Protein AF-A0A6A4T0W4-F1 (afdb_monomer_lite)

InterPro domains:
  IPR000873 AMP-dependent synthetase/ligase domain [PF00501] (16-342)
  IPR002654 Glycosyl transferase, family 25 [PF01755] (983-1166)
  IPR002654 Glycosyl transferase, family 25 [cd06532] (984-1167)
  IPR020845 AMP-binding, conserved site [PS00455] (181-192)
  IPR029044 Nucleotide-diphospho-sugar transferases [G3DSA:3.90.550.10] (742-860)
  IPR042099 ANL, N-terminal domain [G3DSA:3.40.50.12780] (5-441)
  IPR045851 AMP-binding enzyme domain superfamily [G3DSA:3.30.300.30] (444-542)

Sequence (1265 aa):
MYRNLRNRSTIPTLFAQIVTRHPDKPALIYEATGEAWSFRVLQEQCHAVAHWVLAQGWAEGDVVALYMESRPLVVALWLGLAMVGVEAALINHNLRQHSLLHCVSVSGARAMVFGTELTEAVSEVSSSLQPNMALFSSGEQQEEVKPRSLHVHNLDALLASSPKHSTNYTMRKEFNDRLFYIYTSGTTGMPKAAVVVHSRYFRIAAFGFYSFGLRHDDIIYNCLPLYHSAGTIMCVGQCLLFGLTVVIRRKFSASHFWDDCVKHNCTVIQYIGEICRYLLAQPVRPSEANHRVRVAVGNGLRPSVWEEFVQRFRILRVGEFYGATECNCSLINIDGKVGACGFNSRILPDFYPIRLVRVQENGKLLRDSQGLCIPCLPGEPGMLVGSINHTDPLRRFDGYADQDSTNQKLAYNVFGMGDSAYVSGDVLVMDEYGYMYFRDRSGDTFRWRGENVSTTEVEGVLSGLLGHSDVAVYGVSVPGVEGKAGMAAIAHAGGPFDLAAFLIAVQEALPSYARPVFLRLMPSVDTTGTFKIQKMRLKREGYKPQDMSETIYFLNSRAGCYEPVTDELYDAIMEGEAHPHESKRFKCLPCLPRANYVTAYDNSPSNLNKHVERGQTNEGGGGQRSEKMTSCTLREMEKTNEDLKRRTWERRGGGNGFRKLKREKEWLIHAVMFWRMVSRYPCFPVDSARLTAVLCRLKDKVVKVYNKDLSCFDAMAKSGKALYIHPDTIFYPSLRFRPDLSCLQVGKVRCLRREREGKKKKKMDRAFEDEAGPKHWNNPRYEHVMKLRQAALDTAREIWADYFLVADCDNLLTNQDVLWKLMTENNTIVAPMLESRAAYSNFWCGMTSQGYYKRTPAYMPIRKQERRGCFAVPMVHSTYLVDLRKEASRRLAFYPPHPEYSWALDDVIVFAYSARMADVQMYVCNKETYGYLPVPMRSHASLQDEVESFLHTQLEVMVKNPPLEHSSFLSLPPKQPNKMGFDEVFMINLVRRADRRERMLRTLYEQELSCKVVAAVDGKALNKSDVESMGIKMLPGYKDPYHGRPLTKGELGCFLSHYNIWKEIADRGLQTSLVIEDDLRFEVFFKHRLQTLLQEVTTHKLDWDLIYIGRKRMQVDHPEKSVPNIHNLVEADYSYWTLGYLLSLQGAQKLLRADPLRKMLPVDEFLPVMYDKHPVSEYMDHFERRDLRAFSAEPLLVYPTHYTGDQGYISDTETSVVWDNEKVKTDWDRAKSRKTQEQEELSFEAQNSDVLQSELENWSARDEL

Secondary structure (DSSP, 8-state):
-HHHHHTT--HHHHHHHHHHH-TTSEEEEETTT--EEEHHHHHHHHHHHHHHHHHTT--TT-EEEEE--S-HHHHHHHHHHHHTTPEEEE--TT--HHHHHHHHHHHT-SEEEEEGGGHHHHHHHGGGS-TT-EEEEESPPPTT---TT--EEEHHHHHHHS--SPP-------TTSEEEEEEEE-TTSSEEEEEEEHHHHHHHHHHHHHHHT--TT-EEEE-S-TTSHIIIIIIHHHHHHH--EEEE-SS--TTTHHHHHHHTT--EEEEEHHHHHHHHTSPP-THHHH----EEEEE---HHHHHHHHHHTT-SEEEEEE--TT-S--EEE-S--TT--EE--SSSTTTS-EEEE-B-TTSPBPB-TTSPBPBPPTT-EEEEEEE--TT-TTT----BSSHHHHHTTEEESSSSTT-EEEEEEEEEEE-TTSEEEEEEETTT-EEETTEEE-HHHHHHHHHHHTTT--EEEEEE--TT-SB-EEEEEEE--SS---HHHHHHHHHHHS-TTTS-SEEEEES---B-TT--B-HHHHHHHTTS---TT-EEEEEETTTTEEEE--HHHHHHHHHTSS-S-------------------------------------------------------SSSSTTTHHHHHHHSSS--THHHHHHHHHHHHHHHHHHHHHHHHH---S---HHHHHHHHHHHHHHHHTTS-S--SSSSSSSS----EE--TT----TTS------SS--SS-EE-------S-------SS-TT-SSTT---HHHHHHHHHHHHHHHHHHHHTT-SEEEEE-TT-B---TTHHHHHHHTT-SEEEEPPB-STT--SEES-B-TTS-B---TTHHHHHTTSS-SEEEESEE-SEEEEETTSGGGGG--SSSPPTT--S---HHHHHHHHHHHTT--EEEE-SS---B-PPPPPTT--HHHHHHHHHHHHHHHHHHS---PPPTT--PPPP--B-TT-SEEEEEE-TT-HHHHHHHHHHHHHTTB--EEEE---TTT--HHHHHHTT--BPTT---TTT-PPPBHHHHHHHHHHHHHHHHHHHHT-SEEEEE-SSEEEPTTHHHHHHHHHHHHHHTT---SEEEEEEEE---SSPPPBPTT-TTEEE--SEEEEEEEEEEHHHHHHHHHT-GGGSB--HHHHHHHHTT--S-HHHHHT-S-----EEEESS-SEEESS-TT-TT---TTTTSEETTEEEEE----TTT-HHHHHHHHHTTS---TTS---TTTTTTSS---

Organism: Scophthalmus maximus (NCBI:txid52904)

Radius of gyration: 39.36 Å; chains: 1; bounding box: 96×115×110 Å

Structure (mmCIF, N/CA/C/O backbone):
data_AF-A0A6A4T0W4-F1
#
_entry.id   AF-A0A6A4T0W4-F1
#
loop_
_atom_site.group_PDB
_atom_site.id
_atom_site.type_symbol
_atom_site.label_atom_id
_atom_site.label_alt_id
_atom_site.label_comp_id
_atom_site.label_asym_id
_atom_site.label_entity_id
_atom_site.label_seq_id
_atom_site.pdbx_PDB_ins_code
_atom_site.Cartn_x
_atom_site.Cartn_y
_atom_site.Cartn_z
_atom_site.occupancy
_atom_site.B_iso_or_equiv
_atom_site.auth_seq_id
_atom_site.auth_comp_id
_atom_site.auth_asym_id
_atom_site.auth_atom_id
_atom_site.pdbx_PDB_model_num
ATOM 1 N N . MET A 1 1 ? 18.846 -2.968 -16.079 1.00 76.56 1 MET A N 1
ATOM 2 C CA . MET A 1 1 ? 19.004 -1.975 -17.167 1.00 76.56 1 MET A CA 1
ATOM 3 C C . MET A 1 1 ? 20.397 -2.014 -17.799 1.00 76.56 1 MET A C 1
ATOM 5 O O . MET A 1 1 ? 20.482 -2.469 -18.927 1.00 76.56 1 MET A O 1
ATOM 9 N N . TYR A 1 2 ? 21.486 -1.657 -17.097 1.00 77.06 2 TYR A N 1
ATOM 10 C CA . TYR A 1 2 ? 22.852 -1.685 -17.668 1.00 77.06 2 TYR A CA 1
ATOM 11 C C . TYR A 1 2 ? 23.283 -3.043 -18.240 1.00 77.06 2 TYR A C 1
ATOM 13 O O . TYR A 1 2 ? 23.907 -3.089 -19.294 1.00 77.06 2 TYR A O 1
ATOM 21 N N . ARG A 1 3 ? 22.897 -4.157 -17.599 1.00 82.81 3 ARG A N 1
ATOM 22 C CA . ARG A 1 3 ? 23.110 -5.508 -18.147 1.00 82.81 3 ARG A CA 1
ATOM 23 C C . ARG A 1 3 ? 22.488 -5.674 -19.539 1.00 82.81 3 ARG A C 1
ATOM 25 O O . ARG A 1 3 ? 23.150 -6.175 -20.435 1.00 82.81 3 ARG A O 1
ATOM 32 N N . ASN A 1 4 ? 21.246 -5.230 -19.717 1.00 86.69 4 ASN A N 1
ATOM 33 C CA . ASN A 1 4 ? 20.523 -5.342 -20.989 1.00 86.69 4 ASN A CA 1
ATOM 34 C C . ASN A 1 4 ? 21.092 -4.385 -22.038 1.00 86.69 4 ASN A C 1
ATOM 36 O O . ASN A 1 4 ? 21.165 -4.748 -23.202 1.00 86.69 4 ASN A O 1
ATOM 40 N N . LEU A 1 5 ? 21.565 -3.208 -21.611 1.00 84.38 5 LEU A N 1
ATOM 41 C CA . LEU A 1 5 ? 22.286 -2.279 -22.477 1.00 84.38 5 LEU A CA 1
ATOM 42 C C . LEU A 1 5 ? 23.582 -2.911 -23.007 1.00 84.38 5 LEU A C 1
ATOM 44 O O . LEU A 1 5 ? 23.813 -2.921 -24.208 1.00 84.38 5 LEU A O 1
ATOM 48 N N . ARG A 1 6 ? 24.393 -3.511 -22.123 1.00 84.94 6 ARG A N 1
ATOM 49 C CA . ARG A 1 6 ? 25.636 -4.203 -22.500 1.00 84.94 6 ARG A CA 1
ATOM 50 C C . ARG A 1 6 ? 25.378 -5.411 -23.401 1.00 84.94 6 ARG A C 1
ATOM 52 O O . ARG A 1 6 ? 26.134 -5.644 -24.335 1.00 84.94 6 ARG A O 1
ATOM 59 N N . ASN A 1 7 ? 24.318 -6.162 -23.116 1.00 86.19 7 ASN A N 1
ATOM 60 C CA . ASN A 1 7 ? 23.935 -7.349 -23.876 1.00 86.19 7 ASN A CA 1
ATOM 61 C C . ASN A 1 7 ? 23.109 -7.024 -25.129 1.00 86.19 7 ASN A C 1
ATOM 63 O O . ASN A 1 7 ? 22.651 -7.958 -25.782 1.00 86.19 7 ASN A O 1
ATOM 67 N N . ARG A 1 8 ? 22.868 -5.736 -25.424 1.00 88.62 8 ARG A N 1
ATOM 68 C CA . ARG A 1 8 ? 22.046 -5.267 -26.553 1.00 88.62 8 ARG A CA 1
ATOM 69 C C . ARG A 1 8 ? 20.677 -5.959 -26.622 1.00 88.62 8 ARG A C 1
ATOM 71 O O . ARG A 1 8 ? 20.147 -6.219 -27.692 1.00 88.62 8 ARG A O 1
ATOM 78 N N . SER A 1 9 ? 20.111 -6.297 -25.463 1.00 90.50 9 SER A N 1
ATOM 79 C CA . SER A 1 9 ? 18.881 -7.086 -25.387 1.00 90.50 9 SER A CA 1
ATOM 80 C C . SER A 1 9 ? 17.685 -6.255 -25.840 1.00 90.50 9 SER A C 1
ATOM 82 O O . SER A 1 9 ? 17.510 -5.132 -25.380 1.00 90.50 9 SER A O 1
ATOM 84 N N . THR A 1 10 ? 16.825 -6.820 -26.678 1.00 94.81 10 THR A N 1
ATOM 85 C CA . THR A 1 10 ? 15.553 -6.214 -27.098 1.00 94.81 10 THR A CA 1
ATOM 86 C C . THR A 1 10 ? 14.381 -6.858 -26.358 1.00 94.81 10 THR A C 1
ATOM 88 O O . THR A 1 10 ? 14.511 -7.939 -25.778 1.00 94.81 10 THR A O 1
ATOM 91 N N . ILE A 1 11 ? 13.210 -6.217 -26.368 1.00 96.94 11 ILE A N 1
ATOM 92 C CA . ILE A 1 11 ? 12.010 -6.780 -25.721 1.00 96.94 11 ILE A CA 1
ATOM 93 C C . ILE A 1 11 ? 11.660 -8.182 -26.263 1.00 96.94 11 ILE A C 1
ATOM 95 O O . ILE A 1 11 ? 11.469 -9.067 -25.429 1.00 96.94 11 ILE A O 1
ATOM 99 N N . PRO A 1 12 ? 11.681 -8.452 -27.587 1.00 96.12 12 PRO A N 1
ATOM 100 C CA . PRO A 1 12 ? 11.497 -9.811 -28.102 1.00 96.12 12 PRO A CA 1
ATOM 101 C C . PRO A 1 12 ? 12.490 -10.837 -27.538 1.00 96.12 12 PRO A C 1
ATOM 103 O O . PRO A 1 12 ? 12.088 -11.935 -27.161 1.00 96.12 12 PRO A O 1
ATOM 106 N N . THR A 1 13 ? 13.776 -10.480 -27.408 1.00 94.25 13 THR A N 1
ATOM 107 C CA . THR A 1 13 ? 14.785 -11.404 -26.848 1.00 94.25 13 THR A CA 1
ATOM 108 C C . THR A 1 13 ? 14.552 -11.704 -25.368 1.00 94.25 13 THR A C 1
ATOM 110 O O . THR A 1 13 ? 14.757 -12.833 -24.929 1.00 94.25 13 THR A O 1
ATOM 113 N N . LEU A 1 14 ? 14.103 -10.714 -24.591 1.00 96.12 14 LEU A N 1
ATOM 114 C CA . LEU A 1 14 ? 13.767 -10.900 -23.178 1.00 96.12 14 LEU A CA 1
ATOM 115 C C . LEU A 1 14 ? 12.495 -11.738 -23.021 1.00 96.12 14 LEU A C 1
ATOM 117 O O . LEU A 1 14 ? 12.463 -12.633 -22.181 1.00 96.12 14 LEU A O 1
ATOM 121 N N . PHE A 1 15 ? 11.489 -11.505 -23.867 1.00 98.06 15 PHE A N 1
ATOM 122 C CA . PHE A 1 15 ? 10.281 -12.323 -23.911 1.00 98.06 15 PHE A CA 1
ATOM 123 C C . PHE A 1 15 ? 10.605 -13.786 -24.224 1.00 98.06 15 PHE A C 1
ATOM 125 O O . PHE A 1 15 ? 10.186 -14.664 -23.477 1.00 98.06 15 PHE A O 1
ATOM 132 N N . ALA A 1 16 ? 11.429 -14.060 -25.241 1.00 95.94 16 ALA A N 1
ATOM 133 C CA . ALA A 1 16 ? 11.836 -15.424 -25.581 1.00 95.94 16 ALA A CA 1
ATOM 134 C C . ALA A 1 16 ? 12.468 -16.169 -24.387 1.00 95.94 16 ALA A C 1
ATOM 136 O O . ALA A 1 16 ? 12.178 -17.343 -24.172 1.00 95.94 16 ALA A O 1
ATOM 137 N N . GLN A 1 17 ? 13.258 -15.481 -23.549 1.00 95.62 17 GLN A N 1
ATOM 138 C CA . GLN A 1 17 ? 13.818 -16.069 -22.321 1.00 95.62 17 GLN A CA 1
ATOM 139 C C . GLN A 1 17 ? 12.742 -16.449 -21.295 1.00 95.62 17 GLN A C 1
ATOM 141 O O . GLN A 1 17 ? 12.908 -17.436 -20.576 1.00 95.62 17 GLN A O 1
ATOM 146 N N . ILE A 1 18 ? 11.659 -15.673 -21.199 1.00 97.44 18 ILE A N 1
ATOM 147 C CA . ILE A 1 18 ? 10.514 -15.989 -20.339 1.00 97.44 18 ILE A CA 1
ATOM 148 C C . ILE A 1 18 ? 9.741 -17.184 -20.897 1.00 97.44 18 ILE A C 1
ATOM 150 O O . ILE A 1 18 ? 9.408 -18.083 -20.125 1.00 97.44 18 ILE A O 1
ATOM 154 N N . VAL A 1 19 ? 9.536 -17.255 -22.217 1.00 97.88 19 VAL A N 1
ATOM 155 C CA . VAL A 1 19 ? 8.867 -18.402 -22.851 1.00 97.88 19 VAL A CA 1
ATOM 156 C C . VAL A 1 19 ? 9.622 -19.700 -22.580 1.00 97.88 19 VAL A C 1
ATOM 158 O O . VAL A 1 19 ? 9.002 -20.681 -22.186 1.00 97.88 19 VAL A O 1
ATOM 161 N N . THR A 1 20 ? 10.958 -19.706 -22.678 1.00 96.12 20 THR A N 1
ATOM 162 C CA . THR A 1 20 ? 11.766 -20.894 -22.344 1.00 96.12 20 THR A CA 1
ATOM 163 C C . THR A 1 20 ? 11.565 -21.360 -20.897 1.00 96.12 20 THR A C 1
ATOM 165 O O . THR A 1 20 ? 11.639 -22.554 -20.622 1.00 96.12 20 THR A O 1
ATOM 168 N N . ARG A 1 21 ? 11.320 -20.440 -19.954 1.00 94.94 21 ARG A N 1
ATOM 169 C CA . ARG A 1 21 ? 11.128 -20.776 -18.531 1.00 94.94 21 ARG A CA 1
ATOM 170 C C . ARG A 1 21 ? 9.707 -21.228 -18.206 1.00 94.94 21 ARG A C 1
ATOM 172 O O . ARG A 1 21 ? 9.531 -22.041 -17.303 1.00 94.94 21 ARG A O 1
ATOM 179 N N . HIS A 1 22 ? 8.708 -20.681 -18.896 1.00 94.00 22 HIS A N 1
ATOM 180 C CA . HIS A 1 22 ? 7.293 -20.865 -18.566 1.00 94.00 22 HIS A CA 1
ATOM 181 C C . HIS A 1 22 ? 6.418 -21.129 -19.805 1.00 94.00 22 HIS A C 1
ATOM 183 O O . HIS A 1 22 ? 5.405 -20.451 -19.969 1.00 94.00 22 HIS A O 1
ATOM 189 N N . PRO A 1 23 ? 6.752 -22.101 -20.674 1.00 97.19 23 PRO A N 1
ATOM 190 C CA . PRO A 1 23 ? 6.118 -22.231 -21.989 1.00 97.19 23 PRO A CA 1
ATOM 191 C C . PRO A 1 23 ? 4.608 -22.493 -21.908 1.00 97.19 23 PRO A C 1
ATOM 193 O O . PRO A 1 23 ? 3.844 -21.954 -22.707 1.00 97.19 23 PRO A O 1
ATOM 196 N N . ASP A 1 24 ? 4.178 -23.281 -20.922 1.00 97.81 24 ASP A N 1
ATOM 197 C CA . ASP A 1 24 ? 2.790 -23.746 -20.791 1.00 97.81 24 ASP A CA 1
ATOM 198 C C . ASP A 1 24 ? 1.951 -22.892 -19.839 1.00 97.81 24 ASP A C 1
ATOM 200 O O . ASP A 1 24 ? 0.745 -23.093 -19.706 1.00 97.81 24 ASP A O 1
ATOM 204 N N . LYS A 1 25 ? 2.568 -21.904 -19.184 1.00 97.75 25 LYS A N 1
ATOM 205 C CA . LYS A 1 25 ? 1.841 -20.986 -18.312 1.00 97.75 25 LYS A CA 1
ATOM 206 C C . LYS A 1 25 ? 0.948 -20.066 -19.162 1.00 97.75 25 LYS A C 1
ATOM 208 O O . LYS A 1 25 ? 1.423 -19.567 -20.186 1.00 97.75 25 LYS A O 1
ATOM 213 N N . PRO A 1 26 ? -0.305 -19.790 -18.751 1.00 98.31 26 PRO A N 1
ATOM 214 C CA . PRO A 1 26 ? -1.124 -18.756 -19.376 1.00 98.31 26 PRO A CA 1
ATOM 215 C C . PRO A 1 26 ? -0.402 -17.403 -19.370 1.00 98.31 26 PRO A C 1
ATOM 217 O O . PRO A 1 26 ? 0.037 -16.940 -18.321 1.00 98.31 26 PRO A O 1
ATOM 220 N N . ALA A 1 27 ? -0.279 -16.779 -20.537 1.00 98.50 27 ALA A N 1
ATOM 221 C CA . ALA A 1 27 ? 0.294 -15.449 -20.704 1.00 98.50 27 ALA A CA 1
ATOM 222 C C . ALA A 1 27 ? -0.823 -14.405 -20.804 1.00 98.50 27 ALA A C 1
ATOM 224 O O . ALA A 1 27 ? -0.901 -13.496 -19.978 1.00 98.50 27 ALA A O 1
ATOM 225 N N . LEU A 1 28 ? -1.716 -14.568 -21.785 1.00 98.62 28 LEU A N 1
ATOM 226 C CA . LEU A 1 28 ? -2.818 -13.647 -22.062 1.00 98.62 28 LEU A CA 1
ATOM 227 C C . LEU A 1 28 ? -4.147 -14.397 -22.040 1.00 98.62 28 LEU A C 1
ATOM 229 O O . LEU A 1 28 ? -4.279 -15.433 -22.683 1.00 98.62 28 LEU A O 1
ATOM 233 N N . ILE A 1 29 ? -5.135 -13.854 -21.338 1.00 98.56 29 ILE A N 1
ATOM 234 C CA . ILE A 1 29 ? -6.509 -14.362 -21.331 1.00 98.56 29 ILE A CA 1
ATOM 235 C C . ILE A 1 29 ? -7.403 -13.286 -21.934 1.00 98.56 29 ILE A C 1
ATOM 237 O O . ILE A 1 29 ? -7.370 -12.144 -21.476 1.00 98.56 29 ILE A O 1
ATOM 241 N N . TYR A 1 30 ? -8.193 -13.623 -22.951 1.00 97.44 30 TYR A N 1
ATOM 242 C CA . TYR A 1 30 ? -9.175 -12.705 -23.514 1.00 97.44 30 TYR A CA 1
ATOM 243 C C . TYR A 1 30 ? -10.504 -12.852 -22.787 1.00 97.44 30 TYR A C 1
ATOM 245 O O . TYR A 1 30 ? -11.147 -13.894 -22.864 1.00 97.44 30 TYR A O 1
ATOM 253 N N . GLU A 1 31 ? -10.931 -11.808 -22.082 1.00 95.62 31 GLU A N 1
ATOM 254 C CA . GLU A 1 31 ? -12.154 -11.870 -21.273 1.00 95.62 31 GLU A CA 1
ATOM 255 C C . GLU A 1 31 ? -13.402 -12.179 -22.120 1.00 95.62 31 GLU A C 1
ATOM 257 O O . GLU A 1 31 ? -14.219 -13.003 -21.708 1.00 95.62 31 GLU A O 1
ATOM 262 N N . ALA A 1 32 ? -13.500 -11.604 -23.326 1.00 90.81 32 ALA A N 1
ATOM 263 C CA . ALA A 1 32 ? -14.694 -11.700 -24.168 1.00 90.81 32 ALA A CA 1
ATOM 264 C C . ALA A 1 32 ? -14.996 -13.128 -24.660 1.00 90.81 32 ALA A C 1
ATOM 266 O O . ALA A 1 32 ? -16.161 -13.485 -24.813 1.00 90.81 32 ALA A O 1
ATOM 267 N N . THR A 1 33 ? -13.968 -13.946 -24.906 1.00 92.56 33 THR A N 1
ATOM 268 C CA . THR A 1 33 ? -14.123 -15.335 -25.386 1.00 92.56 33 THR A CA 1
ATOM 269 C C . THR A 1 33 ? -13.745 -16.375 -24.331 1.00 92.56 33 THR A C 1
ATOM 271 O O . THR A 1 33 ? -14.082 -17.547 -24.471 1.00 92.56 33 THR A O 1
ATOM 274 N N . GLY A 1 34 ? -13.031 -15.973 -23.275 1.00 90.88 34 GLY A N 1
ATOM 275 C CA . GLY A 1 34 ? -12.395 -16.879 -22.317 1.00 90.88 34 GLY A CA 1
ATOM 276 C C . GLY A 1 34 ? -11.137 -17.572 -22.852 1.00 90.88 34 GLY A C 1
ATOM 277 O O . GLY A 1 34 ? -10.536 -18.366 -22.130 1.00 90.88 34 GLY A O 1
ATOM 278 N N . GLU A 1 35 ? -10.724 -17.281 -24.088 1.00 95.19 35 GLU A N 1
ATOM 279 C CA . GLU A 1 35 ? -9.545 -17.879 -24.711 1.00 95.19 35 GLU A CA 1
ATOM 280 C C . GLU A 1 35 ? -8.272 -17.519 -23.934 1.00 95.19 35 GLU A C 1
ATOM 282 O O . GLU A 1 35 ? -8.038 -16.357 -23.596 1.00 95.19 35 GLU A O 1
ATOM 287 N N . ALA A 1 36 ? -7.429 -18.519 -23.669 1.00 97.44 36 ALA A N 1
ATOM 288 C CA . ALA A 1 36 ? -6.172 -18.353 -22.951 1.00 97.44 36 ALA A CA 1
ATOM 289 C C . ALA A 1 36 ? -4.990 -18.771 -23.832 1.00 97.44 36 ALA A C 1
ATOM 291 O O . ALA A 1 36 ? -4.847 -19.937 -24.196 1.00 97.44 36 ALA A O 1
ATOM 292 N N . TRP A 1 37 ? -4.110 -17.823 -24.141 1.00 98.38 37 TRP A N 1
ATOM 293 C CA . TRP A 1 37 ? -2.847 -18.084 -24.823 1.00 98.38 37 TRP A CA 1
ATOM 294 C C . TRP A 1 37 ? -1.752 -18.311 -23.793 1.00 98.38 37 TRP A C 1
ATOM 296 O O . TRP A 1 37 ? -1.493 -17.447 -22.952 1.00 98.38 37 TRP A O 1
ATOM 306 N N . SER A 1 38 ? -1.080 -19.459 -23.867 1.00 98.69 38 SER A N 1
ATOM 307 C CA . SER A 1 38 ? 0.156 -19.684 -23.116 1.00 98.69 38 SER A CA 1
ATOM 308 C C . SER A 1 38 ? 1.308 -18.846 -23.677 1.00 98.69 38 SER A C 1
ATOM 310 O O . SER A 1 38 ? 1.219 -18.303 -24.782 1.00 98.69 38 SER A O 1
ATOM 312 N N . PHE A 1 39 ? 2.419 -18.755 -22.943 1.00 98.62 39 PHE A N 1
ATOM 313 C CA . PHE A 1 39 ? 3.638 -18.102 -23.440 1.00 98.62 39 PHE A CA 1
ATOM 314 C C . PHE A 1 39 ? 4.115 -18.691 -24.775 1.00 98.62 39 PHE A C 1
ATOM 316 O O . PHE A 1 39 ? 4.525 -17.940 -25.660 1.00 98.62 39 PHE A O 1
ATOM 323 N N . ARG A 1 40 ? 4.010 -20.017 -24.942 1.00 98.44 40 ARG A N 1
ATOM 324 C CA . ARG A 1 40 ? 4.321 -20.717 -26.194 1.00 98.44 40 ARG A CA 1
ATOM 325 C C . ARG A 1 40 ? 3.405 -20.275 -27.335 1.00 98.44 40 ARG A C 1
ATOM 327 O O . ARG A 1 40 ? 3.902 -19.865 -28.378 1.00 98.44 40 ARG A O 1
ATOM 334 N N . VAL A 1 41 ? 2.088 -20.294 -27.116 1.00 98.38 41 VAL A N 1
ATOM 335 C CA . VAL A 1 41 ? 1.106 -19.889 -28.136 1.00 98.38 41 VAL A CA 1
ATOM 336 C C . VAL A 1 41 ? 1.309 -18.428 -28.531 1.00 98.38 41 VAL A C 1
ATOM 338 O O . VAL A 1 41 ? 1.345 -18.115 -29.716 1.00 98.38 41 VAL A O 1
ATOM 341 N N . LEU A 1 42 ? 1.519 -17.529 -27.565 1.00 98.56 42 LEU A N 1
ATOM 342 C CA . LEU A 1 42 ? 1.809 -16.127 -27.861 1.00 98.56 42 LEU A CA 1
ATOM 343 C C . LEU A 1 42 ? 3.074 -15.982 -28.723 1.00 98.56 42 LEU A C 1
ATOM 345 O O . LEU A 1 42 ? 3.072 -15.209 -29.677 1.00 98.56 42 LEU A O 1
ATOM 349 N N . GLN A 1 43 ? 4.137 -16.737 -28.433 1.00 98.31 43 GLN A N 1
ATOM 350 C CA . GLN A 1 43 ? 5.358 -16.709 -29.240 1.00 98.31 43 GLN A CA 1
ATOM 351 C C . GLN A 1 43 ? 5.136 -17.218 -30.669 1.00 98.31 43 GLN A C 1
ATOM 353 O O . GLN A 1 43 ? 5.633 -16.604 -31.611 1.00 98.31 43 GLN A O 1
ATOM 358 N N . GLU A 1 44 ? 4.368 -18.291 -30.843 1.00 98.31 44 GLU A N 1
ATOM 359 C CA . GLU A 1 44 ? 3.995 -18.816 -32.161 1.00 98.31 44 GLU A CA 1
ATOM 360 C C . GLU A 1 44 ? 3.220 -17.786 -32.995 1.00 98.31 44 GLU A C 1
ATOM 362 O O . GLU A 1 44 ? 3.497 -17.625 -34.184 1.00 98.31 44 GLU A O 1
ATOM 367 N N . GLN A 1 45 ? 2.301 -17.040 -32.372 1.00 98.38 45 GLN A N 1
ATOM 368 C CA . GLN A 1 45 ? 1.575 -15.952 -33.038 1.00 98.38 45 GLN A CA 1
ATOM 369 C C . GLN A 1 45 ? 2.510 -14.794 -33.415 1.00 98.38 45 GLN A C 1
ATOM 371 O O . GLN A 1 45 ? 2.436 -14.278 -34.528 1.00 98.38 45 GLN A O 1
ATOM 376 N N . CYS A 1 46 ? 3.449 -14.418 -32.538 1.00 98.31 46 CYS A N 1
ATOM 377 C CA . CYS A 1 46 ? 4.472 -13.419 -32.864 1.00 98.31 46 CYS A CA 1
ATOM 378 C C . CYS A 1 46 ? 5.358 -13.859 -34.042 1.00 98.31 46 CYS A C 1
ATOM 380 O O . CYS A 1 46 ? 5.691 -13.039 -34.896 1.00 98.31 46 CYS A O 1
ATOM 382 N N . HIS A 1 47 ? 5.724 -15.143 -34.117 1.00 98.19 47 HIS A N 1
ATOM 383 C CA . HIS A 1 47 ? 6.474 -15.684 -35.250 1.00 98.19 47 HIS A CA 1
ATOM 384 C C . HIS A 1 47 ? 5.663 -15.632 -36.550 1.00 98.19 47 HIS A C 1
ATOM 386 O O . HIS A 1 47 ? 6.199 -15.205 -37.570 1.00 98.19 47 HIS A O 1
ATOM 392 N N . ALA A 1 48 ? 4.375 -15.989 -36.516 1.00 98.44 48 ALA A N 1
ATOM 393 C CA . ALA A 1 48 ? 3.494 -15.891 -37.682 1.00 98.44 48 ALA A CA 1
ATOM 394 C C . ALA A 1 48 ? 3.402 -14.451 -38.217 1.00 98.44 48 ALA A C 1
ATOM 396 O O . ALA A 1 48 ? 3.475 -14.232 -39.429 1.00 98.44 48 ALA A O 1
ATOM 397 N N . VAL A 1 49 ? 3.327 -13.465 -37.315 1.00 98.25 49 VAL A N 1
ATOM 398 C CA . VAL A 1 49 ? 3.400 -12.039 -37.666 1.00 98.25 49 VAL A CA 1
ATOM 399 C C . VAL A 1 49 ? 4.757 -11.697 -38.285 1.00 98.25 49 VAL A C 1
ATOM 401 O O . VAL A 1 49 ? 4.794 -11.061 -39.333 1.00 98.25 49 VAL A O 1
ATOM 404 N N . ALA A 1 50 ? 5.869 -12.136 -37.692 1.00 97.12 50 ALA A N 1
ATOM 405 C CA . ALA A 1 50 ? 7.207 -11.869 -38.220 1.00 97.12 50 ALA A CA 1
ATOM 406 C C . ALA A 1 50 ? 7.402 -12.430 -39.644 1.00 97.12 50 ALA A C 1
ATOM 408 O O . ALA A 1 50 ? 7.940 -11.738 -40.507 1.00 97.12 50 ALA A O 1
ATOM 409 N N . HIS A 1 51 ? 6.924 -13.649 -39.919 1.00 97.44 51 HIS A N 1
ATOM 410 C CA . HIS A 1 51 ? 6.951 -14.233 -41.267 1.00 97.44 51 HIS A CA 1
ATOM 411 C C . HIS A 1 51 ? 6.074 -13.460 -42.252 1.00 97.44 51 HIS A C 1
ATOM 413 O O . HIS A 1 51 ? 6.515 -13.184 -43.367 1.00 97.44 51 HIS A O 1
ATOM 419 N N . TRP A 1 52 ? 4.864 -13.067 -41.841 1.00 96.38 52 TRP A N 1
ATOM 420 C CA . TRP A 1 52 ? 3.975 -12.252 -42.672 1.00 96.38 52 TRP A CA 1
ATOM 421 C C . TRP A 1 52 ? 4.639 -10.931 -43.077 1.00 96.38 52 TRP A C 1
ATOM 423 O O . TRP A 1 52 ? 4.656 -10.592 -44.258 1.00 96.38 52 TRP A O 1
ATOM 433 N N . VAL A 1 53 ? 5.248 -10.229 -42.123 1.00 95.25 53 VAL A N 1
ATOM 434 C CA . VAL A 1 53 ? 5.953 -8.958 -42.351 1.00 95.25 53 VAL A CA 1
ATOM 435 C C . VAL A 1 53 ? 7.105 -9.114 -43.340 1.00 95.25 53 VAL A C 1
ATOM 437 O O . VAL A 1 53 ? 7.227 -8.319 -44.271 1.00 95.25 53 VAL A O 1
ATOM 440 N N . LEU A 1 54 ? 7.928 -10.153 -43.173 1.00 94.62 54 LEU A N 1
ATOM 441 C CA . LEU A 1 54 ? 9.035 -10.433 -44.091 1.00 94.62 54 LEU A CA 1
ATOM 442 C C . LEU A 1 54 ? 8.530 -10.751 -45.503 1.00 94.62 54 LEU A C 1
ATOM 444 O O . LEU A 1 54 ? 9.135 -10.309 -46.477 1.00 94.62 54 LEU A O 1
ATOM 448 N N . ALA A 1 55 ? 7.399 -11.454 -45.627 1.00 94.31 55 ALA A N 1
ATOM 449 C CA . ALA A 1 55 ? 6.770 -11.734 -46.917 1.00 94.31 55 ALA A CA 1
ATOM 450 C C . ALA A 1 55 ? 6.221 -10.471 -47.607 1.00 94.31 55 ALA A C 1
ATOM 452 O O . ALA A 1 55 ? 6.159 -10.434 -48.833 1.00 94.31 55 ALA A O 1
ATOM 453 N N . GLN A 1 56 ? 5.869 -9.423 -46.850 1.00 93.31 56 GLN A N 1
ATOM 454 C CA . GLN A 1 56 ? 5.520 -8.109 -47.414 1.00 93.31 56 GLN A CA 1
ATOM 455 C C . GLN A 1 56 ? 6.747 -7.307 -47.887 1.00 93.31 56 GLN A C 1
ATOM 457 O O . GLN A 1 56 ? 6.591 -6.261 -48.515 1.00 93.31 56 GLN A O 1
ATOM 462 N N . GLY A 1 57 ? 7.967 -7.765 -47.584 1.00 92.12 57 GLY A N 1
ATOM 463 C CA . GLY A 1 57 ? 9.205 -7.061 -47.920 1.00 92.12 57 GLY A CA 1
ATOM 464 C C . GLY A 1 57 ? 9.482 -5.833 -47.048 1.00 92.12 57 GLY A C 1
ATOM 465 O O . GLY A 1 57 ? 10.274 -4.977 -47.443 1.00 92.12 57 GLY A O 1
ATOM 466 N N . TRP A 1 58 ? 8.834 -5.721 -45.885 1.00 92.81 58 TRP A N 1
ATOM 467 C CA . TRP A 1 58 ? 9.102 -4.639 -44.936 1.00 92.81 58 TRP A CA 1
ATOM 468 C C . TRP A 1 58 ? 10.373 -4.915 -44.134 1.00 92.81 58 TRP A C 1
ATOM 470 O O . TRP A 1 58 ? 10.684 -6.058 -43.792 1.00 92.81 58 TRP A O 1
ATOM 480 N N . ALA A 1 59 ? 11.106 -3.849 -43.836 1.00 84.81 59 ALA A N 1
ATOM 481 C CA . ALA A 1 59 ? 12.413 -3.887 -43.202 1.00 84.81 59 ALA A CA 1
ATOM 482 C C . ALA A 1 59 ? 12.474 -2.976 -41.967 1.00 84.81 59 ALA A C 1
ATOM 484 O O . ALA A 1 59 ? 11.548 -2.238 -41.635 1.00 84.81 59 ALA A O 1
ATOM 485 N N . GLU A 1 60 ? 13.602 -3.024 -41.264 1.00 90.38 60 GLU A N 1
ATOM 486 C CA . GLU A 1 60 ? 13.841 -2.192 -40.085 1.00 90.38 60 GLU A CA 1
ATOM 487 C C . GLU A 1 60 ? 13.614 -0.703 -40.349 1.00 90.38 60 GLU A C 1
ATOM 489 O O . GLU A 1 60 ? 14.209 -0.121 -41.254 1.00 90.38 60 GLU A O 1
ATOM 494 N N . GLY A 1 61 ? 12.800 -0.083 -39.495 1.00 84.50 61 GLY A N 1
ATOM 495 C CA . GLY A 1 61 ? 12.432 1.329 -39.610 1.00 84.50 61 GLY A CA 1
ATOM 496 C C . GLY A 1 61 ? 11.137 1.578 -40.382 1.00 84.50 61 GLY A C 1
ATOM 497 O O . GLY A 1 61 ? 10.588 2.669 -40.251 1.00 84.50 61 GLY A O 1
ATOM 498 N N . ASP A 1 62 ? 10.603 0.584 -41.105 1.00 94.56 62 ASP A N 1
ATOM 499 C CA . ASP A 1 62 ? 9.224 0.652 -41.592 1.00 94.56 62 ASP A CA 1
ATOM 500 C C . ASP A 1 62 ? 8.246 0.685 -40.408 1.00 94.56 62 ASP A C 1
ATOM 502 O O . ASP A 1 62 ? 8.508 0.123 -39.337 1.00 94.56 62 ASP A O 1
ATOM 506 N N . VAL A 1 63 ? 7.106 1.350 -40.611 1.00 96.75 63 VAL A N 1
ATOM 507 C CA . VAL A 1 63 ? 6.086 1.556 -39.580 1.00 96.75 63 VAL A CA 1
ATOM 508 C C . VAL A 1 63 ? 4.748 0.976 -40.031 1.00 96.75 63 VAL A C 1
ATOM 510 O O . VAL A 1 63 ? 4.288 1.239 -41.146 1.00 96.75 63 VAL A O 1
ATOM 513 N N . VAL A 1 64 ? 4.098 0.223 -39.143 1.00 97.94 64 VAL A N 1
ATOM 514 C CA . VAL A 1 64 ? 2.748 -0.322 -39.340 1.00 97.94 64 VAL A CA 1
ATOM 515 C C . VAL A 1 64 ? 1.801 0.274 -38.302 1.00 97.94 64 VAL A C 1
ATOM 517 O O . VAL A 1 64 ? 2.009 0.144 -37.094 1.00 97.94 64 VAL A O 1
ATOM 520 N N . ALA A 1 65 ? 0.741 0.929 -38.768 1.00 97.88 65 ALA A N 1
ATOM 521 C CA . ALA A 1 65 ? -0.315 1.461 -37.919 1.00 97.88 65 ALA A CA 1
ATOM 522 C C . ALA A 1 65 ? -1.215 0.329 -37.408 1.00 97.88 65 ALA A C 1
ATOM 524 O O . ALA A 1 65 ? -1.772 -0.427 -38.200 1.00 97.88 65 ALA A O 1
ATOM 525 N N . LEU A 1 66 ? -1.377 0.230 -36.089 1.00 98.25 66 LEU A N 1
ATOM 526 C CA . LEU A 1 66 ? -2.306 -0.693 -35.440 1.00 98.25 66 LEU A CA 1
ATOM 527 C C . LEU A 1 66 ? -3.513 0.101 -34.933 1.00 98.25 66 LEU A C 1
ATOM 529 O O . LEU A 1 66 ? -3.385 0.909 -34.010 1.00 98.25 66 LEU A O 1
ATOM 533 N N . TYR A 1 67 ? -4.674 -0.127 -35.541 1.00 96.25 67 TYR A N 1
ATOM 534 C CA . TYR A 1 67 ? -5.924 0.581 -35.267 1.00 96.25 67 TYR A CA 1
ATOM 535 C C . TYR A 1 67 ? -7.034 -0.435 -34.979 1.00 96.25 67 TYR A C 1
ATOM 537 O O . TYR A 1 67 ? -7.766 -0.847 -35.867 1.00 96.25 67 TYR A O 1
ATOM 545 N N . MET A 1 68 ? -7.114 -0.917 -33.739 1.00 94.44 68 MET A N 1
ATOM 546 C CA . MET A 1 68 ? -8.083 -1.943 -33.329 1.00 94.44 68 MET A CA 1
ATOM 547 C C . MET A 1 68 ? -8.399 -1.876 -31.834 1.00 94.44 68 MET A C 1
ATOM 549 O O . MET A 1 68 ? -7.661 -1.276 -31.041 1.00 94.44 68 MET A O 1
ATOM 553 N N . GLU A 1 69 ? -9.511 -2.490 -31.435 1.00 92.06 69 GLU A N 1
ATOM 554 C CA . GLU A 1 69 ? -9.864 -2.650 -30.024 1.00 92.06 69 GLU A CA 1
ATOM 555 C C . GLU A 1 69 ? -8.965 -3.671 -29.302 1.00 92.06 69 GLU A C 1
ATOM 557 O O . GLU A 1 69 ? -8.367 -4.560 -29.916 1.00 92.06 69 GLU A O 1
ATOM 562 N N . SER A 1 70 ? -8.862 -3.546 -27.973 1.00 93.75 70 SER A N 1
ATOM 563 C CA . SER A 1 70 ? -7.982 -4.377 -27.141 1.00 93.75 70 SER A CA 1
ATOM 564 C C . SER A 1 70 ? -8.329 -5.868 -27.240 1.00 93.75 70 SER A C 1
ATOM 566 O O . SER A 1 70 ? -9.428 -6.290 -26.875 1.00 93.75 70 SER A O 1
ATOM 568 N N . ARG A 1 71 ? -7.360 -6.672 -27.686 1.00 95.69 71 ARG A N 1
ATOM 569 C CA . ARG A 1 71 ? -7.417 -8.142 -27.770 1.00 95.69 71 ARG A CA 1
ATOM 570 C C . ARG A 1 71 ? -5.991 -8.726 -27.776 1.00 95.69 71 ARG A C 1
ATOM 572 O O . ARG A 1 71 ? -5.064 -7.980 -28.104 1.00 95.69 71 ARG A O 1
ATOM 579 N N . PRO A 1 72 ? -5.778 -10.023 -27.468 1.00 97.56 72 PRO A N 1
ATOM 580 C CA . PRO A 1 72 ? -4.439 -10.630 -27.453 1.00 97.56 72 PRO A CA 1
ATOM 581 C C . PRO A 1 72 ? -3.644 -10.440 -28.750 1.00 97.56 72 PRO A C 1
ATOM 583 O O . PRO A 1 72 ? -2.441 -10.188 -28.696 1.00 97.56 72 PRO A O 1
ATOM 586 N N . LEU A 1 73 ? -4.321 -10.465 -29.905 1.00 97.25 73 LEU A N 1
ATOM 587 C CA . LEU A 1 73 ? -3.688 -10.268 -31.210 1.00 97.25 73 LEU A CA 1
ATOM 588 C C . LEU A 1 73 ? -2.924 -8.938 -31.316 1.00 97.25 73 LEU A C 1
ATOM 590 O O . LEU A 1 73 ? -1.862 -8.916 -31.925 1.00 97.25 73 LEU A O 1
ATOM 594 N N . VAL A 1 74 ? -3.378 -7.854 -30.670 1.00 97.75 74 VAL A N 1
ATOM 595 C CA . VAL A 1 74 ? -2.641 -6.571 -30.647 1.00 97.75 74 VAL A CA 1
ATOM 596 C C . VAL A 1 74 ? -1.227 -6.771 -30.103 1.00 97.75 74 VAL A C 1
ATOM 598 O O . VAL A 1 74 ? -0.277 -6.201 -30.637 1.00 97.75 74 VAL A O 1
ATOM 601 N N . VAL A 1 75 ? -1.085 -7.595 -29.057 1.00 98.44 75 VAL A N 1
ATOM 602 C CA . VAL A 1 75 ? 0.206 -7.897 -28.430 1.00 98.44 75 VAL A CA 1
ATOM 603 C C . VAL A 1 75 ? 1.091 -8.704 -29.371 1.00 98.44 75 VAL A C 1
ATOM 605 O O . VAL A 1 75 ? 2.255 -8.353 -29.549 1.00 98.44 75 VAL A O 1
ATOM 608 N N . ALA A 1 76 ? 0.534 -9.738 -30.007 1.00 98.44 76 ALA A N 1
ATOM 609 C CA . ALA A 1 76 ? 1.263 -10.538 -30.987 1.00 98.44 76 ALA A CA 1
ATOM 610 C C . ALA A 1 76 ? 1.708 -9.708 -32.201 1.00 98.44 76 ALA A C 1
ATOM 612 O O . ALA A 1 76 ? 2.829 -9.879 -32.674 1.00 98.44 76 ALA A O 1
ATOM 613 N N . LEU A 1 77 ? 0.872 -8.769 -32.659 1.00 98.56 77 LEU A N 1
ATOM 614 C CA . LEU A 1 77 ? 1.186 -7.876 -33.770 1.00 98.56 77 LEU A CA 1
ATOM 615 C C . LEU A 1 77 ? 2.396 -7.004 -33.451 1.00 98.56 77 LEU A C 1
ATOM 617 O O . LEU A 1 77 ? 3.423 -7.143 -34.106 1.00 98.56 77 LEU A O 1
ATOM 621 N N . TRP A 1 78 ? 2.338 -6.140 -32.432 1.00 98.38 78 TRP A N 1
ATOM 622 C CA . TRP A 1 78 ? 3.467 -5.233 -32.186 1.00 98.38 78 TRP A CA 1
ATOM 623 C C . TRP A 1 78 ? 4.742 -5.984 -31.779 1.00 98.38 78 TRP A C 1
ATOM 625 O O . TRP A 1 78 ? 5.838 -5.562 -32.146 1.00 98.38 78 TRP A O 1
ATOM 635 N N . LEU A 1 79 ? 4.622 -7.100 -31.050 1.00 98.25 79 LEU A N 1
ATOM 636 C CA . LEU A 1 79 ? 5.781 -7.880 -30.620 1.00 98.25 79 LEU A CA 1
ATOM 637 C C . LEU A 1 79 ? 6.412 -8.654 -31.787 1.00 98.25 79 LEU A C 1
ATOM 639 O O . LEU A 1 79 ? 7.637 -8.715 -31.868 1.00 98.25 79 LEU A O 1
ATOM 643 N N . GLY A 1 80 ? 5.599 -9.187 -32.703 1.00 97.50 80 GLY A N 1
ATOM 644 C CA . GLY A 1 80 ? 6.047 -9.840 -33.934 1.00 97.50 80 GLY A CA 1
ATOM 645 C C . GLY A 1 80 ? 6.669 -8.866 -34.939 1.00 97.50 80 GLY A C 1
ATOM 646 O O . GLY A 1 80 ? 7.738 -9.155 -35.470 1.00 97.50 80 GLY A O 1
ATOM 647 N N . LEU A 1 81 ? 6.087 -7.671 -35.123 1.00 97.69 81 LEU A N 1
ATOM 648 C CA . LEU A 1 81 ? 6.718 -6.576 -35.882 1.00 97.69 81 LEU A CA 1
ATOM 649 C C . LEU A 1 81 ? 8.112 -6.263 -35.308 1.00 97.69 81 LEU A C 1
ATOM 651 O O . LEU A 1 81 ? 9.112 -6.213 -36.030 1.00 97.69 81 LEU A O 1
ATOM 655 N N . ALA A 1 82 ? 8.194 -6.150 -33.978 1.00 96.44 82 ALA A N 1
ATOM 656 C CA . ALA A 1 82 ? 9.438 -5.860 -33.283 1.00 96.44 82 ALA A CA 1
ATOM 657 C C . ALA A 1 82 ? 10.486 -6.978 -33.404 1.00 96.44 82 ALA A C 1
ATOM 659 O O . ALA A 1 82 ? 11.666 -6.667 -33.282 1.00 96.44 82 ALA A O 1
ATOM 660 N N . MET A 1 83 ? 10.115 -8.243 -33.659 1.00 95.00 83 MET A N 1
ATOM 661 C CA . MET A 1 83 ? 11.069 -9.349 -33.882 1.00 95.00 83 MET A CA 1
ATOM 662 C C . MET A 1 83 ? 11.907 -9.175 -35.154 1.00 95.00 83 MET A C 1
ATOM 664 O O . MET A 1 83 ? 13.016 -9.699 -35.224 1.00 95.00 83 MET A O 1
ATOM 668 N N . VAL A 1 84 ? 11.408 -8.409 -36.124 1.00 95.25 84 VAL A N 1
ATOM 669 C CA . VAL A 1 84 ? 12.107 -8.083 -37.380 1.00 95.25 84 VAL A CA 1
ATOM 670 C C . VAL A 1 84 ? 12.457 -6.591 -37.481 1.00 95.25 84 VAL A C 1
ATOM 672 O O . VAL A 1 84 ? 12.913 -6.112 -38.513 1.00 95.25 84 VAL A O 1
ATOM 675 N N . GLY A 1 85 ? 12.276 -5.854 -36.379 1.00 94.38 85 GLY A N 1
ATOM 676 C CA . GLY A 1 85 ? 12.633 -4.443 -36.223 1.00 94.38 85 GLY A CA 1
ATOM 677 C C . GLY A 1 85 ? 11.729 -3.438 -36.951 1.00 94.38 85 GLY A C 1
ATOM 678 O O . GLY A 1 85 ? 12.058 -2.244 -36.983 1.00 94.38 85 GLY A O 1
ATOM 679 N N . VAL A 1 86 ? 10.582 -3.894 -37.462 1.00 96.62 86 VAL A N 1
ATOM 680 C CA . VAL A 1 86 ? 9.469 -3.041 -37.906 1.00 96.62 86 VAL A CA 1
ATOM 681 C C . VAL A 1 86 ? 8.790 -2.432 -36.679 1.00 96.62 86 VAL A C 1
ATOM 683 O O . VAL A 1 86 ? 8.645 -3.075 -35.638 1.00 96.62 86 VAL A O 1
ATOM 686 N N . GLU A 1 87 ? 8.410 -1.163 -36.773 1.00 97.00 87 GLU A N 1
ATOM 687 C CA . GLU A 1 87 ? 7.843 -0.398 -35.664 1.00 97.00 87 GLU A CA 1
ATOM 688 C C . GLU A 1 87 ? 6.318 -0.375 -35.745 1.00 97.00 87 GLU A C 1
ATOM 690 O O . GLU A 1 87 ? 5.733 -0.223 -36.816 1.00 97.00 87 GLU A O 1
ATOM 695 N N . ALA A 1 88 ? 5.650 -0.476 -34.599 1.00 98.06 88 ALA A N 1
ATOM 696 C CA . ALA A 1 88 ? 4.208 -0.264 -34.537 1.00 98.06 88 ALA A CA 1
ATOM 697 C C . ALA A 1 88 ? 3.886 1.216 -34.277 1.00 98.06 88 ALA A C 1
ATOM 699 O O . ALA A 1 88 ? 4.570 1.880 -33.498 1.00 98.06 88 ALA A O 1
ATOM 700 N N . ALA A 1 89 ? 2.802 1.726 -34.853 1.00 97.81 89 ALA A N 1
ATOM 701 C CA . ALA A 1 89 ? 2.152 2.954 -34.405 1.00 97.81 89 ALA A CA 1
ATOM 702 C C . ALA A 1 89 ? 0.817 2.589 -33.749 1.00 97.81 89 ALA A C 1
ATOM 704 O O . ALA A 1 89 ? -0.103 2.131 -34.422 1.00 97.81 89 ALA A O 1
ATOM 705 N N . LEU A 1 90 ? 0.719 2.739 -32.426 1.00 96.81 90 LEU A N 1
ATOM 706 C CA . LEU A 1 90 ? -0.452 2.303 -31.663 1.00 96.81 90 LEU A CA 1
ATOM 707 C C . LEU A 1 90 ? -1.522 3.402 -31.650 1.00 96.81 90 LEU A C 1
ATOM 709 O O . LEU A 1 90 ? -1.443 4.339 -30.853 1.00 96.81 90 LEU A O 1
ATOM 713 N N . ILE A 1 91 ? -2.509 3.310 -32.542 1.00 91.25 91 ILE A N 1
ATOM 714 C CA . ILE A 1 91 ? -3.502 4.368 -32.762 1.00 91.25 91 ILE A CA 1
ATOM 715 C C . ILE A 1 91 ? -4.724 4.163 -31.859 1.00 91.25 91 ILE A C 1
ATOM 717 O O . ILE A 1 91 ? -5.240 3.058 -31.702 1.00 91.25 91 ILE A O 1
ATOM 721 N N . ASN A 1 92 ? -5.216 5.261 -31.282 1.00 85.00 92 ASN A N 1
ATOM 722 C CA . ASN A 1 92 ? -6.476 5.279 -30.545 1.00 85.00 92 ASN A CA 1
ATOM 723 C C . ASN A 1 92 ? -7.649 4.952 -31.481 1.00 85.00 92 ASN A C 1
ATOM 725 O O . ASN A 1 92 ? -7.976 5.757 -32.352 1.00 85.00 92 ASN A O 1
ATOM 729 N N . HIS A 1 93 ? -8.308 3.814 -31.250 1.00 82.94 93 HIS A N 1
ATOM 730 C CA . HIS A 1 93 ? -9.416 3.320 -32.075 1.00 82.94 93 HIS A CA 1
ATOM 731 C C . HIS A 1 93 ? -10.668 4.213 -32.093 1.00 82.94 93 HIS A C 1
ATOM 733 O O . HIS A 1 93 ? -11.537 4.017 -32.930 1.00 82.94 93 HIS A O 1
ATOM 739 N N . ASN A 1 94 ? -10.769 5.212 -31.211 1.00 77.25 94 ASN A N 1
ATOM 740 C CA . ASN A 1 94 ? -11.889 6.162 -31.203 1.00 77.25 94 ASN A CA 1
ATOM 741 C C . ASN A 1 94 ? -11.691 7.343 -32.170 1.00 77.25 94 ASN A C 1
ATOM 743 O O . ASN A 1 94 ? -12.604 8.143 -32.358 1.00 77.25 94 ASN A O 1
ATOM 747 N N . LEU A 1 95 ? -10.495 7.513 -32.745 1.00 77.12 95 LEU A N 1
ATOM 748 C CA . LEU A 1 95 ? -10.224 8.614 -33.671 1.00 77.12 95 LEU A CA 1
ATOM 749 C C . LEU A 1 95 ? -10.920 8.378 -35.010 1.00 77.12 95 LEU A C 1
ATOM 751 O O . LEU A 1 95 ? -10.896 7.265 -35.522 1.00 77.12 95 LEU A O 1
ATOM 755 N N . ARG A 1 96 ? -11.477 9.438 -35.596 1.00 77.44 96 ARG A N 1
ATOM 756 C CA . ARG A 1 96 ? -12.141 9.425 -36.908 1.00 77.44 96 ARG A CA 1
ATOM 757 C C . ARG A 1 96 ? -11.546 10.500 -37.818 1.00 77.44 96 ARG A C 1
ATOM 759 O O . ARG A 1 96 ? -10.839 11.398 -37.343 1.00 77.44 96 ARG A O 1
ATOM 766 N N . GLN A 1 97 ? -11.839 10.408 -39.114 1.00 80.44 97 GLN A N 1
ATOM 767 C CA . GLN A 1 97 ? -11.583 11.457 -40.108 1.00 80.44 97 GLN A CA 1
ATOM 768 C C . GLN A 1 97 ? -10.168 12.081 -40.024 1.00 80.44 97 GLN A C 1
ATOM 770 O O . GLN A 1 97 ? -9.154 11.379 -40.016 1.00 80.44 97 GLN A O 1
ATOM 775 N N . HIS A 1 98 ? -10.080 13.415 -39.951 1.00 76.69 98 HIS A N 1
ATOM 776 C CA . HIS A 1 98 ? -8.825 14.163 -39.986 1.00 76.69 98 HIS A CA 1
ATOM 777 C C . HIS A 1 98 ? -7.857 13.788 -38.851 1.00 76.69 98 HIS A C 1
ATOM 779 O O . HIS A 1 98 ? -6.650 13.702 -39.075 1.00 76.69 98 HIS A O 1
ATOM 785 N N . SER A 1 99 ? -8.356 13.508 -37.643 1.00 73.69 99 SER A N 1
ATOM 786 C CA . SER A 1 99 ? -7.505 13.109 -36.515 1.00 73.69 99 SER A CA 1
ATOM 787 C C . SER A 1 99 ? -6.885 11.724 -36.711 1.00 73.69 99 SER A C 1
ATOM 789 O O . SER A 1 99 ? -5.732 11.515 -36.323 1.00 73.69 99 SER A O 1
ATOM 791 N N . LEU A 1 100 ? -7.612 10.795 -37.343 1.00 82.94 100 LEU A N 1
ATOM 792 C CA . LEU A 1 100 ? -7.088 9.483 -37.728 1.00 82.94 100 LEU A CA 1
ATOM 793 C C . LEU A 1 100 ? -6.017 9.621 -38.822 1.00 82.94 100 LEU A C 1
ATOM 795 O O . LEU A 1 100 ? -4.903 9.124 -38.649 1.00 82.94 100 LEU A O 1
ATOM 799 N N . LEU A 1 101 ? -6.316 10.367 -39.893 1.00 85.94 101 LEU A N 1
ATOM 800 C CA . LEU A 1 101 ? -5.369 10.659 -40.981 1.00 85.94 101 LEU A CA 1
ATOM 801 C C . LEU A 1 101 ? -4.068 11.279 -40.474 1.00 85.94 101 LEU A C 1
ATOM 803 O O . LEU A 1 101 ? -2.978 10.875 -40.883 1.00 85.94 101 LEU A O 1
ATOM 807 N N . HIS A 1 102 ? -4.180 12.242 -39.559 1.00 85.69 102 HIS A N 1
ATOM 808 C CA . HIS A 1 102 ? -3.032 12.886 -38.939 1.00 85.69 102 HIS A CA 1
ATOM 809 C C . HIS A 1 102 ? -2.145 11.878 -38.205 1.00 85.69 102 HIS A C 1
ATOM 811 O O . HIS A 1 102 ? -0.936 11.864 -38.424 1.00 85.69 102 HIS A O 1
ATOM 817 N N . CYS A 1 103 ? -2.727 11.003 -37.377 1.00 86.44 103 CYS A N 1
ATOM 818 C CA . CYS A 1 103 ? -1.949 10.022 -36.621 1.00 86.44 103 CYS A CA 1
ATOM 819 C C . CYS A 1 103 ? -1.167 9.092 -37.552 1.00 86.44 103 CYS A C 1
ATOM 821 O O . CYS A 1 103 ? 0.040 8.920 -37.373 1.00 86.44 103 CYS A O 1
ATOM 823 N N . VAL A 1 104 ? -1.836 8.553 -38.573 1.00 91.31 104 VAL A N 1
ATOM 824 C CA . VAL A 1 104 ? -1.217 7.682 -39.583 1.00 91.31 104 VAL A CA 1
ATOM 825 C C . VAL A 1 104 ? -0.052 8.397 -40.268 1.00 91.31 104 VAL A C 1
ATOM 827 O O . VAL A 1 104 ? 1.067 7.879 -40.289 1.00 91.31 104 VAL A O 1
ATOM 830 N N . SER A 1 105 ? -0.292 9.623 -40.736 1.00 90.06 105 SER A N 1
ATOM 831 C CA . SER A 1 105 ? 0.688 10.424 -41.474 1.00 90.06 105 SER A CA 1
ATOM 832 C C . SER A 1 105 ? 1.917 10.781 -40.636 1.00 90.06 105 SER A C 1
ATOM 834 O O . SER A 1 105 ? 3.038 10.620 -41.106 1.00 90.06 105 SER A O 1
ATOM 836 N N . VAL A 1 106 ? 1.731 11.208 -39.380 1.00 89.50 106 VAL A N 1
ATOM 837 C CA . VAL A 1 106 ? 2.830 11.616 -38.480 1.00 89.50 106 VAL A CA 1
ATOM 838 C C . VAL A 1 106 ? 3.801 10.472 -38.193 1.00 89.50 106 VAL A C 1
ATOM 840 O O . VAL A 1 106 ? 4.995 10.704 -38.029 1.00 89.50 106 VAL A O 1
ATOM 843 N N . SER A 1 107 ? 3.308 9.234 -38.131 1.00 89.75 107 SER A N 1
ATOM 844 C CA . SER A 1 107 ? 4.170 8.065 -37.923 1.00 89.75 107 SER A CA 1
ATOM 845 C C . SER A 1 107 ? 4.907 7.593 -39.177 1.00 89.75 107 SER A C 1
ATOM 847 O O . SER A 1 107 ? 5.807 6.769 -39.059 1.00 89.75 107 SER A O 1
ATOM 849 N N . GLY A 1 108 ? 4.528 8.078 -40.365 1.00 90.38 108 GLY A N 1
ATOM 850 C CA . GLY A 1 108 ? 5.055 7.575 -41.635 1.00 90.38 108 GLY A CA 1
ATOM 851 C C . GLY A 1 108 ? 4.654 6.125 -41.932 1.00 90.38 108 GLY A C 1
ATOM 852 O O . GLY A 1 108 ? 5.408 5.405 -42.584 1.00 90.38 108 GLY A O 1
ATOM 853 N N . ALA A 1 109 ? 3.501 5.673 -41.425 1.00 94.25 109 ALA A N 1
ATOM 854 C CA . ALA A 1 109 ? 3.064 4.288 -41.572 1.00 94.25 109 ALA A CA 1
ATOM 855 C C . ALA A 1 109 ? 2.856 3.897 -43.044 1.00 94.25 109 ALA A C 1
ATOM 857 O O . ALA A 1 109 ? 2.128 4.565 -43.775 1.00 94.25 109 ALA A O 1
ATOM 858 N N . ARG A 1 110 ? 3.457 2.772 -43.453 1.00 92.50 110 ARG A N 1
ATOM 859 C CA . ARG A 1 110 ? 3.343 2.208 -44.814 1.00 92.50 110 ARG A CA 1
ATOM 860 C C . ARG A 1 110 ? 2.193 1.213 -44.946 1.00 92.50 110 ARG A C 1
ATOM 862 O O . ARG A 1 110 ? 1.753 0.917 -46.053 1.00 92.50 110 ARG A O 1
ATOM 869 N N . ALA A 1 111 ? 1.702 0.704 -43.823 1.00 95.19 111 ALA A N 1
ATOM 870 C CA . ALA A 1 111 ? 0.558 -0.189 -43.771 1.00 95.19 111 ALA A CA 1
ATOM 871 C C . ALA A 1 111 ? -0.301 0.083 -42.537 1.00 95.19 111 ALA A C 1
ATOM 873 O O . ALA A 1 111 ? 0.184 0.620 -41.537 1.00 95.19 111 ALA A O 1
ATOM 874 N N . MET A 1 112 ? -1.573 -0.304 -42.607 1.00 96.56 112 MET A N 1
ATOM 875 C CA . MET A 1 112 ? -2.506 -0.271 -41.486 1.00 96.56 112 MET A CA 1
ATOM 876 C C . MET A 1 112 ? -3.128 -1.646 -41.289 1.00 96.56 112 MET A C 1
ATOM 878 O O . MET A 1 112 ? -3.710 -2.215 -42.211 1.00 96.56 112 MET A O 1
ATOM 882 N N . VAL A 1 113 ? -3.047 -2.134 -40.057 1.00 97.69 113 VAL A N 1
ATOM 883 C CA . VAL A 1 113 ? -3.845 -3.249 -39.561 1.00 97.69 113 VAL A CA 1
ATOM 884 C C . VAL A 1 113 ? -4.989 -2.675 -38.743 1.00 97.69 113 VAL A C 1
ATOM 886 O O . VAL A 1 113 ? -4.746 -1.969 -37.758 1.00 97.69 113 VAL A O 1
ATOM 889 N N . PHE A 1 114 ? -6.224 -2.994 -39.123 1.00 96.25 114 PHE A N 1
ATOM 890 C CA . PHE A 1 114 ? -7.408 -2.568 -38.393 1.00 96.25 114 PHE A CA 1
ATOM 891 C C . PHE A 1 114 ? -8.366 -3.710 -38.060 1.00 96.25 114 PHE A C 1
ATOM 893 O O . PHE A 1 114 ? -8.385 -4.753 -38.710 1.00 96.25 114 PHE A O 1
ATOM 900 N N . GLY A 1 115 ? -9.134 -3.534 -36.988 1.00 94.25 115 GLY A N 1
ATOM 901 C CA . GLY A 1 115 ? -10.189 -4.474 -36.617 1.00 94.25 115 GLY A CA 1
ATOM 902 C C . GLY A 1 115 ? -11.416 -4.280 -37.506 1.00 94.25 115 GLY A C 1
ATOM 903 O O . GLY A 1 115 ? -11.728 -3.140 -37.853 1.00 94.25 115 GLY A O 1
ATOM 904 N N . THR A 1 116 ? -12.127 -5.350 -37.876 1.00 91.75 116 THR A N 1
ATOM 905 C CA . THR A 1 116 ? -13.340 -5.235 -38.711 1.00 91.75 116 THR A CA 1
ATOM 906 C C . THR A 1 116 ? -14.393 -4.310 -38.096 1.00 91.75 116 THR A C 1
ATOM 908 O O . THR A 1 116 ? -15.123 -3.647 -38.835 1.00 91.75 116 THR A O 1
ATOM 911 N N . GLU A 1 117 ? -14.392 -4.150 -36.768 1.00 88.56 117 GLU A N 1
ATOM 912 C CA . GLU A 1 117 ? -15.235 -3.202 -36.038 1.00 88.56 117 GLU A CA 1
ATOM 913 C C . GLU A 1 117 ? -14.968 -1.716 -36.359 1.00 88.56 117 GLU A C 1
ATOM 915 O O . GLU A 1 117 ? -15.756 -0.860 -35.969 1.00 88.56 117 GLU A O 1
ATOM 920 N N . LEU A 1 118 ? -13.886 -1.394 -37.078 1.00 89.44 118 LEU A N 1
ATOM 921 C CA . LEU A 1 118 ? -13.491 -0.025 -37.438 1.00 89.44 118 LEU A CA 1
ATOM 922 C C . LEU A 1 118 ? -13.503 0.234 -38.954 1.00 89.44 118 LEU A C 1
ATOM 924 O O . LEU A 1 118 ? -12.986 1.252 -39.415 1.00 89.44 118 LEU A O 1
ATOM 928 N N . THR A 1 119 ? -14.102 -0.663 -39.740 1.00 88.94 119 THR A N 1
ATOM 929 C CA . THR A 1 119 ? -14.144 -0.567 -41.213 1.00 88.94 119 THR A CA 1
ATOM 930 C C . THR A 1 119 ? -14.751 0.750 -41.704 1.00 88.94 119 THR A C 1
ATOM 932 O O . THR A 1 119 ? -14.251 1.346 -42.659 1.00 88.94 119 THR A O 1
ATOM 935 N N . GLU A 1 120 ? -15.795 1.241 -41.037 1.00 84.50 120 GLU A N 1
ATOM 936 C CA . GLU A 1 120 ? -16.434 2.520 -41.365 1.00 84.50 120 GLU A CA 1
ATOM 937 C C . GLU A 1 120 ? -15.462 3.699 -41.186 1.00 84.50 120 GLU A C 1
ATOM 939 O O . GLU A 1 120 ? -15.252 4.477 -42.114 1.00 84.50 120 GLU A O 1
ATOM 944 N N . ALA A 1 121 ? -14.782 3.770 -40.037 1.00 83.00 121 ALA A N 1
ATOM 945 C CA . ALA A 1 121 ? -13.796 4.808 -39.735 1.00 83.00 121 ALA A CA 1
ATOM 946 C C . ALA A 1 121 ? -12.640 4.843 -40.747 1.00 83.00 121 ALA A C 1
ATOM 948 O O . ALA A 1 121 ? -12.160 5.914 -41.114 1.00 83.00 121 ALA A O 1
ATOM 949 N N . VAL A 1 122 ? -12.193 3.671 -41.207 1.00 89.88 122 VAL A N 1
ATOM 950 C CA . VAL A 1 122 ? -11.153 3.556 -42.241 1.00 89.88 122 VAL A CA 1
ATOM 951 C C . VAL A 1 122 ? -11.692 3.971 -43.612 1.00 89.88 122 VAL A C 1
ATOM 953 O O . VAL A 1 122 ? -10.994 4.638 -44.377 1.00 89.88 122 VAL A O 1
ATOM 956 N N . SER A 1 123 ? -12.948 3.641 -43.914 1.00 86.44 123 SER A N 1
ATOM 957 C CA . SER A 1 123 ? -13.597 4.028 -45.170 1.00 86.44 123 SER A CA 1
ATOM 958 C C . SER A 1 123 ? -13.712 5.550 -45.303 1.00 86.44 123 SER A C 1
ATOM 960 O O . SER A 1 123 ? -13.414 6.075 -46.375 1.00 86.44 123 SER A O 1
ATOM 962 N N . GLU A 1 124 ? -14.024 6.266 -44.215 1.00 85.19 124 GLU A N 1
ATOM 963 C CA . GLU A 1 124 ? -14.090 7.741 -44.165 1.00 85.19 124 GLU A CA 1
ATOM 964 C C . GLU A 1 124 ? -12.787 8.436 -44.593 1.00 85.19 124 GLU A C 1
ATOM 966 O O . GLU A 1 124 ? -12.814 9.566 -45.078 1.00 85.19 124 GLU A O 1
ATOM 971 N N . VAL A 1 125 ? -11.639 7.788 -44.383 1.00 87.19 125 VAL A N 1
ATOM 972 C CA . VAL A 1 125 ? -10.313 8.380 -44.622 1.00 87.19 125 VAL A CA 1
ATOM 973 C C . VAL A 1 125 ? -9.595 7.799 -45.833 1.00 87.19 125 VAL A C 1
ATOM 975 O O . VAL A 1 125 ? -8.578 8.341 -46.261 1.00 87.19 125 VAL A O 1
ATOM 978 N N . SER A 1 126 ? -10.128 6.716 -46.395 1.00 84.94 126 SER A N 1
ATOM 979 C CA . SER A 1 126 ? -9.505 5.899 -47.436 1.00 84.94 126 SER A CA 1
ATOM 980 C C . SER A 1 126 ? -8.980 6.668 -48.644 1.00 84.94 126 SER A C 1
ATOM 982 O O . SER A 1 126 ? -7.848 6.443 -49.063 1.00 84.94 126 SER A O 1
ATOM 984 N N . SER A 1 127 ? -9.764 7.610 -49.170 1.00 84.06 127 SER A N 1
ATOM 985 C CA . SER A 1 127 ? -9.399 8.434 -50.329 1.00 84.06 127 SER A CA 1
ATOM 986 C C . SER A 1 127 ? -8.219 9.372 -50.071 1.00 84.06 127 SER A C 1
ATOM 988 O O . SER A 1 127 ? -7.619 9.877 -51.014 1.00 84.06 127 SER A O 1
ATOM 990 N N . SER A 1 128 ? -7.916 9.631 -48.799 1.00 87.38 128 SER A N 1
ATOM 991 C CA . SER A 1 128 ? -6.898 10.581 -48.344 1.00 87.38 128 SER A CA 1
ATOM 992 C C . SER A 1 128 ? -5.680 9.887 -47.724 1.00 87.38 128 SER A C 1
ATOM 994 O O . SER A 1 128 ? -4.763 10.566 -47.257 1.00 87.38 128 SER A O 1
ATOM 996 N N . LEU A 1 129 ? -5.662 8.549 -47.683 1.00 86.69 129 LEU A N 1
ATOM 997 C CA . LEU A 1 129 ? -4.490 7.771 -47.284 1.00 86.69 129 LEU A CA 1
ATOM 998 C C . LEU A 1 129 ? -3.413 7.819 -48.376 1.00 86.69 129 LEU A C 1
ATOM 1000 O O . LEU A 1 129 ? -3.673 8.157 -49.531 1.00 86.69 129 LEU A O 1
ATOM 1004 N N . GLN A 1 130 ? -2.176 7.480 -48.012 1.00 80.50 130 GLN A N 1
ATOM 1005 C CA . GLN A 1 130 ? -1.082 7.449 -48.982 1.00 80.50 130 GLN A CA 1
ATOM 1006 C C . GLN A 1 130 ? -1.377 6.417 -50.094 1.00 80.50 130 GLN A C 1
ATOM 1008 O O . GLN A 1 130 ? -1.789 5.304 -49.766 1.00 80.50 130 GLN A O 1
ATOM 1013 N N . PRO A 1 131 ? -1.112 6.722 -51.383 1.00 76.38 131 PRO A N 1
ATOM 1014 C CA . PRO A 1 131 ? -1.510 5.865 -52.509 1.00 76.38 131 PRO A CA 1
ATOM 1015 C C . PRO A 1 131 ? -1.005 4.413 -52.448 1.00 76.38 131 PRO A C 1
ATOM 1017 O O . PRO A 1 131 ? -1.645 3.518 -52.985 1.00 76.38 131 PRO A O 1
ATOM 1020 N N . ASN A 1 132 ? 0.131 4.176 -51.786 1.00 82.38 132 ASN A N 1
ATOM 1021 C CA . ASN A 1 132 ? 0.769 2.859 -51.670 1.00 82.38 132 ASN A CA 1
ATOM 1022 C C . ASN A 1 132 ? 0.583 2.223 -50.280 1.00 82.38 132 ASN A C 1
ATOM 1024 O O . ASN A 1 132 ? 1.339 1.324 -49.912 1.00 82.38 132 ASN A O 1
ATOM 1028 N N . MET A 1 133 ? -0.359 2.717 -49.472 1.00 89.31 133 MET A N 1
ATOM 1029 C CA . MET A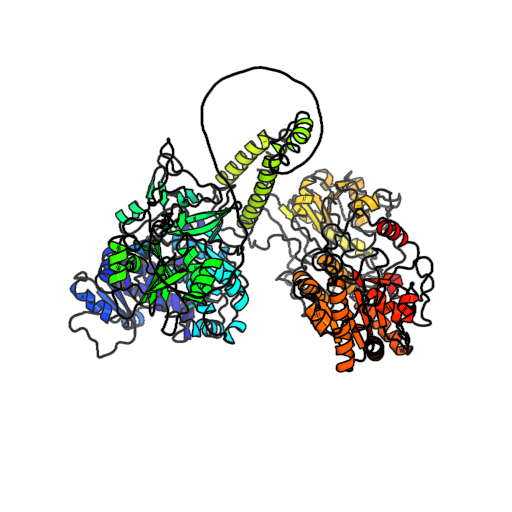 1 133 ? -0.588 2.194 -48.129 1.00 89.31 133 MET A CA 1
ATOM 1030 C C . MET A 1 133 ? -1.321 0.849 -48.183 1.00 89.31 133 MET A C 1
ATOM 1032 O O . MET A 1 133 ? -2.448 0.772 -48.665 1.00 89.31 133 MET A O 1
ATOM 1036 N N . ALA A 1 134 ? -0.706 -0.209 -47.652 1.00 92.31 134 ALA A N 1
ATOM 1037 C CA . ALA A 1 134 ? -1.331 -1.531 -47.602 1.00 92.31 134 ALA A CA 1
ATOM 1038 C C . ALA A 1 134 ? -2.320 -1.639 -46.428 1.00 92.31 134 ALA A C 1
ATOM 1040 O O . ALA A 1 134 ? -1.997 -1.265 -45.297 1.00 92.31 134 ALA A O 1
ATOM 1041 N N . LEU A 1 135 ? -3.519 -2.168 -46.683 1.00 94.00 135 LEU A N 1
ATOM 1042 C CA . LEU A 1 135 ? -4.596 -2.260 -45.694 1.00 94.00 135 LEU A CA 1
ATOM 1043 C C . LEU A 1 135 ? -4.931 -3.714 -45.365 1.00 94.00 135 LEU A C 1
ATOM 1045 O O . LEU A 1 135 ? -5.178 -4.528 -46.256 1.00 94.00 135 LEU A O 1
ATOM 1049 N N . PHE A 1 136 ? -4.984 -4.021 -44.070 1.00 95.25 136 PHE A N 1
ATOM 1050 C CA . PHE A 1 136 ? -5.252 -5.356 -43.546 1.00 95.25 136 PHE A CA 1
ATOM 1051 C C . PHE A 1 136 ? -6.349 -5.302 -42.482 1.00 95.25 136 PHE A C 1
ATOM 1053 O O . PHE A 1 136 ? -6.267 -4.495 -41.557 1.00 95.25 136 PHE A O 1
ATOM 1060 N N . SER A 1 137 ? -7.344 -6.182 -42.580 1.00 94.50 137 SER A N 1
ATOM 1061 C CA . SER A 1 137 ? -8.434 -6.297 -41.601 1.00 94.50 137 SER A CA 1
ATOM 1062 C C . SER A 1 137 ? -8.350 -7.600 -40.801 1.00 94.50 137 SER A C 1
ATOM 1064 O O . SER A 1 137 ? -8.054 -8.642 -41.388 1.00 94.50 137 SER A O 1
ATOM 1066 N N . SER A 1 138 ? -8.674 -7.564 -39.505 1.00 93.62 138 SER A N 1
ATOM 1067 C CA . SER A 1 138 ? -8.782 -8.742 -38.621 1.00 93.62 138 SER A CA 1
ATOM 1068 C C . SER A 1 138 ? -10.112 -8.761 -37.855 1.00 93.62 138 SER A C 1
ATOM 1070 O O . SER A 1 138 ? -10.544 -7.733 -37.324 1.00 93.62 138 SER A O 1
ATOM 1072 N N . GLY A 1 139 ? -10.750 -9.928 -37.770 1.00 87.75 139 GLY A N 1
ATOM 1073 C CA . GLY A 1 139 ? -12.084 -10.146 -37.210 1.00 87.75 139 GLY A CA 1
ATOM 1074 C C . GLY A 1 139 ? -13.066 -10.734 -38.227 1.00 87.75 139 GLY A C 1
ATOM 1075 O O . GLY A 1 139 ? -12.781 -10.822 -39.422 1.00 87.75 139 GLY A O 1
ATOM 1076 N N . GLU A 1 140 ? -14.251 -11.123 -37.752 1.00 76.44 140 GLU A N 1
ATOM 1077 C CA . GLU A 1 140 ? -15.321 -11.633 -38.615 1.00 76.44 140 GLU A CA 1
ATOM 1078 C C . GLU A 1 140 ? -15.744 -10.552 -39.626 1.00 76.44 140 GLU A C 1
ATOM 1080 O O . GLU A 1 140 ? -16.032 -9.409 -39.254 1.00 76.44 140 GLU A O 1
ATOM 1085 N N . GLN A 1 141 ? -15.730 -10.899 -40.918 1.00 61.66 141 GLN A N 1
ATOM 1086 C CA . GLN A 1 141 ? -16.190 -10.024 -41.996 1.00 61.66 141 GLN A CA 1
ATOM 1087 C C . GLN A 1 141 ? -17.717 -10.099 -42.088 1.00 61.66 141 GLN A C 1
ATOM 1089 O O . GLN A 1 141 ? -18.267 -11.166 -42.342 1.00 61.66 141 GLN A O 1
ATOM 1094 N N . GLN A 1 142 ? -18.404 -8.967 -41.930 1.00 55.03 142 GLN A N 1
ATOM 1095 C CA . GLN A 1 142 ? -19.815 -8.865 -42.308 1.00 55.03 142 GLN A CA 1
ATOM 1096 C C . GLN A 1 142 ? -19.914 -8.749 -43.835 1.00 55.03 142 GLN A C 1
ATOM 1098 O O . GLN A 1 142 ? -19.313 -7.855 -44.431 1.00 55.03 142 GLN A O 1
ATOM 1103 N N . GLU A 1 143 ? -20.661 -9.652 -44.478 1.00 50.06 143 GLU A N 1
ATOM 1104 C CA . GLU A 1 143 ? -20.775 -9.728 -45.945 1.00 50.06 143 GLU A CA 1
ATOM 1105 C C . GLU A 1 143 ? -21.380 -8.463 -46.595 1.00 50.06 143 GLU A C 1
ATOM 1107 O O . GLU A 1 143 ? -21.134 -8.209 -47.776 1.00 50.06 143 GLU A O 1
ATOM 1112 N N . GLU A 1 144 ? -22.114 -7.637 -45.837 1.00 47.41 144 GLU A N 1
ATOM 1113 C CA . GLU A 1 144 ? -22.867 -6.478 -46.349 1.00 47.41 144 GLU A CA 1
ATOM 1114 C C . GLU A 1 144 ? -22.048 -5.185 -46.519 1.00 47.41 144 GLU A C 1
ATOM 1116 O O . GLU A 1 144 ? -22.468 -4.290 -47.253 1.00 47.41 144 GLU A O 1
ATOM 1121 N N . VAL A 1 145 ? -20.853 -5.077 -45.927 1.00 49.69 145 VAL A N 1
ATOM 1122 C CA . VAL A 1 145 ? -20.024 -3.858 -45.995 1.00 49.69 145 VAL A CA 1
ATOM 1123 C C . VAL A 1 145 ? -18.710 -4.165 -46.706 1.00 49.69 145 VAL A C 1
ATOM 1125 O O . VAL A 1 145 ? -17.641 -4.198 -46.105 1.00 49.69 145 VAL A O 1
ATOM 1128 N N . LYS A 1 146 ? -18.769 -4.403 -48.020 1.00 50.38 146 LYS A N 1
ATOM 1129 C CA . LYS A 1 146 ? -17.590 -4.266 -48.890 1.00 50.38 146 LYS A CA 1
ATOM 1130 C C . LYS A 1 146 ? -17.549 -2.822 -49.390 1.00 50.38 146 LYS A C 1
ATOM 1132 O O . LYS A 1 146 ? -18.343 -2.490 -50.275 1.00 50.38 146 LYS A O 1
ATOM 1137 N N . PRO A 1 147 ? -16.644 -1.955 -48.899 1.00 52.12 147 PRO A N 1
ATOM 1138 C CA . PRO A 1 147 ? -16.382 -0.696 -49.575 1.00 52.12 147 PRO A CA 1
ATOM 1139 C C . PRO A 1 147 ? -15.881 -1.053 -50.978 1.00 52.12 147 PRO A C 1
ATOM 1141 O O . PRO A 1 147 ? -14.799 -1.617 -51.131 1.00 52.12 147 PRO A O 1
ATOM 1144 N N . ARG A 1 148 ? -16.688 -0.792 -52.011 1.00 52.19 148 ARG A N 1
ATOM 1145 C CA . ARG A 1 148 ? -16.446 -1.219 -53.406 1.00 52.19 148 ARG A CA 1
ATOM 1146 C C . ARG A 1 148 ? -15.170 -0.625 -54.046 1.00 52.19 148 ARG A C 1
ATOM 1148 O O . ARG A 1 148 ? -14.937 -0.845 -55.228 1.00 52.19 148 ARG A O 1
ATOM 1155 N N . SER A 1 149 ? -14.350 0.102 -53.289 1.00 56.25 149 SER A N 1
ATOM 1156 C CA . SER A 1 149 ? -13.183 0.866 -53.745 1.00 56.25 149 SER A CA 1
ATOM 1157 C C . SER A 1 149 ? -11.875 0.591 -52.983 1.00 56.25 149 SER A C 1
ATOM 1159 O O . SER A 1 149 ? -10.850 1.156 -53.353 1.00 56.25 149 SER A O 1
ATOM 1161 N N . LEU A 1 150 ? -11.863 -0.255 -51.943 1.00 64.38 150 LEU A N 1
ATOM 1162 C CA . LEU A 1 150 ? -10.687 -0.468 -51.084 1.00 64.38 150 LEU A CA 1
ATOM 1163 C C . LEU A 1 150 ? -10.114 -1.887 -51.222 1.00 64.38 150 LEU A C 1
ATOM 1165 O O . LEU A 1 150 ? -10.776 -2.871 -50.893 1.00 64.38 150 LEU A O 1
ATOM 1169 N N . HIS A 1 151 ? -8.854 -1.999 -51.651 1.00 78.50 151 HIS A N 1
ATOM 1170 C CA . HIS A 1 151 ? -8.104 -3.259 -51.624 1.00 78.50 151 HIS A CA 1
ATOM 1171 C C . HIS A 1 151 ? -7.643 -3.572 -50.189 1.00 78.50 151 HIS A C 1
ATOM 1173 O O . HIS A 1 151 ? -6.573 -3.143 -49.765 1.00 78.50 151 HIS A O 1
ATOM 1179 N N . VAL A 1 152 ? -8.474 -4.298 -49.432 1.00 86.69 152 VAL A N 1
ATOM 1180 C CA . VAL A 1 152 ? -8.181 -4.739 -48.055 1.00 86.69 152 VAL A CA 1
ATOM 1181 C C . VAL A 1 152 ? -7.905 -6.241 -48.027 1.00 86.69 152 VAL A C 1
ATOM 1183 O O . VAL A 1 152 ? -8.701 -7.035 -48.527 1.00 86.69 152 VAL A O 1
ATOM 1186 N N . HIS A 1 153 ? -6.796 -6.642 -47.407 1.00 90.88 153 HIS A N 1
ATOM 1187 C CA . HIS A 1 153 ? -6.419 -8.044 -47.236 1.00 90.88 153 HIS A CA 1
ATOM 1188 C C . HIS A 1 153 ? -6.917 -8.606 -45.894 1.00 90.88 153 HIS A C 1
ATOM 1190 O O . HIS A 1 153 ? -6.869 -7.931 -44.866 1.00 90.88 153 HIS A O 1
ATOM 1196 N N . ASN A 1 154 ? -7.358 -9.867 -45.879 1.00 92.25 154 ASN A N 1
ATOM 1197 C CA . ASN A 1 154 ? -7.739 -10.562 -44.646 1.00 92.25 154 ASN A CA 1
ATOM 1198 C C . ASN A 1 154 ? -6.478 -11.011 -43.887 1.00 92.25 154 ASN A C 1
ATOM 1200 O O . ASN A 1 154 ? -5.769 -11.913 -44.335 1.00 92.25 154 ASN A O 1
ATOM 1204 N N . LEU A 1 155 ? -6.201 -10.380 -42.745 1.00 95.75 155 LEU A N 1
ATOM 1205 C CA . LEU A 1 155 ? -5.014 -10.668 -41.946 1.00 95.75 155 LEU A CA 1
ATOM 1206 C C . LEU A 1 155 ? -5.084 -12.034 -41.261 1.00 95.75 155 LEU A C 1
ATOM 1208 O O . LEU A 1 155 ? -4.069 -12.719 -41.193 1.00 95.75 155 LEU A O 1
ATOM 1212 N N . ASP A 1 156 ? -6.255 -12.443 -40.776 1.00 94.81 156 AS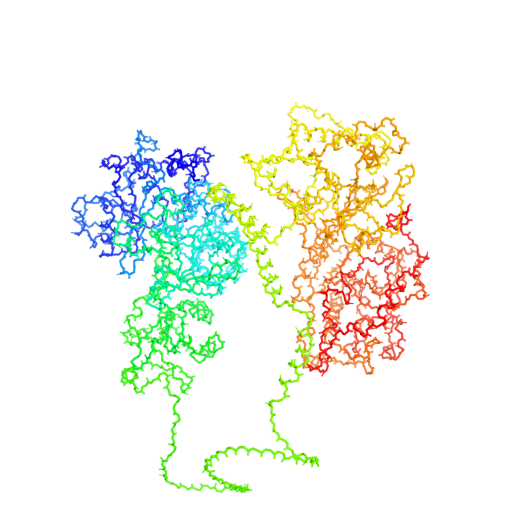P A N 1
ATOM 1213 C CA . ASP A 1 156 ? -6.404 -13.690 -40.020 1.00 94.81 156 ASP A CA 1
ATOM 1214 C C . ASP A 1 156 ? -6.081 -14.904 -40.902 1.00 94.81 156 ASP A C 1
ATOM 1216 O O . ASP A 1 156 ? -5.366 -15.812 -40.477 1.00 94.81 156 ASP A O 1
ATOM 1220 N N . ALA A 1 157 ? -6.517 -14.877 -42.167 1.00 93.44 157 ALA A N 1
ATOM 1221 C CA . ALA A 1 157 ? -6.171 -15.895 -43.158 1.00 93.44 157 ALA A CA 1
ATOM 1222 C C . ALA A 1 157 ? -4.659 -15.931 -43.449 1.00 93.44 157 ALA A C 1
ATOM 1224 O O . ALA A 1 157 ? -4.064 -17.009 -43.512 1.00 93.44 157 ALA A O 1
ATOM 1225 N N . LEU A 1 158 ? -4.025 -14.759 -43.578 1.00 95.25 158 LEU A N 1
ATOM 1226 C CA . LEU A 1 158 ? -2.580 -14.659 -43.794 1.00 95.25 158 LEU A CA 1
ATOM 1227 C C . LEU A 1 158 ? -1.807 -15.235 -42.601 1.00 95.25 158 LEU A C 1
ATOM 1229 O O . LEU A 1 158 ? -0.968 -16.111 -42.794 1.00 95.25 158 LEU A O 1
ATOM 1233 N N . LEU A 1 159 ? -2.135 -14.821 -41.373 1.00 96.44 159 LEU A N 1
ATOM 1234 C CA . LEU A 1 159 ? -1.474 -15.301 -40.157 1.00 96.44 159 LEU A CA 1
ATOM 1235 C C . LEU A 1 159 ? -1.703 -16.798 -39.911 1.00 96.44 159 LEU A C 1
ATOM 1237 O O . LEU A 1 159 ? -0.782 -17.479 -39.465 1.00 96.44 159 LEU A O 1
ATOM 1241 N N . ALA A 1 160 ? -2.885 -17.330 -40.235 1.00 94.62 160 ALA A N 1
ATOM 1242 C CA . ALA A 1 160 ? -3.166 -18.762 -40.133 1.00 94.62 160 ALA A CA 1
ATOM 1243 C C . ALA A 1 160 ? -2.300 -19.603 -41.088 1.00 94.62 160 ALA A C 1
ATOM 1245 O O . ALA A 1 160 ? -1.915 -20.719 -40.739 1.00 94.62 160 ALA A O 1
ATOM 1246 N N . SER A 1 161 ? -1.978 -19.061 -42.268 1.00 94.19 161 SER A N 1
ATOM 1247 C CA . SER A 1 161 ? -1.105 -19.703 -43.261 1.00 94.19 161 SER A CA 1
ATOM 1248 C C . SER A 1 161 ? 0.396 -19.475 -43.026 1.00 94.19 161 SER A C 1
ATOM 1250 O O . SER A 1 161 ? 1.224 -20.173 -43.613 1.00 94.19 161 SER A O 1
ATOM 1252 N N . SER A 1 162 ? 0.761 -18.522 -42.163 1.00 96.25 162 SER A N 1
ATOM 1253 C CA . SER A 1 162 ? 2.155 -18.197 -41.859 1.00 96.25 162 SER A CA 1
ATOM 1254 C C . SER A 1 162 ? 2.824 -19.258 -40.971 1.00 96.25 162 SER A C 1
ATOM 1256 O O . SER A 1 162 ? 2.198 -19.803 -40.056 1.00 96.25 162 SER A O 1
ATOM 1258 N N . PRO A 1 163 ? 4.131 -19.523 -41.156 1.00 97.19 163 PRO A N 1
ATOM 1259 C CA . PRO A 1 163 ? 4.875 -20.400 -40.258 1.00 97.19 163 PRO A CA 1
ATOM 1260 C C . PRO A 1 163 ? 4.919 -19.875 -38.811 1.00 97.19 163 PRO A C 1
ATOM 1262 O O . PRO A 1 163 ? 5.025 -18.677 -38.572 1.00 97.19 163 PRO A O 1
ATOM 1265 N N . LYS A 1 164 ? 4.900 -20.789 -37.831 1.00 96.31 164 LYS A N 1
ATOM 1266 C CA . LYS A 1 164 ? 4.865 -20.472 -36.383 1.00 96.31 164 LYS A CA 1
ATOM 1267 C C . LYS A 1 164 ? 6.203 -20.651 -35.646 1.00 96.31 164 LYS A C 1
ATOM 1269 O O . LYS A 1 164 ? 6.286 -20.498 -34.428 1.00 96.31 164 LYS A O 1
ATOM 1274 N N . HIS A 1 165 ? 7.266 -20.990 -36.370 1.00 94.38 165 HIS A N 1
ATOM 1275 C CA . HIS A 1 165 ? 8.618 -21.146 -35.826 1.00 94.38 165 HIS A CA 1
ATOM 1276 C C . HIS A 1 165 ? 9.447 -19.867 -36.015 1.00 94.38 165 HIS A C 1
ATOM 1278 O O . HIS A 1 165 ? 9.114 -19.030 -36.852 1.00 94.38 165 HIS A O 1
ATOM 1284 N N . SER A 1 166 ? 10.537 -19.731 -35.252 1.00 91.56 166 SER A N 1
ATOM 1285 C CA . SER A 1 166 ? 11.432 -18.564 -35.324 1.00 91.56 166 SER A CA 1
ATOM 1286 C C . SER A 1 166 ? 11.912 -18.305 -36.752 1.00 91.56 166 SER A C 1
ATOM 1288 O O . SER A 1 166 ? 12.248 -19.239 -37.476 1.00 91.56 166 SER A O 1
ATOM 1290 N N . THR A 1 167 ? 11.992 -17.036 -37.147 1.00 88.38 167 THR A N 1
ATOM 1291 C CA . THR A 1 167 ? 12.608 -16.642 -38.419 1.00 88.38 167 THR A CA 1
ATOM 1292 C C . THR A 1 167 ? 14.138 -16.740 -38.312 1.00 88.38 167 THR A C 1
ATOM 1294 O O . THR A 1 167 ? 14.698 -16.647 -37.218 1.00 88.38 167 THR A O 1
ATOM 1297 N N . ASN A 1 168 ? 14.828 -16.883 -39.448 1.00 83.94 168 ASN A N 1
ATOM 1298 C CA . ASN A 1 168 ? 16.295 -16.761 -39.532 1.00 83.94 168 ASN A CA 1
ATOM 1299 C C . ASN A 1 168 ? 16.752 -15.295 -39.699 1.00 83.94 168 ASN A C 1
ATOM 1301 O O . ASN A 1 168 ? 17.874 -15.027 -40.130 1.00 83.94 168 ASN A O 1
ATOM 1305 N N . TYR A 1 169 ? 15.877 -14.330 -39.403 1.00 85.75 169 TYR A N 1
ATOM 1306 C CA . TYR A 1 169 ? 16.165 -12.912 -39.569 1.00 85.75 169 TYR A CA 1
ATOM 1307 C C . TYR A 1 169 ? 17.038 -12.398 -38.420 1.00 85.75 169 TYR A C 1
ATOM 1309 O O . TYR A 1 169 ? 16.730 -12.608 -37.248 1.00 85.75 169 TYR A O 1
ATOM 1317 N N . THR A 1 170 ? 18.121 -11.693 -38.750 1.00 83.44 170 THR A N 1
ATOM 1318 C CA . THR A 1 170 ? 19.001 -11.076 -37.749 1.00 83.44 170 THR A CA 1
ATOM 1319 C C . THR A 1 170 ? 18.684 -9.592 -37.631 1.00 83.44 170 THR A C 1
ATOM 1321 O O . THR A 1 170 ? 19.013 -8.808 -38.518 1.00 83.44 170 THR A O 1
ATOM 1324 N N . MET A 1 171 ? 18.062 -9.213 -36.518 1.00 85.31 171 MET A N 1
ATOM 1325 C CA . MET A 1 171 ? 17.752 -7.821 -36.198 1.00 85.31 171 MET A CA 1
ATOM 1326 C C . MET A 1 171 ? 19.021 -7.036 -35.825 1.00 85.31 171 MET A C 1
ATOM 1328 O O . MET A 1 171 ? 19.847 -7.522 -35.051 1.00 85.31 171 MET A O 1
ATOM 1332 N N . ARG A 1 172 ? 19.154 -5.804 -36.329 1.00 88.50 172 ARG A N 1
ATOM 1333 C CA . ARG A 1 172 ? 20.237 -4.857 -36.009 1.00 88.50 172 ARG A CA 1
ATOM 1334 C C . ARG A 1 172 ? 19.903 -3.907 -34.859 1.00 88.50 172 ARG A C 1
ATOM 1336 O O . ARG A 1 172 ? 20.824 -3.347 -34.273 1.00 88.50 172 ARG A O 1
ATOM 1343 N N . LYS A 1 173 ? 18.618 -3.711 -34.544 1.00 91.00 173 LYS A N 1
ATOM 1344 C CA . LYS A 1 173 ? 18.176 -2.848 -33.436 1.00 91.00 173 LYS A CA 1
ATOM 1345 C C . LYS A 1 173 ? 18.653 -3.360 -32.072 1.00 91.00 173 LYS A C 1
ATOM 1347 O O . LYS A 1 173 ? 18.652 -4.557 -31.794 1.00 91.00 173 LYS A O 1
ATOM 1352 N N . GLU A 1 174 ? 18.990 -2.424 -31.195 1.00 92.00 174 GLU A N 1
ATOM 1353 C CA . GLU A 1 174 ? 19.496 -2.637 -29.844 1.00 92.00 174 GLU A CA 1
ATOM 1354 C C . GLU A 1 174 ? 18.562 -2.045 -28.768 1.00 92.00 174 GLU A C 1
ATOM 1356 O O . GLU A 1 174 ? 17.481 -1.513 -29.023 1.00 92.00 174 GLU A O 1
ATOM 1361 N N . PHE A 1 175 ? 18.987 -2.107 -27.503 1.00 91.56 175 PHE A N 1
ATOM 1362 C CA . PHE A 1 175 ? 18.161 -1.750 -26.346 1.00 91.56 175 PHE A CA 1
ATOM 1363 C C . PHE A 1 175 ? 17.706 -0.278 -26.301 1.00 91.56 175 PHE A C 1
ATOM 1365 O O . PHE A 1 175 ? 16.731 0.039 -25.627 1.00 91.56 175 PHE A O 1
ATOM 1372 N N . ASN A 1 176 ? 18.394 0.635 -26.984 1.00 91.31 176 ASN A N 1
ATOM 1373 C CA . ASN A 1 176 ? 18.041 2.058 -27.015 1.00 91.31 176 ASN A CA 1
ATOM 1374 C C . ASN A 1 176 ? 17.345 2.490 -28.311 1.00 91.31 176 ASN A C 1
ATOM 1376 O O . ASN A 1 176 ? 17.045 3.681 -28.450 1.00 91.31 176 ASN A O 1
ATOM 1380 N N . ASP A 1 177 ? 17.071 1.547 -29.210 1.00 93.31 177 ASP A N 1
ATOM 1381 C CA . ASP A 1 177 ? 16.352 1.813 -30.446 1.00 93.31 177 ASP A CA 1
ATOM 1382 C C . ASP A 1 177 ? 14.840 1.798 -30.234 1.00 93.31 177 ASP A C 1
ATOM 1384 O O . ASP A 1 177 ? 14.302 1.252 -29.258 1.00 93.31 177 ASP A O 1
ATOM 1388 N N . ARG A 1 178 ? 14.153 2.463 -31.161 1.00 94.75 178 ARG A N 1
ATOM 1389 C CA . ARG A 1 178 ? 12.704 2.633 -31.168 1.00 94.75 178 ARG A CA 1
ATOM 1390 C C . ARG A 1 178 ? 12.004 1.292 -31.375 1.00 94.75 178 ARG A C 1
ATOM 1392 O O . ARG A 1 178 ? 12.282 0.560 -32.326 1.00 94.75 178 ARG A O 1
ATOM 1399 N N . LEU A 1 179 ? 11.080 1.018 -30.460 1.00 95.94 179 LEU A N 1
ATOM 1400 C CA . LEU A 1 179 ? 10.223 -0.157 -30.444 1.00 95.94 179 LEU A CA 1
ATOM 1401 C C . LEU A 1 179 ? 8.887 0.152 -31.140 1.00 95.94 179 LEU A C 1
ATOM 1403 O O . LEU A 1 179 ? 8.496 -0.563 -32.056 1.00 95.94 179 LEU A O 1
ATOM 1407 N N . PHE A 1 180 ? 8.196 1.215 -30.716 1.00 97.19 180 PHE A N 1
ATOM 1408 C CA . PHE A 1 180 ? 6.926 1.659 -31.305 1.00 97.19 180 PHE A CA 1
ATOM 1409 C C . PHE A 1 180 ? 6.602 3.119 -30.940 1.00 97.19 180 PHE A C 1
ATOM 1411 O O . PHE A 1 180 ? 7.279 3.733 -30.108 1.00 97.19 180 PHE A O 1
ATOM 1418 N N . TYR A 1 181 ? 5.522 3.652 -31.516 1.00 97.25 181 TYR A N 1
ATOM 1419 C CA . TYR A 1 181 ? 4.918 4.935 -31.153 1.00 97.25 181 TYR A CA 1
ATOM 1420 C C . TYR A 1 181 ? 3.646 4.753 -30.325 1.00 97.25 181 TYR A C 1
ATOM 1422 O O . TYR A 1 181 ? 2.808 3.903 -30.628 1.00 97.25 181 TYR A O 1
ATOM 1430 N N . ILE A 1 182 ? 3.473 5.615 -29.323 1.00 94.25 182 ILE A N 1
ATOM 1431 C CA . ILE A 1 182 ? 2.209 5.806 -28.598 1.00 94.25 182 ILE A CA 1
ATOM 1432 C C . ILE A 1 182 ? 1.807 7.271 -28.726 1.00 94.25 182 ILE A C 1
ATOM 1434 O O . ILE A 1 182 ? 2.625 8.160 -28.499 1.00 94.25 182 ILE A O 1
ATOM 1438 N N . TYR A 1 183 ? 0.541 7.537 -29.038 1.00 86.06 183 TYR A N 1
ATOM 1439 C CA . TYR A 1 183 ? 0.058 8.906 -29.211 1.00 86.06 183 TYR A CA 1
ATOM 1440 C C . TYR A 1 183 ? -0.376 9.526 -27.881 1.00 86.06 183 TYR A C 1
ATOM 1442 O O . TYR A 1 183 ? -1.053 8.892 -27.066 1.00 86.06 183 TYR A O 1
ATOM 1450 N N . THR A 1 184 ? -0.005 10.787 -27.666 1.00 76.81 184 THR A N 1
ATOM 1451 C CA . THR A 1 184 ? -0.424 11.590 -26.511 1.00 76.81 184 THR A CA 1
ATOM 1452 C C . THR A 1 184 ? -1.298 12.760 -26.954 1.00 76.81 184 THR A C 1
ATOM 1454 O O . THR A 1 184 ? -1.191 13.248 -28.077 1.00 76.81 184 THR A O 1
ATOM 1457 N N . SER A 1 185 ? -2.207 13.207 -26.085 1.00 66.19 185 SER A N 1
ATOM 1458 C CA . SER A 1 185 ? -3.057 14.376 -26.342 1.00 66.19 185 SER A CA 1
ATOM 1459 C C . SER A 1 185 ? -2.192 15.641 -26.420 1.00 66.19 185 SER A C 1
ATOM 1461 O O . SER A 1 185 ? -1.601 16.030 -25.410 1.00 66.19 185 SER A O 1
ATOM 1463 N N . GLY A 1 186 ? -2.091 16.268 -27.595 1.00 51.06 186 GLY A N 1
ATOM 1464 C CA . GLY A 1 186 ? -1.319 17.496 -27.788 1.00 51.06 186 GLY A CA 1
ATOM 1465 C C . GLY A 1 186 ? -2.030 18.740 -27.246 1.00 51.06 186 GLY A C 1
ATOM 1466 O O . GLY A 1 186 ? -3.254 18.829 -27.251 1.00 51.06 186 GLY A O 1
ATOM 1467 N N . THR A 1 187 ? -1.253 19.737 -26.817 1.00 46.50 187 THR A N 1
ATOM 1468 C CA . THR A 1 187 ? -1.745 21.062 -26.384 1.00 46.50 187 THR A CA 1
ATOM 1469 C C . THR A 1 187 ? -2.419 21.854 -27.509 1.00 46.50 187 THR A C 1
ATOM 1471 O O . THR A 1 187 ? -3.227 22.734 -27.242 1.00 46.50 187 THR A O 1
ATOM 1474 N N . THR A 1 188 ? -2.110 21.519 -28.764 1.00 51.75 188 THR A N 1
ATOM 1475 C CA . THR A 1 188 ? -2.690 22.090 -29.990 1.00 51.75 188 THR A CA 1
ATOM 1476 C C . THR A 1 188 ? -4.007 21.424 -30.407 1.00 51.75 188 THR A C 1
ATOM 1478 O O . THR A 1 188 ? -4.584 21.806 -31.418 1.00 51.75 188 THR A O 1
ATOM 1481 N N . GLY A 1 189 ? -4.479 20.417 -29.660 1.00 55.19 189 GLY A N 1
ATOM 1482 C CA . GLY A 1 189 ? -5.694 19.647 -29.952 1.00 55.19 189 GLY A CA 1
ATOM 1483 C C . GLY A 1 189 ? -5.465 18.367 -30.766 1.00 55.19 189 GLY A C 1
ATOM 1484 O O . GLY A 1 189 ? -6.265 17.443 -30.662 1.00 55.19 189 GLY A O 1
ATOM 1485 N N . MET A 1 190 ? -4.355 18.255 -31.507 1.00 67.69 190 MET A N 1
ATOM 1486 C CA . MET A 1 190 ? -4.038 17.064 -32.315 1.00 67.69 190 MET A CA 1
ATOM 1487 C C . MET A 1 190 ? -3.110 16.077 -31.573 1.00 67.69 190 MET A C 1
ATOM 1489 O O . MET A 1 190 ? -2.239 16.520 -30.814 1.00 67.69 190 MET A O 1
ATOM 1493 N N . PRO A 1 191 ? -3.264 14.745 -31.748 1.00 76.69 191 PRO A N 1
ATOM 1494 C CA . PRO A 1 191 ? -2.412 13.758 -31.080 1.00 76.69 191 PRO A CA 1
ATOM 1495 C C . PRO A 1 191 ? -0.955 13.768 -31.566 1.00 76.69 191 PRO A C 1
ATOM 1497 O O . PRO A 1 191 ? -0.694 13.803 -32.762 1.00 76.69 191 PRO A O 1
ATOM 1500 N N . LYS A 1 192 ? 0.003 13.654 -30.641 1.00 84.12 192 LYS A N 1
ATOM 1501 C CA . LYS A 1 192 ? 1.450 13.651 -30.925 1.00 84.12 192 LYS A CA 1
ATOM 1502 C C . LYS A 1 192 ? 2.031 12.247 -30.763 1.00 84.12 192 LYS A C 1
ATOM 1504 O O . LYS A 1 192 ? 1.799 11.614 -29.736 1.00 84.12 192 LYS A O 1
ATOM 1509 N N . ALA A 1 193 ? 2.809 11.762 -31.731 1.00 90.31 193 ALA A N 1
ATOM 1510 C CA . ALA A 1 193 ? 3.419 10.429 -31.677 1.00 90.31 193 ALA A CA 1
ATOM 1511 C C . ALA A 1 193 ? 4.671 10.419 -30.779 1.00 90.31 193 ALA A C 1
ATOM 1513 O O . ALA A 1 193 ? 5.747 10.833 -31.206 1.00 90.31 193 ALA A O 1
ATOM 1514 N N . ALA A 1 194 ? 4.547 9.958 -29.532 1.00 92.44 194 ALA A N 1
ATOM 1515 C CA . ALA A 1 194 ? 5.675 9.816 -28.614 1.00 92.44 194 ALA A CA 1
ATOM 1516 C C . ALA A 1 194 ? 6.503 8.573 -28.958 1.00 92.44 194 ALA A C 1
ATOM 1518 O O . ALA A 1 194 ? 5.961 7.478 -29.137 1.00 92.44 194 ALA A O 1
ATOM 1519 N N . VAL A 1 195 ? 7.825 8.738 -29.013 1.00 94.94 195 VAL A N 1
ATOM 1520 C CA . VAL A 1 195 ? 8.761 7.646 -29.299 1.00 94.94 195 VAL A CA 1
ATOM 1521 C C . VAL A 1 195 ? 8.924 6.770 -28.058 1.00 94.94 195 VAL A C 1
ATOM 1523 O O . VAL A 1 195 ? 9.258 7.270 -26.984 1.00 94.94 195 VAL A O 1
ATOM 1526 N N . VAL A 1 196 ? 8.732 5.453 -28.182 1.00 95.75 196 VAL A N 1
ATOM 1527 C CA . VAL A 1 196 ? 9.026 4.484 -27.115 1.00 95.75 196 VAL A CA 1
ATOM 1528 C C . VAL A 1 196 ? 10.143 3.553 -27.568 1.00 95.75 196 VAL A C 1
ATOM 1530 O O . VAL A 1 196 ? 10.012 2.825 -28.548 1.00 95.75 196 VAL A O 1
ATOM 1533 N N . VAL A 1 197 ? 11.252 3.563 -26.829 1.00 95.00 197 VAL A N 1
ATOM 1534 C CA . VAL A 1 197 ? 12.415 2.690 -27.057 1.00 95.00 197 VAL A CA 1
ATOM 1535 C C . VAL A 1 197 ? 12.379 1.456 -26.150 1.00 95.00 197 VAL A C 1
ATOM 1537 O O . VAL A 1 197 ? 11.720 1.472 -25.103 1.00 95.00 197 VAL A O 1
ATOM 1540 N N . HIS A 1 198 ? 13.102 0.387 -26.506 1.00 94.88 198 HIS A N 1
ATOM 1541 C CA . HIS A 1 198 ? 13.112 -0.860 -25.720 1.00 94.88 198 HIS A CA 1
ATOM 1542 C C . HIS A 1 198 ? 13.516 -0.634 -24.250 1.00 94.88 198 HIS A C 1
ATOM 1544 O O . HIS A 1 198 ? 12.911 -1.205 -23.338 1.00 94.88 198 HIS A O 1
ATOM 1550 N N . SER A 1 199 ? 14.495 0.236 -23.996 1.00 92.75 199 SER A N 1
ATOM 1551 C CA . SER A 1 199 ? 14.967 0.553 -22.648 1.00 92.75 199 SER A CA 1
ATOM 1552 C C . SER A 1 199 ? 13.919 1.275 -21.807 1.00 92.75 199 SER A C 1
ATOM 1554 O O . SER A 1 199 ? 13.803 0.984 -20.614 1.00 92.75 199 SER A O 1
ATOM 1556 N N . ARG A 1 200 ? 13.090 2.136 -22.415 1.00 92.19 200 ARG A N 1
ATOM 1557 C CA . ARG A 1 200 ? 11.950 2.784 -21.750 1.00 92.19 200 ARG A CA 1
ATOM 1558 C C . ARG A 1 200 ? 10.859 1.772 -21.418 1.00 92.19 200 ARG A C 1
ATOM 1560 O O . ARG A 1 200 ? 10.384 1.779 -20.284 1.00 92.19 200 ARG A O 1
ATOM 1567 N N . TYR A 1 201 ? 10.510 0.891 -22.359 1.00 95.00 201 TYR A N 1
ATOM 1568 C CA . TYR A 1 201 ? 9.544 -0.186 -22.120 1.00 95.00 201 TYR A CA 1
ATOM 1569 C C . TYR A 1 201 ? 9.981 -1.052 -20.932 1.00 95.00 201 TYR A C 1
ATOM 1571 O O . TYR A 1 201 ? 9.236 -1.217 -19.967 1.00 95.00 201 TYR A O 1
ATOM 1579 N N . PHE A 1 202 ? 11.234 -1.521 -20.954 1.00 94.69 202 PHE A N 1
ATOM 1580 C CA . PHE A 1 202 ? 11.808 -2.301 -19.860 1.00 94.69 202 PHE A CA 1
ATOM 1581 C C . PHE A 1 202 ? 11.804 -1.525 -18.541 1.00 94.69 202 PHE A C 1
ATOM 1583 O O . PHE A 1 202 ? 11.443 -2.086 -17.513 1.00 94.69 202 PHE A O 1
ATOM 1590 N N . ARG A 1 203 ? 12.200 -0.244 -18.551 1.00 89.88 203 ARG A N 1
ATOM 1591 C CA . ARG A 1 203 ? 12.249 0.595 -17.344 1.00 89.88 203 ARG A CA 1
ATOM 1592 C C . ARG A 1 203 ? 10.877 0.705 -16.690 1.00 89.88 203 ARG A C 1
ATOM 1594 O O . ARG A 1 203 ? 10.791 0.489 -15.492 1.00 89.88 203 ARG A O 1
ATOM 1601 N N . ILE A 1 204 ? 9.839 1.036 -17.457 1.00 90.88 204 ILE A N 1
ATOM 1602 C CA . ILE A 1 204 ? 8.474 1.226 -16.942 1.00 90.88 204 ILE A CA 1
ATOM 1603 C C . ILE A 1 204 ? 7.908 -0.100 -16.411 1.00 90.88 204 ILE A C 1
ATOM 1605 O O . ILE A 1 204 ? 7.367 -0.141 -15.309 1.00 90.88 204 ILE A O 1
ATOM 1609 N N . ALA A 1 205 ? 8.093 -1.202 -17.140 1.00 93.75 205 ALA A N 1
ATOM 1610 C CA . ALA A 1 205 ? 7.628 -2.512 -16.695 1.00 93.75 205 ALA A CA 1
ATOM 1611 C C . ALA A 1 205 ? 8.374 -2.997 -15.438 1.00 93.75 205 ALA A C 1
ATOM 1613 O O . ALA A 1 205 ? 7.741 -3.374 -14.454 1.00 93.75 205 ALA A O 1
ATOM 1614 N N . ALA A 1 206 ? 9.712 -2.927 -15.429 1.00 90.94 206 ALA A N 1
ATOM 1615 C CA . ALA A 1 206 ? 10.526 -3.280 -14.264 1.00 90.94 206 ALA A CA 1
ATOM 1616 C C . ALA A 1 206 ? 10.187 -2.408 -13.057 1.00 90.94 206 ALA A C 1
ATOM 1618 O O . ALA A 1 206 ? 10.111 -2.901 -11.935 1.00 90.94 206 ALA A O 1
ATOM 1619 N N . PHE A 1 207 ? 9.943 -1.122 -13.297 1.00 85.69 207 PHE A N 1
ATOM 1620 C CA . PHE A 1 207 ? 9.471 -0.206 -12.280 1.00 85.69 207 PHE A CA 1
ATOM 1621 C C . PHE A 1 207 ? 8.172 -0.717 -11.629 1.00 85.69 207 PHE A C 1
ATOM 1623 O O . PHE A 1 207 ? 8.142 -0.883 -10.413 1.00 85.69 207 PHE A O 1
ATOM 1630 N N . GLY A 1 208 ? 7.156 -1.084 -12.418 1.00 87.56 208 GLY A N 1
ATOM 1631 C CA . GLY A 1 208 ? 5.919 -1.670 -11.891 1.00 87.56 208 GLY A CA 1
ATOM 1632 C C . GLY A 1 208 ? 6.139 -2.950 -11.071 1.00 87.56 208 GLY A C 1
ATOM 1633 O O . GLY A 1 208 ? 5.636 -3.048 -9.950 1.00 87.56 208 GLY A O 1
ATOM 1634 N N . PHE A 1 209 ? 6.932 -3.897 -11.589 1.00 92.19 209 PHE A N 1
ATOM 1635 C CA . PHE A 1 209 ? 7.185 -5.181 -10.923 1.00 92.19 209 PHE A CA 1
ATOM 1636 C C . PHE A 1 209 ? 7.841 -5.001 -9.554 1.00 92.19 209 PHE A C 1
ATOM 1638 O O . PHE A 1 209 ? 7.321 -5.446 -8.527 1.00 92.19 209 PHE A O 1
ATOM 1645 N N . TYR A 1 210 ? 8.988 -4.318 -9.546 1.00 87.94 210 TYR A N 1
ATOM 1646 C CA . TYR A 1 210 ? 9.806 -4.211 -8.351 1.00 87.94 210 TYR A CA 1
ATOM 1647 C C . TYR A 1 210 ? 9.206 -3.234 -7.345 1.00 87.94 210 TYR A C 1
ATOM 1649 O O . TYR A 1 210 ? 9.275 -3.513 -6.160 1.00 87.94 210 TYR A O 1
ATOM 1657 N N . SER A 1 211 ? 8.585 -2.125 -7.756 1.00 84.12 211 SER A N 1
ATOM 1658 C CA . SER A 1 211 ? 8.145 -1.095 -6.802 1.00 84.12 211 SER A CA 1
ATOM 1659 C C . SER A 1 211 ? 6.847 -1.421 -6.063 1.00 84.12 211 SER A C 1
ATOM 1661 O O . SER A 1 211 ? 6.696 -1.008 -4.912 1.00 84.12 211 SER A O 1
ATOM 1663 N N . PHE A 1 212 ? 5.925 -2.176 -6.668 1.00 86.94 212 PHE A N 1
ATOM 1664 C CA . PHE A 1 212 ? 4.605 -2.436 -6.074 1.00 86.94 212 PHE A CA 1
ATOM 1665 C C . PHE A 1 212 ? 4.486 -3.803 -5.386 1.00 86.94 212 PHE A C 1
ATOM 1667 O O . PHE A 1 212 ? 3.467 -4.115 -4.763 1.00 86.94 212 PHE A O 1
ATOM 1674 N N . GLY A 1 213 ? 5.559 -4.600 -5.398 1.00 86.44 213 GLY A N 1
ATOM 1675 C CA . GLY A 1 213 ? 5.576 -5.942 -4.816 1.00 86.44 213 GLY A CA 1
ATOM 1676 C C . GLY A 1 213 ? 4.675 -6.905 -5.583 1.00 86.44 213 GLY A C 1
ATOM 1677 O O . GLY A 1 213 ? 3.901 -7.653 -4.970 1.00 86.44 213 GLY A O 1
ATOM 1678 N N . LEU A 1 214 ? 4.742 -6.838 -6.915 1.00 92.50 214 LEU A N 1
ATOM 1679 C CA . LEU A 1 214 ? 4.158 -7.844 -7.793 1.00 92.50 214 LEU A CA 1
ATOM 1680 C C . LEU A 1 214 ? 4.945 -9.154 -7.658 1.00 92.50 214 LEU A C 1
ATOM 1682 O O . LEU A 1 214 ? 6.121 -9.167 -7.291 1.00 92.50 214 LEU A O 1
ATOM 1686 N N . ARG A 1 215 ? 4.270 -10.266 -7.909 1.00 94.00 215 ARG A N 1
ATOM 1687 C CA . ARG A 1 215 ? 4.795 -11.622 -7.799 1.00 94.00 215 ARG A CA 1
ATOM 1688 C C . ARG A 1 215 ? 4.602 -12.335 -9.126 1.00 94.00 215 ARG A C 1
ATOM 1690 O O . ARG A 1 215 ? 3.740 -11.979 -9.922 1.00 94.00 215 ARG A O 1
ATOM 1697 N N . HIS A 1 216 ? 5.415 -13.354 -9.367 1.00 92.81 216 HIS A N 1
ATOM 1698 C CA . HIS A 1 216 ? 5.374 -14.093 -10.627 1.00 92.81 216 HIS A CA 1
ATOM 1699 C C . HIS A 1 216 ? 4.050 -14.851 -10.808 1.00 92.81 216 HIS A C 1
ATOM 1701 O O . HIS A 1 216 ? 3.652 -15.100 -11.937 1.00 92.81 216 HIS A O 1
ATOM 1707 N N . ASP A 1 217 ? 3.363 -15.222 -9.728 1.00 95.06 217 ASP A N 1
ATOM 1708 C CA . ASP A 1 217 ? 2.070 -15.916 -9.718 1.00 95.06 217 ASP A CA 1
ATOM 1709 C C . ASP A 1 217 ? 0.854 -14.977 -9.781 1.00 95.06 217 ASP A C 1
ATOM 1711 O O . ASP A 1 217 ? -0.276 -15.458 -9.815 1.00 95.06 217 ASP A O 1
ATOM 1715 N N . ASP A 1 218 ? 1.059 -13.657 -9.837 1.00 97.69 218 ASP A N 1
ATOM 1716 C CA . ASP A 1 218 ? -0.054 -12.722 -9.965 1.00 97.69 218 ASP A CA 1
ATOM 1717 C C . ASP A 1 218 ? -0.744 -12.798 -11.334 1.00 97.69 218 ASP A C 1
ATOM 1719 O O . ASP A 1 218 ? -0.119 -13.015 -12.380 1.00 97.69 218 ASP A O 1
ATOM 1723 N N . ILE A 1 219 ? -2.047 -12.513 -11.303 1.00 98.56 219 ILE A N 1
ATOM 1724 C CA . ILE A 1 219 ? -2.908 -12.359 -12.473 1.00 98.56 219 ILE A CA 1
ATOM 1725 C C . ILE A 1 219 ? -3.393 -10.909 -12.506 1.00 98.56 219 ILE A C 1
ATOM 1727 O O . ILE A 1 219 ? -4.115 -10.466 -11.606 1.00 98.56 219 ILE A O 1
ATOM 1731 N N . ILE A 1 220 ? -2.978 -10.166 -13.535 1.00 98.56 220 ILE A N 1
ATOM 1732 C CA . ILE A 1 220 ? -3.321 -8.753 -13.716 1.00 98.56 220 ILE A CA 1
ATOM 1733 C C . ILE A 1 220 ? -4.589 -8.633 -14.555 1.00 98.56 220 ILE A C 1
ATOM 1735 O O . ILE A 1 220 ? -4.623 -9.075 -15.703 1.00 98.56 220 ILE A O 1
ATOM 1739 N N . TYR A 1 221 ? -5.598 -7.954 -14.023 1.00 98.44 221 TYR A N 1
ATOM 1740 C CA . TYR A 1 221 ? -6.760 -7.521 -14.783 1.00 98.44 221 TYR A CA 1
ATOM 1741 C C . TYR A 1 221 ? -6.477 -6.188 -15.482 1.00 98.44 221 TYR A C 1
ATOM 1743 O O . TYR A 1 221 ? -6.284 -5.155 -14.830 1.00 98.44 221 TYR A O 1
ATOM 1751 N N . ASN A 1 222 ? -6.441 -6.213 -16.814 1.00 97.12 222 ASN A N 1
ATOM 1752 C CA . ASN A 1 222 ? -6.210 -5.047 -17.653 1.00 97.12 222 ASN A CA 1
ATOM 1753 C C . ASN A 1 222 ? -7.472 -4.689 -18.448 1.00 97.12 222 ASN A C 1
ATOM 1755 O O . ASN A 1 222 ? -7.779 -5.297 -19.475 1.00 97.12 222 ASN A O 1
ATOM 1759 N N . CYS A 1 223 ? -8.162 -3.651 -17.986 1.00 91.69 223 CYS A N 1
ATOM 1760 C CA . CYS A 1 223 ? -9.297 -3.037 -18.675 1.00 91.69 223 CYS A CA 1
ATOM 1761 C C . CYS A 1 223 ? -8.930 -1.732 -19.403 1.00 91.69 223 CYS A C 1
ATOM 1763 O O . CYS A 1 223 ? -9.817 -1.045 -19.913 1.00 91.69 223 CYS A O 1
ATOM 1765 N N . LEU A 1 224 ? -7.640 -1.376 -19.448 1.00 89.56 224 LEU A N 1
ATOM 1766 C CA . LEU A 1 224 ? -7.163 -0.167 -20.111 1.00 89.56 224 LEU A CA 1
ATOM 1767 C C . LEU A 1 224 ? -6.783 -0.441 -21.574 1.00 89.56 224 LEU A C 1
ATOM 1769 O O . LEU A 1 224 ? -6.315 -1.536 -21.904 1.00 89.56 224 LEU A O 1
ATOM 1773 N N . PRO A 1 225 ? -6.922 0.553 -22.472 1.00 88.62 225 PRO A N 1
ATOM 1774 C CA . PRO A 1 225 ? -6.633 0.348 -23.884 1.00 88.62 225 PRO A CA 1
ATOM 1775 C C . PRO A 1 225 ? -5.172 -0.025 -24.160 1.00 88.62 225 PRO A C 1
ATOM 1777 O O . PRO A 1 225 ? -4.244 0.608 -23.648 1.00 88.62 225 PRO A O 1
ATOM 1780 N N . LEU A 1 226 ? -4.959 -1.004 -25.044 1.00 94.69 226 LEU A N 1
ATOM 1781 C CA . LEU A 1 226 ? -3.617 -1.448 -25.443 1.00 94.69 226 LEU A CA 1
ATOM 1782 C C . LEU A 1 226 ? -2.885 -0.449 -26.354 1.00 94.69 226 LEU A C 1
ATOM 1784 O O . LEU A 1 226 ? -1.676 -0.552 -26.536 1.00 94.69 226 LEU A O 1
ATOM 1788 N N . TYR A 1 227 ? -3.554 0.573 -26.883 1.00 90.81 227 TYR A N 1
ATOM 1789 C CA . TYR A 1 227 ? -2.847 1.661 -27.566 1.00 90.81 227 TYR A CA 1
ATOM 1790 C C . TYR A 1 227 ? -2.208 2.673 -26.591 1.00 90.81 227 TYR A C 1
ATOM 1792 O O . TYR A 1 227 ? -1.479 3.570 -27.011 1.00 90.81 227 TYR A O 1
ATOM 1800 N N . HIS A 1 228 ? -2.445 2.528 -25.279 1.00 89.31 228 HIS A N 1
ATOM 1801 C CA . HIS A 1 228 ? -1.859 3.360 -24.229 1.00 89.31 228 HIS A CA 1
ATOM 1802 C C . HIS A 1 228 ? -0.784 2.628 -23.415 1.00 89.31 228 HIS A C 1
ATOM 1804 O O . HIS A 1 228 ? -0.799 1.409 -23.243 1.00 89.31 228 HIS A O 1
ATOM 1810 N N . SER A 1 229 ? 0.136 3.406 -22.837 1.00 91.00 229 SER A N 1
ATOM 1811 C CA . SER A 1 229 ? 1.264 2.900 -22.045 1.00 91.00 229 SER A CA 1
ATOM 1812 C C . SER A 1 229 ? 0.830 2.167 -20.771 1.00 91.00 229 SER A C 1
ATOM 1814 O O . SER A 1 229 ? 1.488 1.209 -20.372 1.00 91.00 229 SER A O 1
ATOM 1816 N N . ALA A 1 230 ? -0.297 2.552 -20.168 1.00 88.50 230 ALA A N 1
ATOM 1817 C CA . ALA A 1 230 ? -0.846 1.861 -19.004 1.00 88.50 230 ALA A CA 1
ATOM 1818 C C . ALA A 1 230 ? -1.260 0.410 -19.337 1.00 88.50 230 ALA A C 1
ATOM 1820 O O . ALA A 1 230 ? -0.835 -0.518 -18.657 1.00 88.50 230 ALA A O 1
ATOM 1821 N N . GLY A 1 231 ? -1.989 0.182 -20.434 1.00 91.81 231 GLY A N 1
ATOM 1822 C CA . GLY A 1 231 ? -2.349 -1.177 -20.852 1.00 91.81 231 GLY A CA 1
ATOM 1823 C C . GLY A 1 231 ? -1.148 -1.969 -21.386 1.00 91.81 231 GLY A C 1
ATOM 1824 O O . GLY A 1 231 ? -0.873 -3.085 -20.945 1.00 91.81 231 GLY A O 1
ATOM 1825 N N . THR A 1 232 ? -0.386 -1.387 -22.315 1.00 95.88 232 THR A N 1
ATOM 1826 C CA . THR A 1 232 ? 0.655 -2.129 -23.055 1.00 95.88 232 THR A CA 1
ATOM 1827 C C . THR A 1 232 ? 1.995 -2.246 -22.339 1.00 95.88 232 THR A C 1
ATOM 1829 O O . THR A 1 232 ? 2.724 -3.214 -22.557 1.00 95.88 232 THR A O 1
ATOM 1832 N N . ILE A 1 233 ? 2.351 -1.295 -21.476 1.00 95.75 233 ILE A N 1
ATOM 1833 C CA . ILE A 1 233 ? 3.640 -1.320 -20.774 1.00 95.75 233 ILE A CA 1
ATOM 1834 C C . ILE A 1 233 ? 3.445 -1.695 -19.305 1.00 95.75 233 ILE A C 1
ATOM 1836 O O . ILE A 1 233 ? 4.099 -2.624 -18.838 1.00 95.75 233 ILE A O 1
ATOM 1840 N N . MET A 1 234 ? 2.530 -1.035 -18.582 1.00 92.44 234 MET A N 1
ATOM 1841 C CA . MET A 1 234 ? 2.333 -1.323 -17.152 1.00 92.44 234 MET A CA 1
ATOM 1842 C C . MET A 1 234 ? 1.683 -2.683 -16.890 1.00 92.44 234 MET A C 1
ATOM 1844 O O . MET A 1 234 ? 2.069 -3.307 -15.906 1.00 92.44 234 MET A O 1
ATOM 1848 N N . CYS A 1 235 ? 0.788 -3.177 -17.758 1.00 95.75 235 CYS A N 1
ATOM 1849 C CA . CYS A 1 235 ? 0.222 -4.530 -17.634 1.00 95.75 235 CYS A CA 1
ATOM 1850 C C . CYS A 1 235 ? 0.962 -5.556 -18.492 1.00 95.75 235 CYS A C 1
ATOM 1852 O O . CYS A 1 235 ? 1.616 -6.451 -17.959 1.00 95.75 235 CYS A O 1
ATOM 1854 N N . VAL A 1 236 ? 0.891 -5.431 -19.824 1.00 98.19 236 VAL A N 1
ATOM 1855 C CA . VAL A 1 236 ? 1.469 -6.438 -20.737 1.00 98.19 236 VAL A CA 1
ATOM 1856 C C . VAL A 1 236 ? 2.986 -6.562 -20.549 1.00 98.19 236 VAL A C 1
ATOM 1858 O O . VAL A 1 236 ? 3.521 -7.664 -20.634 1.00 98.19 236 VAL A O 1
ATOM 1861 N N . GLY A 1 237 ? 3.683 -5.488 -20.164 1.00 97.94 237 GLY A N 1
ATOM 1862 C CA . GLY A 1 237 ? 5.109 -5.560 -19.839 1.00 97.94 237 GLY A CA 1
ATOM 1863 C C . GLY A 1 237 ? 5.437 -6.485 -18.664 1.00 97.94 237 GLY A C 1
ATOM 1864 O O . GLY A 1 237 ? 6.497 -7.110 -18.676 1.00 97.94 237 GLY A O 1
ATOM 1865 N N . GLN A 1 238 ? 4.527 -6.648 -17.695 1.00 98.00 238 GLN A N 1
ATOM 1866 C CA . GLN A 1 238 ? 4.708 -7.599 -16.588 1.00 98.00 238 GLN A CA 1
ATOM 1867 C C . GLN A 1 238 ? 4.644 -9.043 -17.077 1.00 98.00 238 GLN A C 1
ATOM 1869 O O . GLN A 1 238 ? 5.428 -9.888 -16.644 1.00 98.00 238 GLN A O 1
ATOM 1874 N N . CYS A 1 239 ? 3.747 -9.313 -18.025 1.00 98.31 239 CYS A N 1
ATOM 1875 C CA . CYS A 1 239 ? 3.658 -10.605 -18.687 1.00 98.31 239 CYS A CA 1
ATOM 1876 C C . CYS A 1 239 ? 4.947 -10.911 -19.453 1.00 98.31 239 CYS A C 1
ATOM 1878 O O . CYS A 1 239 ? 5.619 -11.903 -19.172 1.00 98.31 239 CYS A O 1
ATOM 1880 N N . LEU A 1 240 ? 5.349 -10.015 -20.358 1.00 98.38 240 LEU A N 1
ATOM 1881 C CA . LEU A 1 240 ? 6.447 -10.286 -21.286 1.00 98.38 240 LEU A CA 1
ATOM 1882 C C . LEU A 1 240 ? 7.825 -10.358 -20.614 1.00 98.38 240 LEU A C 1
ATOM 1884 O O . LEU A 1 240 ? 8.689 -11.085 -21.097 1.00 98.38 240 LEU A O 1
ATOM 1888 N N . LEU A 1 241 ? 8.055 -9.601 -19.536 1.00 97.88 241 LEU A N 1
ATOM 1889 C CA . LEU A 1 241 ? 9.381 -9.479 -18.915 1.00 97.88 241 LEU A CA 1
ATOM 1890 C C . LEU A 1 241 ? 9.531 -10.234 -17.594 1.00 97.88 241 LEU A C 1
ATOM 1892 O O . LEU A 1 241 ? 10.658 -10.553 -17.214 1.00 97.88 241 LEU A O 1
ATOM 1896 N N . PHE A 1 242 ? 8.424 -10.512 -16.903 1.00 97.06 242 PHE A N 1
ATOM 1897 C CA . PHE A 1 242 ? 8.427 -11.139 -15.577 1.00 97.06 242 PHE A CA 1
ATOM 1898 C C . PHE A 1 242 ? 7.513 -12.366 -15.490 1.00 97.06 242 PHE A C 1
ATOM 1900 O O . PHE A 1 242 ? 7.431 -12.996 -14.440 1.00 97.06 242 PHE A O 1
ATOM 1907 N N . GLY A 1 243 ? 6.861 -12.759 -16.586 1.00 97.31 243 GLY A N 1
ATOM 1908 C CA . GLY A 1 243 ? 6.126 -14.017 -16.665 1.00 97.31 243 GLY A CA 1
ATOM 1909 C C . GLY A 1 243 ? 4.761 -14.013 -15.976 1.00 97.31 243 GLY A C 1
ATOM 1910 O O . GLY A 1 243 ? 4.265 -15.094 -15.668 1.00 97.31 243 GLY A O 1
ATOM 1911 N N . LEU A 1 244 ? 4.161 -12.851 -15.697 1.00 98.06 244 LEU A N 1
ATOM 1912 C CA . LEU A 1 244 ? 2.812 -12.759 -15.115 1.00 98.06 244 LEU A CA 1
ATOM 1913 C C . LEU A 1 244 ? 1.726 -13.111 -16.140 1.00 98.06 244 LEU A C 1
ATOM 1915 O O . LEU A 1 244 ? 1.938 -13.008 -17.348 1.00 98.06 244 LEU A O 1
ATOM 1919 N N . THR A 1 245 ? 0.543 -13.467 -15.648 1.00 98.69 245 THR A N 1
ATOM 1920 C CA . THR A 1 245 ? -0.646 -13.645 -16.490 1.00 98.69 245 THR A CA 1
ATOM 1921 C C . THR A 1 245 ? -1.411 -12.324 -16.582 1.00 98.69 245 THR A C 1
ATOM 1923 O O . THR A 1 245 ? -1.577 -11.638 -15.573 1.00 98.69 245 THR A O 1
ATOM 1926 N N . VAL A 1 246 ? -1.909 -11.962 -17.766 1.00 98.75 246 VAL A N 1
ATOM 1927 C CA . VAL A 1 246 ? -2.734 -10.759 -17.970 1.00 98.75 246 VAL A CA 1
ATOM 1928 C C . VAL A 1 246 ? -4.081 -11.137 -18.574 1.00 98.75 246 VAL A C 1
ATOM 1930 O O . VAL A 1 246 ? -4.150 -11.737 -19.643 1.00 98.75 246 VAL A O 1
ATOM 1933 N N . VAL A 1 247 ? -5.159 -10.730 -17.912 1.00 98.69 247 VAL A N 1
ATOM 1934 C CA . VAL A 1 247 ? -6.521 -10.776 -18.449 1.00 98.69 247 VAL A CA 1
ATOM 1935 C C . VAL A 1 247 ? -6.767 -9.472 -19.200 1.00 98.69 247 VAL A C 1
ATOM 1937 O O . VAL A 1 247 ? -6.746 -8.397 -18.604 1.00 98.69 247 VAL A O 1
ATOM 1940 N N . ILE A 1 248 ? -6.966 -9.556 -20.513 1.00 98.25 248 ILE A N 1
ATOM 1941 C CA . ILE A 1 248 ? -7.265 -8.417 -21.381 1.00 98.25 248 ILE A CA 1
ATOM 1942 C C . ILE A 1 248 ? -8.777 -8.326 -21.535 1.00 98.25 248 ILE A C 1
ATOM 1944 O O . ILE A 1 248 ? -9.402 -9.205 -22.135 1.00 98.25 248 ILE A O 1
ATOM 1948 N N . ARG A 1 249 ? -9.352 -7.227 -21.047 1.00 94.50 249 ARG A N 1
ATOM 1949 C CA . ARG A 1 249 ? -10.747 -6.880 -21.301 1.00 94.50 249 ARG A CA 1
ATOM 1950 C C . ARG A 1 249 ? -10.854 -5.929 -22.491 1.00 94.50 249 ARG A C 1
ATOM 1952 O O . ARG A 1 249 ? -10.118 -4.948 -22.583 1.00 94.50 249 ARG A O 1
ATOM 1959 N N . ARG A 1 250 ? -11.793 -6.220 -23.398 1.00 89.12 250 ARG A N 1
ATOM 1960 C CA . ARG A 1 250 ? -12.002 -5.468 -24.649 1.00 89.12 250 ARG A CA 1
ATOM 1961 C C . ARG A 1 250 ? -12.344 -3.996 -24.392 1.00 89.12 250 ARG A C 1
ATOM 1963 O O . ARG A 1 250 ? -11.737 -3.112 -24.992 1.00 89.12 250 ARG A O 1
ATOM 1970 N N . LYS A 1 251 ? -13.299 -3.749 -23.489 1.00 83.50 251 LYS A N 1
ATOM 1971 C CA . LYS A 1 251 ? -13.747 -2.421 -23.037 1.00 83.50 251 LYS A CA 1
ATOM 1972 C C . LYS A 1 251 ? -14.043 -2.450 -21.543 1.00 83.50 251 LYS A C 1
ATOM 1974 O O . LYS A 1 251 ? -14.610 -3.423 -21.049 1.00 83.50 251 LYS A O 1
ATOM 1979 N N . PHE A 1 252 ? -13.692 -1.385 -20.829 1.00 85.81 252 PHE A N 1
ATOM 1980 C CA . PHE A 1 252 ? -14.030 -1.242 -19.414 1.00 85.81 252 PHE A CA 1
ATOM 1981 C C . PHE A 1 252 ? -15.546 -1.366 -19.184 1.00 85.81 252 PHE A C 1
ATOM 1983 O O . PHE A 1 252 ? -16.346 -0.855 -19.964 1.00 85.81 252 PHE A O 1
ATOM 1990 N N . SER A 1 253 ? -15.924 -2.054 -18.109 1.00 87.75 253 SER A N 1
ATOM 1991 C CA . SER A 1 253 ? -17.300 -2.137 -17.627 1.00 87.75 253 SER A CA 1
ATOM 1992 C C . SER A 1 253 ? -17.284 -2.047 -16.111 1.00 87.75 253 SER A C 1
ATOM 1994 O O . SER A 1 253 ? -16.726 -2.926 -15.458 1.00 87.75 253 SER A O 1
ATOM 1996 N N . ALA A 1 254 ? -17.888 -0.997 -15.553 1.00 83.62 254 ALA A N 1
ATOM 1997 C CA . ALA A 1 254 ? -17.947 -0.814 -14.106 1.00 83.62 254 ALA A CA 1
ATOM 1998 C C . ALA A 1 254 ? -18.779 -1.917 -13.429 1.00 83.62 254 ALA A C 1
ATOM 2000 O O . ALA A 1 254 ? -18.391 -2.425 -12.382 1.00 83.62 254 ALA A O 1
ATOM 2001 N N . SER A 1 255 ? -19.881 -2.338 -14.058 1.00 87.25 255 SER A N 1
ATOM 2002 C CA . SER A 1 255 ? -20.807 -3.325 -13.496 1.00 87.25 255 SER A CA 1
ATOM 2003 C C . SER A 1 255 ? -20.243 -4.749 -13.470 1.00 87.25 255 SER A C 1
ATOM 2005 O O . SER A 1 255 ? -20.540 -5.491 -12.540 1.00 87.25 255 SER A O 1
ATOM 2007 N N . HIS A 1 256 ? -19.420 -5.131 -14.452 1.00 92.75 256 HIS A N 1
ATOM 2008 C CA . HIS A 1 256 ? -18.832 -6.477 -14.548 1.00 92.75 256 HIS A CA 1
ATOM 2009 C C . HIS A 1 256 ? -17.399 -6.573 -14.004 1.00 92.75 256 HIS A C 1
ATOM 2011 O O . HIS A 1 256 ? -16.841 -7.665 -13.946 1.00 92.75 256 HIS A O 1
ATOM 2017 N N . PHE A 1 257 ? -16.800 -5.459 -13.572 1.00 95.62 257 PHE A N 1
ATOM 2018 C CA . PHE A 1 257 ? -15.389 -5.390 -13.180 1.00 95.62 257 PHE A CA 1
ATOM 2019 C C . PHE A 1 257 ? -14.995 -6.448 -12.139 1.00 95.62 257 PHE A C 1
ATOM 2021 O O . PHE A 1 257 ? -14.028 -7.192 -12.317 1.00 95.62 257 PHE A O 1
ATOM 2028 N N . TRP A 1 258 ? -15.753 -6.524 -11.042 1.00 96.69 258 TRP A N 1
ATOM 2029 C CA . TRP A 1 258 ? -15.473 -7.467 -9.961 1.00 96.69 258 TRP A CA 1
ATOM 2030 C C . TRP A 1 258 ? -15.867 -8.895 -10.324 1.00 96.69 258 TRP A C 1
ATOM 2032 O O . TRP A 1 258 ? -15.156 -9.821 -9.940 1.00 96.69 258 TRP A O 1
ATOM 2042 N N . ASP A 1 259 ? -16.922 -9.082 -11.119 1.00 95.75 259 ASP A N 1
ATOM 2043 C CA . ASP A 1 259 ? -17.332 -10.401 -11.610 1.00 95.75 259 ASP A CA 1
ATOM 2044 C C . ASP A 1 259 ? -16.223 -11.033 -12.463 1.00 95.75 259 ASP A C 1
ATOM 2046 O O . ASP A 1 259 ? -15.876 -12.200 -12.268 1.00 95.75 259 ASP A O 1
ATOM 2050 N N . ASP A 1 260 ? -15.583 -10.247 -13.331 1.00 95.94 260 ASP A N 1
ATOM 2051 C CA . ASP A 1 260 ? -14.426 -10.702 -14.103 1.00 95.94 260 ASP A CA 1
ATOM 2052 C C . ASP A 1 260 ? -13.234 -11.037 -13.207 1.00 95.94 260 ASP A C 1
ATOM 2054 O O . ASP A 1 260 ? -12.553 -12.044 -13.419 1.00 95.94 260 ASP A O 1
ATOM 2058 N N . CYS A 1 261 ? -12.967 -10.193 -12.202 1.00 97.69 261 CYS A N 1
ATOM 2059 C CA . CYS A 1 261 ? -11.874 -10.416 -11.261 1.00 97.69 261 CYS A CA 1
ATOM 2060 C C . CYS A 1 261 ? -12.056 -11.731 -10.495 1.00 97.69 261 CYS A C 1
ATOM 2062 O O . CYS A 1 261 ? -11.075 -12.444 -10.278 1.00 97.69 261 CYS A O 1
ATOM 2064 N N . VAL A 1 262 ? -13.293 -12.076 -10.122 1.00 97.44 262 VAL A N 1
ATOM 2065 C CA . VAL A 1 262 ? -13.617 -13.380 -9.531 1.00 97.44 262 VAL A CA 1
ATOM 2066 C C . VAL A 1 262 ? -13.442 -14.496 -10.563 1.00 97.44 262 VAL A C 1
ATOM 2068 O O . VAL A 1 262 ? -12.700 -15.443 -10.306 1.00 97.44 262 VAL A O 1
ATOM 2071 N N . LYS A 1 263 ? -14.060 -14.373 -11.745 1.00 96.56 263 LYS A N 1
ATOM 2072 C CA . LYS A 1 263 ? -14.037 -15.392 -12.812 1.00 96.56 263 LYS A CA 1
ATOM 2073 C C . LYS A 1 263 ? -12.617 -15.802 -13.205 1.00 96.56 263 LYS A C 1
ATOM 2075 O O . LYS A 1 263 ? -12.351 -16.983 -13.415 1.00 96.56 263 LYS A O 1
ATOM 2080 N N . HIS A 1 264 ? -11.706 -14.836 -13.289 1.00 96.31 264 HIS A N 1
ATOM 2081 C CA . HIS A 1 264 ? -10.330 -15.057 -13.729 1.00 96.31 264 HIS A CA 1
ATOM 2082 C C . HIS A 1 264 ? -9.303 -15.097 -12.584 1.00 96.31 264 HIS A C 1
ATOM 2084 O O . HIS A 1 264 ? -8.104 -15.156 -12.852 1.00 96.31 264 HIS A O 1
ATOM 2090 N N . ASN A 1 265 ? -9.748 -15.109 -11.320 1.00 96.50 265 ASN A N 1
ATOM 2091 C CA . ASN A 1 265 ? -8.888 -15.125 -10.128 1.00 96.50 265 ASN A CA 1
ATOM 2092 C C . ASN A 1 265 ? -7.835 -14.001 -10.105 1.00 96.50 265 ASN A C 1
ATOM 2094 O O . ASN A 1 265 ? -6.689 -14.211 -9.705 1.00 96.50 265 ASN A O 1
ATOM 2098 N N . CYS A 1 266 ? -8.216 -12.801 -10.536 1.00 98.31 266 CYS A N 1
ATOM 2099 C CA . CYS A 1 266 ? -7.311 -11.661 -10.606 1.00 98.31 266 CYS A CA 1
ATOM 2100 C C . CYS A 1 266 ? -6.802 -11.276 -9.208 1.00 98.31 266 CYS A C 1
ATOM 2102 O O . CYS A 1 266 ? -7.577 -11.148 -8.256 1.00 98.31 266 CYS A O 1
ATOM 2104 N N . THR A 1 267 ? -5.491 -11.057 -9.093 1.00 98.31 267 THR A N 1
ATOM 2105 C CA . THR A 1 267 ? -4.820 -10.639 -7.848 1.00 98.31 267 THR A CA 1
ATOM 2106 C C . THR A 1 267 ? -4.328 -9.197 -7.912 1.00 98.31 267 THR A C 1
ATOM 2108 O O . THR A 1 267 ? -4.065 -8.579 -6.876 1.00 98.31 267 THR A O 1
ATOM 2111 N N . VAL A 1 268 ? -4.227 -8.637 -9.116 1.00 98.31 268 VAL A N 1
ATOM 2112 C CA . VAL A 1 268 ? -3.785 -7.267 -9.359 1.00 98.31 268 VAL A CA 1
ATOM 2113 C C . VAL A 1 268 ? -4.756 -6.607 -10.324 1.00 98.31 268 VAL A C 1
ATOM 2115 O O . VAL A 1 268 ? -5.121 -7.198 -11.337 1.00 98.31 268 VAL A O 1
ATOM 2118 N N . ILE A 1 269 ? -5.148 -5.371 -10.040 1.00 97.50 269 ILE A N 1
ATOM 2119 C CA . ILE A 1 269 ? -5.907 -4.545 -10.983 1.00 97.50 269 ILE A CA 1
ATOM 2120 C C . ILE A 1 269 ? -5.043 -3.381 -11.442 1.00 97.50 269 ILE A C 1
ATOM 2122 O O . ILE A 1 269 ? -4.328 -2.771 -10.643 1.00 97.50 269 ILE A O 1
ATOM 2126 N N . GLN A 1 270 ? -5.128 -3.064 -12.729 1.00 93.69 270 GLN A N 1
ATOM 2127 C CA . GLN A 1 270 ? -4.636 -1.797 -13.241 1.00 93.69 270 GLN A CA 1
ATOM 2128 C C . GLN A 1 270 ? -5.780 -0.785 -13.248 1.00 93.69 270 GLN A C 1
ATOM 2130 O O . GLN A 1 270 ? -6.821 -1.038 -13.853 1.00 93.69 270 GLN A O 1
ATOM 2135 N N . TYR A 1 271 ? -5.573 0.369 -12.620 1.00 90.62 271 TYR A N 1
ATOM 2136 C CA . TYR A 1 271 ? -6.556 1.446 -12.597 1.00 90.62 271 TYR A CA 1
ATOM 2137 C C . TYR A 1 271 ? -6.013 2.740 -13.204 1.00 90.62 271 TYR A C 1
ATOM 2139 O O . TYR A 1 271 ? -4.808 2.943 -13.377 1.00 90.62 271 TYR A O 1
ATOM 2147 N N . ILE A 1 272 ? -6.960 3.624 -13.490 1.00 83.06 272 ILE A N 1
ATOM 2148 C CA . ILE A 1 272 ? -6.790 5.076 -13.513 1.00 83.06 272 ILE A CA 1
ATOM 2149 C C . ILE A 1 272 ? -7.800 5.656 -12.516 1.00 83.06 272 ILE A C 1
ATOM 2151 O O . ILE A 1 272 ? -8.831 5.025 -12.287 1.00 83.06 272 ILE A O 1
ATOM 2155 N N . GLY A 1 273 ? -7.516 6.797 -11.886 1.00 77.75 273 GLY A N 1
ATOM 2156 C CA . GLY A 1 273 ? -8.304 7.279 -10.738 1.00 77.75 273 GLY A CA 1
ATOM 2157 C C . GLY A 1 273 ? -9.824 7.319 -10.945 1.00 77.75 273 GLY A C 1
ATOM 2158 O O . GLY A 1 273 ? -10.574 6.960 -10.042 1.00 77.75 273 GLY A O 1
ATOM 2159 N N . GLU A 1 274 ? -10.279 7.669 -12.150 1.00 75.44 274 GLU A N 1
ATOM 2160 C CA . GLU A 1 274 ? -11.709 7.702 -12.495 1.00 75.44 274 GLU A CA 1
ATOM 2161 C C . GLU A 1 274 ? -12.364 6.315 -12.501 1.00 75.44 274 GLU A C 1
ATOM 2163 O O . GLU A 1 274 ? -13.519 6.192 -12.113 1.00 75.44 274 GLU A O 1
ATOM 2168 N N . ILE A 1 275 ? -11.629 5.246 -12.835 1.00 82.50 275 ILE A N 1
ATOM 2169 C CA . ILE A 1 275 ? -12.150 3.877 -12.701 1.00 82.50 275 ILE A CA 1
ATOM 2170 C C . ILE A 1 275 ? -12.484 3.587 -11.239 1.00 82.50 275 ILE A C 1
ATOM 2172 O O . ILE A 1 275 ? -13.557 3.063 -10.961 1.00 82.50 275 ILE A O 1
ATOM 2176 N N . CYS A 1 276 ? -11.616 3.966 -10.298 1.00 87.06 276 CYS A N 1
ATOM 2177 C CA . CYS A 1 276 ? -11.883 3.761 -8.874 1.00 87.06 276 CYS A CA 1
ATOM 2178 C C . CYS A 1 276 ? -13.159 4.490 -8.429 1.00 87.06 276 CYS A C 1
ATOM 2180 O O . CYS A 1 276 ? -13.952 3.917 -7.685 1.00 87.06 276 CYS A O 1
ATOM 2182 N N . ARG A 1 277 ? -13.397 5.705 -8.942 1.00 80.44 277 ARG A N 1
ATOM 2183 C CA . ARG A 1 277 ? -14.642 6.445 -8.701 1.00 80.44 277 ARG A CA 1
ATOM 2184 C C . ARG A 1 277 ? -15.854 5.742 -9.318 1.00 80.44 277 ARG A C 1
ATOM 2186 O O . ARG A 1 277 ? -16.846 5.550 -8.625 1.00 80.44 277 ARG A O 1
ATOM 2193 N N . TYR A 1 278 ? -15.776 5.301 -10.575 1.00 78.88 278 TYR A N 1
ATOM 2194 C CA . TYR A 1 278 ? -16.870 4.563 -11.217 1.00 78.88 278 TYR A CA 1
ATOM 2195 C C . TYR A 1 278 ? -17.228 3.277 -10.473 1.00 78.88 278 TYR A C 1
ATOM 2197 O O . TYR A 1 278 ? -18.405 2.934 -10.395 1.00 78.88 278 TYR A O 1
ATOM 2205 N N . LEU A 1 279 ? -16.233 2.583 -9.913 1.00 89.50 279 LEU A N 1
ATOM 2206 C CA . LEU A 1 279 ? -16.448 1.394 -9.091 1.00 89.50 279 LEU A CA 1
ATOM 2207 C C . LEU A 1 279 ? -17.141 1.738 -7.768 1.00 89.50 279 LEU A C 1
ATOM 2209 O O . LEU A 1 279 ? -18.069 1.031 -7.386 1.00 89.50 279 LEU A O 1
ATOM 2213 N N . LEU A 1 280 ? -16.755 2.831 -7.098 1.00 85.12 280 LEU A N 1
ATOM 2214 C CA . LEU A 1 280 ? -17.462 3.317 -5.905 1.00 85.12 280 LEU A CA 1
ATOM 2215 C C . LEU A 1 280 ? -18.908 3.738 -6.211 1.00 85.12 280 LEU A C 1
ATOM 2217 O O . LEU A 1 280 ? -19.798 3.500 -5.401 1.00 85.12 280 LEU A O 1
ATOM 2221 N N . ALA A 1 281 ? -19.167 4.300 -7.391 1.00 79.38 281 ALA A N 1
ATOM 2222 C CA . ALA A 1 281 ? -20.514 4.681 -7.810 1.00 79.38 281 ALA A CA 1
ATOM 2223 C C . ALA A 1 281 ? -21.417 3.479 -8.164 1.00 79.38 281 ALA A C 1
ATOM 2225 O O . ALA A 1 281 ? -22.628 3.646 -8.305 1.00 79.38 281 ALA A O 1
ATOM 2226 N N . GLN A 1 282 ? -20.871 2.264 -8.325 1.00 84.75 282 GLN A N 1
ATOM 2227 C CA . GLN A 1 282 ? -21.700 1.080 -8.564 1.00 84.75 282 GLN A CA 1
ATOM 2228 C C . GLN A 1 282 ? -22.473 0.669 -7.300 1.00 84.75 282 GLN A C 1
ATOM 2230 O O . GLN A 1 282 ? -21.939 0.778 -6.191 1.00 84.75 282 GLN A O 1
ATOM 2235 N N . PRO A 1 283 ? -23.690 0.108 -7.441 1.00 86.38 283 PRO A N 1
ATOM 2236 C CA . PRO A 1 283 ? -24.367 -0.578 -6.344 1.00 86.38 283 PRO A CA 1
ATOM 2237 C C . PRO A 1 283 ? -23.501 -1.706 -5.779 1.00 86.38 283 PRO A C 1
ATOM 2239 O O . PRO A 1 283 ? -22.815 -2.385 -6.541 1.00 86.38 283 PRO A O 1
ATOM 2242 N N . VAL A 1 284 ? -23.571 -1.930 -4.464 1.00 91.31 284 VAL A N 1
ATOM 2243 C CA . VAL A 1 284 ? -22.804 -2.988 -3.788 1.00 91.31 284 VAL A CA 1
ATOM 2244 C C . VAL A 1 284 ? -23.182 -4.364 -4.339 1.00 91.31 284 VAL A C 1
ATOM 2246 O O . VAL A 1 284 ? -24.361 -4.724 -4.371 1.00 91.31 284 VAL A O 1
ATOM 2249 N N . ARG A 1 285 ? -22.181 -5.153 -4.745 1.00 86.50 285 ARG A N 1
ATOM 2250 C CA . ARG A 1 285 ? -22.355 -6.524 -5.259 1.00 86.50 285 ARG A CA 1
ATOM 2251 C C . ARG A 1 285 ? -21.592 -7.571 -4.440 1.00 86.50 285 ARG A C 1
ATOM 2253 O O . ARG A 1 285 ? -20.508 -7.280 -3.941 1.00 86.50 285 ARG A O 1
ATOM 2260 N N . PRO A 1 286 ? -22.069 -8.831 -4.373 1.00 88.12 286 PRO A N 1
ATOM 2261 C CA . PRO A 1 286 ? -21.352 -9.910 -3.684 1.00 88.12 286 PRO A CA 1
ATOM 2262 C C . PRO A 1 286 ? -19.932 -10.172 -4.213 1.00 88.12 286 PRO A C 1
ATOM 2264 O O . PRO A 1 286 ? -19.058 -10.592 -3.455 1.00 88.12 286 PRO A O 1
ATOM 2267 N N . SER A 1 287 ? -19.672 -9.919 -5.502 1.00 90.50 287 SER A N 1
ATOM 2268 C CA . SER A 1 287 ? -18.346 -10.092 -6.113 1.00 90.50 287 SER A CA 1
ATOM 2269 C C . SER A 1 287 ? -17.279 -9.160 -5.530 1.00 90.50 287 SER A C 1
ATOM 2271 O O . SER A 1 287 ? -16.104 -9.530 -5.520 1.00 90.50 287 SER A O 1
ATOM 2273 N N . GLU A 1 288 ? -17.677 -8.026 -4.942 1.00 91.19 288 GLU A N 1
ATOM 2274 C CA . GLU A 1 288 ? -16.788 -7.100 -4.225 1.00 91.19 288 GLU A CA 1
ATOM 2275 C C . GLU A 1 288 ? -16.145 -7.746 -2.987 1.00 91.19 288 GLU A C 1
ATOM 2277 O O . GLU A 1 288 ? -15.046 -7.372 -2.600 1.00 91.19 288 GLU A O 1
ATOM 2282 N N . ALA A 1 289 ? -16.792 -8.740 -2.366 1.00 86.00 289 ALA A N 1
ATOM 2283 C CA . ALA A 1 289 ? -16.248 -9.431 -1.193 1.00 86.00 289 ALA A CA 1
ATOM 2284 C C . ALA A 1 289 ? -15.462 -10.709 -1.541 1.00 86.00 289 ALA A C 1
ATOM 2286 O O . ALA A 1 289 ? -14.694 -11.193 -0.709 1.00 86.00 289 ALA A O 1
ATOM 2287 N N . ASN A 1 290 ? -15.657 -11.257 -2.747 1.00 91.81 290 ASN A N 1
ATOM 2288 C CA . ASN A 1 290 ? -15.154 -12.576 -3.154 1.00 91.81 290 ASN A CA 1
ATOM 2289 C C . ASN A 1 290 ? -13.906 -12.522 -4.052 1.00 91.81 290 ASN A C 1
ATOM 2291 O O . ASN A 1 290 ? -13.310 -13.562 -4.345 1.00 91.81 290 ASN A O 1
ATOM 2295 N N . HIS A 1 291 ? -13.507 -11.339 -4.521 1.00 95.56 291 HIS A N 1
ATOM 2296 C CA . HIS A 1 291 ? -12.312 -11.192 -5.349 1.00 95.56 291 HIS A CA 1
ATOM 2297 C C . HIS A 1 291 ? -11.018 -11.474 -4.568 1.00 95.56 291 HIS A C 1
ATOM 2299 O O . HIS A 1 291 ? -10.950 -11.344 -3.348 1.00 95.56 291 HIS A O 1
ATOM 2305 N N . ARG A 1 292 ? -9.931 -11.776 -5.290 1.00 96.06 292 ARG A N 1
ATOM 2306 C CA . ARG A 1 292 ? -8.594 -12.028 -4.709 1.00 96.06 292 ARG A CA 1
ATOM 2307 C C . ARG A 1 292 ? -7.608 -10.875 -4.897 1.00 96.06 292 ARG A C 1
ATOM 2309 O O . ARG A 1 292 ? -6.413 -11.028 -4.637 1.00 96.06 292 ARG A O 1
ATOM 2316 N N . VAL A 1 293 ? -8.095 -9.726 -5.365 1.00 97.75 293 VAL A N 1
ATOM 2317 C CA . VAL A 1 293 ? -7.265 -8.552 -5.636 1.00 97.75 293 VAL A CA 1
ATOM 2318 C C . VAL A 1 293 ? -6.587 -8.072 -4.354 1.00 97.75 293 VAL A C 1
ATOM 2320 O O . VAL A 1 293 ? -7.240 -7.723 -3.377 1.00 97.75 293 VAL A O 1
ATOM 2323 N N . ARG A 1 294 ? -5.253 -8.045 -4.382 1.00 95.19 294 ARG A N 1
ATOM 2324 C CA . ARG A 1 294 ? -4.381 -7.609 -3.282 1.00 95.19 294 ARG A CA 1
ATOM 2325 C C . ARG A 1 294 ? -3.645 -6.306 -3.583 1.00 95.19 294 ARG A C 1
ATOM 2327 O O . ARG A 1 294 ? -3.231 -5.619 -2.652 1.00 95.19 294 ARG A O 1
ATOM 2334 N N . VAL A 1 295 ? -3.434 -5.985 -4.861 1.00 95.62 295 VAL A N 1
ATOM 2335 C CA . VAL A 1 295 ? -2.738 -4.764 -5.289 1.00 95.62 295 VAL A CA 1
ATOM 2336 C C . VAL A 1 295 ? -3.558 -4.050 -6.353 1.00 95.62 295 VAL A C 1
ATOM 2338 O O . VAL A 1 295 ? -3.918 -4.643 -7.367 1.00 95.62 295 VAL A O 1
ATOM 2341 N N . ALA A 1 296 ? -3.798 -2.760 -6.147 1.00 95.50 296 ALA A N 1
ATOM 2342 C CA . ALA A 1 296 ? -4.265 -1.857 -7.187 1.00 95.50 296 ALA A CA 1
ATOM 2343 C C . ALA A 1 296 ? -3.078 -1.008 -7.651 1.00 95.50 296 ALA A C 1
ATOM 2345 O O . ALA A 1 296 ? -2.474 -0.313 -6.837 1.00 95.50 296 ALA A O 1
ATOM 2346 N N . VAL A 1 297 ? -2.713 -1.080 -8.931 1.00 93.12 297 VAL A N 1
ATOM 2347 C CA . VAL A 1 297 ? -1.619 -0.284 -9.513 1.00 93.12 297 VAL A CA 1
ATOM 2348 C C . VAL A 1 297 ? -2.198 0.707 -10.506 1.00 93.12 297 VAL A C 1
ATOM 2350 O O . VAL A 1 297 ? -2.976 0.326 -11.376 1.00 93.12 297 VAL A O 1
ATOM 2353 N N . GLY A 1 298 ? -1.824 1.976 -10.413 1.00 89.25 298 GLY A N 1
ATOM 2354 C CA . GLY A 1 298 ? -2.426 2.989 -11.265 1.00 89.25 298 GLY A CA 1
ATOM 2355 C C . GLY A 1 298 ? -1.920 4.392 -11.026 1.00 89.25 298 GLY A C 1
ATOM 2356 O O . GLY A 1 298 ? -0.892 4.616 -10.387 1.00 89.25 298 GLY A O 1
ATOM 2357 N N . ASN A 1 299 ? -2.639 5.334 -11.618 1.00 87.44 299 ASN A N 1
ATOM 2358 C CA . ASN A 1 299 ? -2.325 6.746 -11.539 1.00 87.44 299 ASN A CA 1
ATOM 2359 C C . ASN A 1 299 ? -3.589 7.612 -11.483 1.00 87.44 299 ASN A C 1
ATOM 2361 O O . ASN A 1 299 ? -4.630 7.285 -12.061 1.00 87.44 299 ASN A O 1
ATOM 2365 N N . GLY A 1 300 ? -3.467 8.762 -10.832 1.00 82.88 300 GLY A N 1
ATOM 2366 C CA . GLY A 1 300 ? -4.514 9.760 -10.669 1.00 82.88 300 GLY A CA 1
ATOM 2367 C C . GLY A 1 300 ? -5.526 9.450 -9.567 1.00 82.88 300 GLY A C 1
ATOM 2368 O O . GLY A 1 300 ? -6.631 9.983 -9.643 1.00 82.88 300 GLY A O 1
ATOM 2369 N N . LEU A 1 301 ? -5.214 8.603 -8.576 1.00 84.62 301 LEU A N 1
ATOM 2370 C CA . LEU A 1 301 ? -6.162 8.325 -7.491 1.00 84.62 301 LEU A CA 1
ATOM 2371 C C . LEU A 1 301 ? -6.316 9.544 -6.572 1.00 84.62 301 LEU A C 1
ATOM 2373 O O . LEU A 1 301 ? -5.383 9.949 -5.874 1.00 84.62 301 LEU A O 1
ATOM 2377 N N . ARG A 1 302 ? -7.510 10.144 -6.575 1.00 79.00 302 ARG A N 1
ATOM 2378 C CA . ARG A 1 302 ? -7.806 11.345 -5.784 1.00 79.00 302 ARG A CA 1
ATOM 2379 C C . ARG A 1 302 ? -7.892 11.001 -4.289 1.00 79.00 302 ARG A C 1
ATOM 2381 O O . ARG A 1 302 ? -8.461 9.960 -3.961 1.00 79.00 302 ARG A O 1
ATOM 2388 N N . PRO A 1 303 ? -7.425 11.878 -3.375 1.00 79.19 303 PRO A N 1
ATOM 2389 C CA . PRO A 1 303 ? -7.526 11.648 -1.931 1.00 79.19 303 PRO A CA 1
ATOM 2390 C C . PRO A 1 303 ? -8.953 11.338 -1.458 1.00 79.19 303 PRO A C 1
ATOM 2392 O O . PRO A 1 303 ? -9.133 10.438 -0.648 1.00 79.19 303 PRO A O 1
ATOM 2395 N N . SER A 1 304 ? -9.957 12.027 -2.016 1.00 74.75 304 SER A N 1
ATOM 2396 C CA . SER A 1 304 ? -11.376 11.844 -1.676 1.00 74.75 304 SER A CA 1
ATOM 2397 C C . SER A 1 304 ? -11.948 10.479 -2.069 1.00 74.75 304 SER A C 1
ATOM 2399 O O . SER A 1 304 ? -12.940 10.055 -1.497 1.00 74.75 304 SER A O 1
ATOM 2401 N N . VAL A 1 305 ? -11.329 9.792 -3.033 1.00 79.31 305 VAL A N 1
ATOM 2402 C CA . VAL A 1 305 ? -11.741 8.462 -3.519 1.00 79.31 305 VAL A CA 1
ATOM 2403 C C . VAL A 1 305 ? -10.900 7.362 -2.869 1.00 79.31 305 VAL A C 1
ATOM 2405 O O . VAL A 1 305 ? -11.362 6.239 -2.693 1.00 79.31 305 VAL A O 1
ATOM 2408 N N . TRP A 1 306 ? -9.647 7.667 -2.524 1.00 89.50 306 TRP A N 1
ATOM 2409 C CA . TRP A 1 306 ? -8.636 6.679 -2.156 1.00 89.50 306 TRP A CA 1
ATOM 2410 C C . TRP A 1 306 ? -9.040 5.822 -0.957 1.00 89.50 306 TRP A C 1
ATOM 2412 O O . TRP A 1 306 ? -8.997 4.594 -1.038 1.00 89.50 306 TRP A O 1
ATOM 2422 N N . GLU A 1 307 ? -9.383 6.451 0.166 1.00 89.62 307 GLU A N 1
ATOM 2423 C CA . GLU A 1 307 ? -9.648 5.729 1.414 1.00 89.62 307 GLU A CA 1
ATOM 2424 C C . GLU A 1 307 ? -10.923 4.892 1.311 1.00 89.62 307 GLU A C 1
ATOM 2426 O O . GLU A 1 307 ? -10.904 3.715 1.671 1.00 89.62 307 GLU A O 1
ATOM 2431 N N . GLU A 1 308 ? -11.986 5.452 0.729 1.00 88.31 308 GLU A N 1
ATOM 2432 C CA . GLU A 1 308 ? -13.246 4.744 0.488 1.00 88.31 308 GLU A CA 1
ATOM 2433 C C . GLU A 1 308 ? -13.037 3.536 -0.441 1.00 88.31 308 GLU A C 1
ATOM 2435 O O . GLU A 1 308 ? -13.499 2.435 -0.146 1.00 88.31 308 GLU A O 1
ATOM 2440 N N . PHE A 1 309 ? -12.260 3.703 -1.519 1.00 91.69 309 PHE A N 1
ATOM 2441 C CA . PHE A 1 309 ? -11.905 2.623 -2.442 1.00 91.69 309 PHE A CA 1
ATOM 2442 C C . PHE A 1 309 ? -11.156 1.482 -1.741 1.00 91.69 309 PHE A C 1
ATOM 2444 O O . PHE A 1 309 ? -11.499 0.309 -1.906 1.00 91.69 309 PHE A O 1
ATOM 2451 N N . VAL A 1 310 ? -10.146 1.816 -0.931 1.00 93.75 310 VAL A N 1
ATOM 2452 C CA . VAL A 1 310 ? -9.361 0.829 -0.176 1.00 93.75 310 VAL A CA 1
ATOM 2453 C C . VAL A 1 310 ? -10.230 0.088 0.838 1.00 93.75 310 VAL A C 1
ATOM 2455 O O . VAL A 1 310 ? -10.122 -1.134 0.946 1.00 93.75 310 VAL A O 1
ATOM 2458 N N . GLN A 1 311 ? -11.093 0.805 1.557 1.00 92.25 311 GLN A N 1
ATOM 2459 C CA . GLN A 1 311 ? -11.960 0.229 2.582 1.00 92.25 311 GLN A CA 1
ATOM 2460 C C . GLN A 1 311 ? -13.046 -0.667 1.977 1.00 92.25 311 GLN A C 1
ATOM 2462 O O . GLN A 1 311 ? -13.179 -1.818 2.397 1.00 92.25 311 GLN A O 1
ATOM 2467 N N . ARG A 1 312 ? -13.786 -0.182 0.969 1.00 93.19 312 ARG A N 1
ATOM 2468 C CA . ARG A 1 312 ? -14.900 -0.920 0.355 1.00 93.19 312 ARG A CA 1
ATOM 2469 C C . ARG A 1 312 ? -14.435 -2.211 -0.312 1.00 93.19 312 ARG A C 1
ATOM 2471 O O . ARG A 1 312 ? -15.014 -3.264 -0.065 1.00 93.19 312 ARG A O 1
ATOM 2478 N N . PHE A 1 313 ? -13.367 -2.137 -1.105 1.00 94.69 313 PHE A N 1
ATOM 2479 C CA . PHE A 1 313 ? -12.866 -3.273 -1.887 1.00 94.69 313 PHE A CA 1
ATOM 2480 C C . PHE A 1 313 ? -11.692 -4.005 -1.217 1.00 94.69 313 PHE A C 1
ATOM 2482 O O . PHE A 1 313 ? -11.037 -4.835 -1.838 1.00 94.69 313 PHE A O 1
ATOM 2489 N N . ARG A 1 314 ? -11.385 -3.703 0.054 1.00 92.69 314 ARG A N 1
ATOM 2490 C CA . ARG A 1 314 ? -10.370 -4.403 0.872 1.00 92.69 314 ARG A CA 1
ATOM 2491 C C . ARG A 1 314 ? -8.999 -4.528 0.188 1.00 92.69 314 ARG A C 1
ATOM 2493 O O . ARG A 1 314 ? -8.331 -5.562 0.263 1.00 92.69 314 ARG A O 1
ATOM 2500 N N . ILE A 1 315 ? -8.563 -3.462 -0.480 1.00 93.31 315 ILE A N 1
ATOM 2501 C CA . ILE A 1 315 ? -7.305 -3.450 -1.233 1.00 93.31 315 ILE A CA 1
ATOM 2502 C C . ILE A 1 315 ? -6.122 -3.270 -0.280 1.00 93.31 315 ILE A C 1
ATOM 2504 O O . ILE A 1 315 ? -5.918 -2.201 0.284 1.00 93.31 315 ILE A O 1
ATOM 2508 N N . LEU A 1 316 ? -5.287 -4.303 -0.143 1.00 88.94 316 LEU A N 1
ATOM 2509 C CA . LEU A 1 316 ? -4.155 -4.296 0.797 1.00 88.94 316 LEU A CA 1
ATOM 2510 C C . LEU A 1 316 ? -3.054 -3.292 0.431 1.00 88.94 316 LEU A C 1
ATOM 2512 O O . LEU A 1 316 ? -2.310 -2.836 1.301 1.00 88.94 316 LEU A O 1
ATOM 2516 N N . ARG A 1 317 ? -2.884 -2.996 -0.861 1.00 90.88 317 ARG A N 1
ATOM 2517 C CA . ARG A 1 317 ? -1.842 -2.085 -1.338 1.00 90.88 317 ARG A CA 1
ATOM 2518 C C . ARG A 1 317 ? -2.282 -1.311 -2.569 1.00 90.88 317 ARG A C 1
ATOM 2520 O O . ARG A 1 317 ? -2.676 -1.903 -3.571 1.00 90.88 317 ARG A O 1
ATOM 2527 N N . VAL A 1 318 ? -2.091 0.002 -2.515 1.00 92.12 318 VAL A N 1
ATOM 2528 C CA . VAL A 1 318 ? -2.212 0.892 -3.669 1.00 92.12 318 VAL A CA 1
ATOM 2529 C C . VAL A 1 318 ? -0.813 1.303 -4.119 1.00 92.12 318 VAL A C 1
ATOM 2531 O O . VAL A 1 318 ? -0.041 1.859 -3.340 1.00 92.12 318 VAL A O 1
ATOM 2534 N N . GLY A 1 319 ? -0.479 0.973 -5.363 1.00 91.12 319 GLY A N 1
ATOM 2535 C CA . GLY A 1 319 ? 0.726 1.408 -6.052 1.00 91.12 319 GLY A CA 1
ATOM 2536 C C . GLY A 1 319 ? 0.406 2.572 -6.977 1.00 91.12 319 GLY A C 1
ATOM 2537 O O . GLY A 1 319 ? 0.013 2.355 -8.122 1.00 91.12 319 GLY A O 1
ATOM 2538 N N . GLU A 1 320 ? 0.577 3.792 -6.479 1.00 91.25 320 GLU A N 1
ATOM 2539 C CA . GLU A 1 320 ? 0.315 5.013 -7.241 1.00 91.25 320 GLU A CA 1
ATOM 2540 C C . GLU A 1 320 ? 1.616 5.502 -7.897 1.00 91.25 320 GLU A C 1
ATOM 2542 O O . GLU A 1 320 ? 2.683 5.537 -7.271 1.00 91.25 320 GLU A O 1
ATOM 2547 N N . PHE A 1 321 ? 1.542 5.874 -9.173 1.00 91.00 321 PHE A N 1
ATOM 2548 C CA . PHE A 1 321 ? 2.656 6.485 -9.892 1.00 91.00 321 PHE A CA 1
ATOM 2549 C C . PHE A 1 321 ? 2.232 7.723 -10.672 1.00 91.00 321 PHE A C 1
ATOM 2551 O O . PHE A 1 321 ? 1.090 7.878 -11.094 1.00 91.00 321 PHE A O 1
ATOM 2558 N N . TYR A 1 322 ? 3.212 8.571 -10.955 1.00 90.75 322 TYR A N 1
ATOM 2559 C CA . TYR A 1 322 ? 3.077 9.701 -11.857 1.00 90.75 322 TYR A CA 1
ATOM 2560 C C . TYR A 1 322 ? 4.067 9.572 -13.015 1.00 90.75 322 TYR A C 1
ATOM 2562 O O . TYR A 1 322 ? 5.240 9.240 -12.827 1.00 90.75 322 TYR A O 1
ATOM 2570 N N . GLY A 1 323 ? 3.604 9.882 -14.224 1.00 86.94 323 GLY A N 1
ATOM 2571 C CA . GLY A 1 323 ? 4.439 9.961 -15.415 1.00 86.94 323 GLY A CA 1
ATOM 2572 C C . GLY A 1 323 ? 3.624 10.204 -16.683 1.00 86.94 323 GLY A C 1
ATOM 2573 O O . GLY A 1 323 ? 2.404 10.043 -16.700 1.00 86.94 323 GLY A O 1
ATOM 2574 N N . ALA A 1 324 ? 4.326 10.556 -17.757 1.00 84.62 324 ALA A N 1
ATOM 2575 C CA . ALA A 1 324 ? 3.788 10.600 -19.113 1.00 84.62 324 ALA A CA 1
ATOM 2576 C C . ALA A 1 324 ? 4.617 9.694 -20.037 1.00 84.62 324 ALA A C 1
ATOM 2578 O O . ALA A 1 324 ? 5.751 9.335 -19.711 1.00 84.62 324 ALA A O 1
ATOM 2579 N N . THR A 1 325 ? 4.049 9.297 -21.174 1.00 81.25 325 THR A N 1
ATOM 2580 C CA . THR A 1 325 ? 4.631 8.305 -22.096 1.00 81.25 325 THR A CA 1
ATOM 2581 C C . THR A 1 325 ? 6.027 8.696 -22.598 1.00 81.25 325 THR A C 1
ATOM 2583 O O . THR A 1 325 ? 6.921 7.858 -22.698 1.00 81.25 325 THR A O 1
ATOM 2586 N N . GLU A 1 326 ? 6.211 9.976 -22.893 1.00 82.94 326 GLU A N 1
ATOM 2587 C CA . GLU A 1 326 ? 7.432 10.616 -23.378 1.00 82.94 326 GLU A CA 1
ATOM 2588 C C . GLU A 1 326 ? 8.413 10.981 -22.250 1.00 82.94 326 GLU A C 1
ATOM 2590 O O . GLU A 1 326 ? 9.574 11.294 -22.504 1.00 82.94 326 GLU A O 1
ATOM 2595 N N . CYS A 1 327 ? 7.948 10.967 -20.999 1.00 80.62 327 CYS A N 1
ATOM 2596 C CA . CYS A 1 327 ? 8.589 11.645 -19.881 1.00 80.62 327 CYS A CA 1
ATOM 2597 C C . CYS A 1 327 ? 9.816 10.893 -19.340 1.00 80.62 327 CYS A C 1
ATOM 2599 O O . CYS A 1 327 ? 9.774 9.685 -19.075 1.00 80.62 327 CYS A O 1
ATOM 2601 N N . ASN A 1 328 ? 10.900 11.625 -19.064 1.00 82.69 328 ASN A N 1
ATOM 2602 C CA . ASN A 1 328 ? 12.041 11.102 -18.300 1.00 82.69 328 ASN A CA 1
ATOM 2603 C C . ASN A 1 328 ? 11.832 11.205 -16.770 1.00 82.69 328 ASN A C 1
ATOM 2605 O O . ASN A 1 328 ? 12.542 10.541 -16.010 1.00 82.69 328 ASN A O 1
ATOM 2609 N N . CYS A 1 329 ? 10.820 11.959 -16.329 1.00 81.00 329 CYS A N 1
ATOM 2610 C CA . CYS A 1 329 ? 10.423 12.146 -14.934 1.00 81.00 329 CYS A CA 1
ATOM 2611 C C . CYS A 1 329 ? 9.282 11.196 -14.554 1.00 81.00 329 CYS A C 1
ATOM 2613 O O . CYS A 1 329 ? 8.170 11.319 -15.071 1.00 81.00 329 CYS A O 1
ATOM 2615 N N . SER A 1 330 ? 9.515 10.269 -13.630 1.00 86.44 330 SER A N 1
ATOM 2616 C CA . SER A 1 330 ? 8.446 9.419 -13.094 1.00 86.44 330 SER A CA 1
ATOM 2617 C C . SER A 1 330 ? 8.526 9.384 -11.578 1.00 86.44 330 SER A C 1
ATOM 2619 O O . SER A 1 330 ? 9.610 9.229 -11.031 1.00 86.44 330 SER A O 1
ATOM 2621 N N . LEU A 1 331 ? 7.399 9.552 -10.894 1.00 89.12 331 LEU A N 1
ATOM 2622 C CA . LEU A 1 331 ? 7.339 9.549 -9.433 1.00 89.12 331 LEU A CA 1
ATOM 2623 C C . LEU A 1 331 ? 6.517 8.363 -8.958 1.00 89.12 331 LEU A C 1
ATOM 2625 O O . LEU A 1 331 ? 5.697 7.819 -9.697 1.00 89.12 331 LEU A O 1
ATOM 2629 N N . ILE A 1 332 ? 6.811 7.932 -7.736 1.00 89.38 332 ILE A N 1
ATOM 2630 C CA . ILE A 1 332 ? 6.408 6.622 -7.241 1.00 89.38 332 ILE A CA 1
ATOM 2631 C C . ILE A 1 332 ? 5.960 6.772 -5.795 1.00 89.38 332 ILE A C 1
ATOM 2633 O O . ILE A 1 332 ? 6.686 7.352 -4.984 1.00 89.38 332 ILE A O 1
ATOM 2637 N N . ASN A 1 333 ? 4.768 6.288 -5.478 1.00 90.12 333 ASN A N 1
ATOM 2638 C CA . ASN A 1 333 ? 4.248 6.214 -4.122 1.00 90.12 333 ASN A CA 1
ATOM 2639 C C . ASN A 1 333 ? 4.138 4.734 -3.746 1.00 90.12 333 ASN A C 1
ATOM 2641 O O . ASN A 1 333 ? 3.209 4.031 -4.136 1.00 90.12 333 ASN A O 1
ATOM 2645 N N . ILE A 1 334 ? 5.162 4.246 -3.049 1.00 71.31 334 ILE A N 1
ATOM 2646 C CA . ILE A 1 334 ? 5.359 2.818 -2.755 1.00 71.31 334 ILE A CA 1
ATOM 2647 C C . ILE A 1 334 ? 4.923 2.424 -1.343 1.00 71.31 334 ILE A C 1
ATOM 2649 O O . ILE A 1 334 ? 4.853 1.238 -1.024 1.00 71.31 334 ILE A O 1
ATOM 2653 N N . ASP A 1 335 ? 4.675 3.403 -0.479 1.00 80.25 335 ASP A N 1
ATOM 2654 C CA . ASP A 1 335 ? 4.234 3.221 0.902 1.00 80.25 335 ASP A CA 1
ATOM 2655 C C . ASP A 1 335 ? 2.758 3.580 1.108 1.00 80.25 335 ASP A C 1
ATOM 2657 O O . ASP A 1 335 ? 2.263 3.468 2.226 1.00 80.25 335 ASP A O 1
ATOM 2661 N N . GLY A 1 336 ? 2.046 3.927 0.029 1.00 84.31 336 GLY A N 1
ATOM 2662 C CA . GLY A 1 336 ? 0.601 4.138 0.037 1.00 84.31 336 GLY A CA 1
ATOM 2663 C C . GLY A 1 336 ? 0.192 5.450 0.700 1.00 84.31 336 GLY A C 1
ATOM 2664 O O . GLY A 1 336 ? -0.893 5.533 1.271 1.00 84.31 336 GLY A O 1
ATOM 2665 N N . LYS A 1 337 ? 1.053 6.478 0.657 1.00 90.69 337 LYS A N 1
ATOM 2666 C CA . LYS A 1 337 ? 0.738 7.798 1.211 1.00 90.69 337 LYS A CA 1
ATOM 2667 C C . LYS A 1 337 ? -0.460 8.396 0.470 1.00 90.69 337 LYS A C 1
ATOM 2669 O O . LYS A 1 337 ? -0.319 8.826 -0.671 1.00 90.69 337 LYS A O 1
ATOM 2674 N N . VAL A 1 338 ? -1.620 8.433 1.118 1.00 89.25 338 VAL A N 1
ATOM 2675 C CA . VAL A 1 338 ? -2.872 8.913 0.515 1.00 89.25 338 VAL A CA 1
ATOM 2676 C C . VAL A 1 338 ? -2.676 10.279 -0.149 1.00 89.25 338 VAL A C 1
ATOM 2678 O O . VAL A 1 338 ? -2.130 11.209 0.449 1.00 89.25 338 VAL A O 1
ATOM 2681 N N . GLY A 1 339 ? -3.092 10.376 -1.413 1.00 84.12 339 GLY A N 1
ATOM 2682 C CA . GLY A 1 339 ? -3.041 11.600 -2.212 1.00 84.12 339 GLY A CA 1
ATOM 2683 C C . GLY A 1 339 ? -1.687 11.944 -2.834 1.00 84.12 339 GLY A C 1
ATOM 2684 O O . GLY A 1 339 ? -1.638 12.779 -3.739 1.00 84.12 339 GLY A O 1
ATOM 2685 N N . ALA A 1 340 ? -0.589 11.325 -2.395 1.00 91.62 340 ALA A N 1
ATOM 2686 C CA . ALA A 1 340 ? 0.712 11.537 -3.017 1.00 91.62 340 ALA A CA 1
ATOM 2687 C C . ALA A 1 340 ? 0.797 10.757 -4.337 1.00 91.62 340 ALA A C 1
ATOM 2689 O O . ALA A 1 340 ? 0.534 9.558 -4.385 1.00 91.62 340 ALA A O 1
ATOM 2690 N N . CYS A 1 341 ? 1.228 11.422 -5.406 1.00 89.81 341 CYS A N 1
ATOM 2691 C CA . CYS A 1 341 ? 1.476 10.785 -6.704 1.00 89.81 341 CYS A CA 1
ATOM 2692 C C . CYS A 1 341 ? 2.908 10.234 -6.823 1.00 89.81 341 CYS A C 1
ATOM 2694 O O . CYS A 1 341 ? 3.236 9.474 -7.733 1.00 89.81 341 CYS A O 1
ATOM 2696 N N . GLY A 1 342 ? 3.770 10.601 -5.872 1.00 91.25 342 GLY A N 1
ATOM 2697 C CA . GLY A 1 342 ? 5.032 9.928 -5.646 1.00 91.25 342 GLY A CA 1
ATOM 2698 C C . GLY A 1 342 ? 5.962 10.657 -4.695 1.00 91.25 342 GLY A C 1
ATOM 2699 O O . GLY A 1 342 ? 5.560 11.601 -4.024 1.00 91.25 342 GLY A O 1
ATOM 2700 N N . PHE A 1 343 ? 7.209 10.208 -4.628 1.00 89.94 343 PHE A N 1
ATOM 2701 C CA . PHE A 1 343 ? 8.211 10.710 -3.694 1.00 89.94 343 PHE A CA 1
ATOM 2702 C C . PHE A 1 343 ? 9.506 11.106 -4.412 1.00 89.94 343 PHE A C 1
ATOM 2704 O O . PHE A 1 343 ? 9.968 10.402 -5.312 1.00 89.94 343 PHE A O 1
ATOM 2711 N N . ASN A 1 344 ? 10.127 12.207 -3.979 1.00 87.94 344 ASN A N 1
ATOM 2712 C CA . ASN A 1 344 ? 11.503 12.544 -4.326 1.00 87.94 344 ASN A CA 1
ATOM 2713 C C . ASN A 1 344 ? 12.271 13.069 -3.107 1.00 87.94 344 ASN A C 1
ATOM 2715 O O . ASN A 1 344 ? 11.787 13.917 -2.359 1.00 87.94 344 ASN A O 1
ATOM 2719 N N . SER A 1 345 ? 13.508 12.606 -2.929 1.00 82.62 345 SER A N 1
ATOM 2720 C CA . SER A 1 345 ? 14.303 12.975 -1.758 1.00 82.62 345 SER A CA 1
ATOM 2721 C C . SER A 1 345 ? 14.722 14.442 -1.796 1.00 82.62 345 SER A C 1
ATOM 2723 O O . SER A 1 345 ? 15.374 14.894 -2.736 1.00 82.62 345 SER A O 1
ATOM 2725 N N . ARG A 1 346 ? 14.454 15.164 -0.705 1.00 82.12 346 ARG A N 1
ATOM 2726 C CA . ARG A 1 346 ? 14.975 16.524 -0.496 1.00 82.12 346 ARG A CA 1
ATOM 2727 C C . ARG A 1 346 ? 16.438 16.561 -0.041 1.00 82.12 346 ARG A C 1
ATOM 2729 O O . ARG A 1 346 ? 17.079 17.599 -0.167 1.00 82.12 346 ARG A O 1
ATOM 2736 N N . ILE A 1 347 ? 16.962 15.454 0.494 1.00 78.06 347 ILE A N 1
ATOM 2737 C CA . ILE A 1 347 ? 18.353 15.362 0.984 1.00 78.06 347 ILE A CA 1
ATOM 2738 C C . ILE A 1 347 ? 19.311 14.936 -0.122 1.00 78.06 347 ILE A C 1
ATOM 2740 O O . ILE A 1 347 ? 20.445 15.410 -0.178 1.00 78.06 347 ILE A O 1
ATOM 2744 N N . LEU A 1 348 ? 18.857 14.056 -1.013 1.00 76.31 348 LEU A N 1
ATOM 2745 C CA . LEU A 1 348 ? 19.641 13.575 -2.147 1.00 76.31 348 LEU A CA 1
ATOM 2746 C C . LEU A 1 348 ? 18.978 13.994 -3.453 1.00 76.31 348 LEU A C 1
ATOM 2748 O O . LEU A 1 348 ? 18.605 13.148 -4.267 1.00 76.31 348 LEU A O 1
ATOM 2752 N N . PRO A 1 349 ? 18.823 15.306 -3.668 1.00 70.69 349 PRO A N 1
ATOM 2753 C CA . PRO A 1 349 ? 18.012 15.789 -4.760 1.00 70.69 349 PRO A CA 1
ATOM 2754 C C . PRO A 1 349 ? 18.709 15.449 -6.104 1.00 70.69 349 PRO A C 1
ATOM 2756 O O . PRO A 1 349 ? 18.050 15.229 -7.116 1.00 70.69 349 PRO A O 1
ATOM 2759 N N . ASP A 1 350 ? 20.035 15.302 -6.153 1.00 72.44 350 ASP A N 1
ATOM 2760 C CA . ASP A 1 350 ? 20.772 14.961 -7.388 1.00 72.44 350 ASP A CA 1
ATOM 2761 C C . ASP A 1 350 ? 20.777 13.459 -7.729 1.00 72.44 350 ASP A C 1
ATOM 2763 O O . ASP A 1 350 ? 21.186 13.064 -8.827 1.00 72.44 350 ASP A O 1
ATOM 2767 N N . PHE A 1 351 ? 20.306 12.609 -6.807 1.00 71.75 351 PHE A N 1
ATOM 2768 C CA . PHE A 1 351 ? 20.181 11.167 -7.032 1.00 71.75 351 PHE A CA 1
ATOM 2769 C C . PHE A 1 351 ? 19.198 10.877 -8.168 1.00 71.75 351 PHE A C 1
ATOM 2771 O O . PHE A 1 351 ? 19.506 10.143 -9.111 1.00 71.75 351 PHE A O 1
ATOM 2778 N N . TYR A 1 352 ? 18.045 11.539 -8.104 1.00 77.31 352 TYR A N 1
ATOM 2779 C CA . TYR A 1 352 ? 17.035 11.532 -9.142 1.00 77.31 352 TYR A CA 1
ATOM 2780 C C . TYR A 1 352 ? 16.645 12.993 -9.429 1.00 77.31 352 TYR A C 1
ATOM 2782 O O . TYR A 1 352 ? 15.840 13.569 -8.692 1.00 77.31 352 TYR A O 1
ATOM 2790 N N . PRO A 1 353 ? 17.288 13.640 -10.428 1.00 76.69 353 PRO A N 1
ATOM 2791 C CA . PRO A 1 353 ? 17.298 15.095 -10.613 1.00 76.69 353 PRO A CA 1
ATOM 2792 C C . PRO A 1 353 ? 15.997 15.620 -11.244 1.00 76.69 353 PRO A C 1
ATOM 2794 O O . PRO A 1 353 ? 15.999 16.273 -12.287 1.00 76.69 353 PRO A O 1
ATOM 2797 N N . ILE A 1 354 ? 14.881 15.311 -10.591 1.00 87.44 354 ILE A N 1
ATOM 2798 C CA . ILE A 1 354 ? 13.571 15.913 -10.800 1.00 87.44 354 ILE A CA 1
ATOM 2799 C C . ILE A 1 354 ? 13.408 17.048 -9.787 1.00 87.44 354 ILE A C 1
ATOM 2801 O O . ILE A 1 354 ? 13.750 16.902 -8.607 1.00 87.44 354 ILE A O 1
ATOM 2805 N N . ARG A 1 355 ? 12.883 18.190 -10.220 1.00 88.81 355 ARG A N 1
ATOM 2806 C CA . ARG A 1 355 ? 12.637 19.355 -9.361 1.00 88.81 355 ARG A CA 1
ATOM 2807 C C . ARG A 1 355 ? 11.289 19.978 -9.664 1.00 88.81 355 ARG A C 1
ATOM 2809 O O . ARG A 1 355 ? 10.756 19.818 -10.756 1.00 88.81 355 ARG A O 1
ATOM 2816 N N . LEU A 1 356 ? 10.796 20.728 -8.685 1.00 93.56 356 LEU A N 1
ATOM 2817 C CA . LEU A 1 356 ? 9.747 21.713 -8.889 1.00 93.56 356 LEU A CA 1
ATOM 2818 C C . LEU A 1 356 ? 10.410 23.076 -9.071 1.00 93.56 356 LEU A C 1
ATOM 2820 O O . LEU A 1 356 ? 11.214 23.485 -8.229 1.00 93.56 356 LEU A O 1
ATOM 2824 N N . VAL A 1 357 ? 10.098 23.747 -10.175 1.00 94.00 357 VAL A N 1
ATOM 2825 C CA . VAL A 1 357 ? 10.540 25.120 -10.450 1.00 94.00 357 VAL A CA 1
ATOM 2826 C C . VAL A 1 357 ? 9.341 26.056 -10.467 1.00 94.00 357 VAL A C 1
ATOM 2828 O O . VAL A 1 357 ? 8.248 25.683 -10.901 1.00 94.00 357 VAL A O 1
ATOM 2831 N N . ARG A 1 358 ? 9.537 27.279 -9.978 1.00 92.44 358 ARG A N 1
ATOM 2832 C CA . ARG A 1 358 ? 8.477 28.280 -9.895 1.00 92.44 358 ARG A CA 1
ATOM 2833 C C . ARG A 1 358 ? 8.020 28.683 -11.293 1.00 92.44 358 ARG A C 1
ATOM 2835 O O . ARG A 1 358 ? 8.820 28.785 -12.225 1.00 92.44 358 ARG A O 1
ATOM 2842 N N . VAL A 1 359 ? 6.728 28.952 -11.420 1.00 88.00 359 VAL A N 1
ATOM 2843 C CA . VAL A 1 359 ? 6.095 29.362 -12.676 1.00 88.00 359 VAL A CA 1
ATOM 2844 C C . VAL A 1 359 ? 5.284 30.633 -12.505 1.00 88.00 359 VAL A C 1
ATOM 2846 O O . VAL A 1 359 ? 4.751 30.903 -11.433 1.00 88.00 359 VAL A O 1
ATOM 2849 N N . GLN A 1 360 ? 5.212 31.414 -13.579 1.00 78.00 360 GLN A N 1
ATOM 2850 C CA . GLN A 1 360 ? 4.257 32.504 -13.741 1.00 78.00 360 GLN A CA 1
ATOM 2851 C C . GLN A 1 360 ? 2.854 31.950 -14.024 1.00 78.00 360 GLN A C 1
ATOM 2853 O O . GLN A 1 360 ? 2.692 30.792 -14.411 1.00 78.00 360 GLN A O 1
ATOM 2858 N N . GLU A 1 361 ? 1.842 32.809 -13.921 1.00 65.75 361 GLU A N 1
ATOM 2859 C CA . GLU A 1 361 ? 0.436 32.465 -14.193 1.00 65.75 361 GLU A CA 1
ATOM 2860 C C . GLU A 1 361 ? 0.203 31.953 -15.623 1.00 65.75 361 GLU A C 1
ATOM 2862 O O . GLU A 1 361 ? -0.622 31.075 -15.851 1.00 65.75 361 GLU A O 1
ATOM 2867 N N . ASN A 1 362 ? 0.980 32.444 -16.592 1.00 66.12 362 ASN A N 1
ATOM 2868 C CA . ASN A 1 362 ? 0.937 31.996 -17.989 1.00 66.12 362 ASN A CA 1
ATOM 2869 C C . ASN A 1 362 ? 1.690 30.669 -18.242 1.00 66.12 362 ASN A C 1
ATOM 2871 O O . ASN A 1 362 ? 1.878 30.288 -19.397 1.00 66.12 362 ASN A O 1
ATOM 2875 N N . GLY A 1 363 ? 2.176 29.999 -17.191 1.00 69.69 363 GLY A N 1
ATOM 2876 C CA . GLY A 1 363 ? 2.919 28.740 -17.276 1.00 69.69 363 GLY A CA 1
ATOM 2877 C C . GLY A 1 363 ? 4.408 28.875 -17.608 1.00 69.69 363 GLY A C 1
ATOM 2878 O O . GLY A 1 363 ? 5.112 27.864 -17.650 1.00 69.69 363 GLY A O 1
ATOM 2879 N N . LYS A 1 364 ? 4.931 30.093 -17.818 1.00 83.75 364 LYS A N 1
ATOM 2880 C CA . LYS A 1 364 ? 6.365 30.306 -18.076 1.00 83.75 364 LYS A CA 1
ATOM 2881 C C . LYS A 1 364 ? 7.195 30.096 -16.812 1.00 83.75 364 LYS A C 1
ATOM 2883 O O . LYS A 1 364 ? 6.817 30.528 -15.725 1.00 83.75 364 LYS A O 1
ATOM 2888 N N . LEU A 1 365 ? 8.364 29.477 -16.971 1.00 90.56 365 LEU A N 1
ATOM 2889 C CA . LEU A 1 365 ? 9.307 29.241 -15.877 1.00 90.56 365 LEU A CA 1
ATOM 2890 C C . LEU A 1 365 ? 9.889 30.569 -15.368 1.00 90.56 365 LEU A C 1
ATOM 2892 O O . LEU A 1 365 ? 10.372 31.381 -16.161 1.00 90.56 365 LEU A O 1
ATOM 2896 N N . LEU A 1 366 ? 9.856 30.783 -14.051 1.00 91.81 366 LEU A N 1
ATOM 2897 C CA . LEU A 1 366 ? 10.468 31.948 -13.413 1.00 91.81 366 LEU A CA 1
ATOM 2898 C C . LEU A 1 366 ? 11.979 31.766 -13.310 1.00 91.81 366 LEU A C 1
ATOM 2900 O O . LEU A 1 366 ? 12.456 30.714 -12.879 1.00 91.81 366 LEU A O 1
ATOM 2904 N N . ARG A 1 367 ? 12.716 32.815 -13.681 1.00 93.44 367 ARG A N 1
ATOM 2905 C CA . ARG A 1 367 ? 14.178 32.824 -13.697 1.00 93.44 367 ARG A CA 1
ATOM 2906 C C . ARG A 1 367 ? 14.746 33.890 -12.768 1.00 93.44 367 ARG A C 1
ATOM 2908 O O . ARG A 1 367 ? 14.117 34.926 -12.569 1.00 93.44 367 ARG A O 1
ATOM 2915 N N . ASP A 1 368 ? 15.906 33.611 -12.189 1.00 92.75 368 ASP A N 1
ATOM 2916 C CA . ASP A 1 368 ? 16.655 34.557 -11.364 1.00 92.75 368 ASP A CA 1
ATOM 2917 C C . ASP A 1 368 ? 17.471 35.551 -12.214 1.00 92.75 368 ASP A C 1
ATOM 2919 O O . ASP A 1 368 ? 17.424 35.541 -13.446 1.00 92.75 368 ASP A O 1
ATOM 2923 N N . SER A 1 369 ? 18.233 36.429 -11.553 1.00 91.06 369 SER A N 1
ATOM 2924 C CA . SER A 1 369 ? 19.096 37.414 -12.218 1.00 91.06 369 SER A CA 1
ATOM 2925 C C . SER A 1 369 ? 20.244 36.794 -13.022 1.00 91.06 369 SER A C 1
ATOM 2927 O O . SER A 1 369 ? 20.831 37.480 -13.855 1.00 91.06 369 SER A O 1
ATOM 2929 N N . GLN A 1 370 ? 20.561 35.515 -12.802 1.00 89.12 370 GLN A N 1
ATOM 2930 C CA . GLN A 1 370 ? 21.526 34.756 -13.596 1.00 89.12 370 GLN A CA 1
ATOM 2931 C C . GLN A 1 370 ? 20.857 34.052 -14.782 1.00 89.12 370 GLN A C 1
ATOM 2933 O O . GLN A 1 370 ? 21.545 33.429 -15.579 1.00 89.12 370 GLN A O 1
ATOM 2938 N N . GLY A 1 371 ? 19.534 34.143 -14.934 1.00 89.88 371 GLY A N 1
ATOM 2939 C CA . GLY A 1 371 ? 18.789 33.481 -16.001 1.00 89.88 371 GLY A CA 1
ATOM 2940 C C . GLY A 1 371 ? 18.502 31.998 -15.743 1.00 89.88 371 GLY A C 1
ATOM 2941 O O . GLY A 1 371 ? 18.025 31.325 -16.660 1.00 89.88 371 GLY A O 1
ATOM 2942 N N . LEU A 1 372 ? 18.738 31.482 -14.531 1.00 93.38 372 LEU A N 1
ATOM 2943 C CA . LEU A 1 372 ? 18.442 30.095 -14.141 1.00 93.38 372 LEU A CA 1
ATOM 2944 C C . LEU A 1 372 ? 17.038 29.968 -13.547 1.00 93.38 372 LEU A C 1
ATOM 2946 O O . LEU A 1 372 ? 16.507 30.935 -13.011 1.00 93.38 372 LEU A O 1
ATOM 2950 N N . CYS A 1 373 ? 16.414 28.789 -13.636 1.00 94.06 373 CYS A N 1
ATOM 2951 C CA . CYS A 1 373 ? 15.064 28.592 -13.098 1.00 94.06 373 CYS A CA 1
ATOM 2952 C C . CYS A 1 373 ? 15.064 28.562 -11.562 1.00 94.06 373 CYS A C 1
ATOM 2954 O O . CYS A 1 373 ? 15.884 27.890 -10.939 1.00 94.06 373 CYS A O 1
ATOM 2956 N N . ILE A 1 374 ? 14.098 29.245 -10.944 1.00 93.44 374 ILE A N 1
ATOM 2957 C CA . ILE A 1 374 ? 14.009 29.349 -9.483 1.00 93.44 374 ILE A CA 1
ATOM 2958 C C . ILE A 1 374 ? 13.355 28.075 -8.914 1.00 93.44 374 ILE A C 1
ATOM 2960 O O . ILE A 1 374 ? 12.207 27.789 -9.263 1.00 93.44 374 ILE A O 1
ATOM 2964 N N . PRO A 1 375 ? 14.019 27.307 -8.029 1.00 91.69 375 PRO A N 1
ATOM 2965 C CA . PRO A 1 375 ? 13.426 26.122 -7.410 1.00 91.69 375 PRO A CA 1
ATOM 2966 C C . PRO A 1 375 ? 12.337 26.489 -6.388 1.00 91.69 375 PRO A C 1
ATOM 2968 O O . PRO A 1 375 ? 12.435 27.505 -5.701 1.00 91.69 375 PRO A O 1
ATOM 2971 N N . CYS A 1 376 ? 11.321 25.636 -6.253 1.00 92.50 376 CYS A N 1
ATOM 2972 C CA . CYS A 1 376 ? 10.272 25.788 -5.241 1.00 92.50 376 CYS A CA 1
ATOM 2973 C C . CYS A 1 376 ? 10.736 25.348 -3.845 1.00 92.50 376 CYS A C 1
ATOM 2975 O O . CYS A 1 376 ? 11.500 24.387 -3.693 1.00 92.50 376 CYS A O 1
ATOM 2977 N N . LEU A 1 377 ? 10.221 26.019 -2.815 1.00 90.19 377 LEU A N 1
ATOM 2978 C CA . LEU A 1 377 ? 10.278 25.550 -1.429 1.00 90.19 377 LEU A CA 1
ATOM 2979 C C . LEU A 1 377 ? 9.139 24.546 -1.145 1.00 90.19 377 LEU A C 1
ATOM 2981 O O . LEU A 1 377 ? 8.184 24.469 -1.918 1.00 90.19 377 LEU A O 1
ATOM 2985 N N . PRO A 1 378 ? 9.204 23.761 -0.052 1.00 90.00 378 PRO A N 1
ATOM 2986 C CA . PRO A 1 378 ? 8.092 22.900 0.348 1.00 90.00 378 PRO A CA 1
ATOM 2987 C C . PRO A 1 378 ? 6.789 23.674 0.509 1.00 90.00 378 PRO A C 1
ATOM 2989 O O . PRO A 1 378 ? 6.787 24.791 1.021 1.00 90.00 378 PRO A O 1
ATOM 2992 N N . GLY A 1 379 ? 5.691 23.060 0.084 1.00 86.62 379 GLY A N 1
ATOM 2993 C CA . GLY A 1 379 ? 4.367 23.674 0.063 1.00 86.62 379 GLY A CA 1
ATOM 2994 C C . GLY A 1 379 ? 4.130 24.606 -1.127 1.00 86.62 379 GLY A C 1
ATOM 2995 O O . GLY A 1 379 ? 2.974 24.876 -1.442 1.00 86.62 379 GLY A O 1
ATOM 2996 N N . GLU A 1 380 ? 5.174 25.055 -1.834 1.00 89.94 380 GLU A N 1
ATOM 2997 C CA . GLU A 1 380 ? 5.005 25.920 -3.001 1.00 89.94 380 GLU A CA 1
ATOM 2998 C C . GLU A 1 380 ? 4.621 25.104 -4.247 1.00 89.94 380 GLU A C 1
ATOM 3000 O O . GLU A 1 380 ? 5.272 24.096 -4.554 1.00 89.94 380 GLU A O 1
ATOM 3005 N N . PRO A 1 381 ? 3.598 25.538 -5.004 1.00 89.12 381 PRO A N 1
ATOM 3006 C CA . PRO A 1 381 ? 3.284 24.946 -6.294 1.00 89.12 381 PRO A CA 1
ATOM 3007 C C . PRO A 1 381 ? 4.382 25.269 -7.311 1.00 89.12 381 PRO A C 1
ATOM 3009 O O . PRO A 1 381 ? 4.876 26.395 -7.393 1.00 89.12 381 PRO A O 1
ATOM 3012 N N . GLY A 1 382 ? 4.766 24.275 -8.106 1.00 91.62 382 GLY A N 1
ATOM 3013 C CA . GLY A 1 382 ? 5.790 24.425 -9.131 1.00 91.62 382 GLY A CA 1
ATOM 3014 C C . GLY A 1 382 ? 5.640 23.437 -10.270 1.00 91.62 382 GLY A C 1
ATOM 3015 O O . GLY A 1 382 ? 5.050 22.370 -10.121 1.00 91.62 382 GLY A O 1
ATOM 3016 N N . MET A 1 383 ? 6.207 23.793 -11.416 1.00 92.81 383 MET A N 1
ATOM 3017 C CA . MET A 1 383 ? 6.273 22.926 -12.584 1.00 92.81 383 MET A CA 1
ATOM 3018 C C . MET A 1 383 ? 7.275 21.806 -12.347 1.00 92.81 383 MET A C 1
ATOM 3020 O O . MET A 1 383 ? 8.428 22.069 -11.990 1.00 92.81 383 MET A O 1
ATOM 3024 N N . LEU A 1 384 ? 6.862 20.566 -12.601 1.00 93.50 384 LEU A N 1
ATOM 3025 C CA . LEU A 1 384 ? 7.779 19.436 -12.557 1.00 93.50 384 LEU A CA 1
ATOM 3026 C C . LEU A 1 384 ? 8.692 19.444 -13.786 1.00 93.50 384 LEU A C 1
ATOM 3028 O O . LEU A 1 384 ? 8.223 19.400 -14.928 1.00 93.50 384 LEU A O 1
ATOM 3032 N N . VAL A 1 385 ? 9.997 19.461 -13.538 1.00 93.25 385 VAL A N 1
ATOM 3033 C CA . VAL A 1 385 ? 11.047 19.399 -14.558 1.00 93.25 385 VAL A CA 1
ATOM 3034 C C . VAL A 1 385 ? 12.050 18.300 -14.226 1.00 93.25 385 VAL A C 1
ATOM 3036 O O . VAL A 1 385 ? 12.306 18.025 -13.050 1.00 93.25 385 VAL A O 1
ATOM 3039 N N . GLY A 1 386 ? 12.663 17.696 -15.242 1.00 91.44 386 GLY A N 1
ATOM 3040 C CA . GLY A 1 386 ? 13.747 16.733 -15.029 1.00 91.44 386 GLY A CA 1
ATOM 3041 C C . GLY A 1 386 ? 14.884 16.882 -16.008 1.00 91.44 386 GLY A C 1
ATOM 3042 O O . GLY A 1 386 ? 14.688 17.006 -17.218 1.00 91.44 386 GLY A O 1
ATOM 3043 N N . SER A 1 387 ? 16.087 16.851 -15.447 1.00 90.88 387 SER A N 1
ATOM 3044 C CA . SER A 1 387 ? 17.331 17.018 -16.190 1.00 90.88 387 SER A CA 1
ATOM 3045 C C . SER A 1 387 ? 17.474 15.958 -17.281 1.00 90.88 387 SER A C 1
ATOM 3047 O O . SER A 1 387 ? 17.270 14.764 -17.036 1.00 90.88 387 SER A O 1
ATOM 3049 N N . ILE A 1 388 ? 17.839 16.403 -18.481 1.00 91.69 388 ILE A N 1
ATOM 3050 C CA . ILE A 1 388 ? 18.082 15.528 -19.623 1.00 91.69 388 ILE A CA 1
ATOM 3051 C C . ILE A 1 388 ? 19.560 15.155 -19.667 1.00 91.69 388 ILE A C 1
ATOM 3053 O O . ILE A 1 388 ? 20.446 16.004 -19.606 1.00 91.69 388 ILE A O 1
ATOM 3057 N N . ASN A 1 389 ? 19.827 13.858 -19.812 1.00 87.31 389 ASN A N 1
ATOM 3058 C CA . ASN A 1 389 ? 21.148 13.353 -20.164 1.00 87.31 389 ASN A CA 1
ATOM 3059 C C . ASN A 1 389 ? 21.010 12.336 -21.299 1.00 87.31 389 ASN A C 1
ATOM 3061 O O . ASN A 1 389 ? 20.450 11.259 -21.107 1.00 87.31 389 ASN A O 1
ATOM 3065 N N . HIS A 1 390 ? 21.552 12.669 -22.470 1.00 82.69 390 HIS A N 1
ATOM 3066 C CA . HIS A 1 390 ? 21.450 11.842 -23.674 1.00 82.69 390 HIS A CA 1
ATOM 3067 C C . HIS A 1 390 ? 22.205 10.507 -23.580 1.00 82.69 390 HIS A C 1
ATOM 3069 O O . HIS A 1 390 ? 21.872 9.568 -24.299 1.00 82.69 390 HIS A O 1
ATOM 3075 N N . THR A 1 391 ? 23.190 10.407 -22.683 1.00 79.56 391 THR A N 1
ATOM 3076 C CA . THR A 1 391 ? 24.013 9.199 -22.491 1.00 79.56 391 THR A CA 1
ATOM 3077 C C . THR A 1 391 ? 23.457 8.243 -21.437 1.00 79.56 391 THR A C 1
ATOM 3079 O O . THR A 1 391 ? 23.837 7.075 -21.417 1.00 79.56 391 THR A O 1
ATOM 3082 N N . ASP A 1 392 ? 22.551 8.712 -20.573 1.00 81.81 392 ASP A N 1
ATOM 3083 C CA . ASP A 1 392 ? 21.948 7.917 -19.502 1.00 81.81 392 ASP A CA 1
ATOM 3084 C C . ASP A 1 392 ? 20.523 7.494 -19.900 1.00 81.81 392 ASP A C 1
ATOM 3086 O O . ASP A 1 392 ? 19.618 8.335 -19.913 1.00 81.81 392 ASP A O 1
ATOM 3090 N N . PRO A 1 393 ? 20.271 6.198 -20.167 1.00 76.62 393 PRO A N 1
ATOM 3091 C CA . PRO A 1 393 ? 18.948 5.698 -20.539 1.00 76.62 393 PRO A CA 1
ATOM 3092 C C . PRO A 1 393 ? 17.824 6.012 -19.539 1.00 76.62 393 PRO A C 1
ATOM 3094 O O . PRO A 1 393 ? 16.653 5.973 -19.910 1.00 76.62 393 PRO A O 1
ATOM 3097 N N . LEU A 1 394 ? 18.132 6.309 -18.272 1.00 75.31 394 LEU A N 1
ATOM 3098 C CA . LEU A 1 394 ? 17.117 6.722 -17.298 1.00 75.31 394 LEU A CA 1
ATOM 3099 C C . LEU A 1 394 ? 16.687 8.179 -17.427 1.00 75.31 394 LEU A C 1
ATOM 3101 O O . LEU A 1 394 ? 15.582 8.517 -16.999 1.00 75.31 394 LEU A O 1
ATOM 3105 N N . ARG A 1 395 ? 17.590 9.031 -17.916 1.00 82.69 395 ARG A N 1
ATOM 3106 C CA . ARG A 1 395 ? 17.450 10.493 -17.944 1.00 82.69 395 ARG A CA 1
ATOM 3107 C C . ARG A 1 395 ? 17.289 11.025 -19.367 1.00 82.69 395 ARG A C 1
ATOM 3109 O O . ARG A 1 395 ? 16.993 12.207 -19.541 1.00 82.69 395 ARG A O 1
ATOM 3116 N N . ARG A 1 396 ? 17.456 10.170 -20.377 1.00 86.19 396 ARG A N 1
ATOM 3117 C CA . ARG A 1 396 ? 17.240 10.499 -21.783 1.00 86.19 396 ARG A CA 1
ATOM 3118 C C . ARG A 1 396 ? 15.773 10.841 -22.042 1.00 86.19 396 ARG A C 1
ATOM 3120 O O . ARG A 1 396 ? 14.860 10.153 -21.584 1.00 86.19 396 ARG A O 1
ATOM 3127 N N . PHE A 1 397 ? 15.569 11.899 -22.811 1.00 90.12 397 PHE A N 1
ATOM 3128 C CA . PHE A 1 397 ? 14.286 12.258 -23.395 1.00 90.12 397 PHE A CA 1
ATOM 3129 C C . PHE A 1 397 ? 14.346 11.926 -24.888 1.00 90.12 397 PHE A C 1
ATOM 3131 O O . PHE A 1 397 ? 15.223 12.429 -25.583 1.00 90.12 397 PHE A O 1
ATOM 3138 N N . ASP A 1 398 ? 13.466 11.032 -25.347 1.00 90.31 398 ASP A N 1
ATOM 3139 C CA . ASP A 1 398 ? 13.452 10.563 -26.747 1.00 90.31 398 ASP A CA 1
ATOM 3140 C C . ASP A 1 398 ? 12.575 11.430 -27.657 1.00 90.31 398 ASP A C 1
ATOM 3142 O O . ASP A 1 398 ? 12.637 11.293 -28.873 1.00 90.31 398 ASP A O 1
ATOM 3146 N N . GLY A 1 399 ? 11.758 12.310 -27.071 1.00 90.94 399 GLY A N 1
ATOM 3147 C CA . GLY A 1 399 ? 10.888 13.211 -27.814 1.00 90.94 399 GLY A CA 1
ATOM 3148 C C . GLY A 1 399 ? 9.713 12.529 -28.518 1.00 90.94 399 GLY A C 1
ATOM 3149 O O . GLY A 1 399 ? 9.251 11.439 -28.154 1.00 90.94 399 GLY A O 1
ATOM 3150 N N . TYR A 1 400 ? 9.211 13.237 -29.521 1.00 90.94 400 TYR A N 1
ATOM 3151 C CA . TYR A 1 400 ? 8.137 12.826 -30.415 1.00 90.94 400 TYR A CA 1
ATOM 3152 C C . TYR A 1 400 ? 8.687 12.628 -31.831 1.00 90.94 400 TYR A C 1
ATOM 3154 O O . TYR A 1 400 ? 9.786 13.080 -32.142 1.00 90.94 400 TYR A O 1
ATOM 3162 N N . ALA A 1 401 ? 7.908 11.981 -32.700 1.00 89.12 401 ALA A N 1
ATOM 3163 C CA . ALA A 1 401 ? 8.233 11.878 -34.125 1.00 89.12 401 ALA A CA 1
ATOM 3164 C C . ALA A 1 401 ? 8.390 13.264 -34.783 1.00 89.12 401 ALA A C 1
ATOM 3166 O O . ALA A 1 401 ? 9.226 13.445 -35.662 1.00 89.12 401 ALA A O 1
ATOM 3167 N N . ASP A 1 402 ? 7.605 14.237 -34.316 1.00 86.44 402 ASP A N 1
ATOM 3168 C CA . ASP A 1 402 ? 7.695 15.642 -34.700 1.00 86.44 402 ASP A CA 1
ATOM 3169 C C . ASP A 1 402 ? 8.700 16.406 -33.813 1.00 86.44 402 ASP A C 1
ATOM 3171 O O . ASP A 1 402 ? 8.605 16.415 -32.576 1.00 86.44 402 ASP A O 1
ATOM 3175 N N . GLN A 1 403 ? 9.661 17.077 -34.451 1.00 86.62 403 GLN A N 1
ATOM 3176 C CA . GLN A 1 403 ? 10.725 17.795 -33.752 1.00 86.62 403 GLN A CA 1
ATOM 3177 C C . GLN A 1 403 ? 10.210 19.070 -33.072 1.00 86.62 403 GLN A C 1
ATOM 3179 O O . GLN A 1 403 ? 10.670 19.396 -31.976 1.00 86.62 403 GLN A O 1
ATOM 3184 N N . ASP A 1 404 ? 9.216 19.754 -33.641 1.00 86.12 404 ASP A N 1
ATOM 3185 C CA . ASP A 1 404 ? 8.655 20.971 -33.043 1.00 86.12 404 ASP A CA 1
ATOM 3186 C C . ASP A 1 404 ? 7.941 20.659 -31.728 1.00 86.12 404 ASP A C 1
ATOM 3188 O O . ASP A 1 404 ? 8.145 21.324 -30.707 1.00 86.12 404 ASP A O 1
ATOM 3192 N N . SER A 1 405 ? 7.175 19.570 -31.706 1.00 84.88 405 SER A N 1
ATOM 3193 C CA . SER A 1 405 ? 6.573 19.030 -30.490 1.00 84.88 405 SER A CA 1
ATOM 3194 C C . SER A 1 405 ? 7.606 18.653 -29.430 1.00 84.88 405 SER A C 1
ATOM 3196 O O . SER A 1 405 ? 7.346 18.833 -28.239 1.00 84.88 405 SER A O 1
ATOM 3198 N N . THR A 1 406 ? 8.772 18.154 -29.846 1.00 88.94 406 THR A N 1
ATOM 3199 C CA . THR A 1 406 ? 9.891 17.848 -28.943 1.00 88.94 406 THR A CA 1
ATOM 3200 C C . THR A 1 406 ? 10.462 19.128 -28.345 1.00 88.94 406 THR A C 1
ATOM 3202 O O . THR A 1 406 ? 10.585 19.232 -27.125 1.00 88.94 406 THR A O 1
ATOM 3205 N N . ASN A 1 407 ? 10.724 20.133 -29.181 1.00 89.44 407 ASN A N 1
ATOM 3206 C CA . ASN A 1 407 ? 11.284 21.419 -28.768 1.00 89.44 407 ASN A CA 1
ATOM 3207 C C . ASN A 1 407 ? 10.368 22.159 -27.777 1.00 89.44 407 ASN A C 1
ATOM 3209 O O . ASN A 1 407 ? 10.857 22.755 -26.821 1.00 89.44 407 ASN A O 1
ATOM 3213 N N . GLN A 1 408 ? 9.042 22.049 -27.925 1.00 87.00 408 GLN A N 1
ATOM 3214 C CA . GLN A 1 408 ? 8.061 22.624 -26.989 1.00 87.00 408 GLN A CA 1
ATOM 3215 C C . GLN A 1 408 ? 8.157 22.071 -25.556 1.00 87.00 408 GLN A C 1
ATOM 3217 O O . GLN A 1 408 ? 7.657 22.699 -24.622 1.00 87.00 408 GLN A O 1
ATOM 3222 N N . LYS A 1 409 ? 8.759 20.892 -25.367 1.00 89.44 409 LYS A N 1
ATOM 3223 C CA . LYS A 1 409 ? 8.931 20.247 -24.055 1.00 89.44 409 LYS A CA 1
ATOM 3224 C C . LYS A 1 409 ? 10.313 20.471 -23.447 1.00 89.44 409 LYS A C 1
ATOM 3226 O O . LYS A 1 409 ? 10.569 19.973 -22.351 1.00 89.44 409 LYS A O 1
ATOM 3231 N N . LEU A 1 410 ? 11.191 21.205 -24.126 1.00 92.69 410 LEU A N 1
ATOM 3232 C CA . LEU A 1 410 ? 12.546 21.482 -23.668 1.00 92.69 410 LEU A CA 1
ATOM 3233 C C . LEU A 1 410 ? 12.638 22.872 -23.042 1.00 92.69 410 LEU A C 1
ATOM 3235 O O . LEU A 1 410 ? 12.176 23.866 -23.598 1.00 92.69 410 LEU A O 1
ATOM 3239 N N . ALA A 1 411 ? 13.297 22.944 -21.892 1.00 92.88 411 ALA A N 1
ATOM 3240 C CA .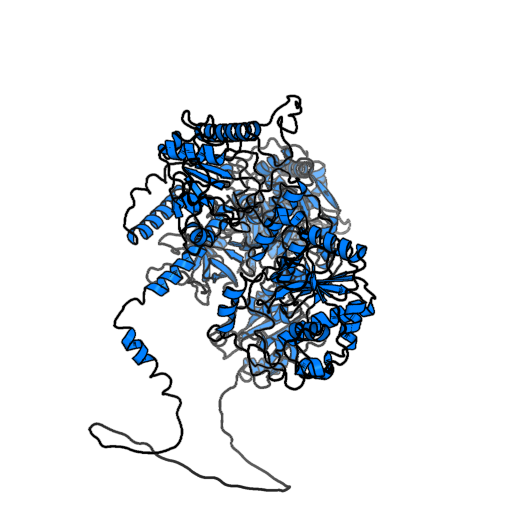 ALA A 1 411 ? 13.784 24.188 -21.322 1.00 92.88 411 ALA A CA 1
ATOM 3241 C C . ALA A 1 411 ? 15.304 24.124 -21.180 1.00 92.88 411 ALA A C 1
ATOM 3243 O O . ALA A 1 411 ? 15.852 23.087 -20.811 1.00 92.88 411 ALA A O 1
ATOM 3244 N N . TYR A 1 412 ? 15.967 25.248 -21.447 1.00 93.69 412 TYR A N 1
ATOM 3245 C CA . TYR A 1 412 ? 17.414 25.412 -21.303 1.00 93.69 412 TYR A CA 1
ATOM 3246 C C . TYR A 1 412 ? 17.750 26.267 -20.082 1.00 93.69 412 TYR A C 1
ATOM 3248 O O . TYR A 1 412 ? 16.913 27.065 -19.636 1.00 93.69 412 TYR A O 1
ATOM 3256 N N . ASN A 1 413 ? 18.976 26.141 -19.575 1.00 92.88 413 ASN A N 1
ATOM 3257 C CA . ASN A 1 413 ? 19.480 26.911 -18.434 1.00 92.88 413 ASN A CA 1
ATOM 3258 C C . ASN A 1 413 ? 18.557 26.768 -17.208 1.00 92.88 413 ASN A C 1
ATOM 3260 O O . ASN A 1 413 ? 18.058 27.755 -16.669 1.00 92.88 413 ASN A O 1
ATOM 3264 N N . VAL A 1 414 ? 18.205 25.539 -16.844 1.00 91.62 414 VAL A N 1
ATOM 3265 C CA . VAL A 1 414 ? 17.240 25.226 -15.785 1.00 91.62 414 VAL A CA 1
ATOM 3266 C C . VAL A 1 414 ? 17.943 25.102 -14.441 1.00 91.62 414 VAL A C 1
ATOM 3268 O O . VAL A 1 414 ? 17.605 25.850 -13.528 1.00 91.62 414 VAL A O 1
ATOM 3271 N N . PHE A 1 415 ? 18.926 24.207 -14.320 1.00 88.31 415 PHE A N 1
ATOM 3272 C CA . PHE A 1 415 ? 19.703 24.007 -13.090 1.00 88.31 415 PHE A CA 1
ATOM 3273 C C . PHE A 1 415 ? 21.105 24.616 -13.177 1.00 88.31 415 PHE A C 1
ATOM 3275 O O . PHE A 1 415 ? 21.698 24.942 -12.151 1.00 88.31 415 PHE A O 1
ATOM 3282 N N . GLY A 1 416 ? 21.632 24.780 -14.389 1.00 90.12 416 GLY A N 1
ATOM 3283 C CA . GLY A 1 416 ? 22.903 25.439 -14.662 1.00 90.12 416 GLY A CA 1
ATOM 3284 C C . GLY A 1 416 ? 22.995 25.902 -16.113 1.00 90.12 416 GLY A C 1
ATOM 3285 O O . GLY A 1 416 ? 22.236 25.459 -16.967 1.00 90.12 416 GLY A O 1
ATOM 3286 N N . MET A 1 417 ? 23.926 26.806 -16.409 1.00 90.94 417 MET A N 1
ATOM 3287 C CA . MET A 1 417 ? 24.094 27.305 -17.775 1.00 90.94 417 MET A CA 1
ATOM 3288 C C . MET A 1 417 ? 24.488 26.183 -18.742 1.00 90.94 417 MET A C 1
ATOM 3290 O O . MET A 1 417 ? 25.397 25.404 -18.460 1.00 90.94 417 MET A O 1
ATOM 3294 N N . GLY A 1 418 ? 23.811 26.126 -19.889 1.00 88.62 418 GLY A N 1
ATOM 3295 C CA . GLY A 1 418 ? 24.032 25.138 -20.945 1.00 88.62 418 GLY A CA 1
ATOM 3296 C C . GLY A 1 418 ? 23.350 23.786 -20.722 1.00 88.62 418 GLY A C 1
ATOM 3297 O O . GLY A 1 418 ? 23.474 22.909 -21.576 1.00 88.62 418 GLY A O 1
ATOM 3298 N N . ASP A 1 419 ? 22.630 23.590 -19.613 1.00 91.19 419 ASP A N 1
ATOM 3299 C CA . ASP A 1 419 ? 21.847 22.373 -19.408 1.00 91.19 419 ASP A CA 1
ATOM 3300 C C . ASP A 1 419 ? 20.498 22.411 -20.148 1.00 91.19 419 ASP A C 1
ATOM 3302 O O . ASP A 1 419 ? 20.053 23.443 -20.664 1.00 91.19 419 ASP A O 1
ATOM 3306 N N . SER A 1 420 ? 19.843 21.250 -20.205 1.00 93.00 420 SER A N 1
ATOM 3307 C CA . SER A 1 420 ? 18.463 21.134 -20.665 1.00 93.00 420 SER A CA 1
ATOM 3308 C C . SER A 1 420 ? 17.648 20.233 -19.742 1.00 93.00 420 SER A C 1
ATOM 3310 O O . SER A 1 420 ? 18.160 19.295 -19.116 1.00 93.00 420 SER A O 1
ATOM 3312 N N . ALA A 1 421 ? 16.357 20.527 -19.646 1.00 93.44 421 ALA A N 1
ATOM 3313 C CA . ALA A 1 421 ? 15.404 19.743 -18.884 1.00 93.44 421 ALA A CA 1
ATOM 3314 C C . ALA A 1 421 ? 14.104 19.556 -19.665 1.00 93.44 421 ALA A C 1
ATOM 3316 O O . ALA A 1 421 ? 13.673 20.428 -20.421 1.00 93.44 421 ALA A O 1
ATOM 3317 N N . TYR A 1 422 ? 13.469 18.413 -19.430 1.00 93.19 422 TYR A N 1
ATOM 3318 C CA . TYR A 1 422 ? 12.103 18.161 -19.857 1.00 93.19 422 TYR A CA 1
ATOM 3319 C C . TYR A 1 422 ? 11.140 18.940 -18.957 1.00 93.19 422 TYR A C 1
ATOM 3321 O O . TYR A 1 422 ? 11.282 18.914 -17.731 1.00 93.19 422 TYR A O 1
ATOM 3329 N N . VAL A 1 423 ? 10.147 19.591 -19.561 1.00 92.19 423 VAL A N 1
ATOM 3330 C CA . VAL A 1 423 ? 9.070 20.309 -18.875 1.00 92.19 423 VAL A CA 1
ATOM 3331 C C . VAL A 1 423 ? 7.784 19.496 -18.966 1.00 92.19 423 VAL A C 1
ATOM 3333 O O . VAL A 1 423 ? 7.234 19.304 -20.050 1.00 92.19 423 VAL A O 1
ATOM 3336 N N . SER A 1 424 ? 7.275 19.035 -17.822 1.00 89.31 424 SER A N 1
ATOM 3337 C CA . SER A 1 424 ? 6.064 18.199 -17.779 1.00 89.31 424 SER A CA 1
ATOM 3338 C C . SER A 1 424 ? 4.826 18.903 -18.335 1.00 89.31 424 SER A C 1
ATOM 3340 O O . SER A 1 424 ? 4.083 18.319 -19.127 1.00 89.31 424 SER A O 1
ATOM 3342 N N . GLY A 1 425 ? 4.648 20.178 -17.987 1.00 86.88 425 GLY A N 1
ATOM 3343 C CA . GLY A 1 425 ? 3.376 20.886 -18.126 1.00 86.88 425 GLY A CA 1
ATOM 3344 C C . GLY A 1 425 ? 2.454 20.707 -16.913 1.00 86.88 425 GLY A C 1
ATOM 3345 O O . GLY A 1 425 ? 1.354 21.250 -16.929 1.00 86.88 425 GLY A O 1
ATOM 3346 N N . ASP A 1 426 ? 2.894 19.994 -15.873 1.00 87.44 426 ASP A N 1
ATOM 3347 C CA . ASP A 1 426 ? 2.113 19.717 -14.670 1.00 87.44 426 ASP A CA 1
ATOM 3348 C C . ASP A 1 426 ? 2.664 20.484 -13.461 1.00 87.44 426 ASP A C 1
ATOM 3350 O O . ASP A 1 426 ? 3.872 20.505 -13.196 1.00 87.44 426 ASP A O 1
ATOM 3354 N N . VAL A 1 427 ? 1.748 21.098 -12.712 1.00 88.69 427 VAL A N 1
ATOM 3355 C CA . VAL A 1 427 ? 2.028 21.813 -11.470 1.00 88.69 427 VAL A CA 1
ATOM 3356 C C . VAL A 1 427 ? 1.794 20.870 -10.295 1.00 88.69 427 VAL A C 1
ATOM 3358 O O . VAL A 1 427 ? 0.699 20.342 -10.090 1.00 88.69 427 VAL A O 1
ATOM 3361 N N . LEU A 1 428 ? 2.848 20.649 -9.519 1.00 92.75 428 LEU A N 1
ATOM 3362 C CA . LEU A 1 428 ? 2.859 19.787 -8.345 1.00 92.75 428 LEU A CA 1
ATOM 3363 C C . LEU A 1 428 ? 3.259 20.603 -7.112 1.00 92.75 428 LEU A C 1
ATOM 3365 O O . LEU A 1 428 ? 3.868 21.667 -7.219 1.00 92.75 428 LEU A O 1
ATOM 3369 N N . VAL A 1 429 ? 2.939 20.083 -5.931 1.00 92.31 429 VAL A N 1
ATOM 3370 C CA . VAL A 1 429 ? 3.443 20.584 -4.645 1.00 92.31 429 VAL A CA 1
ATOM 3371 C C . VAL A 1 429 ? 4.235 19.473 -3.979 1.00 92.31 429 VAL A C 1
ATOM 3373 O O . VAL A 1 429 ? 3.779 18.334 -3.937 1.00 92.31 429 VAL A O 1
ATOM 3376 N N . MET A 1 430 ? 5.406 19.804 -3.444 1.00 93.75 430 MET A N 1
ATOM 3377 C CA . MET A 1 430 ? 6.194 18.894 -2.617 1.00 93.75 430 MET A CA 1
ATOM 3378 C C . MET A 1 430 ? 6.019 19.267 -1.148 1.00 93.75 430 MET A C 1
ATOM 3380 O O . MET A 1 430 ? 6.174 20.436 -0.800 1.00 93.75 430 MET A O 1
ATOM 3384 N N . ASP A 1 431 ? 5.717 18.300 -0.286 1.00 91.75 431 ASP A N 1
ATOM 3385 C CA . ASP A 1 431 ? 5.664 18.541 1.157 1.00 91.75 431 ASP A CA 1
ATOM 3386 C C . ASP A 1 431 ? 7.057 18.594 1.798 1.00 91.75 431 ASP A C 1
ATOM 3388 O O . ASP A 1 431 ? 8.099 18.444 1.149 1.00 91.75 431 ASP A O 1
ATOM 3392 N N . GLU A 1 432 ? 7.087 18.845 3.106 1.00 88.94 432 GLU A N 1
ATOM 3393 C CA . GLU A 1 432 ? 8.345 18.900 3.837 1.00 88.94 432 GLU A CA 1
ATOM 3394 C C . GLU A 1 432 ? 9.107 17.579 3.766 1.00 88.94 432 GLU A C 1
ATOM 3396 O O . GLU A 1 432 ? 10.325 17.652 3.747 1.00 88.94 432 GLU A O 1
ATOM 3401 N N . TYR A 1 433 ? 8.446 16.428 3.617 1.00 86.25 433 TYR A N 1
ATOM 3402 C CA . TYR A 1 433 ? 9.061 15.097 3.609 1.00 86.25 433 TYR A CA 1
ATOM 3403 C C . TYR A 1 433 ? 9.571 14.649 2.235 1.00 86.25 433 TYR A C 1
ATOM 3405 O O . TYR A 1 433 ? 10.415 13.756 2.154 1.00 86.25 433 TYR A O 1
ATOM 3413 N N . GLY A 1 434 ? 9.119 15.296 1.160 1.00 88.81 434 GLY A N 1
ATOM 3414 C CA . GLY A 1 434 ? 9.483 14.959 -0.215 1.00 88.81 434 GLY A CA 1
ATOM 3415 C C . GLY A 1 434 ? 8.401 14.194 -0.980 1.00 88.81 434 GLY A C 1
ATOM 3416 O O . GLY A 1 434 ? 8.647 13.801 -2.123 1.00 88.81 434 GLY A O 1
ATOM 3417 N N . TYR A 1 435 ? 7.205 14.002 -0.411 1.00 92.62 435 TYR A N 1
ATOM 3418 C CA . TYR A 1 435 ? 6.065 13.522 -1.193 1.00 92.62 435 TYR A CA 1
ATOM 3419 C C . TYR A 1 435 ? 5.573 14.635 -2.106 1.00 92.62 435 TYR A C 1
ATOM 3421 O O . TYR A 1 435 ? 5.494 15.801 -1.718 1.00 92.62 435 TYR A O 1
ATOM 3429 N N . MET A 1 436 ? 5.247 14.260 -3.332 1.00 92.75 436 MET A N 1
ATOM 3430 C CA . MET A 1 436 ? 4.718 15.141 -4.352 1.00 92.75 436 MET A CA 1
ATOM 3431 C C . MET A 1 436 ? 3.238 14.855 -4.582 1.00 92.75 436 MET A C 1
ATOM 3433 O O . MET A 1 436 ? 2.821 13.709 -4.762 1.00 92.75 436 MET A O 1
ATOM 3437 N N . TYR A 1 437 ? 2.460 15.925 -4.642 1.00 92.06 437 TYR A N 1
ATOM 3438 C CA . TYR A 1 437 ? 1.018 15.914 -4.827 1.00 92.06 437 TYR A CA 1
ATOM 3439 C C . TYR A 1 437 ? 0.707 16.657 -6.122 1.00 92.06 437 TYR A C 1
ATOM 3441 O O . TYR A 1 437 ? 1.146 17.795 -6.316 1.00 92.06 437 TYR A O 1
ATOM 3449 N N . PHE A 1 438 ? -0.030 16.002 -7.014 1.00 88.94 438 PHE A N 1
ATOM 3450 C CA . PHE A 1 438 ? -0.527 16.631 -8.231 1.00 88.94 438 PHE A CA 1
ATOM 3451 C C . PHE A 1 438 ? -1.530 17.728 -7.868 1.00 88.94 438 PHE A C 1
ATOM 3453 O O . PHE A 1 438 ? -2.411 17.503 -7.037 1.00 88.94 438 PHE A O 1
ATOM 3460 N N . ARG A 1 439 ? -1.381 18.920 -8.457 1.00 83.19 439 ARG A N 1
ATOM 3461 C CA . ARG A 1 439 ? -2.331 20.024 -8.267 1.00 83.19 439 ARG A CA 1
ATOM 3462 C C . ARG A 1 439 ? -3.158 20.252 -9.510 1.00 83.19 439 ARG A C 1
ATOM 3464 O O . ARG A 1 439 ? -4.368 20.073 -9.463 1.00 83.19 439 ARG A O 1
ATOM 3471 N N . ASP A 1 440 ? -2.511 20.640 -10.599 1.00 75.81 440 ASP A N 1
ATOM 3472 C CA . ASP A 1 440 ? -3.219 20.928 -11.837 1.00 75.81 440 ASP A CA 1
ATOM 3473 C C . ASP A 1 440 ? -2.276 20.852 -13.040 1.00 75.81 440 ASP A C 1
ATOM 3475 O O . ASP A 1 440 ? -1.049 20.817 -12.892 1.00 75.81 440 ASP A O 1
ATOM 3479 N N . ARG A 1 441 ? -2.841 20.873 -14.247 1.00 75.62 441 ARG A N 1
ATOM 3480 C CA . ARG A 1 441 ? -2.052 21.153 -15.447 1.00 75.62 441 ARG A CA 1
ATOM 3481 C C . ARG A 1 441 ? -1.845 22.650 -15.599 1.00 75.62 441 ARG A C 1
ATOM 3483 O O . ARG A 1 441 ? -2.713 23.466 -15.290 1.00 75.62 441 ARG A O 1
ATOM 3490 N N . SER A 1 442 ? -0.686 23.026 -16.119 1.00 67.94 442 SER A N 1
ATOM 3491 C CA . SER A 1 442 ? -0.415 24.413 -16.477 1.00 67.94 442 SER A CA 1
ATOM 3492 C C . SER A 1 442 ? -1.441 24.892 -17.511 1.00 67.94 442 SER A C 1
ATOM 3494 O O . SER A 1 442 ? -1.591 24.284 -18.570 1.00 67.94 442 SER A O 1
ATOM 3496 N N . GLY A 1 443 ? -2.173 25.959 -17.174 1.00 62.34 443 GLY A N 1
ATOM 3497 C CA . GLY A 1 443 ? -3.276 26.501 -17.978 1.00 62.34 443 GLY A CA 1
ATOM 3498 C C . GLY A 1 443 ? -4.677 25.986 -17.609 1.00 62.34 443 GLY A C 1
ATOM 3499 O O . GLY A 1 443 ? -5.665 26.498 -18.148 1.00 62.34 443 GLY A O 1
ATOM 3500 N N . ASP A 1 444 ? -4.791 25.019 -16.691 1.00 66.44 444 ASP A N 1
ATOM 3501 C CA . ASP A 1 444 ? -6.085 24.562 -16.174 1.00 66.44 444 ASP A CA 1
ATOM 3502 C C . ASP A 1 444 ? -6.558 25.333 -14.939 1.00 66.44 444 ASP A C 1
ATOM 3504 O O . ASP A 1 444 ? -7.761 25.568 -14.830 1.00 66.44 444 ASP A O 1
ATOM 3508 N N . THR A 1 445 ? -5.650 25.856 -14.110 1.00 67.50 445 THR A N 1
ATOM 3509 C CA . THR A 1 445 ? -6.000 26.780 -13.021 1.00 67.50 445 THR A CA 1
ATOM 3510 C C . THR A 1 445 ? -6.559 28.097 -13.550 1.00 67.50 445 THR A C 1
ATOM 3512 O O . THR A 1 445 ? -6.229 28.551 -14.650 1.00 67.50 445 THR A O 1
ATOM 3515 N N . PHE A 1 446 ? -7.359 28.769 -12.731 1.00 73.50 446 PHE A N 1
ATOM 3516 C CA . PHE A 1 446 ? -7.827 30.115 -13.030 1.00 73.50 446 PHE A CA 1
ATOM 3517 C C . PHE A 1 446 ? -7.731 31.017 -11.803 1.00 73.50 446 PHE A C 1
ATOM 3519 O O . PHE A 1 446 ? -7.722 30.536 -10.674 1.00 73.50 446 PHE A O 1
ATOM 3526 N N . ARG A 1 447 ? -7.628 32.329 -12.021 1.00 71.50 447 ARG A N 1
ATOM 3527 C CA . ARG A 1 447 ? -7.520 33.310 -10.940 1.00 71.50 447 ARG A CA 1
ATOM 3528 C C . ARG A 1 447 ? -8.849 34.020 -10.751 1.00 71.50 447 ARG A C 1
ATOM 3530 O O . ARG A 1 447 ? -9.367 34.579 -11.714 1.00 71.50 447 ARG A O 1
ATOM 3537 N N . TRP A 1 448 ? -9.371 34.034 -9.533 1.00 77.00 448 TRP A N 1
ATOM 3538 C CA . TRP A 1 448 ? -10.608 34.725 -9.186 1.00 77.00 448 TRP A CA 1
ATOM 3539 C C . TRP A 1 448 ? -10.385 35.590 -7.950 1.00 77.00 448 TRP A C 1
ATOM 3541 O O . TRP A 1 448 ? -9.966 35.096 -6.908 1.00 77.00 448 TRP A O 1
ATOM 3551 N N . ARG A 1 449 ? -10.641 36.901 -8.071 1.00 65.44 449 ARG A N 1
ATOM 3552 C CA . ARG A 1 449 ? -10.477 37.888 -6.981 1.00 65.44 449 ARG A CA 1
ATOM 3553 C C . ARG A 1 449 ? -9.074 37.915 -6.367 1.00 65.44 449 ARG A C 1
ATOM 3555 O O . ARG A 1 449 ? -8.915 38.042 -5.160 1.00 65.44 449 ARG A O 1
ATOM 3562 N N . GLY A 1 450 ? -8.052 37.780 -7.207 1.00 52.44 450 GLY A N 1
ATOM 3563 C CA . GLY A 1 450 ? -6.661 37.771 -6.759 1.00 52.44 450 GLY A CA 1
ATOM 3564 C C . GLY A 1 450 ? -6.162 36.414 -6.252 1.00 52.44 450 GLY A C 1
ATOM 3565 O O . GLY A 1 450 ? -4.945 36.253 -6.167 1.00 52.44 450 GLY A O 1
ATOM 3566 N N . GLU A 1 451 ? -7.046 35.433 -6.044 1.00 57.62 451 GLU A N 1
ATOM 3567 C CA . GLU A 1 451 ? -6.728 34.086 -5.556 1.00 57.62 451 GLU A CA 1
ATOM 3568 C C . GLU A 1 451 ? -6.644 33.069 -6.703 1.00 57.62 451 GLU A C 1
ATOM 3570 O O . GLU A 1 451 ? -7.420 33.126 -7.661 1.00 57.62 451 GLU A O 1
ATOM 3575 N N . ASN A 1 452 ? -5.706 32.123 -6.620 1.00 64.00 452 ASN A N 1
ATOM 3576 C CA . ASN A 1 452 ? -5.589 31.033 -7.592 1.00 64.00 452 ASN A CA 1
ATOM 3577 C C . ASN A 1 452 ? -6.508 29.872 -7.200 1.00 64.00 452 ASN A C 1
ATOM 3579 O O . ASN A 1 452 ? -6.418 29.351 -6.092 1.00 64.00 452 ASN A O 1
ATOM 3583 N N . VAL A 1 453 ? -7.346 29.431 -8.135 1.00 67.50 453 VAL A N 1
ATOM 3584 C CA . VAL A 1 453 ? -8.275 28.314 -7.959 1.00 67.50 453 VAL A CA 1
ATOM 3585 C C . VAL A 1 453 ? -7.774 27.104 -8.743 1.00 67.50 453 VAL A C 1
ATOM 3587 O O . VAL A 1 453 ? -7.579 27.163 -9.962 1.00 67.50 453 VAL A O 1
ATOM 3590 N N . SER A 1 454 ? -7.575 25.995 -8.028 1.00 74.50 454 SER A N 1
ATOM 3591 C CA . SER A 1 454 ? -7.291 24.681 -8.608 1.00 74.50 454 SER A CA 1
ATOM 3592 C C . SER A 1 454 ? -8.582 24.060 -9.126 1.00 74.50 454 SER A C 1
ATOM 3594 O O . SER A 1 454 ? -9.508 23.814 -8.352 1.00 74.50 454 SER A O 1
ATOM 3596 N N . THR A 1 455 ? -8.656 23.772 -10.427 1.00 81.88 455 THR A N 1
ATOM 3597 C CA . THR A 1 455 ? -9.872 23.164 -10.988 1.00 81.88 455 THR A CA 1
ATOM 3598 C C . THR A 1 455 ? -10.071 21.743 -10.480 1.00 81.88 455 THR A C 1
ATOM 3600 O O . THR A 1 455 ? -11.186 21.356 -10.149 1.00 81.88 455 THR A O 1
ATOM 3603 N N . THR A 1 456 ? -8.980 20.991 -10.339 1.00 73.31 456 THR A N 1
ATOM 3604 C CA . THR A 1 456 ? -9.000 19.591 -9.893 1.00 73.31 456 THR A CA 1
ATOM 3605 C C . THR A 1 456 ? -9.465 19.449 -8.438 1.00 73.31 456 THR A C 1
ATOM 3607 O O . THR A 1 456 ? -10.141 18.477 -8.094 1.00 73.31 456 THR A O 1
ATOM 3610 N N . GLU A 1 457 ? -9.113 20.410 -7.579 1.00 72.12 457 GLU A N 1
ATOM 3611 C CA . GLU A 1 457 ? -9.533 20.430 -6.172 1.00 72.12 457 GLU A CA 1
ATOM 3612 C C . GLU A 1 457 ? -11.037 20.662 -6.049 1.00 72.12 457 GLU A C 1
ATOM 3614 O O . GLU A 1 457 ? -11.733 19.872 -5.412 1.00 72.12 457 GLU A O 1
ATOM 3619 N N . VAL A 1 458 ? -11.541 21.693 -6.734 1.00 79.56 458 VAL A N 1
ATOM 3620 C CA . VAL A 1 458 ? -12.971 22.010 -6.755 1.00 79.56 458 VAL A CA 1
ATOM 3621 C C . VAL A 1 458 ? -13.760 20.838 -7.345 1.00 79.56 458 VAL A C 1
ATOM 3623 O O . VAL A 1 458 ? -14.736 20.413 -6.742 1.00 79.56 458 VAL A O 1
ATOM 3626 N N . GLU A 1 459 ? -13.307 20.230 -8.446 1.00 85.25 459 GLU A N 1
ATOM 3627 C CA . GLU A 1 459 ? -13.937 19.022 -9.008 1.00 85.25 459 GLU A CA 1
ATOM 3628 C C . GLU A 1 459 ? -14.046 17.882 -8.001 1.00 85.25 459 GLU A C 1
ATOM 3630 O O . GLU A 1 459 ? -15.096 17.258 -7.906 1.00 85.25 459 GLU A O 1
ATOM 3635 N N . GLY A 1 460 ? -12.970 17.597 -7.259 1.00 73.56 460 GLY A N 1
ATOM 3636 C CA . GLY A 1 460 ? -12.957 16.512 -6.280 1.00 73.56 460 GLY A CA 1
ATOM 3637 C C . GLY A 1 460 ? -13.970 16.727 -5.157 1.00 73.56 460 GLY A C 1
ATOM 3638 O O . GLY A 1 460 ? -14.653 15.781 -4.768 1.00 73.56 460 GLY A O 1
ATOM 3639 N N . VAL A 1 461 ? -14.096 17.969 -4.678 1.00 79.12 461 VAL A N 1
ATOM 3640 C CA . VAL A 1 461 ? -15.082 18.344 -3.655 1.00 79.12 461 VAL A CA 1
ATOM 3641 C C . VAL A 1 461 ? -16.502 18.244 -4.209 1.00 79.12 461 VAL A C 1
ATOM 3643 O O . VAL A 1 461 ? -17.334 17.558 -3.621 1.00 79.12 461 VAL A O 1
ATOM 3646 N N . LEU A 1 462 ? -16.776 18.865 -5.360 1.00 87.38 462 LEU A N 1
ATOM 3647 C CA . LEU A 1 462 ? -18.111 18.861 -5.966 1.00 87.38 462 LEU A CA 1
ATOM 3648 C C . LEU A 1 462 ? -18.568 17.450 -6.346 1.00 87.38 462 LEU A C 1
ATOM 3650 O O . LEU A 1 462 ? -19.708 17.086 -6.078 1.00 87.38 462 LEU A O 1
ATOM 3654 N N . SER A 1 463 ? -17.672 16.641 -6.916 1.00 83.12 463 SER A N 1
ATOM 3655 C CA . SER A 1 463 ? -17.930 15.232 -7.214 1.00 83.12 463 SER A CA 1
ATOM 3656 C C . SER A 1 463 ? -18.324 14.472 -5.947 1.00 83.12 463 SER A C 1
ATOM 3658 O O . SER A 1 463 ? -19.283 13.712 -5.989 1.00 83.12 463 SER A O 1
ATOM 3660 N N . GLY A 1 464 ? -17.625 14.674 -4.823 1.00 78.06 464 GLY A N 1
ATOM 3661 C CA . GLY A 1 464 ? -17.957 14.023 -3.551 1.00 78.06 464 GLY A CA 1
ATOM 3662 C C . GLY A 1 464 ? -19.321 14.446 -2.993 1.00 78.06 464 GLY A C 1
ATOM 3663 O O . GLY A 1 464 ? -20.102 13.593 -2.582 1.00 78.06 464 GLY A O 1
ATOM 3664 N N . LEU A 1 465 ? -19.644 15.745 -3.046 1.00 83.19 465 LEU A N 1
ATOM 3665 C CA . LEU A 1 465 ? -20.947 16.275 -2.613 1.00 83.19 465 LEU A CA 1
ATOM 3666 C C . LEU A 1 465 ? -22.120 15.741 -3.451 1.00 83.19 465 LEU A C 1
ATOM 3668 O O . LEU A 1 465 ? -23.237 15.635 -2.956 1.00 83.19 465 LEU A O 1
ATOM 3672 N N . LEU A 1 466 ? -21.862 15.395 -4.714 1.00 85.50 466 LEU A N 1
ATOM 3673 C CA . LEU A 1 466 ? -22.852 14.913 -5.678 1.00 85.50 466 LEU A CA 1
ATOM 3674 C C . LEU A 1 466 ? -22.826 13.387 -5.844 1.00 85.50 466 LEU A C 1
ATOM 3676 O O . LEU A 1 466 ? -23.107 12.882 -6.931 1.00 85.50 466 LEU A O 1
ATOM 3680 N N . GLY A 1 467 ? -22.441 12.644 -4.803 1.00 78.38 467 GLY A N 1
ATOM 3681 C CA . GLY A 1 467 ? -22.466 11.178 -4.826 1.00 78.38 467 GLY A CA 1
ATOM 3682 C C . GLY A 1 467 ? -21.563 10.572 -5.903 1.00 78.38 467 GLY A C 1
ATOM 3683 O O . GLY A 1 467 ? -21.942 9.608 -6.561 1.00 78.38 467 GLY A O 1
ATOM 3684 N N . HIS A 1 468 ? -20.380 11.158 -6.100 1.00 77.50 468 HIS A N 1
ATOM 3685 C CA . HIS A 1 468 ? -19.393 10.769 -7.107 1.00 77.50 468 HIS A CA 1
ATOM 3686 C C . HIS A 1 468 ? -19.840 10.986 -8.564 1.00 77.50 468 HIS A C 1
ATOM 3688 O O . HIS A 1 468 ? -19.442 10.215 -9.431 1.00 77.50 468 HIS A O 1
ATOM 3694 N N . SER A 1 469 ? -20.621 12.033 -8.855 1.00 82.31 469 SER A N 1
ATOM 3695 C CA . SER A 1 469 ? -21.013 12.420 -10.229 1.00 82.31 469 SER A CA 1
ATOM 3696 C C . SER A 1 469 ? -19.850 12.993 -11.062 1.00 82.31 469 SER A C 1
ATOM 3698 O O . SER A 1 469 ? -18.886 13.526 -10.512 1.00 82.31 469 SER A O 1
ATOM 3700 N N . ASP A 1 470 ? -19.933 12.919 -12.398 1.00 82.19 470 ASP A N 1
ATOM 3701 C CA . ASP A 1 470 ? -18.918 13.495 -13.297 1.00 82.19 470 ASP A CA 1
ATOM 3702 C C . ASP A 1 470 ? -18.994 15.032 -13.261 1.00 82.19 470 ASP A C 1
ATOM 3704 O O . ASP A 1 470 ? -20.009 15.622 -13.637 1.00 82.19 470 ASP A O 1
ATOM 3708 N N . VAL A 1 471 ? -17.913 15.689 -12.824 1.00 87.81 471 VAL A N 1
ATOM 3709 C CA . VAL A 1 471 ? -17.835 17.154 -12.710 1.00 87.81 471 VAL A CA 1
ATOM 3710 C C . VAL A 1 471 ? -16.584 17.693 -13.402 1.00 87.81 471 VAL A C 1
ATOM 3712 O O . VAL A 1 471 ? -15.476 17.216 -13.158 1.00 87.81 471 VAL A O 1
ATOM 3715 N N . ALA A 1 472 ? -16.757 18.727 -14.229 1.00 89.31 472 ALA A N 1
ATOM 3716 C CA . ALA A 1 472 ? -15.686 19.472 -14.885 1.00 89.31 472 ALA A CA 1
ATOM 3717 C C . ALA A 1 472 ? -15.678 20.931 -14.421 1.00 89.31 472 ALA A C 1
ATOM 3719 O O . ALA A 1 472 ? -16.625 21.667 -14.684 1.00 89.31 472 ALA A O 1
ATOM 3720 N N . VAL A 1 473 ? -14.594 21.388 -13.797 1.00 89.75 473 VAL A N 1
ATOM 3721 C CA . VAL A 1 473 ? -14.433 22.781 -13.362 1.00 89.75 473 VAL A CA 1
ATOM 3722 C C . VAL A 1 473 ? -13.450 23.497 -14.278 1.00 89.75 473 VAL A C 1
ATOM 3724 O O . VAL A 1 473 ? -12.385 22.976 -14.625 1.00 89.75 473 VAL A O 1
ATOM 3727 N N . TYR A 1 474 ? -13.807 24.714 -14.677 1.00 88.62 474 TYR A N 1
ATOM 3728 C CA . TYR A 1 474 ? -12.991 25.568 -15.529 1.00 88.62 474 TYR A CA 1
ATOM 3729 C C . TYR A 1 474 ? -13.293 27.051 -15.298 1.00 88.62 474 TYR A C 1
ATOM 3731 O O 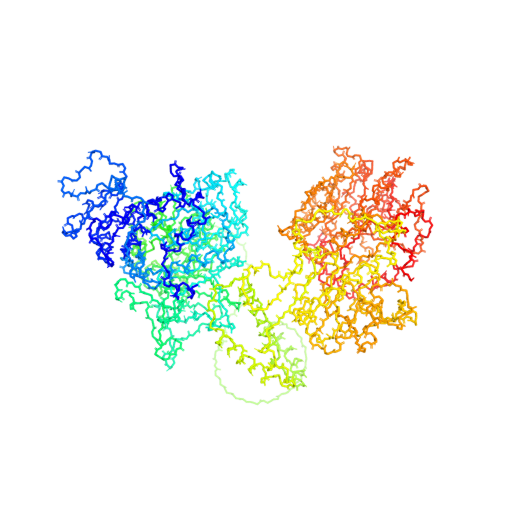. TYR A 1 474 ? -14.359 27.422 -14.820 1.00 88.62 474 TYR A O 1
ATOM 3739 N N . GLY A 1 475 ? -12.328 27.911 -15.631 1.00 86.44 475 GLY A N 1
ATOM 3740 C CA . GLY A 1 475 ? -12.498 29.360 -15.550 1.00 86.44 475 GLY A CA 1
ATOM 3741 C C . GLY A 1 475 ? -13.083 29.952 -16.833 1.00 86.44 475 GLY A C 1
ATOM 3742 O O . GLY A 1 475 ? -12.572 29.668 -17.920 1.00 86.44 475 GLY A O 1
ATOM 3743 N N . VAL A 1 476 ? -14.074 30.833 -16.697 1.00 88.81 476 VAL A N 1
ATOM 3744 C CA . VAL A 1 476 ? -14.721 31.588 -17.785 1.00 88.81 476 VAL A CA 1
ATOM 3745 C C . VAL A 1 476 ? -14.521 33.098 -17.617 1.00 88.81 476 VAL A C 1
ATOM 3747 O O . VAL A 1 476 ? -14.452 33.607 -16.500 1.00 88.81 476 VAL A O 1
ATOM 3750 N N . SER A 1 477 ? -14.381 33.827 -18.724 1.00 84.88 477 SER A N 1
ATOM 3751 C CA . SER A 1 477 ? -14.176 35.282 -18.702 1.00 84.88 477 SER A CA 1
ATOM 3752 C C . SER A 1 477 ? -15.506 36.025 -18.568 1.00 84.88 477 SER A C 1
ATOM 3754 O O . SER A 1 477 ? -16.432 35.769 -19.334 1.00 84.88 477 SER A O 1
ATOM 3756 N N . VAL A 1 478 ? -15.587 36.961 -17.621 1.00 83.44 478 VAL A N 1
ATOM 3757 C CA . VAL A 1 478 ? -16.759 37.826 -17.407 1.00 83.44 478 VAL A CA 1
ATOM 3758 C C . VAL A 1 478 ? -16.348 39.276 -17.679 1.00 83.44 478 VAL A C 1
ATOM 3760 O O . VAL A 1 478 ? -15.349 39.716 -17.099 1.00 83.44 478 VAL A O 1
ATOM 3763 N N . PRO A 1 479 ? -17.049 40.017 -18.559 1.00 78.75 479 PRO A N 1
ATOM 3764 C CA . PRO A 1 479 ? -16.738 41.417 -18.838 1.00 78.75 479 PRO A CA 1
ATOM 3765 C C . PRO A 1 479 ? -16.680 42.276 -17.568 1.00 78.75 479 PRO A C 1
ATOM 3767 O O . PRO A 1 479 ? -17.447 42.087 -16.626 1.00 78.75 479 PRO A O 1
ATOM 3770 N N . GLY A 1 480 ? -15.725 43.207 -17.516 1.00 68.31 480 GLY A N 1
ATOM 3771 C CA . GLY A 1 480 ? -15.556 44.123 -16.380 1.00 68.31 480 GLY A CA 1
ATOM 3772 C C . GLY A 1 480 ? -14.975 43.508 -15.098 1.00 68.31 480 GLY A C 1
ATOM 3773 O O . GLY A 1 480 ? -14.761 44.242 -14.134 1.00 68.31 480 GLY A O 1
ATOM 3774 N N . VAL A 1 481 ? -14.671 42.202 -15.066 1.00 74.25 481 VAL A N 1
ATOM 3775 C CA . VAL A 1 481 ? -14.086 41.523 -13.896 1.00 74.25 481 VAL A CA 1
ATOM 3776 C C . VAL A 1 481 ? -12.667 41.039 -14.192 1.00 74.25 481 VAL A C 1
ATOM 3778 O O . VAL A 1 481 ? -12.418 40.345 -15.175 1.00 74.25 481 VAL A O 1
ATOM 3781 N N . GLU A 1 482 ? -11.719 41.379 -13.316 1.00 66.31 482 GLU A N 1
ATOM 3782 C CA . GLU A 1 482 ? -10.335 40.912 -13.422 1.00 66.31 482 GLU A CA 1
ATOM 3783 C C . GLU A 1 482 ? -10.215 39.432 -13.008 1.00 66.31 482 GLU A C 1
ATOM 3785 O O . GLU A 1 482 ? -10.649 39.029 -11.923 1.00 66.31 482 GLU A O 1
ATOM 3790 N N . GLY A 1 483 ? -9.610 38.612 -13.874 1.00 75.00 483 GLY A N 1
ATOM 3791 C CA . GLY A 1 483 ? -9.487 37.163 -13.692 1.00 75.00 483 GLY A CA 1
ATOM 3792 C C . GLY A 1 483 ? -10.528 36.361 -14.484 1.00 75.00 483 GLY A C 1
ATOM 3793 O O . GLY A 1 483 ? -11.010 36.792 -15.529 1.00 75.00 483 GLY A O 1
ATOM 3794 N N . LYS A 1 484 ? -10.840 35.149 -14.021 1.00 83.06 484 LYS A N 1
ATOM 3795 C CA . LYS A 1 484 ? -11.855 34.257 -14.600 1.00 83.06 484 LYS A CA 1
ATOM 3796 C C . LYS A 1 484 ? -12.763 33.720 -13.497 1.00 83.06 484 LYS A C 1
ATOM 3798 O O . LYS A 1 484 ? -12.268 33.281 -12.463 1.00 83.06 484 LYS A O 1
ATOM 3803 N N . ALA A 1 485 ? -14.071 33.739 -13.724 1.00 87.50 485 ALA A N 1
ATOM 3804 C CA . ALA A 1 485 ? -15.060 33.181 -12.810 1.00 87.50 485 ALA A CA 1
ATOM 3805 C C . ALA A 1 485 ? -15.049 31.650 -12.880 1.00 87.50 485 ALA A C 1
ATOM 3807 O O . ALA A 1 485 ? -14.862 31.083 -13.957 1.00 87.50 485 ALA A O 1
ATOM 3808 N N . GLY A 1 486 ? -15.257 30.975 -11.750 1.00 89.31 486 GLY A N 1
ATOM 3809 C CA . GLY A 1 486 ? -15.362 29.517 -11.732 1.00 89.31 486 GLY A CA 1
ATOM 3810 C C . GLY A 1 486 ? -16.676 29.033 -12.339 1.00 89.31 486 GLY A C 1
ATOM 3811 O O . GLY A 1 486 ? -17.737 29.547 -11.994 1.00 89.31 486 GLY A O 1
ATOM 3812 N N . MET A 1 487 ? -16.607 28.026 -13.204 1.00 93.44 487 MET A N 1
ATOM 3813 C CA . MET A 1 487 ? -17.755 27.333 -13.783 1.00 93.44 487 MET A CA 1
ATOM 3814 C C . MET A 1 487 ? -17.616 25.826 -13.565 1.00 93.44 487 MET A C 1
ATOM 3816 O O . MET A 1 487 ? -16.522 25.289 -13.738 1.00 93.44 487 MET A O 1
ATOM 3820 N N . ALA A 1 488 ? -18.704 25.151 -13.188 1.00 94.25 488 ALA A N 1
ATOM 3821 C CA . ALA A 1 488 ? -18.757 23.697 -13.037 1.00 94.25 488 ALA A CA 1
ATOM 3822 C C . ALA A 1 488 ? -19.790 23.092 -13.997 1.00 94.25 488 ALA A C 1
ATOM 3824 O O . ALA A 1 488 ? -20.973 23.404 -13.898 1.00 94.25 488 ALA A O 1
ATOM 3825 N N . ALA A 1 489 ? -19.355 22.223 -14.909 1.00 92.44 489 ALA A N 1
ATOM 3826 C CA . ALA A 1 489 ? -20.245 21.368 -15.688 1.00 92.44 489 ALA A CA 1
ATOM 3827 C C . ALA A 1 489 ? -20.458 20.044 -14.944 1.00 92.44 489 ALA A C 1
ATOM 3829 O O . ALA A 1 489 ? -19.483 19.393 -14.572 1.00 92.44 489 ALA A O 1
ATOM 3830 N N . ILE A 1 490 ? -21.712 19.677 -14.700 1.00 92.25 490 ILE A N 1
ATOM 3831 C CA . ILE A 1 490 ? -22.118 18.550 -13.858 1.00 92.25 490 ILE A CA 1
ATOM 3832 C C . ILE A 1 490 ? -22.961 17.603 -14.711 1.00 92.25 490 ILE A C 1
ATOM 3834 O O . ILE A 1 490 ? -23.972 18.021 -15.283 1.00 92.25 490 ILE A O 1
ATOM 3838 N N . ALA A 1 491 ? -22.554 16.334 -14.780 1.00 88.25 491 ALA A N 1
ATOM 3839 C CA . ALA A 1 491 ? -23.372 15.287 -15.376 1.00 88.25 491 ALA A CA 1
ATOM 3840 C C . ALA A 1 491 ? -24.595 15.012 -14.492 1.00 88.25 491 ALA A C 1
ATOM 3842 O O . ALA A 1 491 ? -24.457 14.616 -13.336 1.00 88.25 491 ALA A O 1
ATOM 3843 N N . HIS A 1 492 ? -25.785 15.211 -15.048 1.00 85.38 492 HIS A N 1
ATOM 3844 C CA . HIS A 1 492 ? -27.068 15.040 -14.383 1.00 85.38 492 HIS A CA 1
ATOM 3845 C C . HIS A 1 492 ? -28.077 14.456 -15.377 1.00 85.38 492 HIS A C 1
ATOM 3847 O O . HIS A 1 492 ? -28.482 15.119 -16.329 1.00 85.38 492 HIS A O 1
ATOM 3853 N N . ALA A 1 493 ? -28.489 13.205 -15.163 1.00 67.62 493 ALA A N 1
ATOM 3854 C CA . ALA A 1 493 ? -29.288 12.422 -16.114 1.00 67.62 493 ALA A CA 1
ATOM 3855 C C . ALA A 1 493 ? -30.808 12.734 -16.100 1.00 67.62 493 ALA A C 1
ATOM 3857 O O . ALA A 1 493 ? -31.607 11.932 -16.583 1.00 67.62 493 ALA A O 1
ATOM 3858 N N . GLY A 1 494 ? -31.210 13.895 -15.569 1.00 62.28 494 GLY A N 1
ATOM 3859 C CA . GLY A 1 494 ? -32.607 14.330 -15.435 1.00 62.28 494 GLY A CA 1
ATOM 3860 C C . GLY A 1 494 ? -33.202 14.105 -14.034 1.00 62.28 494 GLY A C 1
ATOM 3861 O O . GLY A 1 494 ? -32.795 13.206 -13.304 1.00 62.28 494 GLY A O 1
ATOM 3862 N N . GLY A 1 495 ? -34.162 14.959 -13.648 1.00 69.81 495 GLY A N 1
ATOM 3863 C CA . GLY A 1 495 ? -34.763 15.032 -12.302 1.00 69.81 495 GLY A CA 1
ATOM 3864 C C . GLY A 1 495 ? -34.498 16.380 -11.604 1.00 69.81 495 GLY A C 1
ATOM 3865 O O . GLY A 1 495 ? -33.635 17.132 -12.062 1.00 69.81 495 GLY A O 1
ATOM 3866 N N . PRO A 1 496 ? -35.226 16.731 -10.524 1.00 74.94 496 PRO A N 1
ATOM 3867 C CA . PRO A 1 496 ? -35.012 17.991 -9.810 1.00 74.94 496 PRO A CA 1
ATOM 3868 C C . PRO A 1 496 ? -33.612 18.026 -9.176 1.00 74.94 496 PRO A C 1
ATOM 3870 O O . PRO A 1 496 ? -33.250 17.130 -8.417 1.00 74.94 496 PRO A O 1
ATOM 3873 N N . PHE A 1 497 ? -32.827 19.058 -9.489 1.00 85.88 497 PHE A N 1
ATOM 3874 C CA . PHE A 1 497 ? -31.536 19.327 -8.853 1.00 85.88 497 PHE A CA 1
ATOM 3875 C C . PHE A 1 497 ? -31.741 20.374 -7.752 1.00 85.88 497 PHE A C 1
ATOM 3877 O O . PHE A 1 497 ? -32.117 21.511 -8.042 1.00 85.88 497 PHE A O 1
ATOM 3884 N N . ASP A 1 498 ? -31.522 19.999 -6.490 1.00 89.56 498 ASP A N 1
ATOM 3885 C CA . ASP A 1 498 ? -31.691 20.915 -5.357 1.00 89.56 498 ASP A CA 1
ATOM 3886 C C . ASP A 1 498 ? -30.504 21.887 -5.261 1.00 89.56 498 ASP A C 1
ATOM 3888 O O . ASP A 1 498 ? -29.490 21.637 -4.604 1.00 89.56 498 ASP A O 1
ATOM 3892 N N . LEU A 1 499 ? -30.642 23.021 -5.948 1.00 91.44 499 LEU A N 1
ATOM 3893 C CA . LEU A 1 499 ? -29.646 24.091 -5.976 1.00 91.44 499 LEU A CA 1
ATOM 3894 C C . LEU A 1 499 ? -29.393 24.707 -4.594 1.00 91.44 499 LEU A C 1
ATOM 3896 O O . LEU A 1 499 ? -28.286 25.188 -4.348 1.00 91.44 499 LEU A O 1
ATOM 3900 N N . ALA A 1 500 ? -30.390 24.713 -3.702 1.00 88.12 500 ALA A N 1
ATOM 3901 C CA . ALA A 1 500 ? -30.266 25.309 -2.375 1.00 88.12 500 ALA A CA 1
ATOM 3902 C C . ALA A 1 500 ? -29.436 24.409 -1.454 1.00 88.12 500 ALA A C 1
ATOM 3904 O O . ALA A 1 500 ? -28.461 24.875 -0.859 1.00 88.12 500 ALA A O 1
ATOM 3905 N N . ALA A 1 501 ? -29.759 23.113 -1.404 1.00 88.94 501 ALA A N 1
ATOM 3906 C CA . ALA A 1 501 ? -28.969 22.132 -0.664 1.00 88.94 501 ALA A CA 1
ATOM 3907 C C . ALA A 1 501 ? -27.534 22.039 -1.207 1.00 88.94 501 ALA A C 1
ATOM 3909 O O . ALA A 1 501 ? -26.576 22.038 -0.431 1.00 88.94 501 ALA A O 1
ATOM 3910 N N . PHE A 1 502 ? -27.372 22.045 -2.537 1.00 91.38 502 PHE A N 1
ATOM 3911 C CA . PHE A 1 502 ? -26.053 22.048 -3.169 1.00 91.38 502 PHE A CA 1
ATOM 3912 C C . PHE A 1 502 ? -25.237 23.290 -2.792 1.00 91.38 502 PHE A C 1
ATOM 3914 O O . PHE A 1 502 ? -24.065 23.168 -2.433 1.00 91.38 502 PHE A O 1
ATOM 3921 N N . LEU A 1 503 ? -25.842 24.483 -2.815 1.00 90.12 503 LEU A N 1
ATOM 3922 C CA . LEU A 1 503 ? -25.155 25.712 -2.429 1.00 90.12 503 LEU A CA 1
ATOM 3923 C C . LEU A 1 503 ? -24.715 25.684 -0.959 1.00 90.12 503 LEU A C 1
ATOM 3925 O O . LEU A 1 503 ? -23.578 26.058 -0.688 1.00 90.12 503 LEU A O 1
ATOM 3929 N N . ILE A 1 504 ? -25.556 25.216 -0.030 1.00 88.00 504 ILE A N 1
ATOM 3930 C CA . ILE A 1 504 ? -25.188 25.073 1.392 1.00 88.00 504 ILE A CA 1
ATOM 3931 C C . ILE A 1 504 ? -23.967 24.156 1.534 1.00 88.00 504 ILE A C 1
ATOM 3933 O O . ILE A 1 504 ? -22.954 24.563 2.105 1.00 88.00 504 ILE A O 1
ATOM 3937 N N . ALA A 1 505 ? -24.012 22.970 0.924 1.00 86.19 505 ALA A N 1
ATOM 3938 C CA . ALA A 1 505 ? -22.914 22.009 0.979 1.00 86.19 505 ALA A CA 1
ATOM 3939 C C . ALA A 1 505 ? -21.608 22.570 0.377 1.00 86.19 505 ALA A C 1
ATOM 3941 O O . ALA A 1 505 ? -20.522 22.402 0.933 1.00 86.19 505 ALA A O 1
ATOM 3942 N N . VAL A 1 506 ? -21.700 23.308 -0.735 1.00 86.38 506 VAL A N 1
ATOM 3943 C CA . VAL A 1 506 ? -20.554 23.989 -1.359 1.00 86.38 506 VAL A CA 1
ATOM 3944 C C . VAL A 1 506 ? -20.010 25.116 -0.479 1.00 86.38 506 VAL A C 1
ATOM 3946 O O . VAL A 1 506 ? -18.799 25.338 -0.444 1.00 86.38 506 VAL A O 1
ATOM 3949 N N . GLN A 1 507 ? -20.868 25.846 0.236 1.00 84.94 507 GLN A N 1
ATOM 3950 C CA . GLN A 1 507 ? -20.438 26.922 1.128 1.00 84.94 507 GLN A CA 1
ATOM 3951 C C . GLN A 1 507 ? -19.682 26.405 2.355 1.00 84.94 507 GLN A C 1
ATOM 3953 O O . GLN A 1 507 ? -18.734 27.068 2.785 1.00 84.94 507 GLN A O 1
ATOM 3958 N N . GLU A 1 508 ? -20.071 25.241 2.872 1.00 81.00 508 GLU A N 1
ATOM 3959 C CA . GLU A 1 508 ? -19.378 24.545 3.959 1.00 81.00 508 GLU A CA 1
ATOM 3960 C C . GLU A 1 508 ? -18.040 23.951 3.500 1.00 81.00 508 GLU A C 1
ATOM 3962 O O . GLU A 1 508 ? -17.053 24.013 4.233 1.00 81.00 508 GLU A O 1
ATOM 3967 N N . ALA A 1 509 ? -17.987 23.417 2.275 1.00 71.06 509 ALA A N 1
ATOM 3968 C CA . ALA A 1 509 ? -16.827 22.685 1.772 1.00 71.06 509 ALA A CA 1
ATOM 3969 C C . ALA A 1 509 ? -15.773 23.550 1.051 1.00 71.06 509 ALA A C 1
ATOM 3971 O O . ALA A 1 509 ? -14.604 23.165 1.010 1.00 71.06 509 ALA A O 1
ATOM 3972 N N . LEU A 1 510 ? -16.150 24.697 0.462 1.00 77.75 510 LEU A N 1
ATOM 3973 C CA . LEU A 1 510 ? -15.254 25.536 -0.348 1.00 77.75 510 LEU A CA 1
ATOM 3974 C C . LEU A 1 510 ? -15.204 27.005 0.115 1.00 77.75 510 LEU A C 1
ATOM 3976 O O . LEU A 1 510 ? -16.240 27.615 0.423 1.00 77.75 510 LEU A O 1
ATOM 3980 N N . PRO A 1 511 ? -14.015 27.642 0.080 1.00 74.12 511 PRO A N 1
ATOM 3981 C CA . PRO A 1 511 ? -13.879 29.070 0.348 1.00 74.12 511 PRO A CA 1
ATOM 3982 C C . PRO A 1 511 ? -14.548 29.904 -0.751 1.00 74.12 511 PRO A C 1
ATOM 3984 O O . PRO A 1 511 ? -14.632 29.487 -1.904 1.00 74.12 511 PRO A O 1
ATOM 3987 N N . SER A 1 512 ? -14.993 31.119 -0.416 1.00 80.75 512 SER A N 1
ATOM 3988 C CA . SER A 1 512 ? -15.832 31.962 -1.288 1.00 80.75 512 SER A CA 1
ATOM 3989 C C . SER A 1 512 ? -15.261 32.243 -2.684 1.00 80.75 512 SER A C 1
ATOM 3991 O O . SER A 1 512 ? -16.035 32.431 -3.618 1.00 80.75 512 SER A O 1
ATOM 3993 N N . TYR A 1 513 ? -13.936 32.255 -2.845 1.00 74.31 513 TYR A N 1
ATOM 3994 C CA . TYR A 1 513 ? -13.270 32.471 -4.132 1.00 74.31 513 TYR A CA 1
ATOM 3995 C C . TYR A 1 513 ? -13.191 31.210 -5.016 1.00 74.31 513 TYR A C 1
ATOM 3997 O O . TYR A 1 513 ? -12.992 31.335 -6.219 1.00 74.31 513 TYR A O 1
ATOM 4005 N N . ALA A 1 514 ? -13.347 30.008 -4.452 1.00 80.25 514 ALA A N 1
ATOM 4006 C CA . ALA A 1 514 ? -13.279 28.736 -5.181 1.00 80.25 514 ALA A CA 1
ATOM 4007 C C . ALA A 1 514 ? -14.665 28.167 -5.537 1.00 80.25 514 ALA A C 1
ATOM 4009 O O . ALA A 1 514 ? -14.764 27.189 -6.279 1.00 80.25 514 ALA A O 1
ATOM 4010 N N . ARG A 1 515 ? -15.741 28.772 -5.016 1.00 90.94 515 ARG A N 1
ATOM 4011 C CA . ARG A 1 515 ? -17.126 28.374 -5.303 1.00 90.94 515 ARG A CA 1
ATOM 4012 C C . ARG A 1 515 ? -17.460 28.672 -6.772 1.00 90.94 515 ARG A C 1
ATOM 4014 O O . ARG A 1 515 ? -17.215 29.801 -7.210 1.00 90.94 515 ARG A O 1
ATOM 4021 N N . PRO A 1 516 ? -18.027 27.717 -7.533 1.00 92.69 516 PRO A N 1
ATOM 4022 C CA . PRO A 1 516 ? -18.456 27.980 -8.902 1.00 92.69 516 PRO A CA 1
ATOM 4023 C C . PRO A 1 516 ? -19.493 29.105 -8.945 1.00 92.69 516 PRO A C 1
ATOM 4025 O O . PRO A 1 516 ? -20.534 29.034 -8.295 1.00 92.69 516 PRO A O 1
ATOM 4028 N N . VAL A 1 517 ? -19.211 30.144 -9.723 1.00 92.50 517 VAL A N 1
ATOM 4029 C CA . VAL A 1 517 ? -20.151 31.235 -10.009 1.00 92.50 517 VAL A CA 1
ATOM 4030 C C . VAL A 1 517 ? -21.195 30.772 -11.020 1.00 92.50 517 VAL A C 1
ATOM 4032 O O . VAL A 1 517 ? -22.342 31.197 -10.943 1.00 92.50 517 VAL A O 1
ATOM 4035 N N . PHE A 1 518 ? -20.809 29.872 -11.925 1.00 93.94 518 PHE A N 1
ATOM 4036 C CA . PHE A 1 518 ? -21.699 29.275 -12.912 1.00 93.94 518 PHE A CA 1
ATOM 4037 C C . PHE A 1 518 ? -21.789 27.759 -12.736 1.00 93.94 518 PHE A C 1
ATOM 4039 O O . PHE A 1 518 ? -20.777 27.097 -12.490 1.00 93.94 518 PHE A O 1
ATOM 4046 N N . LEU A 1 519 ? -22.983 27.204 -12.921 1.00 94.31 519 LEU A N 1
ATOM 4047 C CA . LEU A 1 519 ? -23.212 25.763 -13.038 1.00 94.31 519 LEU A CA 1
ATOM 4048 C C . LEU A 1 519 ? -23.766 25.463 -14.426 1.00 94.31 519 LEU A C 1
ATOM 4050 O O . LEU A 1 519 ? -24.595 26.217 -14.915 1.00 94.31 519 LEU A O 1
ATOM 4054 N N . ARG A 1 520 ? -23.338 24.369 -15.050 1.00 92.56 520 ARG A N 1
ATOM 4055 C CA . ARG A 1 520 ? -23.927 23.828 -16.280 1.00 92.56 520 ARG A CA 1
ATOM 4056 C C . ARG A 1 520 ? -24.350 22.392 -16.012 1.00 92.56 520 ARG A C 1
ATOM 4058 O O . ARG A 1 520 ? -23.495 21.531 -15.834 1.00 92.56 520 ARG A O 1
ATOM 4065 N N . LEU A 1 521 ? -25.650 22.141 -15.964 1.00 91.25 521 LEU A N 1
ATOM 4066 C CA . LEU A 1 521 ? -26.197 20.793 -15.860 1.00 91.25 521 LEU A CA 1
ATOM 4067 C C . LEU A 1 521 ? -26.363 20.221 -17.267 1.00 91.25 521 LEU A C 1
ATOM 4069 O O . LEU A 1 521 ? -26.917 20.889 -18.140 1.00 91.25 521 LEU A O 1
ATOM 4073 N N . MET A 1 522 ? -25.861 19.008 -17.483 1.00 88.69 522 MET A N 1
ATOM 4074 C CA . MET A 1 522 ? -25.880 18.333 -18.784 1.00 88.69 522 MET A CA 1
ATOM 4075 C C . MET A 1 522 ? -26.011 16.815 -18.616 1.00 88.69 522 MET A C 1
ATOM 4077 O O . MET A 1 522 ? -25.579 16.300 -17.589 1.00 88.69 522 MET A O 1
ATOM 4081 N N . PRO A 1 523 ? -26.546 16.066 -19.597 1.00 82.56 523 PRO A N 1
ATOM 4082 C CA . PRO A 1 523 ? -26.760 14.621 -19.454 1.00 82.56 523 PRO A CA 1
ATOM 4083 C C . PRO A 1 523 ? -25.478 13.819 -19.183 1.00 82.56 523 PRO A C 1
ATOM 4085 O O . PRO A 1 523 ? -25.491 12.843 -18.435 1.00 82.56 523 PRO A O 1
ATOM 4088 N N . SER A 1 524 ? -24.361 14.232 -19.782 1.00 81.38 524 SER A N 1
ATOM 4089 C CA . SER A 1 524 ? -23.052 13.599 -19.621 1.00 81.38 524 SER A CA 1
ATOM 4090 C C . SER A 1 524 ? -21.932 14.591 -19.909 1.00 81.38 524 SER A C 1
ATOM 4092 O O . SER A 1 524 ? -22.095 15.477 -20.745 1.00 81.38 524 SER A O 1
ATOM 4094 N N . VAL A 1 525 ? -20.774 14.401 -19.278 1.00 80.69 525 VAL A N 1
ATOM 4095 C CA . VAL A 1 525 ? -19.559 15.174 -19.565 1.00 80.69 525 VAL A CA 1
ATOM 4096 C C . VAL A 1 525 ? -18.659 14.378 -20.518 1.00 80.69 525 VAL A C 1
ATOM 4098 O O . VAL A 1 525 ? -18.346 13.217 -20.257 1.00 80.69 525 VAL A O 1
ATOM 4101 N N . ASP A 1 526 ? -18.201 15.000 -21.608 1.00 70.00 526 ASP A N 1
ATOM 4102 C CA . ASP A 1 526 ? -17.339 14.348 -22.606 1.00 70.00 526 ASP A CA 1
ATOM 4103 C C . ASP A 1 526 ? -15.995 13.881 -22.003 1.00 70.00 526 ASP A C 1
ATOM 4105 O O . ASP A 1 526 ? -15.255 14.667 -21.394 1.00 70.00 526 ASP A O 1
ATOM 4109 N N . THR A 1 527 ? -15.619 12.614 -22.237 1.00 69.88 527 THR A N 1
ATOM 4110 C CA . THR A 1 527 ? -14.344 12.025 -21.777 1.00 69.88 527 THR A CA 1
ATOM 4111 C C . THR A 1 527 ? -13.479 11.466 -22.920 1.00 69.88 527 THR A C 1
ATOM 4113 O O . THR A 1 527 ? -13.910 11.344 -24.065 1.00 69.88 527 THR A O 1
ATOM 4116 N N . THR A 1 528 ? -12.195 11.195 -22.661 1.00 63.34 528 THR A N 1
ATOM 4117 C CA . THR A 1 528 ? -11.282 10.502 -23.593 1.00 63.34 528 THR A CA 1
ATOM 4118 C C . THR A 1 528 ? -11.361 8.976 -23.440 1.00 63.34 528 THR A C 1
ATOM 4120 O O . THR A 1 528 ? -11.936 8.471 -22.485 1.00 63.34 528 THR A O 1
ATOM 4123 N N . GLY A 1 529 ? -10.673 8.209 -24.300 1.00 46.22 529 GLY A N 1
ATOM 4124 C CA . GLY A 1 529 ? -10.553 6.742 -24.159 1.00 46.22 529 GLY A CA 1
ATOM 4125 C C . GLY A 1 529 ? -9.816 6.249 -22.895 1.00 46.22 529 GLY A C 1
ATOM 4126 O O . GLY A 1 529 ? -9.750 5.050 -22.650 1.00 46.22 529 GLY A O 1
ATOM 4127 N N . THR A 1 530 ? -9.267 7.156 -22.079 1.00 53.09 530 THR A N 1
ATOM 4128 C CA . THR A 1 530 ? -8.802 6.882 -20.704 1.00 53.09 530 THR A CA 1
ATOM 4129 C C . THR A 1 530 ? -9.648 7.642 -19.684 1.00 53.09 530 THR A C 1
ATOM 4131 O O . THR A 1 530 ? -9.105 8.141 -18.703 1.00 53.09 530 THR A O 1
ATOM 4134 N N . PHE A 1 531 ? -10.931 7.855 -19.964 1.00 63.28 531 PHE A N 1
ATOM 4135 C CA . PHE A 1 531 ? -11.907 8.480 -19.070 1.00 63.28 531 PHE A CA 1
ATOM 4136 C C . PHE A 1 531 ? -11.492 9.854 -18.503 1.00 63.28 531 PHE A C 1
ATOM 4138 O O . PHE A 1 531 ? -11.885 10.220 -17.403 1.00 63.28 531 PHE A O 1
ATOM 4145 N N . LYS A 1 532 ? -10.677 10.641 -19.229 1.00 65.19 532 LYS A N 1
ATOM 4146 C CA . LYS A 1 532 ? -10.320 12.015 -18.817 1.00 65.19 532 LYS A CA 1
ATOM 4147 C C . LYS A 1 532 ? -11.308 13.015 -19.404 1.00 65.19 532 LYS A C 1
ATOM 4149 O O . LYS A 1 532 ? -11.539 12.978 -20.605 1.00 65.19 532 LYS A O 1
ATOM 4154 N N . ILE A 1 533 ? -11.811 13.935 -18.592 1.00 71.12 533 ILE A N 1
ATOM 4155 C CA . ILE A 1 533 ? -12.754 14.987 -19.001 1.00 71.12 533 ILE A CA 1
ATOM 4156 C C . ILE A 1 533 ? -12.129 15.964 -20.018 1.00 71.12 533 ILE A C 1
ATOM 4158 O O . ILE A 1 533 ? -10.999 16.429 -19.837 1.00 71.12 533 ILE A O 1
ATOM 4162 N N . GLN A 1 534 ? -12.873 16.320 -21.071 1.00 68.62 534 GLN A N 1
ATOM 4163 C CA . GLN A 1 534 ? -12.426 17.220 -22.145 1.00 68.62 534 GLN A CA 1
ATOM 4164 C C . GLN A 1 534 ? -12.818 18.697 -21.905 1.00 68.62 534 GLN A C 1
ATOM 4166 O O . GLN A 1 534 ? -13.778 19.216 -22.467 1.00 68.62 534 GLN A O 1
ATOM 4171 N N . LYS A 1 535 ? -12.028 19.434 -21.109 1.00 75.44 535 LYS A N 1
ATOM 4172 C CA . LYS A 1 535 ? -12.361 20.816 -20.680 1.00 75.44 535 LYS A CA 1
ATOM 4173 C C . LYS A 1 535 ? -12.265 21.905 -21.760 1.00 75.44 535 LYS A C 1
ATOM 4175 O O . LYS A 1 535 ? -12.862 22.965 -21.607 1.00 75.44 535 LYS A O 1
ATOM 4180 N N . MET A 1 536 ? -11.488 21.702 -22.828 1.00 72.94 536 MET A N 1
ATOM 4181 C CA . MET A 1 536 ? -11.203 22.764 -23.814 1.00 72.94 536 MET A CA 1
ATOM 4182 C C . MET A 1 536 ? -12.443 23.216 -24.588 1.00 72.94 536 MET A C 1
ATOM 4184 O O . MET A 1 536 ? -12.608 24.409 -24.838 1.00 72.94 536 MET A O 1
ATOM 4188 N N . ARG A 1 537 ? -13.320 22.270 -24.933 1.00 78.44 537 ARG A N 1
ATOM 4189 C CA . ARG A 1 537 ? -14.612 22.554 -25.561 1.00 78.44 537 ARG A CA 1
ATOM 4190 C C . ARG A 1 537 ? -15.485 23.400 -24.628 1.00 78.44 537 ARG A C 1
ATOM 4192 O O . ARG A 1 537 ? -15.883 24.495 -25.010 1.00 78.44 537 ARG A O 1
ATOM 4199 N N . LEU A 1 538 ? -15.661 22.942 -23.388 1.00 83.44 538 LEU A N 1
ATOM 4200 C CA . LEU A 1 538 ? -16.460 23.616 -22.358 1.00 83.44 538 LEU A CA 1
ATOM 4201 C C . LEU A 1 538 ? -15.959 25.044 -22.069 1.00 83.44 538 LEU A C 1
ATOM 4203 O O . LEU A 1 538 ? -16.742 25.990 -22.020 1.00 83.44 538 LEU A O 1
ATOM 4207 N N . LYS A 1 539 ? -14.634 25.235 -21.983 1.00 82.25 539 LYS A N 1
ATOM 4208 C CA . LYS A 1 539 ? -14.001 26.561 -21.836 1.00 82.25 539 LYS A CA 1
ATOM 4209 C C . LYS A 1 539 ? -14.334 27.514 -22.989 1.00 82.25 539 LYS A C 1
ATOM 4211 O O . LYS A 1 539 ? -14.459 28.712 -22.752 1.00 82.25 539 LYS A O 1
ATOM 4216 N N . ARG A 1 540 ? -14.426 27.005 -24.223 1.00 80.25 540 ARG A N 1
ATOM 4217 C CA . ARG A 1 540 ? -14.737 27.801 -25.422 1.00 80.25 540 ARG A CA 1
ATOM 4218 C C . ARG A 1 540 ? -16.215 28.181 -25.486 1.00 80.25 540 ARG A C 1
ATOM 4220 O O . ARG A 1 540 ? -16.526 29.281 -25.921 1.00 80.25 540 ARG A O 1
ATOM 4227 N N . GLU A 1 541 ? -17.101 27.280 -25.077 1.00 83.00 541 GLU A N 1
ATOM 4228 C CA . GLU A 1 541 ? -18.550 27.516 -25.068 1.00 83.00 541 GLU A CA 1
ATOM 4229 C C . GLU A 1 541 ? -18.980 28.504 -23.970 1.00 83.00 541 GLU A C 1
ATOM 4231 O O . GLU A 1 541 ? -19.943 29.246 -24.152 1.00 83.00 541 GLU A O 1
ATOM 4236 N N . GLY A 1 542 ? -18.245 28.566 -22.853 1.00 85.44 542 GLY A N 1
ATOM 4237 C CA . GLY A 1 542 ? -18.481 29.546 -21.791 1.00 85.44 542 GLY A CA 1
ATOM 4238 C C . GLY A 1 542 ? -19.803 29.314 -21.052 1.00 85.44 542 GLY A C 1
ATOM 4239 O O . GLY A 1 542 ? -20.205 28.177 -20.836 1.00 85.44 542 GLY A O 1
ATOM 4240 N N . TYR A 1 543 ? -20.481 30.386 -20.643 1.00 87.19 543 TYR A N 1
ATOM 4241 C CA . TYR A 1 543 ? -21.757 30.342 -19.905 1.00 87.19 543 TYR A CA 1
ATOM 4242 C C . TYR A 1 543 ? -22.954 30.802 -20.749 1.00 87.19 543 TYR A C 1
ATOM 4244 O O . TYR A 1 543 ? -23.981 31.184 -20.197 1.00 87.19 543 TYR A O 1
ATOM 4252 N N . LYS A 1 544 ? -22.832 30.772 -22.084 1.00 80.62 544 LYS A N 1
ATOM 4253 C CA . LYS A 1 544 ? -23.962 31.034 -22.978 1.00 80.62 544 LYS A CA 1
ATOM 4254 C C . LYS A 1 544 ? -24.759 29.740 -23.196 1.00 80.62 544 LYS A C 1
ATOM 4256 O O . LYS A 1 544 ? -24.137 28.744 -23.579 1.00 80.62 544 LYS A O 1
ATOM 4261 N N . PRO A 1 545 ? -26.087 29.730 -23.001 1.00 68.62 545 PRO A N 1
ATOM 4262 C CA . PRO A 1 545 ? -26.921 28.599 -23.399 1.00 68.62 545 PRO A CA 1
ATOM 4263 C C . PRO A 1 545 ? -26.825 28.402 -24.922 1.00 68.62 545 PRO A C 1
ATOM 4265 O O . PRO A 1 545 ? -27.073 29.336 -25.682 1.00 68.62 545 PRO A O 1
ATOM 4268 N N . GLN A 1 546 ? -26.395 27.224 -25.385 1.00 67.94 546 GLN A N 1
ATOM 4269 C CA . GLN A 1 546 ? -26.305 26.899 -26.825 1.00 67.94 546 GLN A CA 1
ATOM 4270 C C . GLN A 1 546 ? -27.182 25.707 -27.227 1.00 67.94 546 GLN A C 1
ATOM 4272 O O . GLN A 1 546 ? -27.551 25.591 -28.393 1.00 67.94 546 GLN A O 1
ATOM 4277 N N . ASP A 1 547 ? -27.514 24.839 -26.273 1.00 66.75 547 ASP A N 1
ATOM 4278 C CA . ASP A 1 547 ? -28.268 23.604 -26.469 1.00 66.75 547 ASP A CA 1
ATOM 4279 C C . ASP A 1 547 ? -29.443 23.573 -25.480 1.00 66.75 547 ASP A C 1
ATOM 4281 O O . ASP A 1 547 ? -29.276 23.881 -24.301 1.00 66.75 547 ASP A O 1
ATOM 4285 N N . MET A 1 548 ? -30.631 23.192 -25.957 1.00 64.25 548 MET A N 1
ATOM 4286 C CA . MET A 1 548 ? -31.855 23.079 -25.151 1.00 64.25 548 MET A CA 1
ATOM 4287 C C . MET A 1 548 ? -31.798 21.932 -24.126 1.00 64.25 548 MET A C 1
ATOM 4289 O O . MET A 1 548 ? -32.639 21.870 -23.231 1.00 64.25 548 MET A O 1
ATOM 4293 N N . SER A 1 549 ? -30.845 21.005 -24.265 1.00 68.31 549 SER A N 1
ATOM 4294 C CA . SER A 1 549 ? -30.617 19.890 -23.337 1.00 68.31 549 SER A CA 1
ATOM 4295 C C . SER A 1 549 ? -29.706 20.241 -22.153 1.00 68.31 549 SER A C 1
ATOM 4297 O O . SER A 1 549 ? -29.541 19.428 -21.242 1.00 68.31 549 SER A O 1
ATOM 4299 N N . GLU A 1 550 ? -29.142 21.450 -22.139 1.00 81.81 550 GLU A N 1
ATOM 4300 C CA . GLU A 1 550 ? -28.278 21.948 -21.074 1.00 81.81 550 GLU A CA 1
ATOM 4301 C C . GLU A 1 550 ? -28.966 23.076 -20.302 1.00 81.81 550 GLU A C 1
ATOM 4303 O O . GLU A 1 550 ? -29.692 23.894 -20.863 1.00 81.81 550 GLU A O 1
ATOM 4308 N N . THR A 1 551 ? -28.726 23.160 -18.995 1.00 87.19 551 THR A N 1
ATOM 4309 C CA . THR A 1 551 ? -29.232 24.273 -18.176 1.00 87.19 551 THR A CA 1
ATOM 4310 C C . THR A 1 551 ? -28.084 24.943 -17.446 1.00 87.19 551 THR A C 1
ATOM 4312 O O . THR A 1 551 ? -27.320 24.282 -16.739 1.00 87.19 551 THR A O 1
ATOM 4315 N N . ILE A 1 552 ? -27.950 26.259 -17.617 1.00 91.38 552 ILE A N 1
ATOM 4316 C CA . ILE A 1 552 ? -26.891 27.052 -16.991 1.00 91.38 552 ILE A CA 1
ATOM 4317 C C . ILE A 1 552 ? -27.489 27.891 -15.863 1.00 91.38 552 ILE A C 1
ATOM 4319 O O . ILE A 1 552 ? -28.527 28.520 -16.044 1.00 91.38 552 ILE A O 1
ATOM 4323 N N . TYR A 1 553 ? -26.821 27.918 -14.713 1.00 92.50 553 TYR A N 1
ATOM 4324 C CA . TYR A 1 553 ? -27.190 28.732 -13.559 1.00 92.50 553 TYR A CA 1
ATOM 4325 C C . TYR A 1 553 ? -26.074 29.703 -13.188 1.00 92.50 553 TYR A C 1
ATOM 4327 O O . TYR A 1 553 ? -24.894 29.374 -13.308 1.00 92.50 553 TYR A O 1
ATOM 4335 N N . PHE A 1 554 ? -26.454 30.869 -12.679 1.00 92.31 554 PHE A N 1
ATOM 4336 C CA . PHE A 1 554 ? -25.586 31.920 -12.168 1.00 92.31 554 PHE A CA 1
ATOM 4337 C C . PHE A 1 554 ? -25.806 32.114 -10.663 1.00 92.31 554 PHE A C 1
ATOM 4339 O O . PHE A 1 554 ? -26.937 32.100 -10.183 1.00 92.31 554 PHE A O 1
ATOM 4346 N N . LEU A 1 555 ? -24.725 32.274 -9.897 1.00 89.88 555 LEU A N 1
ATOM 4347 C CA . LEU A 1 555 ? -24.789 32.517 -8.457 1.00 89.88 555 LEU A CA 1
ATOM 4348 C C . LEU A 1 555 ? -25.076 33.994 -8.162 1.00 89.88 555 LEU A C 1
ATOM 4350 O O . LEU A 1 555 ? -24.158 34.824 -8.112 1.00 89.88 555 LEU A O 1
ATOM 4354 N N . ASN A 1 556 ? -26.332 34.305 -7.851 1.00 84.94 556 ASN A N 1
ATOM 4355 C CA . ASN A 1 556 ? -26.725 35.621 -7.376 1.00 84.94 556 ASN A CA 1
ATOM 4356 C C . ASN A 1 556 ? -26.281 35.803 -5.919 1.00 84.94 556 ASN A C 1
ATOM 4358 O O . ASN A 1 556 ? -26.951 35.406 -4.964 1.00 84.94 556 ASN A O 1
ATOM 4362 N N . SER A 1 557 ? -25.119 36.428 -5.733 1.00 74.88 557 SER A N 1
ATOM 4363 C CA . SER A 1 557 ? -24.509 36.586 -4.406 1.00 74.88 557 SER A CA 1
ATOM 4364 C C . SER A 1 557 ? -25.312 37.482 -3.450 1.00 74.88 557 SER A C 1
ATOM 4366 O O . SER A 1 557 ? -25.080 37.411 -2.246 1.00 74.88 557 SER A O 1
ATOM 4368 N N . ARG A 1 558 ? -26.237 38.322 -3.948 1.00 72.19 558 ARG A N 1
ATOM 4369 C CA . ARG A 1 558 ? -27.114 39.143 -3.089 1.00 72.19 558 ARG A CA 1
ATOM 4370 C C . ARG A 1 558 ? -28.312 38.353 -2.583 1.00 72.19 558 ARG A C 1
ATOM 4372 O O . ARG A 1 558 ? -28.670 38.487 -1.419 1.00 72.19 558 ARG A O 1
ATOM 4379 N N . ALA A 1 559 ? -28.914 37.553 -3.459 1.00 75.94 559 ALA A N 1
ATOM 4380 C CA . ALA A 1 559 ? -30.043 36.697 -3.115 1.00 75.94 559 ALA A CA 1
ATOM 4381 C C . ALA A 1 559 ? -29.606 35.413 -2.388 1.00 75.94 559 ALA A C 1
ATOM 4383 O O . ALA A 1 559 ? -30.408 34.794 -1.696 1.00 75.94 559 ALA A O 1
ATOM 4384 N N . GLY A 1 560 ? -28.332 35.024 -2.516 1.00 80.69 560 GLY A N 1
ATOM 4385 C CA . GLY A 1 560 ? -27.795 33.815 -1.899 1.00 80.69 560 GLY A CA 1
ATOM 4386 C C . GLY A 1 560 ? -28.310 32.532 -2.552 1.00 80.69 560 GLY A C 1
ATOM 4387 O O . GLY A 1 560 ? -28.431 31.524 -1.864 1.00 80.69 560 GLY A O 1
ATOM 4388 N N . CYS A 1 561 ? -28.622 32.558 -3.851 1.00 89.19 561 CYS A N 1
ATOM 4389 C CA . CYS A 1 561 ? -29.154 31.417 -4.599 1.00 89.19 561 CYS A CA 1
ATOM 4390 C C . CYS A 1 561 ? -28.598 31.351 -6.033 1.00 89.19 561 CYS A C 1
ATOM 4392 O O . CYS A 1 561 ? -28.041 32.323 -6.548 1.00 89.19 561 CYS A O 1
ATOM 4394 N N . TYR A 1 562 ? -28.733 30.182 -6.665 1.00 92.19 562 TYR A N 1
ATOM 4395 C CA . TYR A 1 562 ? -28.477 30.001 -8.094 1.00 92.19 562 TYR A CA 1
ATOM 4396 C C . TYR A 1 562 ? -29.752 30.289 -8.896 1.00 92.19 562 TYR A C 1
ATOM 4398 O O . TYR A 1 562 ? -30.801 29.718 -8.599 1.00 92.19 562 TYR A O 1
ATOM 4406 N N . GLU A 1 563 ? -29.652 31.126 -9.926 1.00 91.00 563 GLU A N 1
ATOM 4407 C CA . GLU A 1 563 ? -30.749 31.474 -10.839 1.00 91.00 563 GLU A CA 1
ATOM 4408 C C . GLU A 1 563 ? -30.407 31.060 -12.281 1.00 91.00 563 GLU A C 1
ATOM 4410 O O . GLU A 1 563 ? -29.231 31.077 -12.651 1.00 91.00 563 GLU A O 1
ATOM 4415 N N . PRO A 1 564 ? -31.381 30.611 -13.092 1.00 89.88 564 PRO A N 1
ATOM 4416 C CA . PRO A 1 564 ? -31.116 30.181 -14.462 1.00 89.88 564 PRO A CA 1
ATOM 4417 C C . PRO A 1 564 ? -30.650 31.357 -15.330 1.00 89.88 564 PRO A C 1
ATOM 4419 O O . PRO A 1 564 ? -31.201 32.453 -15.256 1.00 89.88 564 PRO A O 1
ATOM 4422 N N . VAL A 1 565 ? -29.646 31.118 -16.173 1.00 88.38 565 VAL A N 1
ATOM 4423 C CA . VAL A 1 565 ? -29.153 32.102 -17.143 1.00 88.38 565 VAL A CA 1
ATOM 4424 C C . VAL A 1 565 ? -30.103 32.139 -18.336 1.00 88.38 565 VAL A C 1
ATOM 4426 O O . VAL A 1 565 ? -30.075 31.239 -19.174 1.00 88.38 565 VAL A O 1
ATOM 4429 N N . THR A 1 566 ? -30.950 33.170 -18.393 1.00 86.69 566 THR A N 1
ATOM 4430 C CA . THR A 1 566 ? -31.765 33.509 -19.573 1.00 86.69 566 THR A CA 1
ATOM 4431 C C . THR A 1 566 ? -30.974 34.390 -20.542 1.00 86.69 566 THR A C 1
ATOM 4433 O O . THR A 1 566 ? -29.903 34.885 -20.182 1.00 86.69 566 THR A O 1
ATOM 4436 N N . ASP A 1 567 ? -31.486 34.604 -21.757 1.00 82.69 567 ASP A N 1
ATOM 4437 C CA . ASP A 1 567 ? -30.858 35.521 -22.719 1.00 82.69 567 ASP A CA 1
ATOM 4438 C C . ASP A 1 567 ? -30.758 36.944 -22.141 1.00 82.69 567 ASP A C 1
ATOM 4440 O O . ASP A 1 567 ? -29.707 37.573 -22.234 1.00 82.69 567 ASP A O 1
ATOM 4444 N N . GLU A 1 568 ? -31.786 37.409 -21.419 1.00 82.75 568 GLU A N 1
ATOM 4445 C CA . GLU A 1 568 ? -31.777 38.725 -20.769 1.00 82.75 568 GLU A CA 1
ATOM 4446 C C . GLU A 1 568 ? -30.731 38.815 -19.649 1.00 82.75 568 GLU A C 1
ATOM 4448 O O . GLU A 1 568 ? -30.026 39.818 -19.536 1.00 82.75 568 GLU A O 1
ATOM 4453 N N . LEU A 1 569 ? -30.599 37.772 -18.815 1.00 84.06 569 LEU A N 1
ATOM 4454 C CA . LEU A 1 569 ? -29.579 37.750 -17.762 1.00 84.06 569 LEU A CA 1
ATOM 4455 C C . LEU A 1 569 ? -28.169 37.639 -18.358 1.00 84.06 569 LEU A C 1
ATOM 4457 O O . LEU A 1 569 ? -27.230 38.234 -17.830 1.00 84.06 569 LEU A O 1
ATOM 4461 N N . TYR A 1 570 ? -28.007 36.898 -19.455 1.00 85.75 570 TYR A N 1
ATOM 4462 C CA . TYR A 1 570 ? -26.745 36.815 -20.185 1.00 85.75 570 TYR A CA 1
ATOM 4463 C C . TYR A 1 570 ? -26.333 38.183 -20.738 1.00 85.75 570 TYR A C 1
ATOM 4465 O O . TYR A 1 570 ? -25.201 38.606 -20.497 1.00 85.75 570 TYR A O 1
ATOM 4473 N N . ASP A 1 571 ? -27.242 38.893 -21.408 1.00 84.25 571 ASP A N 1
ATOM 4474 C CA . ASP A 1 571 ? -26.983 40.232 -21.941 1.00 84.25 571 ASP A CA 1
ATOM 4475 C C . ASP A 1 571 ? -26.660 41.221 -20.807 1.00 84.25 571 ASP A C 1
ATOM 4477 O O . ASP A 1 571 ? -25.645 41.915 -20.873 1.00 84.25 571 ASP A O 1
ATOM 4481 N N . ALA A 1 572 ? -27.395 41.172 -19.689 1.00 82.12 572 ALA A N 1
ATOM 4482 C CA . ALA A 1 572 ? -27.099 41.975 -18.500 1.00 82.12 572 ALA A CA 1
ATOM 4483 C C . ALA A 1 572 ? -25.711 41.675 -17.892 1.00 82.12 572 ALA A C 1
ATOM 4485 O O . ALA A 1 572 ? -25.027 42.584 -17.413 1.00 82.12 572 ALA A O 1
ATOM 4486 N N . ILE A 1 573 ? -25.250 40.416 -17.906 1.00 83.06 573 ILE A N 1
ATOM 4487 C CA . ILE A 1 573 ? -23.884 40.048 -17.480 1.00 83.06 573 ILE A CA 1
ATOM 4488 C C . ILE A 1 573 ? -22.844 40.601 -18.467 1.00 83.06 573 ILE A C 1
ATOM 4490 O O . ILE A 1 573 ? -21.779 41.061 -18.045 1.00 83.06 573 ILE A O 1
ATOM 4494 N N . MET A 1 574 ? -23.136 40.565 -19.771 1.00 82.25 574 MET A N 1
ATOM 4495 C CA . MET A 1 574 ? -22.227 41.029 -20.824 1.00 82.25 574 MET A CA 1
ATOM 4496 C C . MET A 1 574 ? -22.081 42.556 -20.852 1.00 82.25 574 MET A C 1
ATOM 4498 O O . MET A 1 574 ? -20.978 43.053 -21.088 1.00 82.25 574 MET A O 1
ATOM 4502 N N . GLU A 1 575 ? -23.157 43.286 -20.562 1.00 81.19 575 GLU A N 1
ATOM 4503 C CA . GLU A 1 575 ? -23.189 44.752 -20.453 1.00 81.19 575 GLU A CA 1
ATOM 4504 C C . GLU A 1 575 ? -22.663 45.267 -19.099 1.00 81.19 575 GLU A C 1
ATOM 4506 O O . GLU A 1 575 ? -22.349 46.449 -18.955 1.00 81.19 575 GLU A O 1
ATOM 4511 N N . GLY A 1 576 ? -22.483 44.374 -18.118 1.00 69.00 576 GLY A N 1
ATOM 4512 C CA . GLY A 1 576 ? -21.988 44.704 -16.778 1.00 69.00 576 GLY A CA 1
ATOM 4513 C C . GLY A 1 576 ? -23.068 45.203 -15.811 1.00 69.00 576 GLY A C 1
ATOM 4514 O O . GLY A 1 576 ? -22.745 45.709 -14.740 1.00 69.00 576 GLY A O 1
ATOM 4515 N N . GLU A 1 577 ? -24.346 45.049 -16.150 1.00 67.56 577 GLU A N 1
ATOM 4516 C CA . GLU A 1 577 ? -25.476 45.395 -15.280 1.00 67.56 577 GLU A CA 1
ATOM 4517 C C . GLU A 1 577 ? -25.726 44.321 -14.205 1.00 67.56 577 GLU A C 1
ATOM 4519 O O . GLU A 1 577 ? -26.115 44.628 -13.075 1.00 67.56 577 GLU A O 1
ATOM 4524 N N . ALA A 1 578 ? -25.415 43.058 -14.517 1.00 63.56 578 ALA A N 1
ATOM 4525 C CA . ALA A 1 578 ? -25.459 41.931 -13.591 1.00 63.56 578 ALA A CA 1
ATOM 4526 C C . ALA A 1 578 ? -24.035 41.457 -13.250 1.00 63.56 578 ALA A C 1
ATOM 4528 O O . ALA A 1 578 ? -23.408 40.677 -13.967 1.00 63.56 578 ALA A O 1
ATOM 4529 N N . HIS A 1 579 ? -23.501 41.925 -12.119 1.00 64.19 579 HIS A N 1
ATOM 4530 C CA . HIS A 1 579 ? -22.187 41.503 -11.633 1.00 64.19 579 HIS A CA 1
ATOM 4531 C C . HIS A 1 579 ? -22.277 40.407 -10.558 1.00 64.19 579 HIS A C 1
ATOM 4533 O O . HIS A 1 579 ? -23.142 40.468 -9.681 1.00 64.19 579 HIS A O 1
ATOM 4539 N N . PRO A 1 580 ? -21.279 39.502 -10.479 1.00 60.28 580 PRO A N 1
ATOM 4540 C CA . PRO A 1 580 ? -21.093 38.586 -9.345 1.00 60.28 580 PRO A CA 1
ATOM 4541 C C . PRO A 1 580 ? -20.893 39.294 -7.987 1.00 60.28 580 PRO A C 1
ATOM 4543 O O . PRO A 1 580 ? -20.727 38.627 -6.964 1.00 60.28 580 PRO A O 1
ATOM 4546 N N . HIS A 1 581 ? -20.863 40.636 -7.968 1.00 54.19 581 HIS A N 1
ATOM 4547 C CA . HIS A 1 581 ? -20.747 41.481 -6.788 1.00 54.19 581 HIS A CA 1
ATOM 4548 C C . HIS A 1 581 ? -21.393 42.866 -6.944 1.00 54.19 581 HIS A C 1
ATOM 4550 O O . HIS A 1 581 ? -20.934 43.681 -7.738 1.00 54.19 581 HIS A O 1
ATOM 4556 N N . GLU A 1 582 ? -22.295 43.203 -6.019 1.00 38.19 582 GLU A N 1
ATOM 4557 C CA . GLU A 1 582 ? -22.275 44.517 -5.372 1.00 38.19 582 GLU A CA 1
ATOM 4558 C C . GLU A 1 582 ? -22.098 44.330 -3.866 1.00 38.19 582 GLU A C 1
ATOM 4560 O O . GLU A 1 582 ? -22.929 43.735 -3.183 1.00 38.19 582 GLU A O 1
ATOM 4565 N N . SER A 1 583 ? -21.035 44.923 -3.337 1.00 33.31 583 SER A N 1
ATOM 4566 C CA . SER A 1 583 ? -21.012 45.456 -1.979 1.00 33.31 583 SER A CA 1
ATOM 4567 C C . SER A 1 583 ? -20.437 46.870 -2.055 1.00 33.31 583 SER A C 1
ATOM 4569 O O . SER A 1 583 ? -19.294 47.121 -1.674 1.00 33.31 583 SER A O 1
ATOM 4571 N N . LYS A 1 584 ? -21.207 47.811 -2.611 1.00 29.27 584 LYS A N 1
ATOM 4572 C CA . LYS A 1 584 ? -20.938 49.246 -2.468 1.00 29.27 584 LYS A CA 1
ATOM 4573 C C . LYS A 1 584 ? -22.073 49.871 -1.663 1.00 29.27 584 LYS A C 1
ATOM 4575 O O . LYS A 1 584 ? -23.225 49.849 -2.072 1.00 29.27 584 LYS A O 1
ATOM 4580 N N . ARG A 1 585 ? -21.722 50.428 -0.500 1.00 36.00 585 ARG A N 1
ATOM 4581 C CA . ARG A 1 585 ? -22.562 51.346 0.284 1.00 36.00 585 ARG A CA 1
ATOM 4582 C C . ARG A 1 585 ? -23.123 52.436 -0.634 1.00 36.00 585 ARG A C 1
ATOM 4584 O O . ARG A 1 585 ? -22.319 53.202 -1.156 1.00 36.00 585 ARG A O 1
ATOM 4591 N N . PHE A 1 586 ? -24.445 52.591 -0.719 1.00 28.42 586 PHE A N 1
ATOM 4592 C CA . PHE A 1 586 ? -25.057 53.858 -1.130 1.00 28.42 586 PHE A CA 1
ATOM 4593 C C . PHE A 1 586 ? -26.303 54.220 -0.314 1.00 28.42 586 PHE A C 1
ATOM 4595 O O . PHE A 1 586 ? -26.978 53.375 0.264 1.00 28.42 586 PHE A O 1
ATOM 4602 N N . LYS A 1 587 ? -26.473 55.540 -0.203 1.00 26.36 587 LYS A N 1
ATOM 4603 C CA . LYS A 1 587 ? -27.349 56.320 0.677 1.00 26.36 587 LYS A CA 1
ATOM 4604 C C . LYS A 1 587 ? -28.821 56.262 0.249 1.00 26.36 587 LYS A C 1
ATOM 4606 O O . LYS A 1 587 ? -29.113 56.336 -0.937 1.00 26.36 587 LYS A O 1
ATOM 4611 N N . CYS A 1 588 ? -29.719 56.266 1.236 1.00 29.27 588 CYS A N 1
ATOM 4612 C CA . CYS A 1 588 ? -31.141 56.593 1.086 1.00 29.27 588 CYS A CA 1
ATOM 4613 C C . CYS A 1 588 ? -31.372 58.009 0.532 1.00 29.27 588 CYS A C 1
ATOM 4615 O O . CYS A 1 588 ? -30.578 58.896 0.846 1.00 29.27 588 CYS A O 1
ATOM 4617 N N . LEU A 1 589 ? -32.507 58.208 -0.163 1.00 25.50 589 LEU A N 1
ATOM 4618 C CA . LEU A 1 589 ? -33.440 59.369 -0.174 1.00 25.50 589 LEU A CA 1
ATOM 4619 C C . LEU A 1 589 ? -34.465 59.178 -1.343 1.00 25.50 589 LEU A C 1
ATOM 4621 O O . LEU A 1 589 ? -34.111 58.508 -2.307 1.00 25.50 589 LEU A O 1
ATOM 4625 N N . PRO A 1 590 ? -35.660 59.815 -1.374 1.00 38.75 590 PRO A N 1
ATOM 4626 C CA . PRO A 1 590 ? -36.720 59.803 -0.355 1.00 38.75 590 PRO A CA 1
ATOM 4627 C C . PRO A 1 590 ? -38.184 59.739 -0.906 1.00 38.75 590 PRO A C 1
ATOM 4629 O O . PRO A 1 590 ? -38.446 60.051 -2.061 1.00 38.75 590 PRO A O 1
ATOM 4632 N N . CYS A 1 591 ? -39.135 59.511 0.017 1.00 23.81 591 CYS A N 1
ATOM 4633 C CA . CYS A 1 591 ? -40.473 60.147 0.118 1.00 23.81 591 CYS A CA 1
ATOM 4634 C C . CYS A 1 591 ? -41.752 59.626 -0.612 1.00 23.81 591 CYS A C 1
ATOM 4636 O O . CYS A 1 591 ? -41.918 59.817 -1.810 1.00 23.81 591 CYS A O 1
ATOM 4638 N N . LEU A 1 592 ? -42.734 59.267 0.258 1.00 25.09 592 LEU A N 1
ATOM 4639 C CA . LEU A 1 592 ? -44.193 59.608 0.309 1.00 25.09 592 LEU A CA 1
ATOM 4640 C C . LEU A 1 592 ? -45.242 58.632 -0.305 1.00 25.09 592 LEU A C 1
ATOM 4642 O O . LEU A 1 592 ? -44.981 58.060 -1.353 1.00 25.09 592 LEU A O 1
ATOM 4646 N N . PRO A 1 593 ? -46.512 58.587 0.195 1.00 37.75 593 PRO A N 1
ATOM 4647 C CA . PRO A 1 593 ? -46.998 58.596 1.596 1.00 37.75 593 PRO A CA 1
ATOM 4648 C C . PRO A 1 593 ? -48.247 57.689 1.892 1.00 37.75 593 PRO A C 1
ATOM 4650 O O . PRO A 1 593 ? -48.892 57.186 0.983 1.00 37.75 593 PRO A O 1
ATOM 4653 N N . ARG A 1 594 ? -48.660 57.674 3.183 1.00 26.08 594 ARG A N 1
ATOM 4654 C CA . ARG A 1 594 ? -50.025 57.510 3.787 1.00 26.08 594 ARG A CA 1
ATOM 4655 C C . ARG A 1 594 ? -50.566 56.135 4.281 1.00 26.08 594 ARG A C 1
ATOM 4657 O O . ARG A 1 594 ? -50.987 55.302 3.496 1.00 26.08 594 ARG A O 1
ATOM 4664 N N . ALA A 1 595 ? -50.765 56.108 5.617 1.00 27.31 595 ALA A N 1
ATOM 4665 C CA . ALA A 1 595 ? -52.009 55.857 6.394 1.00 27.31 595 ALA A CA 1
ATOM 4666 C C . ALA A 1 595 ? -52.128 54.586 7.290 1.00 27.31 595 ALA A C 1
ATOM 4668 O O . ALA A 1 595 ? -52.308 53.490 6.785 1.00 27.31 595 ALA A O 1
ATOM 4669 N N . ASN A 1 596 ? -52.136 54.851 8.618 1.00 26.23 596 ASN A N 1
ATOM 4670 C CA . ASN A 1 596 ? -52.841 54.258 9.793 1.00 26.23 596 ASN A CA 1
ATOM 4671 C C . ASN A 1 596 ? -52.852 52.720 10.013 1.00 26.23 596 ASN A C 1
ATOM 4673 O O . ASN A 1 596 ? -53.177 51.973 9.106 1.00 26.23 596 ASN A O 1
ATOM 4677 N N . TYR A 1 597 ? -52.584 52.158 11.207 1.00 26.06 597 TYR A N 1
ATOM 4678 C CA . TYR A 1 597 ? -53.051 52.504 12.569 1.00 26.06 597 TYR A CA 1
ATOM 4679 C C . TYR A 1 597 ? -52.013 52.168 13.692 1.00 26.06 597 TYR A C 1
ATOM 4681 O O . TYR A 1 597 ? -51.423 51.096 13.670 1.00 26.06 597 TYR A O 1
ATOM 4689 N N . VAL A 1 598 ? -51.838 53.123 14.635 1.00 26.44 598 VAL A N 1
ATOM 4690 C CA . VAL A 1 598 ? -51.617 53.123 16.128 1.00 26.44 598 VAL A CA 1
ATOM 4691 C C . VAL A 1 598 ? -51.158 51.805 16.820 1.00 26.44 598 VAL A C 1
ATOM 4693 O O . VAL A 1 598 ? -51.704 50.762 16.499 1.00 26.44 598 VAL A O 1
ATOM 4696 N N . THR A 1 599 ? -50.210 51.697 17.778 1.00 25.56 599 THR A N 1
ATOM 4697 C CA . THR A 1 599 ? -49.877 52.397 19.066 1.00 25.56 599 THR A CA 1
ATOM 4698 C C . THR A 1 599 ? -48.432 52.029 19.510 1.00 25.56 599 THR A C 1
ATOM 4700 O O . THR A 1 599 ? -48.083 50.857 19.451 1.00 25.56 599 THR A O 1
ATOM 4703 N N . ALA A 1 600 ? -47.517 52.977 19.779 1.00 27.31 600 ALA A N 1
ATOM 4704 C CA . ALA A 1 600 ? -47.144 53.617 21.069 1.00 27.31 600 ALA A CA 1
ATOM 4705 C C . ALA A 1 600 ? -46.269 52.780 22.049 1.00 27.31 600 ALA A C 1
ATOM 4707 O O . ALA A 1 600 ? -46.780 51.873 22.693 1.00 27.31 600 ALA A O 1
ATOM 4708 N N . TYR A 1 601 ? -44.978 53.120 22.223 1.00 24.77 601 TYR A N 1
ATOM 4709 C CA . TYR A 1 601 ? -44.481 53.994 23.312 1.00 24.77 601 TYR A CA 1
ATOM 4710 C C . TYR A 1 601 ? -42.958 54.260 23.223 1.00 24.77 601 TYR A C 1
ATOM 4712 O O . TYR A 1 601 ? -42.165 53.386 22.884 1.00 24.77 601 TYR A O 1
ATOM 4720 N N . ASP A 1 602 ? -42.614 55.512 23.526 1.00 26.25 602 ASP A N 1
ATOM 4721 C CA . ASP A 1 602 ? -41.333 56.230 23.450 1.00 26.25 602 ASP A CA 1
ATOM 4722 C C . ASP A 1 602 ? -40.246 55.829 24.470 1.00 26.25 602 ASP A C 1
ATOM 4724 O O . ASP A 1 602 ? -40.559 55.443 25.595 1.00 26.25 602 ASP A O 1
ATOM 4728 N N . ASN A 1 603 ? -38.969 56.091 24.129 1.00 25.53 603 ASN A N 1
ATOM 4729 C CA . ASN A 1 603 ? -38.168 57.133 24.812 1.00 25.53 603 ASN A CA 1
ATOM 4730 C C . ASN A 1 603 ? -36.780 57.390 24.172 1.00 25.53 603 ASN A C 1
ATOM 4732 O O . ASN A 1 603 ? -35.837 56.631 24.361 1.00 25.53 603 ASN A O 1
ATOM 4736 N N . SER A 1 604 ? -36.731 58.471 23.381 1.00 26.44 604 SER A N 1
ATOM 4737 C CA . SER A 1 604 ? -35.857 59.672 23.430 1.00 26.44 604 SER A CA 1
ATOM 4738 C C . SER A 1 604 ? -34.325 59.635 23.736 1.00 26.44 604 SER A C 1
ATOM 4740 O O . SER A 1 604 ? -33.823 58.745 24.413 1.00 26.44 604 SER A O 1
ATOM 4742 N N . PRO A 1 605 ? -33.553 60.629 23.205 1.00 46.47 605 PRO A N 1
ATOM 4743 C CA . PRO A 1 605 ? -32.190 60.443 22.668 1.00 46.47 605 PRO A CA 1
ATOM 4744 C C . PRO A 1 605 ? -31.167 61.544 23.095 1.00 46.47 605 PRO A C 1
ATOM 4746 O O . PRO A 1 605 ? -31.380 62.234 24.089 1.00 46.47 605 PRO A O 1
ATOM 4749 N N . SER A 1 606 ? -30.136 61.778 22.249 1.00 26.48 606 SER A N 1
ATOM 4750 C CA . SER A 1 606 ? -29.308 63.009 22.055 1.00 26.48 606 SER A CA 1
ATOM 4751 C C . SER A 1 606 ? -27.865 62.973 22.621 1.00 26.48 606 SER A C 1
ATOM 4753 O O . SER A 1 606 ? -27.620 62.313 23.618 1.00 26.48 606 SER A O 1
ATOM 4755 N N . ASN A 1 607 ? -26.829 63.635 22.076 1.00 27.88 607 ASN A N 1
ATOM 4756 C CA . ASN A 1 607 ? -26.616 64.382 20.827 1.00 27.88 607 ASN A CA 1
ATOM 4757 C C . ASN A 1 607 ? -25.095 64.627 20.587 1.00 27.88 607 ASN A C 1
ATOM 4759 O O . ASN A 1 607 ? -24.331 64.807 21.525 1.00 27.88 607 ASN A O 1
ATOM 4763 N N . LEU A 1 608 ? -24.719 64.667 19.302 1.00 27.83 608 LEU A N 1
ATOM 4764 C CA . LEU A 1 608 ? -23.858 65.619 18.558 1.00 27.83 608 LEU A CA 1
ATOM 4765 C C . LEU A 1 608 ? -22.558 66.302 19.116 1.00 27.83 608 LEU A C 1
ATOM 4767 O O . LEU A 1 608 ? -22.621 67.241 19.895 1.00 27.83 608 LEU A O 1
ATOM 4771 N N . ASN A 1 609 ? -21.446 66.014 18.402 1.00 26.58 609 ASN A N 1
ATOM 4772 C CA . ASN A 1 609 ? -20.663 66.869 17.453 1.00 26.58 609 ASN A CA 1
ATOM 4773 C C . ASN A 1 609 ? -19.492 67.825 17.835 1.00 26.58 609 ASN A C 1
ATOM 4775 O O . ASN A 1 609 ? -19.607 68.659 18.723 1.00 26.58 609 ASN A O 1
ATOM 4779 N N . LYS A 1 610 ? -18.524 67.843 16.877 1.00 28.44 610 LYS A N 1
ATOM 4780 C CA . LYS A 1 610 ? -17.541 68.892 16.448 1.00 28.44 610 LYS A CA 1
ATOM 4781 C C . LYS A 1 610 ? -16.276 69.084 17.318 1.00 28.44 610 LYS A C 1
ATOM 4783 O O . LYS A 1 610 ? -16.3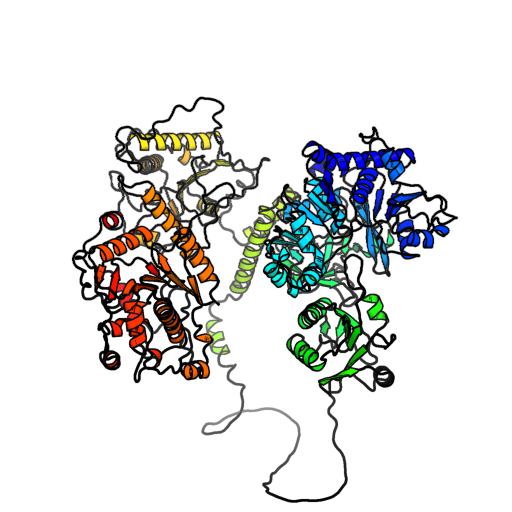48 68.896 18.515 1.00 28.44 610 LYS A O 1
ATOM 4788 N N . HIS A 1 611 ? -15.077 69.462 16.843 1.00 27.48 611 HIS A N 1
ATOM 4789 C CA . HIS A 1 611 ? -14.503 69.922 15.559 1.00 27.48 611 HIS A CA 1
ATOM 4790 C C . HIS A 1 611 ? -12.962 69.670 15.569 1.00 27.48 611 HIS A C 1
ATOM 4792 O O . HIS A 1 611 ? -12.403 69.248 16.575 1.00 27.48 611 HIS A O 1
ATOM 4798 N N . VAL A 1 612 ? -12.295 69.939 14.441 1.00 26.97 612 VAL A N 1
ATOM 4799 C CA . VAL A 1 612 ? -10.860 69.760 14.113 1.00 26.97 612 VAL A CA 1
ATOM 4800 C C . VAL A 1 612 ? -10.075 71.067 14.329 1.00 26.97 612 VAL A C 1
ATOM 4802 O O . VAL A 1 612 ? -10.624 72.093 13.950 1.00 26.97 612 VAL A O 1
ATOM 4805 N N . GLU A 1 613 ? -8.814 71.035 14.815 1.00 25.77 613 GLU A N 1
ATOM 4806 C CA . GLU A 1 613 ? -7.635 71.733 14.222 1.00 25.77 613 GLU A CA 1
ATOM 4807 C C . GLU A 1 613 ? -6.289 71.593 14.998 1.00 25.77 613 GLU A C 1
ATOM 4809 O O . GLU A 1 613 ? -6.234 71.665 16.218 1.00 25.77 613 GLU A O 1
ATOM 4814 N N . ARG A 1 614 ? -5.223 71.378 14.201 1.00 25.67 614 ARG A N 1
ATOM 4815 C CA . ARG A 1 614 ? -3.777 71.744 14.253 1.00 25.67 614 ARG A CA 1
ATOM 4816 C C . ARG A 1 614 ? -3.019 72.047 15.575 1.00 25.67 614 ARG A C 1
ATOM 4818 O O . ARG A 1 614 ? -3.303 73.024 16.244 1.00 25.67 614 ARG A O 1
ATOM 4825 N N . GLY A 1 615 ? -1.836 71.412 15.703 1.00 22.89 615 GLY A N 1
ATOM 4826 C CA . GLY A 1 615 ? -0.539 72.130 15.780 1.00 22.89 615 GLY A CA 1
ATOM 4827 C C . GLY A 1 615 ? 0.268 72.159 17.101 1.00 22.89 615 GLY A C 1
ATOM 4828 O O . GLY A 1 615 ? -0.110 72.847 18.030 1.00 22.89 615 GLY A O 1
ATOM 4829 N N . GLN A 1 616 ? 1.465 71.545 17.060 1.00 24.83 616 GLN A N 1
ATOM 4830 C CA . GLN A 1 616 ? 2.741 71.918 17.727 1.00 24.83 616 GLN A CA 1
ATOM 4831 C C . GLN A 1 616 ? 2.996 71.751 19.258 1.00 24.83 616 GLN A C 1
ATOM 4833 O O . GLN A 1 616 ? 2.417 72.412 20.103 1.00 24.83 616 GLN A O 1
ATOM 4838 N N . THR A 1 617 ? 4.017 70.913 19.524 1.00 25.20 617 THR A N 1
ATOM 4839 C CA . THR A 1 617 ? 5.197 71.041 20.428 1.00 25.20 617 THR A CA 1
ATOM 4840 C C . THR A 1 617 ? 5.094 71.284 21.948 1.00 25.20 617 THR A C 1
ATOM 4842 O O . THR A 1 617 ? 4.720 72.358 22.390 1.00 25.20 617 THR A O 1
ATOM 4845 N N . ASN A 1 618 ? 5.728 70.334 22.660 1.00 24.48 618 ASN A N 1
ATOM 4846 C CA . ASN A 1 618 ? 6.657 70.442 23.804 1.00 24.48 618 ASN A CA 1
ATOM 4847 C C . ASN A 1 618 ? 6.207 70.815 25.238 1.00 24.48 618 ASN A C 1
ATOM 4849 O O . ASN A 1 618 ? 5.424 71.719 25.470 1.00 24.48 618 ASN A O 1
ATOM 4853 N N . GLU A 1 619 ? 6.900 70.126 26.164 1.00 26.98 619 GLU A N 1
ATOM 4854 C CA . GLU A 1 619 ? 7.172 70.410 27.589 1.00 26.98 619 GLU A CA 1
ATOM 4855 C C . GLU A 1 619 ? 6.150 69.999 28.676 1.00 26.98 619 GLU A C 1
ATOM 4857 O O . GLU A 1 619 ? 5.126 70.624 28.898 1.00 26.98 619 GLU A O 1
ATOM 4862 N N . GLY A 1 620 ? 6.506 68.932 29.413 1.00 23.70 620 GLY A N 1
ATOM 4863 C CA . GLY A 1 620 ? 7.111 69.083 30.749 1.00 23.70 620 GLY A CA 1
ATOM 4864 C C . GLY A 1 620 ? 6.207 69.188 31.990 1.00 23.70 620 GLY A C 1
ATOM 4865 O O . GLY A 1 620 ? 5.794 70.280 32.340 1.00 23.70 620 GLY A O 1
ATOM 4866 N N . GLY A 1 621 ? 6.103 68.074 32.742 1.00 24.28 621 GLY A N 1
ATOM 4867 C CA . GLY A 1 621 ? 5.894 68.002 34.211 1.00 24.28 621 GLY A CA 1
ATOM 4868 C C . GLY A 1 621 ? 4.504 68.403 34.735 1.00 24.28 621 GLY A C 1
ATOM 4869 O O . GLY A 1 621 ? 3.922 69.374 34.298 1.00 24.28 621 GLY A O 1
ATOM 4870 N N . GLY A 1 622 ? 3.857 67.754 35.699 1.00 23.73 622 GLY A N 1
ATOM 4871 C CA . GLY A 1 622 ? 4.189 66.718 36.672 1.00 23.73 622 GLY A CA 1
ATOM 4872 C C . GLY A 1 622 ? 3.212 66.900 37.852 1.00 23.73 622 GLY A C 1
ATOM 4873 O O . GLY A 1 622 ? 2.913 68.037 38.198 1.00 23.73 622 GLY A O 1
ATOM 4874 N N . GLY A 1 623 ? 2.706 65.822 38.470 1.00 24.39 623 GLY A N 1
ATOM 4875 C CA . GLY A 1 623 ? 2.022 65.922 39.778 1.00 24.39 623 GLY A CA 1
ATOM 4876 C C . GLY A 1 623 ? 0.749 65.089 40.001 1.00 24.39 623 GLY A C 1
ATOM 4877 O O . GLY A 1 623 ? -0.348 65.553 39.744 1.00 24.39 623 GLY A O 1
ATOM 4878 N N . GLN A 1 624 ? 0.948 63.882 40.550 1.00 25.14 624 GLN A N 1
ATOM 4879 C CA . GLN A 1 624 ? 0.183 63.189 41.617 1.00 25.14 624 GLN A CA 1
ATOM 4880 C C . GLN A 1 624 ? -1.362 62.979 41.563 1.00 25.14 624 GLN A C 1
ATOM 4882 O O . GLN A 1 624 ? -2.135 63.890 41.805 1.00 25.14 624 GLN A O 1
ATOM 4887 N N . ARG A 1 625 ? -1.738 61.684 41.396 1.00 23.59 625 ARG A N 1
ATOM 4888 C CA . ARG A 1 625 ? -2.624 60.781 42.215 1.00 23.59 625 ARG A CA 1
ATOM 4889 C C . ARG A 1 625 ? -3.895 61.385 42.878 1.00 23.59 625 ARG A C 1
ATOM 4891 O O . ARG A 1 625 ? -3.769 62.354 43.599 1.00 23.59 625 ARG A O 1
ATOM 4898 N N . SER A 1 626 ? -5.112 60.808 42.843 1.00 21.91 626 SER A N 1
ATOM 4899 C CA . SER A 1 626 ? -5.569 59.403 42.713 1.00 21.91 626 SER A CA 1
ATOM 4900 C C . SER A 1 626 ? -7.120 59.261 42.632 1.00 21.91 626 SER A C 1
ATOM 4902 O O . SER A 1 626 ? -7.805 60.081 43.227 1.00 21.91 626 SER A O 1
ATOM 4904 N N . GLU A 1 627 ? -7.605 58.132 42.063 1.00 23.80 627 GLU A N 1
ATOM 4905 C CA . GLU A 1 627 ? -8.947 57.467 42.191 1.00 23.80 627 GLU A CA 1
ATOM 4906 C C . GLU A 1 627 ? -10.186 58.131 41.521 1.00 23.80 627 GLU A C 1
ATOM 4908 O O . GLU A 1 627 ? -10.356 59.331 41.636 1.00 23.80 627 GLU A O 1
ATOM 4913 N N . LYS A 1 628 ? -11.154 57.475 40.838 1.00 22.23 628 LYS A N 1
ATOM 4914 C CA . LYS A 1 628 ? -11.513 56.065 40.518 1.00 22.23 628 LYS A CA 1
ATOM 4915 C C . LYS A 1 628 ? -12.605 56.029 39.396 1.00 22.23 628 LYS A C 1
ATOM 4917 O O . LYS A 1 628 ? -13.483 56.877 39.413 1.00 22.23 628 LYS A O 1
ATOM 4922 N N . MET A 1 629 ? -12.582 54.979 38.543 1.00 21.73 629 MET A N 1
ATOM 4923 C CA . MET A 1 629 ? -13.651 54.372 37.678 1.00 21.73 629 MET A CA 1
ATOM 4924 C C . MET A 1 629 ? -14.322 55.226 36.560 1.00 21.73 629 MET A C 1
ATOM 4926 O O . MET A 1 629 ? -14.920 56.245 36.847 1.00 21.73 629 MET A O 1
ATOM 4930 N N . THR A 1 630 ? -14.377 54.868 35.258 1.00 22.48 630 THR A N 1
ATOM 4931 C CA . THR A 1 630 ? -14.846 53.606 34.621 1.00 22.48 630 THR A CA 1
ATOM 4932 C C . THR A 1 630 ? -14.461 53.487 33.111 1.00 22.48 630 THR A C 1
ATOM 4934 O O . THR A 1 630 ? -14.594 54.443 32.362 1.00 22.48 630 THR A O 1
ATOM 4937 N N . SER A 1 631 ? -14.128 52.257 32.673 1.00 23.28 631 SER A N 1
ATOM 4938 C CA . SER A 1 631 ? -14.255 51.607 31.332 1.00 23.28 631 SER A CA 1
ATOM 4939 C C . SER A 1 631 ? -13.453 52.026 30.064 1.00 23.28 631 SER A C 1
ATOM 4941 O O . SER A 1 631 ? -13.364 53.189 29.698 1.00 23.28 631 SER A O 1
ATOM 4943 N N . CYS A 1 632 ? -13.026 50.975 29.329 1.00 21.67 632 CYS A N 1
ATOM 4944 C CA . CYS A 1 632 ? -12.439 50.874 27.971 1.00 21.67 632 CYS A CA 1
ATOM 4945 C C . CYS A 1 632 ? -10.933 51.212 27.832 1.00 21.67 632 CYS A C 1
ATOM 4947 O O . CYS A 1 632 ? -10.526 52.361 27.878 1.00 21.67 632 CYS A O 1
ATOM 4949 N N . THR A 1 633 ? -10.018 50.262 27.600 1.00 24.95 633 THR A N 1
ATOM 4950 C CA . THR A 1 633 ? -9.839 49.579 26.305 1.00 24.95 633 THR A CA 1
ATOM 4951 C C . THR A 1 633 ? -8.817 48.430 26.404 1.00 24.95 633 THR A C 1
ATOM 4953 O O . THR A 1 633 ? -7.784 48.525 27.063 1.00 24.95 633 THR A O 1
ATOM 4956 N N . LEU A 1 634 ? -9.105 47.345 25.681 1.00 27.84 634 LEU A N 1
ATOM 4957 C CA . LEU A 1 634 ? -8.255 46.182 25.404 1.00 27.84 634 LEU A CA 1
ATOM 4958 C C . LEU A 1 634 ? -6.993 46.560 24.602 1.00 27.84 634 LEU A C 1
ATOM 4960 O O . LEU A 1 634 ? -6.942 46.343 23.393 1.00 27.84 634 LEU A O 1
ATOM 4964 N N . ARG A 1 635 ? -5.971 47.130 25.252 1.00 27.16 635 ARG A N 1
ATOM 4965 C CA . ARG A 1 635 ? -4.631 47.307 24.648 1.00 27.16 635 ARG A CA 1
ATOM 4966 C C . ARG A 1 635 ? -3.448 47.244 25.625 1.00 27.16 635 ARG A C 1
ATOM 4968 O O . ARG A 1 635 ? -2.349 47.658 25.273 1.00 27.16 635 ARG A O 1
ATOM 4975 N N . GLU A 1 636 ? -3.640 46.655 26.808 1.00 26.06 636 GLU A N 1
ATOM 4976 C CA . GLU A 1 636 ? -2.579 46.488 27.823 1.00 26.06 636 GLU A CA 1
ATOM 4977 C C . GLU A 1 636 ? -2.520 45.090 28.475 1.00 26.06 636 GLU A C 1
ATOM 4979 O O . GLU A 1 636 ? -2.030 44.937 29.587 1.00 26.06 636 GLU A O 1
ATOM 4984 N N . MET A 1 637 ? -2.930 44.031 27.766 1.00 27.66 637 MET A N 1
ATOM 4985 C CA . MET A 1 637 ? -2.581 42.645 28.147 1.00 27.66 637 MET A CA 1
ATOM 4986 C C . MET A 1 637 ? -1.492 42.007 27.268 1.00 27.66 637 MET A C 1
ATOM 4988 O O . MET A 1 637 ? -1.152 40.844 27.461 1.00 27.66 637 MET A O 1
ATOM 4992 N N . GLU A 1 638 ? -0.874 42.774 26.362 1.00 31.48 638 GLU A N 1
ATOM 4993 C CA . GLU A 1 638 ? 0.246 42.301 25.527 1.00 31.48 638 GLU A CA 1
ATOM 4994 C C . GLU A 1 638 ? 1.614 42.902 25.891 1.00 31.48 638 GLU A C 1
ATOM 4996 O O . GLU A 1 638 ? 2.631 42.412 25.410 1.00 31.48 638 GLU A O 1
ATOM 5001 N N . LYS A 1 639 ? 1.696 43.895 26.791 1.00 29.30 639 LYS A N 1
ATOM 5002 C CA . LYS A 1 639 ? 2.982 44.539 27.141 1.00 29.30 639 LYS A CA 1
ATOM 5003 C C . LYS A 1 639 ? 3.638 44.078 28.444 1.00 29.30 639 LYS A C 1
ATOM 5005 O O . LYS A 1 639 ? 4.833 44.290 28.617 1.00 29.30 639 LYS A O 1
ATOM 5010 N N . THR A 1 640 ? 2.943 43.349 29.314 1.00 30.59 640 THR A N 1
ATOM 5011 C CA . THR A 1 640 ? 3.522 42.825 30.572 1.00 30.59 640 THR A CA 1
ATOM 5012 C C . THR A 1 640 ? 4.109 41.416 30.454 1.00 30.59 640 THR A C 1
ATOM 5014 O O . THR A 1 640 ? 4.637 40.887 31.429 1.00 30.59 640 THR A O 1
ATOM 5017 N N . ASN A 1 641 ? 4.085 40.816 29.258 1.00 32.66 641 ASN A N 1
ATOM 5018 C CA . ASN A 1 641 ? 4.723 39.523 28.982 1.00 32.66 641 ASN A CA 1
ATOM 5019 C C . ASN A 1 641 ? 6.031 39.658 28.170 1.00 32.66 641 ASN A C 1
ATOM 5021 O O . ASN A 1 641 ? 6.757 38.677 28.016 1.00 32.66 641 ASN A O 1
ATOM 5025 N N . GLU A 1 642 ? 6.367 40.861 27.680 1.00 33.53 642 GLU A N 1
ATOM 5026 C CA . GLU A 1 642 ? 7.618 41.110 26.944 1.00 33.53 642 GLU A CA 1
ATOM 5027 C C . GLU A 1 642 ? 8.780 41.579 27.833 1.00 33.53 642 GLU A C 1
ATOM 5029 O O . GLU A 1 642 ? 9.912 41.169 27.583 1.00 33.53 642 GLU A O 1
ATOM 5034 N N . ASP A 1 643 ? 8.547 42.318 28.924 1.00 30.95 643 ASP A N 1
ATOM 5035 C CA . ASP A 1 643 ? 9.655 42.813 29.768 1.00 30.95 643 ASP A CA 1
ATOM 5036 C C . ASP A 1 643 ? 10.159 41.801 30.815 1.00 30.95 643 ASP A C 1
ATOM 5038 O O . ASP A 1 643 ? 11.345 41.794 31.161 1.00 30.95 643 ASP A O 1
ATOM 5042 N N . LEU A 1 644 ? 9.319 40.850 31.241 1.00 33.88 644 LEU A N 1
ATOM 5043 C CA . LEU A 1 644 ? 9.757 39.694 32.042 1.00 33.88 644 LEU A CA 1
ATOM 5044 C C . LEU A 1 644 ? 10.426 38.606 31.187 1.00 33.88 644 LEU A C 1
ATOM 5046 O O . LEU A 1 644 ? 11.299 37.887 31.681 1.00 33.88 644 LEU A O 1
ATOM 5050 N N . LYS A 1 645 ? 10.103 38.549 29.886 1.00 33.19 645 LYS A N 1
ATOM 5051 C CA . LYS A 1 645 ? 10.837 37.727 28.916 1.00 33.19 645 LYS A CA 1
ATOM 5052 C C . LYS A 1 645 ? 12.145 38.385 28.485 1.00 33.19 645 LYS A C 1
ATOM 5054 O O . LYS A 1 645 ? 13.133 37.673 28.378 1.00 33.19 645 LYS A O 1
ATOM 5059 N N . ARG A 1 646 ? 12.233 39.715 28.350 1.00 31.66 646 ARG A N 1
ATOM 5060 C CA . ARG A 1 646 ? 13.496 40.405 28.010 1.00 31.66 646 ARG A CA 1
ATOM 5061 C C . ARG A 1 646 ? 14.560 40.326 29.106 1.00 31.66 646 ARG A C 1
ATOM 5063 O O . ARG A 1 646 ? 15.725 40.111 28.785 1.00 31.66 646 ARG A O 1
ATOM 5070 N N . ARG A 1 647 ? 14.193 40.369 30.393 1.00 31.30 647 ARG A N 1
ATOM 5071 C CA . ARG A 1 647 ? 15.183 40.273 31.492 1.00 31.30 647 ARG A CA 1
ATOM 5072 C C . ARG A 1 647 ? 15.737 38.869 31.764 1.00 31.30 647 ARG A C 1
ATOM 5074 O O . ARG A 1 647 ? 16.743 38.749 32.458 1.00 31.30 647 ARG A O 1
ATOM 5081 N N . THR A 1 648 ? 15.160 37.817 31.181 1.00 32.44 648 THR A N 1
ATOM 5082 C CA . THR A 1 648 ? 15.761 36.467 31.168 1.00 32.44 648 THR A CA 1
ATOM 5083 C C . THR A 1 648 ? 16.419 36.108 29.832 1.00 32.44 648 THR A C 1
ATOM 5085 O O . THR A 1 648 ? 17.201 35.158 29.778 1.00 32.44 648 THR A O 1
ATOM 5088 N N . TRP A 1 649 ? 16.196 36.895 28.774 1.00 34.00 649 TRP A N 1
ATOM 5089 C CA . TRP A 1 649 ? 16.751 36.640 27.440 1.00 34.00 649 TRP A CA 1
ATOM 5090 C C . TRP A 1 649 ? 18.116 37.287 27.168 1.00 34.00 649 TRP A C 1
ATOM 5092 O O . TRP A 1 649 ? 18.829 36.834 26.279 1.00 34.00 649 TRP A O 1
ATOM 5102 N N . GLU A 1 650 ? 18.544 38.267 27.968 1.00 31.11 650 GLU A N 1
ATOM 5103 C CA . GLU A 1 650 ? 19.863 38.911 27.812 1.00 31.11 650 GLU A CA 1
ATOM 5104 C C . GLU A 1 650 ? 20.982 38.315 28.686 1.00 31.11 650 GLU A C 1
ATOM 5106 O O . GLU A 1 650 ? 22.089 38.846 28.722 1.00 31.11 650 GLU A O 1
ATOM 5111 N N . ARG A 1 651 ? 20.760 37.168 29.351 1.00 35.69 651 ARG A N 1
ATOM 5112 C CA . ARG A 1 651 ? 21.834 36.470 30.097 1.00 35.69 651 ARG A CA 1
ATOM 5113 C C . ARG A 1 651 ? 22.229 35.080 29.613 1.00 35.69 651 ARG A C 1
ATOM 5115 O O . ARG A 1 651 ? 23.228 34.564 30.106 1.00 35.69 651 ARG A O 1
ATOM 5122 N N . ARG A 1 652 ? 21.553 34.487 28.625 1.00 32.41 652 ARG A N 1
ATOM 5123 C CA . ARG A 1 652 ? 22.032 33.268 27.937 1.00 32.41 652 ARG A CA 1
ATOM 5124 C C . ARG A 1 652 ? 21.569 33.266 26.480 1.00 32.41 652 ARG A C 1
ATOM 5126 O O . ARG A 1 652 ? 20.458 32.847 26.176 1.00 32.41 652 ARG A O 1
ATOM 5133 N N . GLY A 1 653 ? 22.422 33.761 25.583 1.00 32.50 653 GLY A N 1
ATOM 5134 C CA . GLY A 1 653 ? 22.170 33.754 24.141 1.00 32.50 653 GLY A CA 1
ATOM 5135 C C . GLY A 1 653 ? 21.985 32.340 23.574 1.00 32.50 653 GLY A C 1
ATOM 5136 O O . GLY A 1 653 ? 22.644 31.400 24.015 1.00 32.50 653 GLY A O 1
ATOM 5137 N N . GLY A 1 654 ? 21.104 32.186 22.574 1.00 32.88 654 GLY A N 1
ATOM 5138 C CA . GLY A 1 654 ? 20.966 30.903 21.872 1.00 32.88 654 GLY A CA 1
ATOM 5139 C C . GLY A 1 654 ? 19.726 30.661 21.000 1.00 32.88 654 GLY A C 1
ATOM 5140 O O . GLY A 1 654 ? 19.263 29.527 20.940 1.00 32.88 654 GLY A O 1
ATOM 5141 N N . GLY A 1 655 ? 19.192 31.654 20.276 1.00 28.20 655 GLY A N 1
ATOM 5142 C CA . GLY A 1 655 ? 18.048 31.469 19.354 1.00 28.20 655 GLY A CA 1
ATOM 5143 C C . GLY A 1 655 ? 18.295 30.540 18.145 1.00 28.20 655 GLY A C 1
ATOM 5144 O O . GLY A 1 655 ? 17.352 30.138 17.466 1.00 28.20 655 GLY A O 1
ATOM 5145 N N . ASN A 1 656 ? 19.545 30.138 17.887 1.00 34.81 656 ASN A N 1
ATOM 5146 C CA . ASN A 1 656 ? 19.906 29.248 16.776 1.00 34.81 656 ASN A CA 1
ATOM 5147 C C . ASN A 1 656 ? 19.710 27.749 17.072 1.00 34.81 656 ASN A C 1
ATOM 5149 O O . ASN A 1 656 ? 19.655 26.959 16.133 1.00 34.81 656 ASN A O 1
ATOM 5153 N N . GLY A 1 657 ? 19.571 27.335 18.338 1.00 30.55 657 GLY A N 1
ATOM 5154 C CA . GLY A 1 657 ? 19.493 25.913 18.707 1.00 30.55 657 GLY A CA 1
ATOM 5155 C C . GLY A 1 657 ? 18.183 25.230 18.301 1.00 30.55 657 GLY A C 1
ATOM 5156 O O . GLY A 1 657 ? 18.196 24.109 17.806 1.00 30.55 657 GLY A O 1
ATOM 5157 N N . PHE A 1 658 ? 17.047 25.920 18.427 1.00 29.19 658 PHE A N 1
ATOM 5158 C CA . PHE A 1 658 ? 15.723 25.309 18.237 1.00 29.19 658 PHE A CA 1
ATOM 5159 C C . PHE A 1 658 ? 15.339 25.136 16.754 1.00 29.19 658 PHE A C 1
ATOM 5161 O O . PHE A 1 658 ? 14.782 24.111 16.364 1.00 29.19 658 PHE A O 1
ATOM 5168 N N . ARG A 1 659 ? 15.712 26.092 15.887 1.00 32.28 659 ARG A N 1
ATOM 5169 C CA . ARG A 1 659 ? 15.573 25.949 14.421 1.00 32.28 659 ARG A CA 1
ATOM 5170 C C . ARG A 1 659 ? 16.540 24.908 13.849 1.00 32.28 659 ARG A C 1
ATOM 5172 O O . ARG A 1 659 ? 16.214 24.263 12.855 1.00 32.28 659 ARG A O 1
ATOM 5179 N N . LYS A 1 660 ? 17.702 24.729 14.487 1.00 34.44 660 LYS A N 1
ATOM 5180 C CA . LYS A 1 660 ? 18.695 23.713 14.128 1.00 34.44 660 LYS A CA 1
ATOM 5181 C C . LYS A 1 660 ? 18.216 22.307 14.515 1.00 34.44 660 LYS A C 1
ATOM 5183 O O . LYS A 1 660 ? 18.206 21.446 13.648 1.00 34.44 660 LYS A O 1
ATOM 5188 N N . LEU A 1 661 ? 17.660 22.124 15.718 1.00 33.00 661 LEU A N 1
ATOM 5189 C CA . LEU A 1 661 ? 17.085 20.846 16.169 1.00 33.00 661 LEU A CA 1
ATOM 5190 C C . LEU A 1 661 ? 15.861 20.401 15.344 1.00 33.00 661 LEU A C 1
ATOM 5192 O O . LEU A 1 661 ? 15.693 19.214 15.069 1.00 33.00 661 LEU A O 1
ATOM 5196 N N . LYS A 1 662 ? 15.001 21.350 14.933 1.00 33.28 662 LYS A N 1
ATOM 5197 C CA . LYS A 1 662 ? 13.843 21.065 14.067 1.00 33.28 662 LYS A CA 1
ATOM 5198 C C . LYS A 1 662 ? 14.294 20.609 12.671 1.00 33.28 662 LYS A C 1
ATOM 5200 O O . LYS A 1 662 ? 13.857 19.557 12.213 1.00 33.28 662 LYS A O 1
ATOM 5205 N N . ARG A 1 663 ? 15.266 21.315 12.072 1.00 37.81 663 ARG A N 1
ATOM 5206 C CA . ARG A 1 663 ? 15.923 20.883 10.825 1.00 37.81 663 ARG A CA 1
ATOM 5207 C C . ARG A 1 663 ? 16.611 19.524 10.979 1.00 37.81 663 ARG A C 1
ATOM 5209 O O . ARG A 1 663 ? 16.507 18.705 10.081 1.00 37.81 663 ARG A O 1
ATOM 5216 N N . GLU A 1 664 ? 17.286 19.252 12.092 1.00 42.78 664 GLU A N 1
ATOM 5217 C CA . GLU A 1 664 ? 17.997 17.984 12.333 1.00 42.78 664 GLU A CA 1
ATOM 5218 C C . GLU A 1 664 ? 17.043 16.780 12.488 1.00 42.78 664 GLU A C 1
ATOM 5220 O O . GLU A 1 664 ? 17.336 15.701 11.970 1.00 42.78 664 GLU A O 1
ATOM 5225 N N . LYS A 1 665 ? 15.863 16.961 13.105 1.00 37.94 665 LYS A N 1
ATOM 5226 C CA . LYS A 1 665 ? 14.790 15.944 13.137 1.00 37.94 665 LYS A CA 1
ATOM 5227 C C . LYS A 1 665 ? 14.176 15.688 11.758 1.00 37.94 665 LYS A C 1
ATOM 5229 O O . LYS A 1 665 ? 13.978 14.532 11.390 1.00 37.94 665 LYS A O 1
ATOM 5234 N N . GLU A 1 666 ? 13.908 16.742 10.992 1.00 41.97 666 GLU A N 1
ATOM 5235 C CA . GLU A 1 666 ? 13.437 16.637 9.602 1.00 41.97 666 GLU A CA 1
ATOM 5236 C C . GLU A 1 666 ? 14.469 15.895 8.731 1.00 41.97 666 GLU A C 1
ATOM 5238 O O . GLU A 1 666 ? 14.120 14.995 7.965 1.00 41.97 666 GLU A O 1
ATOM 5243 N N . TRP A 1 667 ? 15.762 16.171 8.937 1.00 45.44 667 TRP A N 1
ATOM 5244 C CA . TRP A 1 667 ? 16.865 15.471 8.275 1.00 45.44 667 TRP A CA 1
ATOM 5245 C C . TRP A 1 667 ? 16.877 13.960 8.555 1.00 45.44 667 TRP A C 1
ATOM 5247 O O . TRP A 1 667 ? 17.089 13.165 7.637 1.00 45.44 667 TRP A O 1
ATOM 5257 N N . LEU A 1 668 ? 16.612 13.548 9.799 1.00 41.81 668 LEU A N 1
ATOM 5258 C CA . LEU A 1 668 ? 16.578 12.133 10.178 1.00 41.81 668 LEU A CA 1
ATOM 5259 C C . LEU A 1 668 ? 15.404 11.389 9.517 1.00 41.81 668 LEU A C 1
ATOM 5261 O O . LEU A 1 668 ? 15.582 10.284 9.006 1.00 41.81 668 LEU A O 1
ATOM 5265 N N . ILE A 1 669 ? 14.220 12.010 9.468 1.00 43.09 669 ILE A N 1
ATOM 5266 C CA . ILE A 1 669 ? 13.013 11.428 8.853 1.00 43.09 669 ILE A CA 1
ATOM 5267 C C . ILE A 1 669 ? 13.237 11.173 7.358 1.00 43.09 669 ILE A C 1
ATOM 5269 O O . ILE A 1 669 ? 12.936 10.092 6.852 1.00 43.09 669 ILE A O 1
ATOM 5273 N N . HIS A 1 670 ? 13.839 12.129 6.656 1.00 44.97 670 HIS A N 1
ATOM 5274 C CA . HIS A 1 670 ? 14.121 12.006 5.226 1.00 44.97 670 HIS A CA 1
ATOM 5275 C C . HIS A 1 670 ? 15.218 10.979 4.932 1.00 44.97 670 HIS A C 1
ATOM 5277 O O . HIS A 1 670 ? 15.148 10.280 3.920 1.00 44.97 670 HIS A O 1
ATOM 5283 N N . ALA A 1 671 ? 16.227 10.872 5.802 1.00 45.31 671 ALA A N 1
ATOM 5284 C CA . ALA A 1 671 ? 17.261 9.850 5.691 1.00 45.31 671 ALA A CA 1
ATOM 5285 C C . ALA A 1 671 ? 16.670 8.444 5.884 1.00 45.31 671 ALA A C 1
ATOM 5287 O O . ALA A 1 671 ? 16.993 7.541 5.114 1.00 45.31 671 ALA A O 1
ATOM 5288 N N . VAL A 1 672 ? 15.741 8.272 6.834 1.00 42.56 672 VAL A N 1
ATOM 5289 C CA . VAL A 1 672 ? 15.012 7.013 7.066 1.00 42.56 672 VAL A CA 1
ATOM 5290 C C . VAL A 1 672 ? 14.074 6.676 5.903 1.00 42.56 672 VAL A C 1
ATOM 5292 O O . VAL A 1 672 ? 14.039 5.522 5.480 1.00 42.56 672 VAL A O 1
ATOM 5295 N N . MET A 1 673 ? 13.349 7.649 5.341 1.00 45.38 673 MET A N 1
ATOM 5296 C CA . MET A 1 673 ? 12.488 7.437 4.165 1.00 45.38 673 MET A CA 1
ATOM 5297 C C . MET A 1 673 ? 13.299 7.071 2.917 1.00 45.38 673 MET A C 1
ATOM 5299 O O . MET A 1 673 ? 12.988 6.085 2.249 1.00 45.38 673 MET A O 1
ATOM 5303 N N . PHE A 1 674 ? 14.390 7.793 2.638 1.00 46.09 674 PHE A N 1
ATOM 5304 C CA . PHE A 1 674 ? 15.288 7.467 1.528 1.00 46.09 674 PHE A CA 1
ATOM 5305 C C . PHE A 1 674 ? 15.945 6.098 1.721 1.00 46.09 674 PHE A C 1
ATOM 5307 O O . PHE A 1 674 ? 15.990 5.295 0.790 1.00 46.09 674 PHE A O 1
ATOM 5314 N N . TRP A 1 675 ? 16.399 5.791 2.940 1.00 43.38 675 TRP A N 1
ATOM 5315 C CA . TRP A 1 675 ? 16.949 4.481 3.255 1.00 43.38 675 TRP A CA 1
ATOM 5316 C C . TRP A 1 675 ? 15.893 3.391 3.085 1.00 43.38 675 TRP A C 1
ATOM 5318 O O . TRP A 1 675 ? 16.192 2.421 2.407 1.00 43.38 675 TRP A O 1
ATOM 5328 N N . ARG A 1 676 ? 14.647 3.550 3.562 1.00 42.69 676 ARG A N 1
ATOM 5329 C CA . ARG A 1 676 ? 13.516 2.621 3.319 1.00 42.69 676 ARG A CA 1
ATOM 5330 C C . ARG A 1 676 ? 13.212 2.415 1.827 1.00 42.69 676 ARG A C 1
ATOM 5332 O O . ARG A 1 676 ? 12.918 1.290 1.428 1.00 42.69 676 ARG A O 1
ATOM 5339 N N . MET A 1 677 ? 13.335 3.463 1.011 1.00 46.78 677 MET A N 1
ATOM 5340 C CA . MET A 1 677 ? 13.126 3.407 -0.440 1.00 46.78 677 MET A CA 1
ATOM 5341 C C . MET A 1 677 ? 14.237 2.621 -1.154 1.00 46.78 677 MET A C 1
ATOM 5343 O O . MET A 1 677 ? 13.953 1.702 -1.917 1.00 46.78 677 MET A O 1
ATOM 5347 N N . VAL A 1 678 ? 15.506 2.936 -0.868 1.00 42.66 678 VAL A N 1
ATOM 5348 C CA . VAL A 1 678 ? 16.677 2.268 -1.472 1.00 42.66 678 VAL A CA 1
ATOM 5349 C C . VAL A 1 678 ? 16.885 0.859 -0.905 1.00 42.66 678 VAL A C 1
ATOM 5351 O O . VAL A 1 678 ? 17.444 -0.014 -1.566 1.00 42.66 678 VAL A O 1
ATOM 5354 N N . SER A 1 679 ? 16.430 0.611 0.324 1.00 36.50 679 SER A N 1
ATOM 5355 C CA . SER A 1 679 ? 16.615 -0.665 1.009 1.00 36.50 679 SER A CA 1
ATOM 5356 C C . SER A 1 679 ? 15.656 -1.764 0.570 1.00 36.50 679 SER A C 1
ATOM 5358 O O . SER A 1 679 ? 16.016 -2.936 0.655 1.00 36.50 679 SER A O 1
ATOM 5360 N N . ARG A 1 680 ? 14.463 -1.414 0.089 1.00 36.59 680 ARG A N 1
ATOM 5361 C CA . ARG A 1 680 ? 13.474 -2.406 -0.341 1.00 36.59 680 ARG A CA 1
ATOM 5362 C C . ARG A 1 680 ? 13.593 -2.807 -1.812 1.00 36.59 680 ARG A C 1
ATOM 5364 O O . ARG A 1 680 ? 13.113 -3.878 -2.139 1.00 36.59 680 ARG A O 1
ATOM 5371 N N . TYR A 1 681 ? 14.235 -2.014 -2.685 1.00 39.84 681 TYR A N 1
ATOM 5372 C CA . TYR A 1 681 ? 14.158 -2.245 -4.138 1.00 39.84 681 TYR A CA 1
ATOM 5373 C C . TYR A 1 681 ? 15.455 -1.874 -4.899 1.00 39.84 681 TYR A C 1
ATOM 5375 O O . TYR A 1 681 ? 15.848 -0.706 -4.906 1.00 39.84 681 TYR A O 1
ATOM 5383 N N . PRO A 1 682 ? 16.119 -2.813 -5.608 1.00 33.50 682 PRO A N 1
ATOM 5384 C CA . PRO A 1 682 ? 17.432 -2.595 -6.239 1.00 33.50 682 PRO A CA 1
ATOM 5385 C C . PRO A 1 682 ? 17.393 -1.904 -7.624 1.00 33.50 682 PRO A C 1
ATOM 5387 O O . PRO A 1 682 ? 18.320 -2.053 -8.418 1.00 33.50 682 PRO A O 1
ATOM 5390 N N . CYS A 1 683 ? 16.336 -1.156 -7.963 1.00 32.12 683 CYS A N 1
ATOM 5391 C CA . CYS A 1 683 ? 16.085 -0.725 -9.351 1.00 32.12 683 CYS A CA 1
ATOM 5392 C C . CYS A 1 683 ? 16.591 0.662 -9.767 1.00 32.12 683 CYS A C 1
ATOM 5394 O O . CYS A 1 683 ? 16.475 1.001 -10.945 1.00 32.12 683 CYS A O 1
ATOM 5396 N N . PHE A 1 684 ? 17.203 1.443 -8.876 1.00 34.25 684 PHE A N 1
ATOM 5397 C CA . PHE A 1 684 ? 17.884 2.673 -9.286 1.00 34.25 684 PHE A CA 1
ATOM 5398 C C . PHE A 1 684 ? 19.344 2.348 -9.655 1.00 34.25 684 PHE A C 1
ATOM 5400 O O . PHE A 1 684 ? 20.107 1.927 -8.788 1.00 34.25 684 PHE A O 1
ATOM 5407 N N . PRO A 1 685 ? 19.769 2.501 -10.921 1.00 33.94 685 PRO A N 1
ATOM 5408 C CA . PRO A 1 685 ? 21.160 2.393 -11.331 1.00 33.94 685 PRO A CA 1
ATOM 5409 C C . PRO A 1 685 ? 21.930 3.549 -10.702 1.00 33.94 685 PRO A C 1
ATOM 5411 O O . PRO A 1 685 ? 21.821 4.700 -11.121 1.00 33.94 685 PRO A O 1
ATOM 5414 N N . VAL A 1 686 ? 22.682 3.241 -9.657 1.00 36.44 686 VAL A N 1
ATOM 5415 C CA . VAL A 1 686 ? 23.535 4.215 -8.995 1.00 36.44 686 VAL A CA 1
ATOM 5416 C C . VAL A 1 686 ? 24.933 4.091 -9.578 1.00 36.44 686 VAL A C 1
ATOM 5418 O O . VAL A 1 686 ? 25.541 3.024 -9.512 1.00 36.44 686 VAL A O 1
ATOM 5421 N N . ASP A 1 687 ? 25.457 5.191 -10.112 1.00 38.94 687 ASP A N 1
ATOM 5422 C CA . ASP A 1 687 ? 26.899 5.387 -10.227 1.00 38.94 687 ASP A CA 1
ATOM 5423 C C . ASP A 1 687 ? 27.459 5.444 -8.797 1.00 38.94 687 ASP A C 1
ATOM 5425 O O . ASP A 1 687 ? 27.365 6.464 -8.102 1.00 38.94 687 ASP A O 1
ATOM 5429 N N . SER A 1 688 ? 27.932 4.294 -8.307 1.00 34.03 688 SER A N 1
ATOM 5430 C CA . SER A 1 688 ? 28.375 4.123 -6.923 1.00 34.03 688 SER A CA 1
ATOM 5431 C C . SER A 1 688 ? 29.473 5.117 -6.555 1.00 34.03 688 SER A C 1
ATOM 5433 O O . SER A 1 688 ? 29.547 5.524 -5.398 1.00 34.03 688 SER A O 1
ATOM 5435 N N . ALA A 1 689 ? 30.263 5.583 -7.526 1.00 34.59 689 ALA A N 1
ATOM 5436 C CA . ALA A 1 689 ? 31.305 6.577 -7.322 1.00 34.59 689 ALA A CA 1
ATOM 5437 C C . ALA A 1 689 ? 30.721 7.967 -7.037 1.00 34.59 689 ALA A C 1
ATOM 5439 O O . ALA A 1 689 ? 31.202 8.658 -6.141 1.00 34.59 689 ALA A O 1
ATOM 5440 N N . ARG A 1 690 ? 29.637 8.366 -7.717 1.00 38.41 690 ARG A N 1
ATOM 5441 C CA . ARG A 1 690 ? 28.935 9.633 -7.446 1.00 38.41 690 ARG A CA 1
ATOM 5442 C C . ARG A 1 690 ? 28.145 9.602 -6.144 1.00 38.41 690 ARG A C 1
ATOM 5444 O O . ARG A 1 690 ? 28.212 10.578 -5.404 1.00 38.41 690 ARG A O 1
ATOM 5451 N N . LEU A 1 691 ? 27.453 8.505 -5.823 1.00 38.19 691 LEU A N 1
ATOM 5452 C CA . LEU A 1 691 ? 26.757 8.376 -4.533 1.00 38.19 691 LEU A CA 1
ATOM 5453 C C . LEU A 1 691 ? 27.759 8.356 -3.375 1.00 38.19 691 LEU A C 1
ATOM 5455 O O . LEU A 1 691 ? 27.563 9.065 -2.396 1.00 38.19 691 LEU A O 1
ATOM 5459 N N . THR A 1 692 ? 28.875 7.639 -3.523 1.00 38.94 692 THR A N 1
ATOM 5460 C CA . THR A 1 692 ? 29.965 7.641 -2.539 1.00 38.94 692 THR A CA 1
ATOM 5461 C C . THR A 1 692 ? 30.622 9.018 -2.451 1.00 38.94 692 THR A C 1
ATOM 5463 O O . THR A 1 692 ? 30.862 9.489 -1.353 1.00 38.94 692 THR A O 1
ATOM 5466 N N . ALA A 1 693 ? 30.833 9.739 -3.557 1.00 38.94 693 ALA A N 1
ATOM 5467 C CA . ALA A 1 693 ? 31.398 11.092 -3.535 1.00 38.94 693 ALA A CA 1
ATOM 5468 C C . ALA A 1 693 ? 30.441 12.153 -2.961 1.00 38.94 693 ALA A C 1
ATOM 5470 O O . ALA A 1 693 ? 30.899 13.133 -2.375 1.00 38.94 693 ALA A O 1
ATOM 5471 N N . VAL A 1 694 ? 29.125 11.987 -3.126 1.00 39.81 694 VAL A N 1
ATOM 5472 C CA . VAL A 1 694 ? 28.095 12.842 -2.513 1.00 39.81 694 VAL A CA 1
ATOM 5473 C C . VAL A 1 694 ? 27.969 12.527 -1.025 1.00 39.81 694 VAL A C 1
ATOM 5475 O O . VAL A 1 694 ? 27.972 13.454 -0.223 1.00 39.81 694 VAL A O 1
ATOM 5478 N N . LEU A 1 695 ? 27.966 11.248 -0.640 1.00 39.66 695 LEU A N 1
ATOM 5479 C CA . LEU A 1 695 ? 27.997 10.805 0.757 1.00 39.66 695 LEU A CA 1
ATOM 5480 C C . LEU A 1 695 ? 29.312 11.194 1.456 1.00 39.66 695 LEU A C 1
ATOM 5482 O O . LEU A 1 695 ? 29.273 11.593 2.613 1.00 39.66 695 LEU A O 1
ATOM 5486 N N . CYS A 1 696 ? 30.453 11.187 0.756 1.00 39.06 696 CYS A N 1
ATOM 5487 C CA . CYS A 1 696 ? 31.743 11.676 1.254 1.00 39.06 696 CYS A CA 1
ATOM 5488 C C . CYS A 1 696 ? 31.792 13.211 1.356 1.00 39.06 696 CYS A C 1
ATOM 5490 O O . CYS A 1 696 ? 32.290 13.728 2.346 1.00 39.06 696 CYS A O 1
ATOM 5492 N N . ARG A 1 697 ? 31.208 13.966 0.411 1.00 38.94 697 ARG A N 1
ATOM 5493 C CA . ARG A 1 697 ? 31.087 15.437 0.526 1.00 38.94 697 ARG A CA 1
ATOM 5494 C C . ARG A 1 697 ? 30.061 15.879 1.579 1.00 38.94 697 ARG A C 1
ATOM 5496 O O . ARG A 1 697 ? 30.227 16.930 2.197 1.00 38.94 697 ARG A O 1
ATOM 5503 N N . LEU A 1 698 ? 29.009 15.086 1.798 1.00 37.16 698 LEU A N 1
ATOM 5504 C CA . LEU A 1 698 ? 28.058 15.234 2.907 1.00 37.16 698 LEU A CA 1
ATOM 5505 C C . LEU A 1 698 ? 28.736 14.917 4.243 1.00 37.16 698 LEU A C 1
ATOM 5507 O O . LEU A 1 698 ? 28.587 15.694 5.182 1.00 37.16 698 LEU A O 1
ATOM 5511 N N . LYS A 1 699 ? 29.547 13.852 4.293 1.00 35.44 699 LYS A N 1
ATOM 5512 C CA . LYS A 1 699 ? 30.449 13.532 5.405 1.00 35.44 699 LYS A CA 1
ATOM 5513 C C . LYS A 1 699 ? 31.376 14.717 5.687 1.00 35.44 699 LYS A C 1
ATOM 5515 O O . LYS A 1 699 ? 31.364 15.176 6.812 1.00 35.44 699 LYS A O 1
ATOM 5520 N N . ASP A 1 700 ? 32.032 15.330 4.703 1.00 34.34 700 ASP A N 1
ATOM 5521 C CA . ASP A 1 700 ? 32.914 16.492 4.932 1.00 34.34 700 ASP A CA 1
ATOM 5522 C C . ASP A 1 700 ? 32.188 17.752 5.448 1.00 34.34 700 ASP A C 1
ATOM 5524 O O . ASP A 1 700 ? 32.730 18.495 6.271 1.00 34.34 700 ASP A O 1
ATOM 5528 N N . LYS A 1 701 ? 30.945 18.004 5.010 1.00 35.19 701 LYS A N 1
ATOM 5529 C CA . LYS A 1 701 ? 30.116 19.113 5.530 1.00 35.19 701 LYS A CA 1
ATOM 5530 C C . LYS A 1 701 ? 29.608 18.860 6.952 1.00 35.19 701 LYS A C 1
ATOM 5532 O O . LYS A 1 701 ? 29.481 19.811 7.718 1.00 35.19 701 LYS A O 1
ATOM 5537 N N . VAL A 1 702 ? 29.344 17.604 7.304 1.00 34.44 702 VAL A N 1
ATOM 5538 C CA . VAL A 1 702 ? 28.968 17.179 8.663 1.00 34.44 702 VAL A CA 1
ATOM 5539 C C . VAL A 1 702 ? 30.200 17.156 9.587 1.00 34.44 702 VAL A C 1
ATOM 5541 O O . VAL A 1 702 ? 30.126 17.621 10.722 1.00 34.44 702 VAL A O 1
ATOM 5544 N N . VAL A 1 703 ? 31.357 16.734 9.068 1.00 34.62 703 VAL A N 1
ATOM 5545 C CA . VAL A 1 703 ? 32.660 16.648 9.753 1.00 34.62 703 VAL A CA 1
ATOM 5546 C C . VAL A 1 703 ? 33.240 18.029 10.075 1.00 34.62 703 VAL A C 1
ATOM 5548 O O . VAL A 1 703 ? 33.798 18.217 11.150 1.00 34.62 703 VAL A O 1
ATOM 5551 N N . LYS A 1 704 ? 33.046 19.050 9.225 1.00 31.80 704 LYS A N 1
ATOM 5552 C CA . LYS A 1 704 ? 33.491 20.425 9.540 1.00 31.80 704 LYS A CA 1
ATOM 5553 C C . LYS A 1 704 ? 32.746 21.083 10.709 1.00 31.80 704 LYS A C 1
ATOM 5555 O O . LYS A 1 704 ? 33.262 22.041 11.276 1.00 31.80 704 LYS A O 1
ATOM 5560 N N . VAL A 1 705 ? 31.556 20.599 11.066 1.00 36.00 705 VAL A N 1
ATOM 5561 C CA . VAL A 1 705 ? 30.755 21.136 12.185 1.00 36.00 705 VAL A CA 1
ATOM 5562 C C . VAL A 1 705 ? 30.972 20.333 13.474 1.00 36.00 705 VAL A C 1
ATOM 5564 O O . VAL A 1 705 ? 30.722 20.846 14.562 1.00 36.00 705 VAL A O 1
ATOM 5567 N N . TYR A 1 706 ? 31.505 19.116 13.367 1.00 29.41 706 TYR A N 1
ATOM 5568 C CA . TYR A 1 706 ? 31.791 18.232 14.491 1.00 29.41 706 TYR A CA 1
ATOM 5569 C C . TYR A 1 706 ? 33.211 17.685 14.371 1.00 29.41 706 TYR A C 1
ATOM 5571 O O . TYR A 1 706 ? 33.425 16.576 13.893 1.00 29.41 706 TYR A O 1
ATOM 5579 N N . ASN A 1 707 ? 34.186 18.473 14.824 1.00 28.86 707 ASN A N 1
ATOM 5580 C CA . ASN A 1 707 ? 35.548 17.992 15.004 1.00 28.86 707 ASN A CA 1
ATOM 5581 C C . ASN A 1 707 ? 35.838 17.817 16.498 1.00 28.86 707 ASN A C 1
ATOM 5583 O O . ASN A 1 707 ? 36.087 18.789 17.209 1.00 28.86 707 ASN A O 1
ATOM 5587 N N . LYS A 1 708 ? 35.818 16.559 16.943 1.00 25.88 708 LYS A N 1
ATOM 5588 C CA . LYS A 1 708 ? 36.951 15.935 17.636 1.00 25.88 708 LYS A CA 1
ATOM 5589 C C . LYS A 1 708 ? 36.916 14.422 17.375 1.00 25.88 708 LYS A C 1
ATOM 5591 O O . LYS A 1 708 ? 35.906 13.771 17.614 1.00 25.88 708 LYS A O 1
ATOM 5596 N N . ASP A 1 709 ? 38.044 13.955 16.846 1.00 28.08 709 ASP A N 1
ATOM 5597 C CA . ASP A 1 709 ? 38.520 12.583 16.633 1.00 28.08 709 ASP A CA 1
ATOM 5598 C C . ASP A 1 709 ? 37.885 11.732 15.518 1.00 28.08 709 ASP A C 1
ATOM 5600 O O . ASP A 1 709 ? 37.006 10.895 15.708 1.00 28.08 709 ASP A O 1
ATOM 5604 N N . LEU A 1 710 ? 38.452 11.905 14.318 1.00 28.95 710 LEU A N 1
ATOM 5605 C CA . LEU A 1 710 ? 38.185 11.141 13.100 1.00 28.95 710 LEU A CA 1
ATOM 5606 C C . LEU A 1 710 ? 39.493 10.587 12.508 1.00 28.95 710 LEU A C 1
ATOM 5608 O O . LEU A 1 710 ? 39.982 11.054 11.486 1.00 28.95 710 LEU A O 1
ATOM 5612 N N . SER A 1 711 ? 40.032 9.539 13.133 1.00 25.11 711 SER A N 1
ATOM 5613 C CA . SER A 1 711 ? 40.991 8.608 12.506 1.00 25.11 711 SER A CA 1
ATOM 5614 C C . SER A 1 711 ? 40.337 7.280 12.076 1.00 25.11 711 SER A C 1
ATOM 5616 O O . SER A 1 711 ? 40.962 6.461 11.411 1.00 25.11 711 SER A O 1
ATOM 5618 N N . CYS A 1 712 ? 39.048 7.065 12.379 1.00 30.69 712 CYS A N 1
ATOM 5619 C CA . CYS A 1 712 ? 38.343 5.797 12.119 1.00 30.69 712 CYS A CA 1
ATOM 5620 C C . CYS A 1 712 ? 37.622 5.697 10.759 1.00 30.69 712 CYS A C 1
ATOM 5622 O O . CYS A 1 712 ? 37.191 4.613 10.367 1.00 30.69 712 CYS A O 1
ATOM 5624 N N . PHE A 1 713 ? 37.456 6.796 10.020 1.00 27.86 713 PHE A N 1
ATOM 5625 C CA . PHE A 1 713 ? 36.521 6.827 8.883 1.00 27.86 713 PHE A CA 1
ATOM 5626 C C . PHE A 1 713 ? 37.129 6.535 7.507 1.00 27.86 713 PHE A C 1
ATOM 5628 O O . PHE A 1 713 ? 36.368 6.290 6.569 1.00 27.86 713 PHE A O 1
ATOM 5635 N N . ASP A 1 714 ? 38.456 6.533 7.376 1.00 26.56 714 ASP A N 1
ATOM 5636 C CA . ASP A 1 714 ? 39.135 6.122 6.136 1.00 26.56 714 ASP A CA 1
ATOM 5637 C C . ASP A 1 714 ? 39.314 4.599 6.041 1.00 26.56 714 ASP A C 1
ATOM 5639 O O . ASP A 1 714 ? 39.352 4.044 4.943 1.00 26.56 714 ASP A O 1
ATOM 5643 N N . ALA A 1 715 ? 39.292 3.887 7.174 1.00 29.92 715 ALA A N 1
ATOM 5644 C CA . ALA A 1 715 ? 39.354 2.424 7.209 1.00 29.92 715 ALA A CA 1
ATOM 5645 C C . ALA A 1 715 ? 38.012 1.742 6.856 1.00 29.92 715 ALA A C 1
ATOM 5647 O O . ALA A 1 715 ? 37.992 0.586 6.431 1.00 29.92 715 ALA A O 1
ATOM 5648 N N . MET A 1 716 ? 36.878 2.443 6.992 1.00 29.20 716 MET A N 1
ATOM 5649 C CA . MET A 1 716 ? 35.543 1.868 6.755 1.00 29.20 716 MET A CA 1
ATOM 5650 C C . MET A 1 716 ? 35.095 1.860 5.286 1.00 29.20 716 MET A C 1
ATOM 5652 O O . MET A 1 716 ? 34.231 1.063 4.937 1.00 29.20 716 MET A O 1
ATOM 5656 N N . ALA A 1 717 ? 35.667 2.697 4.414 1.00 25.94 717 ALA A N 1
ATOM 5657 C CA . ALA A 1 717 ? 35.259 2.760 3.004 1.00 25.94 717 ALA A CA 1
ATOM 5658 C C . ALA A 1 717 ? 35.904 1.670 2.122 1.00 25.94 717 ALA A C 1
ATOM 5660 O O . ALA A 1 717 ? 35.521 1.517 0.964 1.00 25.94 717 ALA A O 1
ATOM 5661 N N . LYS A 1 718 ? 36.869 0.905 2.657 1.00 25.80 718 LYS A N 1
ATOM 5662 C CA . LYS A 1 718 ? 37.626 -0.119 1.911 1.00 25.80 718 LYS A CA 1
ATOM 5663 C C . LYS A 1 718 ? 37.379 -1.571 2.344 1.00 25.80 718 LYS A C 1
ATOM 5665 O O . LYS A 1 718 ? 37.897 -2.463 1.681 1.00 25.80 718 LYS A O 1
ATOM 5670 N N . SER A 1 719 ? 36.591 -1.851 3.384 1.00 28.61 719 SER A N 1
ATOM 5671 C CA . SER A 1 719 ? 36.340 -3.231 3.838 1.00 28.61 719 SER A CA 1
ATOM 5672 C C . SER A 1 719 ? 34.900 -3.673 3.564 1.00 28.61 719 SER A C 1
ATOM 5674 O O . SER A 1 719 ? 33.949 -3.214 4.193 1.00 28.61 719 SER A O 1
ATOM 5676 N N . GLY A 1 720 ? 34.726 -4.573 2.593 1.00 32.00 720 GLY A N 1
ATOM 5677 C CA . GLY A 1 720 ? 33.483 -5.326 2.430 1.00 32.00 720 GLY A CA 1
ATOM 5678 C C . GLY A 1 720 ? 33.296 -6.255 3.627 1.00 32.00 720 GLY A C 1
ATOM 5679 O O . GLY A 1 720 ? 34.133 -7.127 3.837 1.00 32.00 720 GLY A O 1
ATOM 5680 N N . LYS A 1 721 ? 32.230 -6.047 4.409 1.00 37.22 721 LYS A N 1
ATOM 5681 C CA . LYS A 1 721 ? 32.013 -6.753 5.679 1.00 37.22 721 LYS A CA 1
ATOM 5682 C C . LYS A 1 721 ? 31.155 -8.019 5.538 1.00 37.22 721 LYS A C 1
ATOM 5684 O O . LYS A 1 721 ? 30.202 -8.015 4.756 1.00 37.22 721 LYS A O 1
ATOM 5689 N N . ALA A 1 722 ? 31.465 -9.081 6.281 1.00 34.62 722 ALA A N 1
ATOM 5690 C CA . ALA A 1 722 ? 30.779 -10.384 6.275 1.00 34.62 722 ALA A CA 1
ATOM 5691 C C . ALA A 1 722 ? 30.254 -10.774 7.676 1.00 34.62 722 ALA A C 1
ATOM 5693 O O . ALA A 1 722 ? 30.842 -10.403 8.686 1.00 34.62 722 ALA A O 1
ATOM 5694 N N . LEU A 1 723 ? 29.142 -11.519 7.749 1.00 30.55 723 LEU A N 1
ATOM 5695 C CA . LEU A 1 723 ? 28.464 -11.924 8.999 1.00 30.55 723 LEU A CA 1
ATOM 5696 C C . LEU A 1 723 ? 28.081 -13.416 8.937 1.00 30.55 723 LEU A C 1
ATOM 5698 O O . LEU A 1 723 ? 27.641 -13.896 7.891 1.00 30.55 723 LEU A O 1
ATOM 5702 N N . TYR A 1 724 ? 28.215 -14.149 10.045 1.00 31.67 724 TYR A N 1
ATOM 5703 C CA . TYR A 1 724 ? 27.835 -15.567 10.149 1.00 31.67 724 TYR A CA 1
ATOM 5704 C C . TYR A 1 724 ? 26.672 -15.776 11.133 1.00 31.67 724 TYR A C 1
ATOM 5706 O O . TYR A 1 724 ? 26.674 -15.181 12.209 1.00 31.67 724 TYR A O 1
ATOM 5714 N N . ILE A 1 725 ? 25.697 -16.621 10.763 1.00 32.62 725 ILE A N 1
ATOM 5715 C CA . ILE A 1 725 ? 24.520 -16.996 11.574 1.00 32.62 725 ILE A CA 1
ATOM 5716 C C . ILE A 1 725 ? 24.326 -18.522 11.463 1.00 32.62 725 ILE A C 1
ATOM 5718 O O . ILE A 1 725 ? 24.252 -19.045 10.347 1.00 32.62 725 ILE A O 1
ATOM 5722 N N . HIS A 1 726 ? 24.263 -19.234 12.596 1.00 35.03 726 HIS A N 1
ATOM 5723 C CA . HIS A 1 726 ? 24.134 -20.702 12.659 1.00 35.03 726 HIS A CA 1
ATOM 5724 C C . HIS A 1 726 ? 22.665 -21.181 12.477 1.00 35.03 726 HIS A C 1
ATOM 5726 O O . HIS A 1 726 ? 21.763 -20.443 12.862 1.00 35.03 726 HIS A O 1
ATOM 5732 N N . PRO A 1 727 ? 22.378 -22.383 11.916 1.00 28.44 727 PRO A N 1
ATOM 5733 C CA . PRO A 1 727 ? 21.045 -22.737 11.387 1.00 28.44 727 PRO A CA 1
ATOM 5734 C C . PRO A 1 727 ? 19.962 -23.249 12.360 1.00 28.44 727 PRO A C 1
ATOM 5736 O O . PRO A 1 727 ? 18.905 -23.644 11.875 1.00 28.44 727 PRO A O 1
ATOM 5739 N N . ASP A 1 728 ? 20.163 -23.246 13.680 1.00 27.14 728 ASP A N 1
ATOM 5740 C CA . ASP A 1 728 ? 19.164 -23.777 14.639 1.00 27.14 728 ASP A CA 1
ATOM 5741 C C . ASP A 1 728 ? 18.246 -22.686 15.236 1.00 27.14 728 ASP A C 1
ATOM 5743 O O . ASP A 1 728 ? 17.537 -22.899 16.216 1.00 27.14 728 ASP A O 1
ATOM 5747 N N . THR A 1 729 ? 18.236 -21.496 14.631 1.00 29.89 729 THR A N 1
ATOM 5748 C CA . THR A 1 729 ? 17.424 -20.352 15.061 1.00 29.89 729 THR A CA 1
ATOM 5749 C C . THR A 1 729 ? 16.017 -20.415 14.454 1.00 29.89 729 THR A C 1
ATOM 5751 O O . THR A 1 729 ? 15.845 -20.277 13.241 1.00 29.89 729 THR A O 1
ATOM 5754 N N . ILE A 1 730 ? 14.988 -20.565 15.292 1.00 25.50 730 ILE A N 1
ATOM 5755 C CA . ILE A 1 730 ? 13.602 -20.259 14.913 1.00 25.50 730 ILE A CA 1
ATOM 5756 C C . ILE A 1 730 ? 13.466 -18.732 14.925 1.00 25.50 730 ILE A C 1
ATOM 5758 O O . ILE A 1 730 ? 13.573 -18.099 15.966 1.00 25.50 730 ILE A O 1
ATOM 5762 N N . PHE A 1 731 ? 13.274 -18.115 13.759 1.00 28.77 731 PHE A N 1
ATOM 5763 C CA . PHE A 1 731 ? 13.007 -16.678 13.668 1.00 28.77 731 PHE A CA 1
ATOM 5764 C C . PHE A 1 731 ? 11.504 -16.404 13.793 1.00 28.77 731 PHE A C 1
ATOM 5766 O O . PHE A 1 731 ? 10.747 -16.678 12.860 1.00 28.77 731 PHE A O 1
ATOM 5773 N N . TYR A 1 732 ? 11.090 -15.757 14.882 1.00 29.38 732 TYR A N 1
ATOM 5774 C CA . TYR A 1 732 ? 9.928 -14.864 14.862 1.00 29.38 732 TYR A CA 1
ATOM 5775 C C . TYR A 1 732 ? 10.415 -13.522 14.274 1.00 29.38 732 TYR A C 1
ATOM 5777 O O . TYR A 1 732 ? 11.351 -12.931 14.814 1.00 29.38 732 TYR A O 1
ATOM 5785 N N . PRO A 1 733 ? 9.917 -13.059 13.113 1.00 27.94 733 PRO A N 1
ATOM 5786 C CA . PRO A 1 733 ? 10.510 -11.967 12.346 1.00 27.94 733 PRO A CA 1
ATOM 5787 C C . PRO A 1 733 ? 10.201 -10.602 12.964 1.00 27.94 733 PRO A C 1
ATOM 5789 O O . PRO A 1 733 ? 9.412 -9.812 12.451 1.00 27.94 733 PRO A O 1
ATOM 5792 N N . SER A 1 734 ? 10.896 -10.278 14.039 1.00 27.64 734 SER A N 1
ATOM 5793 C CA . SER A 1 734 ? 11.002 -8.908 14.529 1.00 27.64 734 SER A CA 1
ATOM 5794 C C . SER A 1 734 ? 12.389 -8.302 14.284 1.00 27.64 734 SER A C 1
ATOM 5796 O O . SER A 1 734 ? 12.508 -7.096 14.062 1.00 27.64 734 SER A O 1
ATOM 5798 N N . LEU A 1 735 ? 13.403 -9.147 14.077 1.00 30.69 735 LEU A N 1
ATOM 5799 C CA . LEU A 1 735 ? 14.633 -8.800 13.368 1.00 30.69 735 LEU A CA 1
ATOM 5800 C C . LEU A 1 735 ? 14.403 -8.857 11.853 1.00 30.69 735 LEU A C 1
ATOM 5802 O O . LEU A 1 735 ? 14.507 -9.910 11.222 1.00 30.69 735 LEU A O 1
ATOM 5806 N N . ARG A 1 736 ? 14.129 -7.714 11.222 1.00 26.80 736 ARG A N 1
ATOM 5807 C CA . ARG A 1 736 ? 14.207 -7.617 9.758 1.00 26.80 736 ARG A CA 1
ATOM 5808 C C . ARG A 1 736 ? 15.669 -7.604 9.308 1.00 26.80 736 ARG A C 1
ATOM 5810 O O . ARG A 1 736 ? 16.206 -6.557 8.958 1.00 26.80 736 ARG A O 1
ATOM 5817 N N . PHE A 1 737 ? 16.293 -8.775 9.197 1.00 27.94 737 PHE A N 1
ATOM 5818 C CA . PHE A 1 737 ? 17.261 -8.954 8.117 1.00 27.94 737 PHE A CA 1
ATOM 5819 C C . PHE A 1 737 ? 16.461 -8.945 6.819 1.00 27.94 737 PHE A C 1
ATOM 5821 O O . PHE A 1 737 ? 15.500 -9.698 6.693 1.00 27.94 737 PHE A O 1
ATOM 5828 N N . ARG A 1 738 ? 16.792 -8.048 5.883 1.00 22.75 738 ARG A N 1
ATOM 5829 C CA . ARG A 1 738 ? 16.112 -7.983 4.582 1.00 22.75 738 ARG A CA 1
ATOM 5830 C C . ARG A 1 738 ? 16.049 -9.388 3.961 1.00 22.75 738 ARG A C 1
ATOM 5832 O O . ARG A 1 738 ? 17.108 -9.928 3.638 1.00 22.75 738 ARG A O 1
ATOM 5839 N N . PRO A 1 739 ? 14.861 -9.967 3.745 1.00 22.86 739 PRO A N 1
ATOM 5840 C CA . PRO A 1 739 ? 14.718 -11.196 2.995 1.00 22.86 739 PRO A CA 1
ATOM 5841 C C . PRO A 1 739 ? 14.577 -10.810 1.523 1.00 22.86 739 PRO A C 1
ATOM 5843 O O . PRO A 1 739 ? 13.487 -10.822 0.981 1.00 22.86 739 PRO A O 1
ATOM 5846 N N . ASP A 1 740 ? 15.674 -10.376 0.911 1.00 23.17 740 ASP A N 1
ATOM 5847 C CA . ASP A 1 740 ? 15.776 -10.198 -0.540 1.00 23.17 740 ASP A CA 1
ATOM 5848 C C . ASP A 1 740 ? 17.254 -10.273 -0.910 1.00 23.17 740 ASP A C 1
ATOM 5850 O O . ASP A 1 740 ? 17.929 -9.250 -0.984 1.00 23.17 740 ASP A O 1
ATOM 5854 N N . LEU A 1 741 ? 17.782 -11.494 -1.056 1.00 23.47 741 LEU A N 1
ATOM 5855 C CA . LEU A 1 741 ? 19.070 -11.770 -1.706 1.00 23.47 741 LEU A CA 1
ATOM 5856 C C . LEU A 1 741 ? 19.215 -13.277 -1.993 1.00 23.47 741 LEU A C 1
ATOM 5858 O O . LEU A 1 741 ? 19.977 -13.994 -1.349 1.00 23.47 741 LEU A O 1
ATOM 5862 N N . SER A 1 742 ? 18.540 -13.761 -3.036 1.00 20.34 742 SER A N 1
ATOM 5863 C CA . SER A 1 742 ? 19.122 -14.828 -3.853 1.00 20.34 742 SER A CA 1
ATOM 5864 C C . SER A 1 742 ? 20.197 -14.194 -4.749 1.00 20.34 742 SER A C 1
ATOM 5866 O O . SER A 1 742 ? 19.883 -13.567 -5.757 1.00 20.34 742 SER A O 1
ATOM 5868 N N . CYS A 1 743 ? 21.455 -14.322 -4.321 1.00 22.20 743 CYS A N 1
ATOM 5869 C CA . CYS A 1 743 ? 22.702 -14.170 -5.085 1.00 22.20 743 CYS A CA 1
ATOM 5870 C C . CYS A 1 743 ? 22.876 -12.933 -5.997 1.00 22.20 743 CYS A C 1
ATOM 5872 O O . CYS A 1 743 ? 22.572 -12.985 -7.184 1.00 22.20 743 CYS A O 1
ATOM 5874 N N . LEU A 1 744 ? 23.580 -11.903 -5.498 1.00 20.02 744 LEU A N 1
ATOM 5875 C CA . LEU A 1 744 ? 24.881 -11.473 -6.053 1.00 20.02 744 LEU A CA 1
ATOM 5876 C C . LEU A 1 744 ? 25.587 -10.465 -5.118 1.00 20.02 744 LEU A C 1
ATOM 5878 O O . LEU A 1 744 ? 25.011 -9.488 -4.657 1.00 20.02 744 LEU A O 1
ATOM 5882 N N . GLN A 1 745 ? 26.844 -10.792 -4.818 1.00 26.83 745 GLN A N 1
ATOM 5883 C CA . GLN A 1 745 ? 27.782 -10.248 -3.828 1.00 26.83 745 GLN A CA 1
ATOM 5884 C C . GLN A 1 745 ? 27.912 -8.712 -3.759 1.00 26.83 745 GLN A C 1
ATOM 5886 O O . GLN A 1 745 ? 28.391 -8.129 -4.722 1.00 26.83 745 GLN A O 1
ATOM 5891 N N . VAL A 1 746 ? 27.681 -8.118 -2.574 1.00 22.64 746 VAL A N 1
ATOM 5892 C CA . VAL A 1 746 ? 28.682 -7.357 -1.779 1.00 22.64 746 VAL A CA 1
ATOM 5893 C C . VAL A 1 746 ? 28.266 -7.440 -0.295 1.00 22.64 746 VAL A C 1
ATOM 5895 O O . VAL A 1 746 ? 27.280 -6.833 0.107 1.00 22.64 746 VAL A O 1
ATOM 5898 N N . GLY A 1 747 ? 29.011 -8.223 0.496 1.00 24.67 747 GLY A N 1
ATOM 5899 C CA . GLY A 1 747 ? 28.757 -8.538 1.912 1.00 24.67 747 GLY A CA 1
ATOM 5900 C C . GLY A 1 747 ? 28.097 -9.910 2.107 1.00 24.67 747 GLY A C 1
ATOM 5901 O O . GLY A 1 747 ? 26.879 -10.039 2.047 1.00 24.67 747 GLY A O 1
ATOM 5902 N N . LYS A 1 748 ? 28.894 -10.976 2.272 1.00 26.38 748 LYS A N 1
ATOM 5903 C CA . LYS A 1 748 ? 28.382 -12.345 2.467 1.00 26.38 748 LYS A CA 1
ATOM 5904 C C . LYS A 1 748 ? 27.807 -12.482 3.885 1.00 26.38 748 LYS A C 1
ATOM 5906 O O . LYS A 1 748 ? 28.577 -12.545 4.838 1.00 26.38 748 LYS A O 1
ATOM 5911 N N . VAL A 1 749 ? 26.486 -12.608 4.019 1.00 31.53 749 VAL A N 1
ATOM 5912 C CA . VAL A 1 749 ? 25.897 -13.381 5.125 1.00 31.53 749 VAL A CA 1
ATOM 5913 C C . VAL A 1 749 ? 25.861 -14.831 4.657 1.00 31.53 749 VAL A C 1
ATOM 5915 O O . VAL A 1 749 ? 25.146 -15.154 3.709 1.00 31.53 749 VAL A O 1
ATOM 5918 N N . ARG A 1 750 ? 26.698 -15.699 5.230 1.00 32.81 750 ARG A N 1
ATOM 5919 C CA . ARG A 1 750 ? 26.787 -17.108 4.814 1.00 32.81 750 ARG A CA 1
ATOM 5920 C C . ARG A 1 750 ? 26.017 -17.957 5.824 1.00 32.81 750 ARG A C 1
ATOM 5922 O O . ARG A 1 750 ? 26.566 -18.331 6.851 1.00 32.81 750 ARG A O 1
ATOM 5929 N N . CYS A 1 751 ? 24.748 -18.246 5.542 1.00 32.81 751 CYS A N 1
ATOM 5930 C CA . CYS A 1 751 ? 23.991 -19.257 6.279 1.00 32.81 751 CYS A CA 1
ATOM 5931 C C . CYS A 1 751 ? 24.212 -20.605 5.576 1.00 32.81 751 CYS A C 1
ATOM 5933 O O . CYS A 1 751 ? 23.660 -20.853 4.504 1.00 32.81 751 CYS A O 1
ATOM 5935 N N . LEU A 1 752 ? 25.103 -21.444 6.109 1.00 31.56 752 LEU A N 1
ATOM 5936 C CA . LEU A 1 752 ? 25.329 -22.788 5.578 1.00 31.56 752 LEU A CA 1
ATOM 5937 C C . LEU A 1 752 ? 24.292 -23.737 6.185 1.00 31.56 752 LEU A C 1
ATOM 5939 O O . LEU A 1 752 ? 24.515 -24.329 7.237 1.00 31.56 752 LEU A O 1
ATOM 5943 N N . ARG A 1 753 ? 23.160 -23.920 5.498 1.00 30.59 753 ARG A N 1
ATOM 5944 C CA . ARG A 1 753 ? 22.317 -25.101 5.711 1.00 30.59 753 ARG A CA 1
ATOM 5945 C C . ARG A 1 753 ? 23.122 -26.285 5.181 1.00 30.59 753 ARG A C 1
ATOM 5947 O O . ARG A 1 753 ? 23.310 -26.405 3.974 1.00 30.59 753 ARG A O 1
ATOM 5954 N N . ARG A 1 754 ? 23.674 -27.124 6.061 1.00 28.97 754 ARG A N 1
ATOM 5955 C CA . ARG A 1 754 ? 24.308 -28.377 5.632 1.00 28.97 754 ARG A CA 1
ATOM 5956 C C . ARG A 1 754 ? 23.189 -29.271 5.090 1.00 28.97 754 ARG A C 1
ATOM 5958 O O . ARG A 1 754 ? 22.525 -29.968 5.853 1.00 28.97 754 ARG A O 1
ATOM 5965 N N . GLU A 1 755 ? 22.941 -29.210 3.783 1.00 27.41 755 GLU A N 1
ATOM 5966 C CA . GLU A 1 755 ? 22.206 -30.248 3.068 1.00 27.41 755 GLU A CA 1
ATOM 5967 C C . GLU A 1 755 ? 22.965 -31.556 3.298 1.00 27.41 755 GLU A C 1
ATOM 5969 O O . GLU A 1 755 ? 24.022 -31.812 2.725 1.00 27.41 755 GLU A O 1
ATOM 5974 N N . ARG A 1 756 ? 22.465 -32.379 4.223 1.00 30.41 756 ARG A N 1
ATOM 5975 C CA . ARG A 1 756 ? 22.817 -33.794 4.248 1.00 30.41 756 ARG A CA 1
ATOM 5976 C C . ARG A 1 756 ? 22.146 -34.426 3.036 1.00 30.41 756 ARG A C 1
ATOM 5978 O O . ARG A 1 756 ? 21.030 -34.930 3.135 1.00 30.41 756 ARG A O 1
ATOM 5985 N N . GLU A 1 757 ? 22.839 -34.404 1.905 1.00 29.91 757 GLU A N 1
ATOM 5986 C CA . GLU A 1 757 ? 22.595 -35.348 0.824 1.00 29.91 757 GLU A CA 1
ATOM 5987 C C . GLU A 1 757 ? 22.654 -36.782 1.385 1.00 29.91 757 GLU A C 1
ATOM 5989 O O . GLU A 1 757 ? 23.620 -37.193 2.033 1.00 29.91 757 GLU A O 1
ATOM 5994 N N . GLY A 1 758 ? 21.583 -37.544 1.164 1.00 31.30 758 GLY A N 1
ATOM 5995 C CA . GLY A 1 758 ? 21.670 -38.974 0.861 1.00 31.30 758 GLY A CA 1
ATOM 5996 C C . GLY A 1 758 ? 22.282 -39.943 1.880 1.00 31.30 758 GLY A C 1
ATOM 5997 O O . GLY A 1 758 ? 22.617 -41.057 1.485 1.00 31.30 758 GLY A O 1
ATOM 5998 N N . LYS A 1 759 ? 22.417 -39.620 3.174 1.00 30.25 759 LYS A N 1
ATOM 5999 C CA . LYS A 1 759 ? 22.784 -40.626 4.195 1.00 30.25 759 LYS A CA 1
ATOM 6000 C C . LYS A 1 759 ? 21.624 -40.885 5.149 1.00 30.25 759 LYS A C 1
ATOM 6002 O O . LYS A 1 759 ? 21.216 -39.994 5.890 1.00 30.25 759 LYS A O 1
ATOM 6007 N N . LYS A 1 760 ? 21.109 -42.126 5.099 1.00 33.78 760 LYS A N 1
ATOM 6008 C CA . LYS A 1 760 ? 20.115 -42.735 6.004 1.00 33.78 760 LYS A CA 1
ATOM 6009 C C . LYS A 1 760 ? 20.138 -42.054 7.377 1.00 33.78 760 LYS A C 1
ATOM 6011 O O . LYS A 1 760 ? 21.168 -42.090 8.050 1.00 33.78 760 LYS A O 1
ATOM 6016 N N . LYS A 1 761 ? 19.012 -41.449 7.785 1.00 33.47 761 LYS A N 1
ATOM 6017 C CA . LYS A 1 761 ? 18.792 -40.949 9.150 1.00 33.47 761 LYS A CA 1
ATOM 6018 C C . LYS A 1 761 ? 19.093 -42.088 10.132 1.00 33.47 761 LYS A C 1
ATOM 6020 O O . LYS A 1 761 ? 18.235 -42.927 10.385 1.00 33.47 761 LYS A O 1
ATOM 6025 N N . LYS A 1 762 ? 20.304 -42.114 10.696 1.00 34.19 762 LYS A N 1
ATOM 6026 C CA . LYS A 1 762 ? 20.505 -42.690 12.024 1.00 34.19 762 LYS A CA 1
ATOM 6027 C C . LYS A 1 762 ? 19.597 -41.869 12.933 1.00 34.19 762 LYS A C 1
ATOM 6029 O O . LYS A 1 762 ? 19.750 -40.650 12.997 1.00 34.19 762 LYS A O 1
ATOM 6034 N N . LYS A 1 763 ? 18.593 -42.524 13.517 1.00 34.72 763 LYS A N 1
ATOM 6035 C CA . LYS A 1 763 ? 17.795 -41.991 14.623 1.00 34.72 763 LYS A CA 1
ATOM 6036 C C . LYS A 1 763 ? 18.821 -41.519 15.660 1.00 34.72 763 LYS A C 1
ATOM 6038 O O . LYS A 1 763 ? 19.555 -42.344 16.185 1.00 34.72 763 LYS A O 1
ATOM 6043 N N . MET A 1 764 ? 18.994 -40.208 15.799 1.00 40.28 764 MET A N 1
ATOM 6044 C CA . MET A 1 764 ? 19.744 -39.653 16.921 1.00 40.28 764 MET A CA 1
ATOM 6045 C C . MET A 1 764 ? 18.813 -39.831 18.116 1.00 40.28 764 MET A C 1
ATOM 6047 O O . MET A 1 764 ? 17.630 -39.485 17.998 1.00 40.28 764 MET A O 1
ATOM 6051 N N . ASP A 1 765 ? 19.291 -40.482 19.171 1.00 40.78 765 ASP A N 1
ATOM 6052 C CA . ASP A 1 765 ? 18.486 -40.751 20.357 1.00 40.78 765 ASP A CA 1
ATOM 6053 C C . ASP A 1 765 ? 17.888 -39.440 20.880 1.00 40.78 765 ASP A C 1
ATOM 6055 O O . ASP A 1 765 ? 18.532 -38.392 20.873 1.00 40.78 765 ASP A O 1
ATOM 6059 N N . ARG A 1 766 ? 16.591 -39.473 21.210 1.00 57.00 766 ARG A N 1
ATOM 6060 C CA . ARG A 1 766 ? 15.793 -38.278 21.543 1.00 57.00 766 ARG A CA 1
ATOM 6061 C C . ARG A 1 766 ? 16.145 -37.668 22.909 1.00 57.00 766 ARG A C 1
ATOM 6063 O O . ARG A 1 766 ? 15.578 -36.629 23.227 1.00 57.00 766 ARG A O 1
ATOM 6070 N N . ALA A 1 767 ? 17.031 -38.300 23.674 1.00 64.00 767 ALA A N 1
ATOM 6071 C CA . ALA A 1 767 ? 17.462 -37.889 25.003 1.00 64.00 767 ALA A CA 1
ATOM 6072 C C . ALA A 1 767 ? 18.918 -38.327 25.245 1.00 64.00 767 ALA A C 1
ATOM 6074 O O . ALA A 1 767 ? 19.345 -39.349 24.700 1.00 64.00 767 ALA A O 1
ATOM 6075 N N . PHE A 1 768 ? 19.669 -37.564 26.038 1.00 76.81 768 PHE A N 1
ATOM 6076 C CA . PHE A 1 768 ? 20.985 -37.973 26.546 1.00 76.81 768 PHE A CA 1
ATOM 6077 C C . PHE A 1 768 ? 20.818 -38.957 27.720 1.00 76.81 768 PHE A C 1
ATOM 6079 O O . PHE A 1 768 ? 19.810 -38.914 28.426 1.00 76.81 768 PHE A O 1
ATOM 6086 N N . GLU A 1 769 ? 21.797 -39.844 27.936 1.00 68.38 769 GLU A N 1
ATOM 6087 C CA . GLU A 1 769 ? 21.819 -40.727 29.115 1.00 68.38 769 GLU A CA 1
ATOM 6088 C C . GLU A 1 769 ? 21.707 -39.871 30.396 1.00 68.38 769 GLU A C 1
ATOM 6090 O O . GLU A 1 769 ? 22.332 -38.815 30.494 1.00 68.38 769 GLU A O 1
ATOM 6095 N N . ASP A 1 770 ? 20.847 -40.283 31.333 1.00 77.06 770 ASP A N 1
ATOM 6096 C CA . ASP A 1 770 ? 20.515 -39.579 32.588 1.00 77.06 770 ASP A CA 1
ATOM 6097 C C . ASP A 1 770 ? 19.659 -38.292 32.474 1.00 77.06 770 ASP A C 1
ATOM 6099 O O . ASP A 1 770 ? 19.544 -37.514 33.429 1.00 77.06 770 ASP A O 1
ATOM 6103 N N . GLU A 1 771 ? 18.995 -38.034 31.342 1.00 81.00 771 GLU A N 1
ATOM 6104 C CA . GLU A 1 771 ? 17.977 -36.974 31.274 1.00 81.00 771 GLU A CA 1
ATOM 6105 C C . GLU A 1 771 ? 16.671 -37.368 31.994 1.00 81.00 771 GLU A C 1
ATOM 6107 O O . GLU A 1 771 ? 15.997 -38.321 31.611 1.00 81.00 771 GLU A O 1
ATOM 6112 N N . ALA A 1 772 ? 16.263 -36.588 33.007 1.00 81.38 772 ALA A N 1
ATOM 6113 C CA . ALA A 1 772 ? 14.991 -36.765 33.717 1.00 81.38 772 ALA A CA 1
ATOM 6114 C C . ALA A 1 772 ? 13.785 -36.169 32.960 1.00 81.38 772 ALA A C 1
ATOM 6116 O O . ALA A 1 772 ? 12.636 -36.430 33.306 1.00 81.38 772 ALA A O 1
ATOM 6117 N N . GLY A 1 773 ? 14.037 -35.351 31.934 1.00 82.56 773 GLY A N 1
ATOM 6118 C CA . GLY A 1 773 ? 13.013 -34.658 31.159 1.00 82.56 773 GLY A CA 1
ATOM 6119 C C . GLY A 1 773 ? 13.615 -33.745 30.084 1.00 82.56 773 GLY A C 1
ATOM 6120 O O . GLY A 1 773 ? 14.826 -33.521 30.067 1.00 82.56 773 GLY A O 1
ATOM 6121 N N . PRO A 1 774 ? 12.787 -33.172 29.190 1.00 81.31 774 PRO A N 1
ATOM 6122 C CA . PRO A 1 774 ? 13.248 -32.384 28.040 1.00 81.31 774 PRO A CA 1
ATOM 6123 C C . PRO A 1 774 ? 13.973 -31.082 28.423 1.00 81.31 774 PRO A C 1
ATOM 6125 O O . PRO A 1 774 ? 14.752 -30.551 27.621 1.00 81.31 774 PRO A O 1
ATOM 6128 N N . LYS A 1 775 ? 13.745 -30.579 29.644 1.00 82.50 775 LYS A N 1
ATOM 6129 C CA . LYS A 1 775 ? 14.394 -29.388 30.212 1.00 82.50 775 LYS A CA 1
ATOM 6130 C C . LYS A 1 775 ? 15.537 -29.720 31.180 1.00 82.50 775 LYS A C 1
ATOM 6132 O O . LYS A 1 775 ? 16.125 -28.798 31.739 1.00 82.50 775 LYS A O 1
ATOM 6137 N N . HIS A 1 776 ? 15.888 -30.997 31.368 1.00 84.75 776 HIS A N 1
ATOM 6138 C CA . HIS A 1 776 ? 17.068 -31.373 32.147 1.00 84.75 776 HIS A CA 1
ATOM 6139 C C . HIS A 1 776 ? 18.345 -31.110 31.332 1.00 84.75 776 HIS A C 1
ATOM 6141 O O . HIS A 1 776 ? 18.537 -31.693 30.268 1.00 84.75 776 HIS A O 1
ATOM 6147 N N . TRP A 1 777 ? 19.219 -30.232 31.831 1.00 84.31 777 TRP A N 1
ATOM 6148 C CA . TRP A 1 777 ? 20.504 -29.907 31.209 1.00 84.31 777 TRP A CA 1
ATOM 6149 C C . TRP A 1 777 ? 21.649 -30.632 31.918 1.00 84.31 777 TRP A C 1
ATOM 6151 O O . TRP A 1 777 ? 22.247 -30.110 32.854 1.00 84.31 777 TRP A O 1
ATOM 6161 N N . ASN A 1 778 ? 21.939 -31.861 31.489 1.00 87.50 778 ASN A N 1
ATOM 6162 C CA . ASN A 1 778 ? 23.064 -32.635 32.011 1.00 87.50 778 ASN A CA 1
ATOM 6163 C C . ASN A 1 778 ? 24.398 -32.254 31.327 1.00 87.50 778 ASN A C 1
ATOM 6165 O O . ASN A 1 778 ? 24.429 -31.601 30.279 1.00 87.50 778 ASN A O 1
ATOM 6169 N N . ASN A 1 779 ? 25.520 -32.696 31.906 1.00 89.62 779 ASN A N 1
ATOM 6170 C CA . ASN A 1 779 ? 26.861 -32.412 31.378 1.00 89.62 779 ASN A CA 1
ATOM 6171 C C . ASN A 1 779 ? 27.041 -32.814 29.893 1.00 89.62 779 ASN A C 1
ATOM 6173 O O . ASN A 1 779 ? 27.551 -31.989 29.131 1.00 89.62 779 ASN A O 1
ATOM 6177 N N . PRO A 1 780 ? 26.597 -34.007 29.430 1.00 88.75 780 PRO A N 1
ATOM 6178 C CA . PRO A 1 780 ? 26.653 -34.372 28.011 1.00 88.75 780 PRO A CA 1
ATOM 6179 C C . PRO A 1 780 ? 25.932 -33.390 27.077 1.00 88.75 780 PRO A C 1
ATOM 6181 O O . PRO A 1 780 ? 26.433 -33.090 25.989 1.00 88.75 780 PRO A O 1
ATOM 6184 N N . ARG A 1 781 ? 24.774 -32.857 27.488 1.00 86.75 781 ARG A N 1
ATOM 6185 C CA . ARG A 1 781 ? 24.009 -31.887 26.697 1.00 86.75 781 ARG A CA 1
ATOM 6186 C C . ARG A 1 781 ? 24.702 -30.532 26.620 1.00 86.75 781 ARG A C 1
ATOM 6188 O O . ARG A 1 781 ? 24.803 -29.974 25.525 1.00 86.75 781 ARG A O 1
ATOM 6195 N N . TYR A 1 782 ? 25.226 -30.027 27.739 1.00 88.81 782 TYR A N 1
ATOM 6196 C CA . TYR A 1 782 ? 26.048 -28.813 27.739 1.00 88.81 782 TYR A CA 1
ATOM 6197 C C . TYR A 1 782 ? 27.273 -28.975 26.840 1.00 88.81 782 TYR A C 1
ATOM 6199 O O . TYR A 1 782 ? 27.546 -28.118 25.999 1.00 88.81 782 TYR A O 1
ATOM 6207 N N . GLU A 1 783 ? 27.974 -30.105 26.944 1.00 90.81 783 GLU A N 1
ATOM 6208 C CA . GLU A 1 783 ? 29.113 -30.412 26.083 1.00 90.81 783 GLU A CA 1
ATOM 6209 C C . GLU A 1 783 ? 28.724 -30.427 24.598 1.00 90.81 783 GLU A C 1
ATOM 6211 O O . GLU A 1 783 ? 29.441 -29.876 23.756 1.00 90.81 783 GLU A O 1
ATOM 6216 N N . HIS A 1 784 ? 27.574 -31.013 24.263 1.00 87.12 784 HIS A N 1
ATOM 6217 C CA . HIS A 1 784 ? 27.063 -31.030 22.898 1.00 87.12 784 HIS A CA 1
ATOM 6218 C C . HIS A 1 784 ? 26.812 -29.616 22.353 1.00 87.12 784 HIS A C 1
ATOM 6220 O O . HIS A 1 784 ? 27.297 -29.283 21.268 1.00 87.12 784 HIS A O 1
ATOM 6226 N N . VAL A 1 785 ? 26.112 -28.763 23.109 1.00 86.81 785 VAL A N 1
ATOM 6227 C CA . VAL A 1 785 ? 25.822 -27.379 22.696 1.00 86.81 785 VAL A CA 1
ATOM 6228 C C . VAL A 1 785 ? 27.097 -26.543 22.598 1.00 86.81 785 VAL A C 1
ATOM 6230 O O . VAL A 1 785 ? 27.268 -25.809 21.623 1.00 86.81 785 VAL A O 1
ATOM 6233 N N . MET A 1 786 ? 28.037 -26.694 23.533 1.00 91.25 786 MET A N 1
ATOM 6234 C CA . MET A 1 786 ? 29.336 -26.017 23.471 1.00 91.25 786 MET A CA 1
ATOM 6235 C C . MET A 1 786 ? 30.130 -26.411 22.221 1.00 91.25 786 MET A C 1
ATOM 6237 O O . MET A 1 786 ? 30.670 -25.535 21.546 1.00 91.25 786 MET A O 1
ATOM 6241 N N . LYS A 1 787 ? 30.148 -27.699 21.846 1.00 89.12 787 LYS A N 1
ATOM 6242 C CA . LYS A 1 787 ? 30.779 -28.165 20.596 1.00 89.12 787 LYS A CA 1
ATOM 6243 C C . LYS A 1 787 ? 30.123 -27.555 19.355 1.00 89.12 787 LYS A C 1
ATOM 6245 O O . LYS A 1 787 ? 30.831 -27.174 18.425 1.00 89.12 787 LYS A O 1
ATOM 6250 N N . LEU A 1 788 ? 28.794 -27.426 19.336 1.00 85.94 788 LEU A N 1
ATOM 6251 C CA . LEU A 1 788 ? 28.075 -26.768 18.237 1.00 85.94 788 LEU A CA 1
ATOM 6252 C C . LEU A 1 788 ? 28.401 -25.270 18.157 1.00 85.94 788 LEU A C 1
ATOM 6254 O O . LEU A 1 788 ? 28.714 -24.767 17.077 1.00 85.94 788 LEU A O 1
ATOM 6258 N N . ARG A 1 789 ? 28.396 -24.562 19.293 1.00 90.12 789 ARG A N 1
ATOM 6259 C CA . ARG A 1 789 ? 28.765 -23.137 19.360 1.00 90.12 789 ARG A CA 1
ATOM 6260 C C . ARG A 1 789 ? 30.223 -22.903 18.968 1.00 90.12 789 ARG A C 1
ATOM 6262 O O . ARG A 1 789 ? 30.506 -21.951 18.243 1.00 90.12 789 ARG A O 1
ATOM 6269 N N . GLN A 1 790 ? 31.130 -23.792 19.368 1.00 93.69 790 GLN A N 1
ATOM 6270 C CA . GLN A 1 790 ? 32.529 -23.750 18.952 1.00 93.69 790 GLN A CA 1
ATOM 6271 C C . GLN A 1 790 ? 32.664 -23.933 17.439 1.00 93.69 790 GLN A C 1
ATOM 6273 O O . GLN A 1 790 ? 33.275 -23.098 16.779 1.00 93.69 790 GLN A O 1
ATOM 6278 N N . ALA A 1 791 ? 32.029 -24.962 16.871 1.00 85.94 791 ALA A N 1
ATOM 6279 C CA . ALA A 1 791 ? 32.041 -25.186 15.428 1.00 85.94 791 ALA A CA 1
ATOM 6280 C C . ALA A 1 791 ? 31.471 -23.982 14.657 1.00 85.94 791 ALA A C 1
ATOM 6282 O O . ALA A 1 791 ? 31.975 -23.625 13.591 1.00 85.94 791 ALA A O 1
ATOM 6283 N N . ALA A 1 792 ? 30.447 -23.321 15.204 1.00 82.31 792 ALA A N 1
ATOM 6284 C CA . ALA A 1 792 ? 29.889 -22.097 14.644 1.00 82.31 792 ALA A CA 1
ATOM 6285 C C . ALA A 1 792 ? 30.889 -20.926 14.679 1.00 82.31 792 ALA A C 1
ATOM 6287 O O . ALA A 1 792 ? 31.041 -20.234 13.671 1.00 82.31 792 ALA A O 1
ATOM 6288 N N . LEU A 1 793 ? 31.586 -20.724 15.800 1.00 89.00 793 LEU A N 1
ATOM 6289 C CA . LEU A 1 793 ? 32.618 -19.695 15.947 1.00 89.00 793 LEU A CA 1
ATOM 6290 C C . LEU A 1 793 ? 33.806 -19.940 15.005 1.00 89.00 793 LEU A C 1
ATOM 6292 O O . LEU A 1 793 ? 34.271 -19.009 14.345 1.00 89.00 793 LEU A O 1
ATOM 6296 N N . ASP A 1 794 ? 34.265 -21.185 14.894 1.00 88.75 794 ASP A N 1
ATOM 6297 C CA . ASP A 1 794 ? 35.358 -21.560 13.995 1.00 88.75 794 ASP A CA 1
ATOM 6298 C C . ASP A 1 794 ? 34.954 -21.375 12.536 1.00 88.75 794 ASP A C 1
ATOM 6300 O O . ASP A 1 794 ? 35.682 -20.743 11.775 1.00 88.75 794 ASP A O 1
ATOM 6304 N N . THR A 1 795 ? 33.735 -21.776 12.165 1.00 82.56 795 THR A N 1
ATOM 6305 C CA . THR A 1 795 ? 33.205 -21.515 10.819 1.00 82.56 795 THR A CA 1
ATOM 6306 C C . THR A 1 795 ? 33.138 -20.013 10.533 1.00 82.56 795 THR A C 1
ATOM 6308 O O . THR A 1 795 ? 33.508 -19.578 9.442 1.00 82.56 795 THR A O 1
ATOM 6311 N N . ALA A 1 796 ? 32.697 -19.193 11.496 1.00 81.25 796 ALA A N 1
ATOM 6312 C CA . ALA A 1 796 ? 32.656 -17.738 11.346 1.00 81.25 796 ALA A CA 1
ATOM 6313 C C . ALA A 1 796 ? 34.053 -17.159 11.077 1.00 81.25 796 ALA A C 1
ATOM 6315 O O . ALA A 1 796 ? 34.218 -16.318 10.188 1.00 81.25 796 ALA A O 1
ATOM 6316 N N . ARG A 1 797 ? 35.066 -17.655 11.796 1.00 87.69 797 ARG A N 1
ATOM 6317 C CA . ARG A 1 797 ? 36.474 -17.301 11.582 1.00 87.69 797 ARG A CA 1
ATOM 6318 C C . ARG A 1 797 ? 36.977 -17.773 10.222 1.00 87.69 797 ARG A C 1
ATOM 6320 O O . ARG A 1 797 ? 37.604 -16.984 9.530 1.00 87.69 797 ARG A O 1
ATOM 6327 N N . GLU A 1 798 ? 36.672 -18.999 9.805 1.00 86.19 798 GLU A N 1
ATOM 6328 C CA . GLU A 1 798 ? 37.086 -19.573 8.515 1.00 86.19 798 GLU A CA 1
ATOM 6329 C C . GLU A 1 798 ? 36.535 -18.797 7.316 1.00 86.19 798 GLU A C 1
ATOM 6331 O O . GLU A 1 798 ? 37.225 -18.623 6.312 1.00 86.19 798 GLU A O 1
ATOM 6336 N N . ILE A 1 799 ? 35.300 -18.297 7.411 1.00 78.50 799 ILE A N 1
ATOM 6337 C CA . ILE A 1 799 ? 34.693 -17.493 6.343 1.00 78.50 799 ILE A CA 1
ATOM 6338 C C . ILE A 1 799 ? 35.025 -15.999 6.435 1.00 78.50 799 ILE A C 1
ATOM 6340 O O . ILE A 1 799 ? 34.478 -15.219 5.650 1.00 78.50 799 ILE A O 1
ATOM 6344 N N . TRP A 1 800 ? 35.897 -15.620 7.374 1.00 83.25 800 TRP A N 1
ATOM 6345 C CA . TRP A 1 800 ? 36.331 -14.248 7.645 1.00 83.25 800 TRP A CA 1
ATOM 6346 C C . TRP A 1 800 ? 35.154 -13.311 7.944 1.00 83.25 800 TRP A C 1
ATOM 6348 O O . TRP A 1 800 ? 35.061 -12.211 7.399 1.00 83.25 800 TRP A O 1
ATOM 6358 N N . ALA A 1 801 ? 34.220 -13.761 8.785 1.00 82.06 801 ALA A N 1
ATOM 6359 C CA . ALA A 1 801 ? 33.164 -12.896 9.290 1.00 82.06 801 ALA A CA 1
ATOM 6360 C C . ALA A 1 801 ? 33.755 -11.817 10.212 1.00 82.06 801 ALA A C 1
ATOM 6362 O O . ALA A 1 801 ? 34.616 -12.097 11.043 1.00 82.06 801 ALA A O 1
ATOM 6363 N N . ASP A 1 802 ? 33.265 -10.585 10.092 1.00 89.38 802 ASP A N 1
ATOM 6364 C CA . ASP A 1 802 ? 33.644 -9.475 10.970 1.00 89.38 802 ASP A CA 1
ATOM 6365 C C . ASP A 1 802 ? 32.983 -9.575 12.341 1.00 89.38 802 ASP A C 1
ATOM 6367 O O . ASP A 1 802 ? 33.534 -9.119 13.338 1.00 89.38 802 ASP A O 1
ATOM 6371 N N . TYR A 1 803 ? 31.785 -10.151 12.386 1.00 93.00 803 TYR A N 1
ATOM 6372 C CA . TYR A 1 803 ? 31.016 -10.307 13.608 1.00 93.00 803 TYR A CA 1
ATOM 6373 C C . TYR A 1 803 ? 30.380 -11.692 13.681 1.00 93.00 803 TYR A C 1
ATOM 6375 O O . TYR A 1 803 ? 30.077 -12.316 12.660 1.00 93.00 803 TYR A O 1
ATOM 6383 N N . PHE A 1 804 ? 30.136 -12.134 14.908 1.00 92.31 804 PHE A N 1
ATOM 6384 C CA . PHE A 1 804 ? 29.458 -13.380 15.233 1.00 92.31 804 PHE A CA 1
ATOM 6385 C C . PHE A 1 804 ? 28.341 -13.091 16.236 1.00 92.31 804 PHE A C 1
ATOM 6387 O O . PHE A 1 804 ? 28.608 -12.635 17.347 1.00 92.31 804 PHE A O 1
ATOM 6394 N N . LEU A 1 805 ? 27.088 -13.290 15.823 1.00 93.44 805 LEU A N 1
ATOM 6395 C CA . LEU A 1 805 ? 25.915 -13.098 16.677 1.00 93.44 805 LEU A CA 1
ATOM 6396 C C . LEU A 1 805 ? 25.468 -14.454 17.224 1.00 93.44 805 LEU A C 1
ATOM 6398 O O . LEU A 1 805 ? 25.161 -15.360 16.450 1.00 93.44 805 LEU A O 1
ATOM 6402 N N . VAL A 1 806 ? 25.386 -14.559 18.547 1.00 90.62 806 VAL A N 1
ATOM 6403 C CA . VAL A 1 806 ? 24.723 -15.665 19.243 1.00 90.62 806 VAL A CA 1
ATOM 6404 C C . VAL A 1 806 ? 23.323 -15.196 19.619 1.00 90.62 806 VAL A C 1
ATOM 6406 O O . VAL A 1 806 ? 23.181 -14.080 20.116 1.00 90.62 806 VAL A O 1
ATOM 6409 N N . ALA A 1 807 ? 22.306 -16.014 19.346 1.00 88.88 807 ALA A N 1
ATOM 6410 C CA . ALA A 1 807 ? 20.913 -15.749 19.694 1.00 88.88 807 ALA A CA 1
ATOM 6411 C C . ALA A 1 807 ? 20.164 -17.071 19.925 1.00 88.88 807 ALA A C 1
ATOM 6413 O O . ALA A 1 807 ? 20.138 -17.917 19.026 1.00 88.88 807 ALA A O 1
ATOM 6414 N N . ASP A 1 808 ? 19.551 -17.234 21.099 1.00 85.38 808 ASP A N 1
ATOM 6415 C CA . ASP A 1 808 ? 18.632 -18.352 21.354 1.00 85.38 808 ASP A CA 1
ATOM 6416 C C . ASP A 1 808 ? 17.346 -18.210 20.517 1.00 85.38 808 ASP A C 1
ATOM 6418 O O . ASP A 1 808 ? 16.914 -17.102 20.186 1.00 85.38 808 ASP A O 1
ATOM 6422 N N . CYS A 1 809 ? 16.751 -19.344 20.136 1.00 82.06 809 CYS A N 1
ATOM 6423 C CA . CYS A 1 809 ? 15.624 -19.412 19.199 1.00 82.06 809 CYS A CA 1
ATOM 6424 C C . CYS A 1 809 ? 14.297 -18.876 19.756 1.00 82.06 809 CYS A C 1
ATOM 6426 O O . CYS A 1 809 ? 13.362 -18.626 19.000 1.00 82.06 809 CYS A O 1
ATOM 6428 N N . ASP A 1 810 ? 14.209 -18.735 21.069 1.00 82.62 810 ASP A N 1
ATOM 6429 C CA . ASP A 1 810 ? 13.060 -18.258 21.829 1.00 82.62 810 ASP A CA 1
ATOM 6430 C C . ASP A 1 810 ? 13.215 -16.790 22.275 1.00 82.62 810 ASP A C 1
ATOM 6432 O O . ASP A 1 810 ? 12.300 -16.219 22.865 1.00 82.62 810 ASP A O 1
ATOM 6436 N N . ASN A 1 811 ? 14.320 -16.123 21.919 1.00 88.56 811 ASN A N 1
ATOM 6437 C CA . ASN A 1 811 ? 14.478 -14.684 22.124 1.00 88.56 811 ASN A CA 1
ATOM 6438 C C . ASN A 1 811 ? 13.756 -13.877 21.032 1.00 88.56 811 ASN A C 1
ATOM 6440 O O . ASN A 1 811 ? 13.971 -14.061 19.831 1.00 88.56 811 ASN A O 1
ATOM 6444 N N . LEU A 1 812 ? 12.950 -12.899 21.445 1.00 89.12 812 LEU A N 1
ATOM 6445 C CA . LEU A 1 812 ? 12.134 -12.058 20.570 1.00 89.12 812 LEU A CA 1
ATOM 6446 C C . LEU A 1 812 ? 12.772 -10.679 20.386 1.00 89.12 812 LEU A C 1
ATOM 6448 O O . LEU A 1 812 ? 12.528 -9.749 21.152 1.00 89.12 812 LEU A O 1
ATOM 6452 N N . LEU A 1 813 ? 13.576 -10.512 19.340 1.00 88.31 813 LEU A N 1
ATOM 6453 C CA . LEU A 1 813 ? 14.299 -9.264 19.072 1.00 88.31 813 LEU A CA 1
ATOM 6454 C C . LEU A 1 813 ? 13.424 -8.231 18.351 1.00 88.31 813 LEU A C 1
ATOM 6456 O O . LEU A 1 813 ? 13.384 -8.172 17.126 1.00 88.31 813 LEU A O 1
ATOM 6460 N N . THR A 1 814 ? 12.722 -7.398 19.122 1.00 87.00 814 THR A N 1
ATOM 6461 C CA . THR A 1 814 ? 11.739 -6.420 18.619 1.00 87.00 814 THR A CA 1
ATOM 6462 C C . THR A 1 814 ? 12.345 -5.198 17.940 1.00 87.00 814 THR A C 1
ATOM 6464 O O . THR A 1 814 ? 11.703 -4.574 17.091 1.00 87.00 814 THR A O 1
ATOM 6467 N N . ASN A 1 815 ? 13.592 -4.861 18.266 1.00 84.75 815 ASN A N 1
ATOM 6468 C CA . ASN A 1 815 ? 14.285 -3.724 17.677 1.00 84.75 815 ASN A CA 1
ATOM 6469 C C . ASN A 1 815 ? 14.980 -4.130 16.367 1.00 84.75 815 ASN A C 1
ATOM 6471 O O . ASN A 1 815 ? 15.997 -4.823 16.368 1.00 84.75 815 ASN A O 1
ATOM 6475 N N . GLN A 1 816 ? 14.453 -3.648 15.237 1.00 81.75 816 GLN A N 1
ATOM 6476 C CA . GLN A 1 816 ? 14.966 -3.971 13.895 1.00 81.75 816 GLN A CA 1
ATOM 6477 C C . GLN A 1 816 ? 16.423 -3.530 13.670 1.00 81.75 816 GLN A C 1
ATOM 6479 O O . GLN A 1 816 ? 17.099 -4.087 12.806 1.00 81.75 816 GLN A O 1
ATOM 6484 N N . ASP A 1 817 ? 16.916 -2.571 14.457 1.00 84.56 817 ASP A N 1
ATOM 6485 C CA . ASP A 1 817 ? 18.260 -2.006 14.340 1.00 84.56 817 ASP A CA 1
ATOM 6486 C C . ASP A 1 817 ? 19.230 -2.543 15.406 1.00 84.56 817 ASP A C 1
ATOM 6488 O O . ASP A 1 817 ? 20.350 -2.039 15.520 1.00 84.56 817 ASP A O 1
ATOM 6492 N N . VAL A 1 818 ? 18.839 -3.564 16.185 1.00 86.62 818 VAL A N 1
ATOM 6493 C CA . VAL A 1 818 ? 19.643 -4.098 17.301 1.00 86.62 818 VAL A CA 1
ATOM 6494 C C . VAL A 1 818 ? 21.083 -4.409 16.890 1.00 86.62 818 VAL A C 1
ATOM 6496 O O . VAL A 1 818 ? 22.011 -3.986 17.571 1.00 86.62 818 VAL A O 1
ATOM 6499 N N . LEU A 1 819 ? 21.301 -5.039 15.731 1.00 85.56 819 LEU A N 1
ATOM 6500 C CA . LEU A 1 819 ? 22.648 -5.368 15.258 1.00 85.56 819 LEU A CA 1
ATOM 6501 C C . LEU A 1 819 ? 23.498 -4.109 15.036 1.00 85.56 819 LEU A C 1
ATOM 6503 O O . LEU A 1 819 ? 24.627 -4.032 15.515 1.00 85.56 819 LEU A O 1
ATOM 6507 N N . TRP A 1 820 ? 22.950 -3.104 14.349 1.00 86.00 820 TRP A N 1
ATOM 6508 C CA . TRP A 1 820 ? 23.655 -1.848 14.090 1.00 86.00 820 TRP A CA 1
ATOM 6509 C C . TRP A 1 820 ? 23.967 -1.099 15.382 1.00 86.00 820 TRP A C 1
ATOM 6511 O O . TRP A 1 820 ? 25.071 -0.573 15.538 1.00 86.00 820 TRP A O 1
ATOM 6521 N N . LYS A 1 821 ? 23.022 -1.081 16.326 1.00 87.50 821 LYS A N 1
ATOM 6522 C CA . LYS A 1 821 ? 23.189 -0.421 17.625 1.00 87.50 821 LYS A CA 1
ATOM 6523 C C . LYS A 1 821 ? 24.306 -1.079 18.432 1.00 87.50 821 LYS A C 1
ATOM 6525 O O . LYS A 1 821 ? 25.205 -0.380 18.884 1.00 87.50 821 LYS A O 1
ATOM 6530 N N . LEU A 1 822 ? 24.329 -2.410 18.498 1.00 91.00 822 LEU A N 1
ATOM 6531 C CA . LEU A 1 822 ? 25.396 -3.168 19.157 1.00 91.00 822 LEU A CA 1
ATOM 6532 C C . LEU A 1 822 ? 26.763 -2.956 18.494 1.00 91.00 822 LEU A C 1
ATOM 6534 O O . LEU A 1 822 ? 27.742 -2.683 19.183 1.00 91.00 822 LEU A O 1
ATOM 6538 N N . MET A 1 823 ? 26.832 -2.996 17.159 1.00 92.31 823 MET A N 1
ATOM 6539 C CA . MET A 1 823 ? 28.064 -2.694 16.416 1.00 92.31 823 MET A CA 1
ATOM 6540 C C . MET A 1 823 ? 28.584 -1.275 16.696 1.00 92.31 823 MET A C 1
ATOM 6542 O O . MET A 1 823 ? 29.794 -1.054 16.706 1.00 92.31 823 MET A O 1
ATOM 6546 N N . THR A 1 824 ? 27.687 -0.313 16.934 1.00 92.00 824 THR A N 1
ATOM 6547 C CA . THR A 1 824 ? 28.049 1.084 17.226 1.00 92.00 824 THR A CA 1
ATOM 6548 C C . THR A 1 824 ? 28.692 1.246 18.603 1.00 92.00 824 THR A C 1
ATOM 6550 O O . THR A 1 824 ? 29.519 2.138 18.774 1.00 92.00 824 THR A O 1
ATOM 6553 N N . GLU A 1 825 ? 28.388 0.369 19.566 1.00 93.38 825 GLU A N 1
ATOM 6554 C CA . GLU A 1 825 ? 29.056 0.385 20.875 1.00 93.38 825 GLU A CA 1
ATOM 6555 C C . GLU A 1 825 ? 30.550 0.037 20.773 1.00 93.38 825 GLU A C 1
ATOM 6557 O O . GLU A 1 825 ? 31.308 0.339 21.690 1.00 93.38 825 GLU A O 1
ATOM 6562 N N . ASN A 1 826 ? 30.990 -0.570 19.659 1.00 93.62 826 ASN A N 1
ATOM 6563 C CA . ASN A 1 826 ? 32.390 -0.906 19.386 1.00 93.62 826 ASN A CA 1
ATOM 6564 C C . ASN A 1 826 ? 33.055 -1.697 20.531 1.00 93.62 826 ASN A C 1
ATOM 6566 O O . ASN A 1 826 ? 34.234 -1.514 20.836 1.00 93.62 826 ASN A O 1
ATOM 6570 N N . ASN A 1 827 ? 32.304 -2.597 21.163 1.00 95.88 827 ASN A N 1
ATOM 6571 C CA . ASN A 1 827 ? 32.769 -3.499 22.216 1.00 95.88 827 ASN A CA 1
ATOM 6572 C C . ASN A 1 827 ? 33.110 -4.875 21.630 1.00 95.88 827 ASN A C 1
ATOM 6574 O O . ASN A 1 827 ? 32.573 -5.262 20.598 1.00 95.88 827 ASN A O 1
ATOM 6578 N N . THR A 1 828 ? 34.039 -5.606 22.257 1.00 96.56 828 THR A N 1
ATOM 6579 C CA . THR A 1 828 ? 34.428 -6.945 21.767 1.00 96.56 828 THR A CA 1
ATOM 6580 C C . THR A 1 828 ? 33.295 -7.952 21.932 1.00 96.56 828 THR A C 1
ATOM 6582 O O . THR A 1 828 ? 33.055 -8.737 21.022 1.00 96.56 828 THR A O 1
ATOM 6585 N N . ILE A 1 829 ? 32.591 -7.907 23.067 1.00 98.00 829 ILE A N 1
ATOM 6586 C CA . ILE A 1 829 ? 31.366 -8.668 23.320 1.00 98.00 829 ILE A CA 1
ATOM 6587 C C . ILE A 1 829 ? 30.322 -7.696 23.863 1.00 98.00 829 ILE A C 1
ATOM 6589 O O . ILE A 1 829 ? 30.570 -7.022 24.866 1.00 98.00 829 ILE A O 1
ATOM 6593 N N . VAL A 1 830 ? 29.160 -7.615 23.216 1.00 97.94 830 VAL A N 1
ATOM 6594 C CA . VAL A 1 830 ? 28.060 -6.757 23.667 1.00 97.94 830 VAL A CA 1
ATOM 6595 C C . VAL A 1 830 ? 26.704 -7.420 23.465 1.00 97.94 830 VAL A C 1
ATOM 6597 O O . VAL A 1 830 ? 26.393 -7.915 22.383 1.00 97.94 830 VAL A O 1
ATOM 6600 N N . ALA A 1 831 ? 25.885 -7.409 24.510 1.00 97.75 831 ALA A N 1
ATOM 6601 C CA . ALA A 1 831 ? 24.513 -7.886 24.477 1.00 97.75 831 ALA A CA 1
ATOM 6602 C C . ALA A 1 831 ? 23.514 -6.726 24.430 1.00 97.75 831 ALA A C 1
ATOM 6604 O O . ALA A 1 831 ? 23.712 -5.711 25.109 1.00 97.75 831 ALA A O 1
ATOM 6605 N N . PRO A 1 832 ? 22.408 -6.875 23.688 1.00 97.25 832 PRO A N 1
ATOM 6606 C CA . PRO A 1 832 ? 21.231 -6.058 23.910 1.00 97.25 832 PRO A CA 1
ATOM 6607 C C . PRO A 1 832 ? 20.561 -6.503 25.210 1.00 97.25 832 PRO A C 1
ATOM 6609 O O . PRO A 1 832 ? 20.341 -7.696 25.394 1.00 97.25 832 PRO A O 1
ATOM 6612 N N . MET A 1 833 ? 20.214 -5.582 26.108 1.00 96.06 833 MET A N 1
ATOM 6613 C CA . MET A 1 833 ? 19.406 -5.940 27.273 1.00 96.06 833 MET A CA 1
ATOM 6614 C C . MET A 1 833 ? 18.003 -6.322 26.801 1.00 96.06 833 MET A C 1
ATOM 6616 O O . MET A 1 833 ? 17.306 -5.501 26.196 1.00 96.06 833 MET A O 1
ATOM 6620 N N . LEU A 1 834 ? 17.613 -7.564 27.070 1.00 93.44 834 LEU A N 1
ATOM 6621 C CA . LEU A 1 834 ? 16.298 -8.099 26.737 1.00 93.44 834 LEU A CA 1
ATOM 6622 C C . LEU A 1 834 ? 15.378 -8.060 27.966 1.00 93.44 834 LEU A C 1
ATOM 6624 O O . LEU A 1 834 ? 15.825 -8.243 29.101 1.00 93.44 834 LEU A O 1
ATOM 6628 N N . GLU A 1 835 ? 14.095 -7.791 27.739 1.00 89.94 835 GLU A N 1
ATOM 6629 C CA . GLU A 1 835 ? 13.065 -7.744 28.776 1.00 89.94 835 GLU A CA 1
ATOM 6630 C C . GLU A 1 835 ? 12.459 -9.138 29.008 1.00 89.94 835 GLU A C 1
ATOM 6632 O O . GLU A 1 835 ? 11.969 -9.782 28.088 1.00 89.94 835 GLU A O 1
ATOM 6637 N N . SER A 1 836 ? 12.467 -9.611 30.249 1.00 87.06 836 SER A N 1
ATOM 6638 C CA . SER A 1 836 ? 11.718 -10.794 30.695 1.00 87.06 836 SER A CA 1
ATOM 6639 C C . SER A 1 836 ? 10.688 -10.424 31.759 1.00 87.06 836 SER A C 1
ATOM 6641 O O . SER A 1 836 ? 10.701 -9.312 32.304 1.00 87.06 836 SER A O 1
ATOM 6643 N N . ARG A 1 837 ? 9.873 -11.413 32.136 1.00 74.19 837 ARG A N 1
ATOM 6644 C CA . ARG A 1 837 ? 9.142 -11.416 33.407 1.00 74.19 837 ARG A CA 1
ATOM 6645 C C . ARG A 1 837 ? 10.125 -11.423 34.591 1.00 74.19 837 ARG A C 1
ATOM 6647 O O . ARG A 1 837 ? 11.259 -11.896 34.468 1.00 74.19 837 ARG A O 1
ATOM 6654 N N . ALA A 1 838 ? 9.662 -10.892 35.723 1.00 70.31 838 ALA A N 1
ATOM 6655 C CA . ALA A 1 838 ? 10.367 -10.868 37.004 1.00 70.31 838 ALA A CA 1
ATOM 6656 C C . ALA A 1 838 ? 11.762 -10.210 36.948 1.00 70.31 838 ALA A C 1
ATOM 6658 O O . ALA A 1 838 ? 12.001 -9.270 36.183 1.00 70.31 838 ALA A O 1
ATOM 6659 N N . ALA A 1 839 ? 12.667 -10.658 37.818 1.00 76.81 839 ALA A N 1
ATOM 6660 C CA . ALA A 1 839 ? 14.004 -10.106 37.947 1.00 76.81 839 ALA A CA 1
ATOM 6661 C C . ALA A 1 839 ? 15.031 -10.815 37.057 1.00 76.81 839 ALA A C 1
ATOM 6663 O O . ALA A 1 839 ? 16.206 -10.505 37.185 1.00 76.81 839 ALA A O 1
ATOM 6664 N N . TYR A 1 840 ? 14.625 -11.738 36.181 1.00 85.31 840 TYR A N 1
ATOM 6665 C CA . TYR A 1 840 ? 15.523 -12.405 35.240 1.00 85.31 840 TYR A CA 1
ATOM 6666 C C . TYR A 1 840 ? 16.037 -11.438 34.150 1.00 85.31 840 TYR A C 1
ATOM 6668 O O . TYR A 1 840 ? 15.436 -10.397 33.853 1.00 85.31 840 TYR A O 1
ATOM 6676 N N . SER A 1 841 ? 17.206 -11.728 33.573 1.00 89.88 841 SER A N 1
ATOM 6677 C CA . SER A 1 841 ? 17.804 -10.924 32.499 1.00 89.88 841 SER A CA 1
ATOM 6678 C C . SER A 1 841 ? 18.925 -11.673 31.801 1.00 89.88 841 SER A C 1
ATOM 6680 O O . SER A 1 841 ? 19.587 -12.483 32.436 1.00 89.88 841 SER A O 1
ATOM 6682 N N . ASN A 1 842 ? 19.260 -11.277 30.574 1.00 94.12 842 ASN A N 1
ATOM 6683 C CA . ASN A 1 842 ? 20.355 -11.862 29.799 1.00 94.12 842 ASN A CA 1
ATOM 6684 C C . ASN A 1 842 ? 21.778 -11.390 30.178 1.00 94.12 842 ASN A C 1
ATOM 6686 O O . ASN A 1 842 ? 22.694 -11.416 29.350 1.00 94.12 842 ASN A O 1
ATOM 6690 N N . PHE A 1 843 ? 21.972 -10.920 31.412 1.00 94.50 843 PHE A N 1
ATOM 6691 C CA . PHE A 1 843 ? 23.264 -10.482 31.938 1.00 94.50 843 PHE A CA 1
ATOM 6692 C C . PHE A 1 843 ? 23.359 -10.674 33.452 1.00 94.50 843 PHE A C 1
ATOM 6694 O O . PHE A 1 843 ? 22.362 -10.610 34.171 1.00 94.50 843 PHE A O 1
ATOM 6701 N N . TRP A 1 844 ? 24.581 -10.823 33.956 1.00 92.88 844 TRP A N 1
ATOM 6702 C CA . TRP A 1 844 ? 24.868 -10.864 35.389 1.00 92.88 844 TRP A CA 1
ATOM 6703 C C . TRP A 1 844 ? 25.688 -9.647 35.792 1.00 92.88 844 TRP A C 1
ATOM 6705 O O . TRP A 1 844 ? 26.713 -9.369 35.185 1.00 92.88 844 TRP A O 1
ATOM 6715 N N . CYS A 1 845 ? 25.276 -8.923 36.836 1.00 89.56 845 CYS A N 1
ATOM 6716 C CA . CYS A 1 845 ? 26.003 -7.729 37.296 1.00 89.56 845 CYS A CA 1
ATOM 6717 C C . CYS A 1 845 ? 27.130 -8.041 38.301 1.00 89.56 845 CYS A C 1
ATOM 6719 O O . CYS A 1 845 ? 27.865 -7.139 38.702 1.00 89.56 845 CYS A O 1
ATOM 6721 N N . GLY A 1 846 ? 27.269 -9.301 38.710 1.00 88.81 846 GLY A N 1
ATOM 6722 C CA . GLY A 1 846 ? 28.304 -9.791 39.613 1.00 88.81 846 GLY A CA 1
ATOM 6723 C C . GLY A 1 846 ? 28.424 -11.312 39.522 1.00 88.81 846 GLY A C 1
ATOM 6724 O O . GLY A 1 846 ? 27.465 -11.984 39.145 1.00 88.81 846 GLY A O 1
ATOM 6725 N N . MET A 1 847 ? 29.600 -11.841 39.872 1.00 87.62 847 MET A N 1
ATOM 6726 C CA . MET A 1 847 ? 29.869 -13.281 39.951 1.00 87.62 847 MET A CA 1
ATOM 6727 C C . MET A 1 847 ? 30.627 -13.636 41.237 1.00 87.62 847 MET A C 1
ATOM 6729 O O . MET A 1 847 ? 31.401 -12.823 41.751 1.00 87.62 847 MET A O 1
ATOM 6733 N N . THR A 1 848 ? 30.398 -14.836 41.768 1.00 86.00 848 THR A N 1
ATOM 6734 C CA . THR A 1 848 ? 31.165 -15.413 42.884 1.00 86.00 848 THR A CA 1
ATOM 6735 C C . THR A 1 848 ? 32.513 -15.965 42.403 1.00 86.00 848 THR A C 1
ATOM 6737 O O . THR A 1 848 ? 32.763 -16.083 41.203 1.00 86.00 848 THR A O 1
ATOM 6740 N N . SER A 1 849 ? 33.401 -16.336 43.333 1.00 79.88 849 SER A N 1
ATOM 6741 C CA . SER A 1 849 ? 34.681 -16.993 43.007 1.00 79.88 849 SER A CA 1
ATOM 6742 C C . SER A 1 849 ? 34.514 -18.358 42.327 1.00 79.88 849 SER A C 1
ATOM 6744 O O . SER A 1 849 ? 35.436 -18.809 41.652 1.00 79.88 849 SER A O 1
ATOM 6746 N N . GLN A 1 850 ? 33.339 -18.976 42.478 1.00 76.25 850 GLN A N 1
ATOM 6747 C CA . GLN A 1 850 ? 32.956 -20.256 41.876 1.00 76.25 850 GLN A CA 1
ATOM 6748 C C . GLN A 1 850 ? 32.163 -20.093 40.570 1.00 76.25 850 GLN A C 1
ATOM 6750 O O . GLN A 1 850 ? 31.650 -21.069 40.036 1.00 76.25 850 GLN A O 1
ATOM 6755 N N . GLY A 1 851 ? 32.028 -18.864 40.062 1.00 76.81 851 GLY A N 1
ATOM 6756 C CA . GLY A 1 851 ? 31.397 -18.613 38.769 1.00 76.81 851 GLY A CA 1
ATOM 6757 C C . GLY A 1 851 ? 29.871 -18.517 38.779 1.00 76.81 851 GLY A C 1
ATOM 6758 O O . GLY A 1 851 ? 29.282 -18.522 37.707 1.00 76.81 851 GLY A O 1
ATOM 6759 N N . TYR A 1 852 ? 29.230 -18.395 39.945 1.00 80.38 852 TYR A N 1
ATOM 6760 C CA . TYR A 1 852 ? 27.772 -18.232 40.059 1.00 80.38 852 TYR A CA 1
ATOM 6761 C C . TYR A 1 852 ? 27.349 -16.765 40.106 1.00 80.38 852 TYR A C 1
ATOM 6763 O O . TYR A 1 852 ? 28.153 -15.898 40.454 1.00 80.38 852 TYR A O 1
ATOM 6771 N N . TYR A 1 853 ? 26.080 -16.489 39.799 1.00 81.38 853 TYR A N 1
ATOM 6772 C CA . TYR A 1 853 ? 25.492 -15.153 39.883 1.00 81.38 853 TYR A CA 1
ATOM 6773 C C . TYR A 1 853 ? 25.678 -14.537 41.275 1.00 81.38 853 TYR A C 1
ATOM 6775 O O . TYR A 1 853 ? 25.553 -15.196 42.305 1.00 81.38 853 TYR A O 1
ATOM 6783 N N . LYS A 1 854 ? 25.961 -13.234 41.307 1.00 86.00 854 LYS A N 1
ATOM 6784 C CA . LYS A 1 854 ? 25.957 -12.422 42.524 1.00 86.00 854 LYS A CA 1
ATOM 6785 C C . LYS A 1 854 ? 25.192 -11.131 42.256 1.00 86.00 854 LYS A C 1
ATOM 6787 O O . LYS A 1 854 ? 25.652 -10.290 41.479 1.00 86.00 854 LYS A O 1
ATOM 6792 N N . ARG A 1 855 ? 24.049 -10.941 42.925 1.00 80.12 855 ARG A N 1
ATOM 6793 C CA . ARG A 1 855 ? 23.272 -9.694 42.839 1.00 80.12 855 ARG A CA 1
ATOM 6794 C C . ARG A 1 855 ? 24.086 -8.523 43.393 1.00 80.12 855 ARG A C 1
ATOM 6796 O O . ARG A 1 855 ? 24.732 -8.628 44.434 1.00 80.12 855 ARG A O 1
ATOM 6803 N N . THR A 1 856 ? 24.049 -7.393 42.694 1.00 89.06 856 THR A N 1
ATOM 6804 C CA . THR A 1 856 ? 24.721 -6.151 43.100 1.00 89.06 856 THR A CA 1
ATOM 6805 C C . THR A 1 856 ? 23.713 -5.000 43.173 1.00 89.06 856 THR A C 1
ATOM 6807 O O . THR A 1 856 ? 22.681 -5.058 42.497 1.00 89.06 856 THR A O 1
ATOM 6810 N N . PRO A 1 857 ? 24.004 -3.915 43.918 1.00 90.00 857 PRO A N 1
ATOM 6811 C CA . PRO A 1 857 ? 23.127 -2.739 43.974 1.00 90.00 857 PRO A CA 1
ATOM 6812 C C . PRO A 1 857 ? 22.872 -2.077 42.610 1.00 90.00 857 PRO A C 1
ATOM 6814 O O . PRO A 1 857 ? 21.882 -1.374 42.436 1.00 90.00 857 PRO A O 1
ATOM 6817 N N . ALA A 1 858 ? 23.750 -2.299 41.624 1.00 88.44 858 ALA A N 1
ATOM 6818 C CA . ALA A 1 858 ? 23.603 -1.757 40.275 1.00 88.44 858 ALA A CA 1
ATOM 6819 C C . ALA A 1 858 ? 22.630 -2.558 39.391 1.00 88.44 858 ALA A C 1
ATOM 6821 O O . ALA A 1 858 ? 22.176 -2.036 38.374 1.00 88.44 858 ALA A O 1
ATOM 6822 N N . TYR A 1 859 ? 22.290 -3.796 39.771 1.00 91.25 859 TYR A N 1
ATOM 6823 C CA . TYR A 1 859 ? 21.502 -4.707 38.942 1.00 91.25 859 TYR A CA 1
ATOM 6824 C C . TYR A 1 859 ? 20.105 -4.159 38.616 1.00 91.25 859 TYR A C 1
ATOM 6826 O O . TYR A 1 859 ? 19.772 -3.987 37.444 1.00 91.25 859 TYR A O 1
ATOM 6834 N N . MET A 1 860 ? 19.310 -3.831 39.642 1.00 90.00 860 MET A N 1
ATOM 6835 C CA . MET A 1 860 ? 17.932 -3.356 39.456 1.00 90.00 860 MET A CA 1
ATOM 6836 C C . MET A 1 860 ? 17.855 -2.025 38.688 1.00 90.00 860 MET A C 1
ATOM 6838 O O . MET A 1 860 ? 17.091 -1.971 37.724 1.00 90.00 860 MET A O 1
ATOM 6842 N N . PRO A 1 861 ? 18.677 -0.998 38.995 1.00 92.19 861 PRO A N 1
ATOM 6843 C CA . PRO A 1 861 ? 18.673 0.245 38.223 1.00 92.19 861 PRO A CA 1
ATOM 6844 C C . PRO A 1 861 ? 19.008 0.065 36.735 1.00 92.19 861 PRO A C 1
ATOM 6846 O O . PRO A 1 861 ? 18.453 0.764 35.888 1.00 92.19 861 PRO A O 1
ATOM 6849 N N . ILE A 1 862 ? 19.905 -0.868 36.389 1.00 91.88 862 ILE A N 1
ATOM 6850 C CA . ILE A 1 862 ? 20.210 -1.194 34.985 1.00 91.88 862 ILE A CA 1
ATOM 6851 C C . ILE A 1 862 ? 19.027 -1.947 34.359 1.00 91.88 862 ILE A C 1
ATOM 6853 O O . ILE A 1 862 ? 18.544 -1.563 33.294 1.00 91.88 862 ILE A O 1
ATOM 6857 N N . ARG A 1 863 ? 18.512 -2.982 35.031 1.00 89.06 863 ARG A N 1
ATOM 6858 C CA . ARG A 1 863 ? 17.428 -3.834 34.518 1.00 89.06 863 ARG A CA 1
ATOM 6859 C C . ARG A 1 863 ? 16.114 -3.081 34.294 1.00 89.06 863 ARG A C 1
ATOM 6861 O O . ARG A 1 863 ? 15.439 -3.332 33.297 1.00 89.06 863 ARG A O 1
ATOM 6868 N N . LYS A 1 864 ? 15.771 -2.149 35.189 1.00 86.88 864 LYS A N 1
ATOM 6869 C CA . LYS A 1 864 ? 14.586 -1.276 35.101 1.00 86.88 864 LYS A CA 1
ATOM 6870 C C . LYS A 1 864 ? 14.788 -0.064 34.181 1.00 86.88 864 LYS A C 1
ATOM 6872 O O . LYS A 1 864 ? 13.890 0.759 34.047 1.00 86.88 864 LYS A O 1
ATOM 6877 N N . GLN A 1 865 ? 15.960 0.058 33.545 1.00 88.12 865 GLN A N 1
ATOM 6878 C CA . GLN A 1 865 ? 16.355 1.205 32.718 1.00 88.12 865 GLN A CA 1
ATOM 6879 C C . GLN A 1 865 ? 16.302 2.565 33.448 1.00 88.12 865 GLN A C 1
ATOM 6881 O O . GLN A 1 865 ? 16.216 3.606 32.795 1.00 88.12 865 GLN A O 1
ATOM 6886 N N . GLU A 1 866 ? 16.403 2.577 34.780 1.00 90.38 866 GLU A N 1
ATOM 6887 C CA . GLU A 1 866 ? 16.576 3.799 35.583 1.00 90.38 866 GLU A CA 1
ATOM 6888 C C . GLU A 1 866 ? 17.960 4.413 35.318 1.00 90.38 866 GLU A C 1
ATOM 6890 O O . GLU A 1 866 ? 18.119 5.628 35.206 1.00 90.38 866 GLU A O 1
ATOM 6895 N N . ARG A 1 867 ? 18.970 3.551 35.131 1.00 91.44 867 ARG A N 1
ATOM 6896 C CA . ARG A 1 867 ? 20.285 3.905 34.586 1.00 91.44 867 ARG A CA 1
ATOM 6897 C C . ARG A 1 867 ? 20.410 3.383 33.162 1.00 91.44 867 ARG A C 1
ATOM 6899 O O . ARG A 1 867 ? 20.568 2.183 32.956 1.00 91.44 867 ARG A O 1
ATOM 6906 N N . ARG A 1 868 ? 20.393 4.289 32.181 1.00 94.31 868 ARG A N 1
ATOM 6907 C CA . ARG A 1 868 ? 20.533 3.966 30.750 1.00 94.31 868 ARG A CA 1
ATOM 6908 C C . ARG A 1 868 ? 21.972 4.129 30.267 1.00 94.31 868 ARG A C 1
ATOM 6910 O O . ARG A 1 868 ? 22.603 5.147 30.543 1.00 94.31 868 ARG A O 1
ATOM 6917 N N . GLY A 1 869 ? 22.482 3.156 29.518 1.00 95.94 869 GLY A N 1
ATOM 6918 C CA . GLY A 1 869 ? 23.855 3.146 29.023 1.00 95.94 869 GLY A CA 1
ATOM 6919 C C . GLY A 1 869 ? 24.291 1.800 28.443 1.00 95.94 869 GLY A C 1
ATOM 6920 O O . GLY A 1 869 ? 23.476 0.934 28.127 1.00 95.94 869 GLY A O 1
ATOM 6921 N N . CYS A 1 870 ? 25.603 1.652 28.275 1.00 96.94 870 CYS A N 1
ATOM 6922 C CA . CYS A 1 870 ? 26.253 0.382 27.974 1.00 96.94 870 CYS A CA 1
ATOM 6923 C C . CYS A 1 870 ? 27.218 0.079 29.124 1.00 96.94 870 CYS A C 1
ATOM 6925 O O . CYS A 1 870 ? 28.139 0.855 29.373 1.00 96.94 870 CYS A O 1
ATOM 6927 N N . PHE A 1 871 ? 26.970 -1.002 29.857 1.00 97.31 871 PHE A N 1
ATOM 6928 C CA . PHE A 1 871 ? 27.613 -1.286 31.137 1.00 97.31 871 PHE A CA 1
ATOM 6929 C C . PHE A 1 871 ? 28.514 -2.507 31.032 1.00 97.31 871 PHE A C 1
ATOM 6931 O O . PHE A 1 871 ? 28.116 -3.519 30.457 1.00 97.31 871 PHE A O 1
ATOM 6938 N N . ALA A 1 872 ? 29.713 -2.410 31.603 1.00 96.56 872 ALA A N 1
ATOM 6939 C CA . ALA A 1 872 ? 30.595 -3.554 31.772 1.00 96.56 872 ALA A CA 1
ATOM 6940 C C . ALA A 1 872 ? 29.974 -4.524 32.782 1.00 96.56 872 ALA A C 1
ATOM 6942 O O . ALA A 1 872 ? 29.585 -4.125 33.882 1.00 96.56 872 ALA A O 1
ATOM 6943 N N . VAL A 1 873 ? 29.875 -5.790 32.395 1.00 95.69 873 VAL A N 1
ATOM 6944 C CA . VAL A 1 873 ? 29.286 -6.856 33.205 1.00 95.69 873 VAL A CA 1
ATOM 6945 C C . VAL A 1 873 ? 30.147 -8.110 33.101 1.00 95.69 873 VAL A C 1
ATOM 6947 O O . VAL A 1 873 ? 30.729 -8.355 32.045 1.00 95.69 873 VAL A O 1
ATOM 6950 N N . PRO A 1 874 ? 30.275 -8.911 34.169 1.00 93.25 874 PRO A N 1
ATOM 6951 C CA . PRO A 1 874 ? 31.082 -10.126 34.130 1.00 93.25 874 PRO A CA 1
ATOM 6952 C C . PRO A 1 874 ? 30.550 -11.183 33.154 1.00 93.25 874 PRO A C 1
ATOM 6954 O O . PRO A 1 874 ? 31.334 -12.007 32.696 1.00 93.25 874 PRO A O 1
ATOM 6957 N N . MET A 1 875 ? 29.251 -11.166 32.831 1.00 93.12 875 MET A N 1
ATOM 6958 C CA . MET A 1 875 ? 28.656 -12.144 31.923 1.00 93.12 875 MET A CA 1
ATOM 6959 C C . MET A 1 875 ? 27.417 -11.593 31.205 1.00 93.12 875 MET A C 1
ATOM 6961 O O . MET A 1 875 ? 26.584 -10.911 31.807 1.00 93.12 875 MET A O 1
ATOM 6965 N N . VAL A 1 876 ? 27.311 -11.909 29.912 1.00 96.00 876 VAL A N 1
ATOM 6966 C CA . VAL A 1 876 ? 26.082 -11.809 29.113 1.00 96.00 876 VAL A CA 1
ATOM 6967 C C . VAL A 1 876 ? 25.792 -13.155 28.465 1.00 96.00 876 VAL A C 1
ATOM 6969 O O . VAL A 1 876 ? 26.723 -13.887 28.126 1.00 96.00 876 VAL A O 1
ATOM 6972 N N . HIS A 1 877 ? 24.517 -13.474 28.275 1.00 93.50 877 HIS A N 1
ATOM 6973 C CA . HIS A 1 877 ? 24.087 -14.736 27.683 1.00 93.50 877 HIS A CA 1
ATOM 6974 C C . HIS A 1 877 ? 22.901 -14.546 26.734 1.00 93.50 877 HIS A C 1
ATOM 6976 O O . HIS A 1 877 ? 22.450 -13.424 26.495 1.00 93.50 877 HIS A O 1
ATOM 6982 N N . SER A 1 878 ? 22.421 -15.656 26.174 1.00 90.88 878 SER A N 1
ATOM 6983 C CA . SER A 1 878 ? 21.249 -15.779 25.301 1.00 90.88 878 SER A CA 1
ATOM 6984 C C . SER A 1 878 ? 21.302 -15.043 23.964 1.00 90.88 878 SER A C 1
ATOM 6986 O O . SER A 1 878 ? 21.238 -15.677 22.916 1.00 90.88 878 SER A O 1
ATOM 6988 N N . THR A 1 879 ? 21.458 -13.719 23.962 1.00 94.69 879 THR A N 1
ATOM 6989 C CA . THR A 1 879 ? 21.709 -12.933 22.750 1.00 94.69 879 THR A CA 1
ATOM 6990 C C . THR A 1 879 ? 22.874 -11.978 22.967 1.00 94.69 879 THR A C 1
ATOM 6992 O O . THR A 1 879 ? 22.804 -11.114 23.838 1.00 94.69 879 THR A O 1
ATOM 6995 N N . TYR A 1 880 ? 23.929 -12.087 22.158 1.00 95.88 880 TYR A N 1
ATOM 6996 C CA . TYR A 1 880 ? 25.065 -11.161 22.177 1.00 95.88 880 TYR A CA 1
ATOM 6997 C C . TYR A 1 880 ? 25.874 -11.201 20.879 1.00 95.88 880 TYR A C 1
ATOM 6999 O O . TYR A 1 880 ? 25.913 -12.199 20.160 1.00 95.88 880 TYR A O 1
ATOM 7007 N N . LEU A 1 881 ? 26.541 -10.087 20.590 1.00 96.81 881 LEU A N 1
ATOM 7008 C CA . LEU A 1 881 ? 27.390 -9.889 19.425 1.00 96.81 881 LEU A CA 1
ATOM 7009 C C . LEU A 1 881 ? 28.865 -9.938 19.829 1.00 96.81 881 LEU A C 1
ATOM 7011 O O . LEU A 1 881 ? 29.273 -9.248 20.764 1.00 96.81 881 LEU A O 1
ATOM 7015 N N . VAL A 1 882 ? 29.662 -10.696 19.081 1.00 96.56 882 VAL A N 1
ATOM 7016 C CA . VAL A 1 882 ? 31.124 -10.741 19.183 1.00 96.56 882 VAL A CA 1
ATOM 7017 C C . VAL A 1 882 ? 31.740 -10.050 17.966 1.00 96.56 882 VAL A C 1
ATOM 7019 O O . VAL A 1 882 ? 31.397 -10.373 16.829 1.00 96.56 882 VAL A O 1
ATOM 7022 N N . ASP A 1 883 ? 32.657 -9.112 18.191 1.00 96.06 883 ASP A N 1
ATOM 7023 C CA . ASP A 1 883 ? 33.442 -8.448 17.143 1.00 96.06 883 ASP A CA 1
ATOM 7024 C C . ASP A 1 883 ? 34.727 -9.238 16.854 1.00 96.06 883 ASP A C 1
ATOM 7026 O O . ASP A 1 883 ? 35.714 -9.149 17.590 1.00 96.06 883 ASP A O 1
ATOM 7030 N N . LEU A 1 884 ? 34.709 -10.012 15.766 1.00 94.38 884 LEU A N 1
ATOM 7031 C CA . LEU A 1 884 ? 35.807 -10.891 15.353 1.00 94.38 884 LEU A CA 1
ATOM 7032 C C . LEU A 1 884 ? 36.986 -10.135 14.725 1.00 94.38 884 LEU A C 1
ATOM 7034 O O . LEU A 1 884 ? 38.063 -10.701 14.537 1.00 94.38 884 LEU A O 1
ATOM 7038 N N . ARG A 1 885 ? 36.821 -8.842 14.420 1.00 93.38 885 ARG A N 1
ATOM 7039 C CA . ARG A 1 885 ? 37.902 -8.006 13.870 1.00 93.38 885 ARG A CA 1
ATOM 7040 C C . ARG A 1 885 ? 38.945 -7.651 14.925 1.00 93.38 885 ARG A C 1
ATOM 7042 O O . ARG A 1 885 ? 40.061 -7.269 14.581 1.00 93.38 885 ARG A O 1
ATOM 7049 N N . LYS A 1 886 ? 38.583 -7.736 16.208 1.00 93.25 886 LYS A N 1
ATOM 7050 C CA . LYS A 1 886 ? 39.473 -7.416 17.325 1.00 93.25 886 LYS A CA 1
ATOM 7051 C C . LYS A 1 886 ? 40.352 -8.606 17.660 1.00 93.25 886 LYS A C 1
ATOM 7053 O O . LYS A 1 886 ? 39.855 -9.716 17.830 1.00 93.25 886 LYS A O 1
ATOM 7058 N N . GLU A 1 887 ? 41.646 -8.365 17.838 1.00 90.62 887 GLU A N 1
ATOM 7059 C CA . GLU A 1 887 ? 42.628 -9.418 18.121 1.00 90.62 887 GLU A CA 1
ATOM 7060 C C . GLU A 1 887 ? 42.268 -10.257 19.355 1.00 90.62 887 GLU A C 1
ATOM 7062 O O . GLU A 1 887 ? 42.353 -11.484 19.311 1.00 90.62 887 GLU A O 1
ATOM 7067 N N . ALA A 1 888 ? 41.758 -9.616 20.411 1.00 88.56 888 ALA A N 1
ATOM 7068 C CA . ALA A 1 888 ? 41.354 -10.289 21.643 1.00 88.56 888 ALA A CA 1
ATOM 7069 C C . ALA A 1 888 ? 40.272 -11.371 21.427 1.00 88.56 888 ALA A C 1
ATOM 7071 O O . ALA A 1 888 ? 40.235 -12.359 22.158 1.00 88.56 888 ALA A O 1
ATOM 7072 N N . SER A 1 889 ? 39.444 -11.249 20.379 1.00 92.94 889 SER A N 1
ATOM 7073 C CA . SER A 1 889 ? 38.408 -12.238 20.047 1.00 92.94 889 SER A CA 1
ATOM 7074 C C . SER A 1 889 ? 38.969 -13.588 19.575 1.00 92.94 889 SER A C 1
ATOM 7076 O O . SER A 1 889 ? 38.264 -14.596 19.624 1.00 92.94 889 SER A O 1
ATOM 7078 N N . ARG A 1 890 ? 40.240 -13.649 19.142 1.00 92.38 890 ARG A N 1
ATOM 7079 C CA . ARG A 1 890 ? 40.891 -14.886 18.668 1.00 92.38 890 ARG A CA 1
ATOM 7080 C C . ARG A 1 890 ? 41.103 -15.912 19.780 1.00 92.38 890 ARG A C 1
ATOM 7082 O O . ARG A 1 890 ? 41.170 -17.099 19.489 1.00 92.38 890 ARG A O 1
ATOM 7089 N N . ARG A 1 891 ? 41.181 -15.455 21.035 1.00 93.06 891 ARG A N 1
ATOM 7090 C CA . ARG A 1 891 ? 41.358 -16.305 22.225 1.00 93.06 891 ARG A CA 1
ATOM 7091 C C . ARG A 1 891 ? 40.041 -16.825 22.810 1.00 93.06 891 ARG A C 1
ATOM 7093 O O . ARG A 1 891 ? 40.071 -17.622 23.740 1.00 93.06 891 ARG A O 1
ATOM 7100 N N . LEU A 1 892 ? 38.898 -16.380 22.283 1.00 95.94 892 LEU A N 1
ATOM 7101 C CA . LEU A 1 892 ? 37.585 -16.837 22.736 1.00 95.94 892 LEU A CA 1
ATOM 7102 C C . LEU A 1 892 ? 37.316 -18.266 22.254 1.00 95.94 892 LEU A C 1
ATOM 7104 O O . LEU A 1 892 ? 37.555 -18.580 21.083 1.00 95.94 892 LEU A O 1
ATOM 7108 N N . ALA A 1 893 ? 36.776 -19.097 23.137 1.00 95.31 893 ALA A N 1
ATOM 7109 C CA . ALA A 1 893 ? 36.362 -20.460 22.838 1.00 95.31 893 ALA A CA 1
ATOM 7110 C C . ALA A 1 893 ? 35.118 -20.838 23.654 1.00 95.31 893 ALA A C 1
ATOM 7112 O O . ALA A 1 893 ? 34.987 -20.473 24.821 1.00 95.31 893 ALA A O 1
ATOM 7113 N N . PHE A 1 894 ? 34.217 -21.586 23.025 1.00 93.06 894 PHE A N 1
ATOM 7114 C CA . PHE A 1 894 ? 33.127 -22.301 23.691 1.00 93.06 894 PHE A CA 1
ATOM 7115 C C . PHE A 1 894 ? 33.556 -23.712 24.099 1.00 93.06 894 PHE A C 1
ATOM 7117 O O . PHE A 1 894 ? 33.056 -24.240 25.086 1.00 93.06 894 PHE A O 1
ATOM 7124 N N . TYR A 1 895 ? 34.460 -24.335 23.335 1.00 93.88 895 TYR A N 1
ATOM 7125 C CA . TYR A 1 895 ? 34.948 -25.690 23.581 1.00 93.88 895 TYR A CA 1
ATOM 7126 C C . TYR A 1 895 ? 36.342 -25.908 22.950 1.00 93.88 895 TYR A C 1
ATOM 7128 O O . TYR A 1 895 ? 36.606 -25.348 21.887 1.00 93.88 895 TYR A O 1
ATOM 7136 N N . PRO A 1 896 ? 37.221 -26.753 23.524 1.00 94.25 896 PRO A N 1
ATOM 7137 C CA . PRO A 1 896 ? 37.127 -27.304 24.877 1.00 94.25 896 PRO A CA 1
ATOM 7138 C C . PRO A 1 896 ? 37.177 -26.186 25.934 1.00 94.25 896 PRO A C 1
ATOM 7140 O O . PRO A 1 896 ? 37.669 -25.094 25.634 1.00 94.25 896 PRO A O 1
ATOM 7143 N N . PRO A 1 897 ? 36.662 -26.418 27.157 1.00 93.19 897 PRO A N 1
ATOM 7144 C CA . PRO A 1 897 ? 36.862 -25.489 28.264 1.00 93.19 897 PRO A CA 1
ATOM 7145 C C . PRO A 1 897 ? 38.350 -25.175 28.464 1.00 93.19 897 PRO A C 1
ATOM 7147 O O . PRO A 1 897 ? 39.219 -25.990 28.143 1.00 93.19 897 PRO A O 1
ATOM 7150 N N . HIS A 1 898 ? 38.648 -23.989 28.999 1.00 92.00 898 HIS A N 1
ATOM 7151 C CA . HIS A 1 898 ? 40.027 -23.595 29.292 1.00 92.00 898 HIS A CA 1
ATOM 7152 C C . HIS A 1 898 ? 40.699 -24.640 30.210 1.00 92.00 898 HIS A C 1
ATOM 7154 O O . HIS A 1 898 ? 40.032 -25.126 31.121 1.00 92.00 898 HIS A O 1
ATOM 7160 N N . PRO A 1 899 ? 41.995 -24.971 30.046 1.00 89.62 899 PRO A N 1
ATOM 7161 C CA . PRO A 1 899 ? 42.654 -26.004 30.859 1.00 89.62 899 PRO A CA 1
ATOM 7162 C C . PRO A 1 899 ? 42.594 -25.769 32.378 1.00 89.62 899 PRO A C 1
ATOM 7164 O O . PRO A 1 899 ? 42.606 -26.719 33.150 1.00 89.62 899 PRO A O 1
ATOM 7167 N N . GLU A 1 900 ? 42.508 -24.506 32.802 1.00 90.00 900 GLU A N 1
ATOM 7168 C CA . GLU A 1 900 ? 42.382 -24.100 34.215 1.00 90.00 900 GLU A CA 1
ATOM 7169 C C . GLU A 1 900 ? 40.920 -23.964 34.695 1.00 90.00 900 GLU A C 1
ATOM 7171 O O . GLU A 1 900 ? 40.656 -23.514 35.814 1.00 90.00 900 GLU A O 1
ATOM 7176 N N . TYR A 1 901 ? 39.945 -24.322 33.855 1.00 89.69 901 TYR A N 1
ATOM 7177 C CA . TYR A 1 901 ? 38.530 -24.248 34.201 1.00 89.69 901 TYR A CA 1
ATOM 7178 C C . TYR A 1 901 ? 38.165 -25.310 35.244 1.00 89.69 901 TYR A C 1
ATOM 7180 O O . TYR A 1 901 ? 38.342 -26.505 35.022 1.00 89.69 901 TYR A O 1
ATOM 7188 N N . SER A 1 902 ? 37.626 -24.866 36.379 1.00 85.81 902 SER A N 1
ATOM 7189 C CA . SER A 1 902 ? 37.272 -25.714 37.531 1.00 85.81 902 SER A CA 1
ATOM 7190 C C . SER A 1 902 ? 35.839 -25.494 38.036 1.00 85.81 902 SER A C 1
ATOM 7192 O O . SER A 1 902 ? 35.474 -25.993 39.098 1.00 85.81 902 SER A O 1
ATOM 7194 N N . TRP A 1 903 ? 35.027 -24.728 37.301 1.00 86.00 903 TRP A N 1
ATOM 7195 C CA . TRP A 1 903 ? 33.648 -24.398 37.677 1.00 86.00 903 TRP A CA 1
ATOM 7196 C C . TRP A 1 903 ? 32.642 -25.424 37.122 1.00 86.00 903 TRP A C 1
ATOM 7198 O O . TRP A 1 903 ? 33.020 -26.383 36.448 1.00 86.00 903 TRP A O 1
ATOM 7208 N N . ALA A 1 904 ? 31.354 -25.234 37.426 1.00 84.00 904 ALA A N 1
ATOM 7209 C CA . ALA A 1 904 ? 30.277 -26.085 36.919 1.00 84.00 904 ALA A CA 1
ATOM 7210 C C . ALA A 1 904 ? 30.204 -26.055 35.384 1.00 84.00 904 ALA A C 1
ATOM 7212 O O . ALA A 1 904 ? 30.321 -24.993 34.781 1.00 84.00 904 ALA A O 1
ATOM 7213 N N . LEU A 1 905 ? 29.992 -27.215 34.755 1.00 87.50 905 LEU A N 1
ATOM 7214 C CA . LEU A 1 905 ? 29.975 -27.335 33.299 1.00 87.50 905 LEU A CA 1
ATOM 7215 C C . LEU A 1 905 ? 28.676 -26.762 32.712 1.00 87.50 905 LEU A C 1
ATOM 7217 O O . LEU A 1 905 ? 27.692 -27.475 32.555 1.00 87.50 905 LEU A O 1
ATOM 7221 N N . ASP A 1 906 ? 28.708 -25.479 32.369 1.00 89.81 906 ASP A N 1
ATOM 7222 C CA . ASP A 1 906 ? 27.607 -24.733 31.760 1.00 89.81 906 ASP A CA 1
ATOM 7223 C C . ASP A 1 906 ? 28.148 -23.870 30.608 1.00 89.81 906 ASP A C 1
ATOM 7225 O O . ASP A 1 906 ? 29.212 -23.255 30.715 1.00 89.81 906 ASP A O 1
ATOM 7229 N N . ASP A 1 907 ? 27.438 -23.824 29.482 1.00 87.88 907 ASP A N 1
ATOM 7230 C CA . ASP A 1 907 ? 27.932 -23.195 28.257 1.00 87.88 907 ASP A CA 1
ATOM 7231 C C . ASP A 1 907 ? 28.110 -21.673 28.374 1.00 87.88 907 ASP A C 1
ATOM 7233 O O . ASP A 1 907 ? 29.015 -21.111 27.743 1.00 87.88 907 ASP A O 1
ATOM 7237 N N . VAL A 1 908 ? 27.289 -20.995 29.183 1.00 91.00 908 VAL A N 1
ATOM 7238 C CA . VAL A 1 908 ? 27.384 -19.543 29.384 1.00 91.00 908 VAL A CA 1
ATOM 7239 C C . VAL A 1 908 ? 28.476 -19.202 30.394 1.00 91.00 908 VAL A C 1
ATOM 7241 O O . VAL A 1 908 ? 29.221 -18.238 30.190 1.00 91.00 908 VAL A O 1
ATOM 7244 N N . ILE A 1 909 ? 28.648 -20.028 31.432 1.00 91.69 909 ILE A N 1
ATOM 7245 C CA . ILE A 1 909 ? 29.711 -19.863 32.433 1.00 91.69 909 ILE A CA 1
ATOM 7246 C C . ILE A 1 909 ? 31.087 -20.160 31.816 1.00 91.69 909 ILE A C 1
ATOM 7248 O O . ILE A 1 909 ? 32.033 -19.392 32.020 1.00 91.69 909 ILE A O 1
ATOM 7252 N N . VAL A 1 910 ? 31.214 -21.242 31.039 1.00 93.31 910 VAL A N 1
ATOM 7253 C CA . VAL A 1 910 ? 32.459 -21.608 30.337 1.00 93.31 910 VAL A CA 1
ATOM 7254 C C . VAL A 1 910 ? 32.887 -20.493 29.382 1.00 93.31 910 VAL A C 1
ATOM 7256 O O . VAL A 1 910 ? 34.053 -20.087 29.394 1.00 93.31 910 VAL A O 1
ATOM 7259 N N . PHE A 1 911 ? 31.958 -19.936 28.598 1.00 94.69 911 PHE A N 1
ATOM 7260 C CA . PHE A 1 911 ? 32.279 -18.852 27.668 1.00 94.69 911 PHE A CA 1
ATOM 7261 C C . PHE A 1 911 ? 32.670 -17.550 28.383 1.00 94.69 911 PHE A C 1
ATOM 7263 O O . PHE A 1 911 ? 33.635 -16.898 27.982 1.00 94.69 911 PHE A O 1
ATOM 7270 N N . ALA A 1 912 ? 31.986 -17.185 29.473 1.00 93.50 912 ALA A N 1
ATOM 7271 C CA . ALA A 1 912 ? 32.360 -16.023 30.281 1.00 93.50 912 ALA A CA 1
ATOM 7272 C C . ALA A 1 912 ? 33.759 -16.183 30.906 1.00 93.50 912 ALA A C 1
ATOM 7274 O O . ALA A 1 912 ? 34.555 -15.240 30.909 1.00 93.50 912 ALA A O 1
ATOM 7275 N N . TYR A 1 913 ? 34.106 -17.390 31.370 1.00 93.38 913 TYR A N 1
ATOM 7276 C CA . TYR A 1 913 ? 35.459 -17.689 31.843 1.00 93.38 913 TYR A CA 1
ATOM 7277 C C . TYR A 1 913 ? 36.492 -17.589 30.710 1.00 93.38 913 TYR A C 1
ATOM 7279 O O . TYR A 1 913 ? 37.551 -16.994 30.905 1.00 93.38 913 TYR A O 1
ATOM 7287 N N . SER A 1 914 ? 36.180 -18.097 29.512 1.00 94.88 914 SER A N 1
ATOM 7288 C CA . SER A 1 914 ? 37.036 -17.937 28.328 1.00 94.88 914 SER A CA 1
ATOM 7289 C C . SER A 1 914 ? 37.274 -16.460 27.995 1.00 94.88 914 SER A C 1
ATOM 7291 O O . SER A 1 914 ? 38.421 -16.058 27.802 1.00 94.88 914 SER A O 1
ATOM 7293 N N . ALA A 1 915 ? 36.226 -15.628 28.008 1.00 95.25 915 ALA A N 1
ATOM 7294 C CA . ALA A 1 915 ? 36.346 -14.185 27.803 1.00 95.25 915 ALA A CA 1
ATOM 7295 C C . ALA A 1 915 ? 37.242 -13.528 28.863 1.00 95.25 915 ALA A C 1
ATOM 7297 O O . ALA A 1 915 ? 38.125 -12.745 28.517 1.00 95.25 915 ALA A O 1
ATOM 7298 N N . ARG A 1 916 ? 37.094 -13.915 30.135 1.00 92.56 916 ARG A N 1
ATOM 7299 C CA . ARG A 1 916 ? 37.947 -13.436 31.230 1.00 92.56 916 ARG A CA 1
ATOM 7300 C C . ARG A 1 916 ? 39.418 -13.816 31.036 1.00 92.56 916 ARG A C 1
ATOM 7302 O O . ARG A 1 916 ? 40.277 -12.954 31.183 1.00 92.56 916 ARG A O 1
ATOM 7309 N N . MET A 1 917 ? 39.725 -15.070 30.693 1.00 93.25 917 MET A N 1
ATOM 7310 C CA . MET A 1 917 ? 41.108 -15.512 30.429 1.00 93.25 917 MET A CA 1
ATOM 7311 C C . MET A 1 917 ? 41.697 -14.860 29.170 1.00 93.25 917 MET A C 1
ATOM 7313 O O . MET A 1 917 ? 42.903 -14.638 29.070 1.00 93.25 917 MET A O 1
ATOM 7317 N N . ALA A 1 918 ? 40.838 -14.502 28.216 1.00 93.44 918 ALA A N 1
ATOM 7318 C CA . ALA A 1 918 ? 41.194 -13.735 27.032 1.00 93.44 918 ALA A CA 1
ATOM 7319 C C . ALA A 1 918 ? 41.326 -12.221 27.288 1.00 93.44 918 ALA A C 1
ATOM 7321 O O . ALA A 1 918 ? 41.567 -11.486 26.326 1.00 93.44 918 ALA A O 1
ATOM 7322 N N . ASP A 1 919 ? 41.188 -11.752 28.534 1.00 93.81 919 ASP A N 1
ATOM 7323 C CA . ASP A 1 919 ? 41.171 -10.330 28.910 1.00 93.81 919 ASP A CA 1
ATOM 7324 C C . ASP A 1 919 ? 40.140 -9.516 28.095 1.00 93.81 919 ASP A C 1
ATOM 7326 O O . ASP A 1 919 ? 40.383 -8.406 27.621 1.00 93.81 919 ASP A O 1
ATOM 7330 N N . VAL A 1 920 ? 38.972 -10.122 27.853 1.00 96.50 920 VAL A N 1
ATOM 7331 C CA . VAL A 1 920 ? 37.856 -9.539 27.104 1.00 96.50 920 VAL A CA 1
ATOM 7332 C C . VAL A 1 920 ? 36.714 -9.198 28.056 1.00 96.50 920 VAL A C 1
ATOM 7334 O O . VAL A 1 920 ? 36.041 -10.077 28.589 1.00 96.50 920 VAL A O 1
ATOM 7337 N N . GLN A 1 921 ? 36.437 -7.902 28.203 1.00 96.69 921 GLN A N 1
ATOM 7338 C CA . GLN A 1 921 ? 35.279 -7.410 28.946 1.00 96.69 921 GLN A CA 1
ATOM 7339 C C . GLN A 1 921 ? 33.981 -7.584 28.140 1.00 96.69 921 GLN A C 1
ATOM 7341 O O . GLN A 1 921 ? 33.898 -7.192 26.971 1.00 96.69 921 GLN A O 1
ATOM 7346 N N . MET A 1 922 ? 32.950 -8.127 28.791 1.00 97.88 922 MET A N 1
ATOM 7347 C CA . MET A 1 922 ? 31.587 -8.211 28.258 1.00 97.88 922 MET A CA 1
ATOM 7348 C C . MET A 1 922 ? 30.767 -6.977 28.649 1.00 97.88 922 MET A C 1
ATOM 7350 O O . MET A 1 922 ? 30.980 -6.384 29.712 1.00 97.88 922 MET A O 1
ATOM 7354 N N . TYR A 1 923 ? 29.818 -6.597 27.792 1.00 98.25 923 TYR A N 1
ATOM 7355 C CA . TYR A 1 923 ? 28.970 -5.422 27.989 1.00 98.25 923 TYR A CA 1
ATOM 7356 C C . TYR A 1 923 ? 27.493 -5.724 27.748 1.00 98.25 923 TYR A C 1
ATOM 7358 O O . TYR A 1 923 ? 27.156 -6.480 26.842 1.00 98.25 923 TYR A O 1
ATOM 7366 N N . VAL A 1 924 ? 26.610 -5.060 28.493 1.00 97.50 924 VAL A N 1
ATOM 7367 C CA . VAL A 1 924 ? 25.162 -5.044 28.237 1.00 97.50 924 VAL A CA 1
ATOM 7368 C C . VAL A 1 924 ? 24.701 -3.623 27.918 1.00 97.50 924 VAL A C 1
ATOM 7370 O O . VAL A 1 924 ? 25.052 -2.676 28.623 1.00 97.50 924 VAL A O 1
ATOM 7373 N N . CYS A 1 925 ? 23.922 -3.455 26.851 1.00 97.31 925 CYS A N 1
ATOM 7374 C CA . CYS A 1 925 ? 23.376 -2.166 26.433 1.00 97.31 925 CYS A CA 1
ATOM 7375 C C . CYS A 1 925 ? 21.871 -2.107 26.697 1.00 97.31 925 CYS A C 1
ATOM 7377 O O . CYS A 1 925 ? 21.126 -2.937 26.187 1.00 97.31 925 CYS A O 1
ATOM 7379 N N . ASN A 1 926 ? 21.412 -1.100 27.444 1.00 95.50 926 ASN A N 1
ATOM 7380 C CA . ASN A 1 926 ? 19.994 -0.880 27.766 1.00 95.50 926 ASN A CA 1
ATOM 7381 C C . ASN A 1 926 ? 19.500 0.522 27.359 1.00 95.50 926 ASN A C 1
ATOM 7383 O O . ASN A 1 926 ? 18.530 1.039 27.915 1.00 95.50 926 ASN A O 1
ATOM 7387 N N . LYS A 1 927 ? 20.199 1.176 26.420 1.00 93.50 927 LYS A N 1
ATOM 7388 C CA . LYS A 1 927 ? 19.835 2.519 25.931 1.00 93.50 927 LYS A CA 1
ATOM 7389 C C . LYS A 1 927 ? 18.411 2.571 25.357 1.00 93.50 927 LYS A C 1
ATOM 7391 O O . LYS A 1 927 ? 17.799 3.636 25.358 1.00 93.50 927 LYS A O 1
ATOM 7396 N N . GLU A 1 928 ? 17.908 1.432 24.887 1.00 88.75 928 GLU A N 1
ATOM 7397 C CA . GLU A 1 928 ? 16.575 1.218 24.328 1.00 88.75 928 GLU A CA 1
ATOM 7398 C C . GLU A 1 928 ? 16.072 -0.178 24.725 1.00 88.75 928 GLU A C 1
ATOM 7400 O O . GLU A 1 928 ? 16.857 -1.027 25.154 1.00 88.75 928 GLU A O 1
ATOM 7405 N N . THR A 1 929 ? 14.778 -0.438 24.529 1.00 87.44 929 THR A N 1
ATOM 7406 C CA . THR A 1 929 ? 14.232 -1.799 24.560 1.00 87.44 929 THR A CA 1
ATOM 7407 C C . THR A 1 929 ? 14.608 -2.509 23.259 1.00 87.44 929 THR A C 1
ATOM 7409 O O . THR A 1 929 ? 14.254 -2.062 22.163 1.00 87.44 929 THR A O 1
ATOM 7412 N N . TYR A 1 930 ? 15.374 -3.594 23.372 1.00 91.25 930 TYR A N 1
ATOM 7413 C CA . TYR A 1 930 ? 15.900 -4.325 22.216 1.00 91.25 930 TYR A CA 1
ATOM 7414 C C . TYR A 1 930 ? 15.097 -5.577 21.851 1.00 91.25 930 TYR A C 1
ATOM 7416 O O . TYR A 1 930 ? 15.150 -6.026 20.704 1.00 91.25 930 TYR A O 1
ATOM 7424 N N . GLY A 1 931 ? 14.366 -6.138 22.808 1.00 92.00 931 GLY A N 1
ATOM 7425 C CA . GLY A 1 931 ? 13.618 -7.372 22.638 1.00 92.00 931 GLY A CA 1
ATOM 7426 C C . GLY A 1 931 ? 13.210 -7.982 23.967 1.00 92.00 931 GLY A C 1
ATOM 7427 O O . GLY A 1 931 ? 13.409 -7.370 25.016 1.00 92.00 931 GLY A O 1
ATOM 7428 N N . TYR A 1 932 ? 12.673 -9.193 23.892 1.00 91.50 932 TYR A N 1
ATOM 7429 C CA . TYR A 1 932 ? 12.154 -9.955 25.016 1.00 91.50 932 TYR A CA 1
ATOM 7430 C C . TYR A 1 932 ? 12.771 -11.354 25.065 1.00 91.50 932 TYR A C 1
ATOM 7432 O O . TYR A 1 932 ? 13.200 -11.870 24.032 1.00 91.50 932 TYR A O 1
ATOM 7440 N N . LEU A 1 933 ? 12.806 -11.963 26.248 1.00 90.69 933 LEU A N 1
ATOM 7441 C CA . LEU A 1 933 ? 13.199 -13.362 26.435 1.00 90.69 933 LEU A CA 1
ATOM 7442 C C . LEU A 1 933 ? 12.291 -14.072 27.448 1.00 90.69 933 LEU A C 1
ATOM 7444 O O . LEU A 1 933 ? 11.884 -13.441 28.433 1.00 90.69 933 LEU A O 1
ATOM 7448 N N . PRO A 1 934 ? 11.996 -15.366 27.241 1.00 87.50 934 PRO A N 1
ATOM 7449 C CA . PRO A 1 934 ? 11.284 -16.165 28.225 1.00 87.50 934 PRO A CA 1
ATOM 7450 C C . PRO A 1 934 ? 12.157 -16.418 29.459 1.00 87.50 934 PRO A C 1
ATOM 7452 O O . PRO A 1 934 ? 13.388 -16.383 29.409 1.00 87.50 934 PRO A O 1
ATOM 7455 N N . VAL A 1 935 ? 11.503 -16.685 30.589 1.00 84.44 935 VAL A N 1
ATOM 7456 C CA . VAL A 1 935 ? 12.189 -17.134 31.807 1.00 84.44 935 VAL A CA 1
ATOM 7457 C C . VAL A 1 935 ? 12.454 -18.644 31.686 1.00 84.44 935 VAL A C 1
ATOM 7459 O O . VAL A 1 935 ? 11.535 -19.377 31.309 1.00 84.44 935 VAL A O 1
ATOM 7462 N N . PRO A 1 936 ? 13.674 -19.132 31.985 1.00 82.00 936 PRO A N 1
ATOM 7463 C CA . PRO A 1 936 ? 13.993 -20.553 31.928 1.00 82.00 936 PRO A CA 1
ATOM 7464 C C . PRO A 1 936 ? 13.079 -21.396 32.816 1.00 82.00 936 PRO A C 1
ATOM 7466 O O . PRO A 1 936 ? 12.815 -21.058 33.968 1.00 82.00 936 PRO A O 1
ATOM 7469 N N . MET A 1 937 ? 12.641 -22.532 32.281 1.00 82.69 937 MET A N 1
ATOM 7470 C CA . MET A 1 937 ? 11.809 -23.489 33.008 1.00 82.69 937 MET A CA 1
ATOM 7471 C C . MET A 1 937 ? 12.651 -24.413 33.897 1.00 82.69 937 MET A C 1
ATOM 7473 O O . MET A 1 937 ? 13.819 -24.681 33.606 1.00 82.69 937 MET A O 1
ATOM 7477 N N . ARG A 1 938 ? 12.035 -24.956 34.956 1.00 81.62 938 ARG A N 1
ATOM 7478 C CA . ARG A 1 938 ? 12.652 -25.962 35.837 1.00 81.62 938 ARG A CA 1
ATOM 7479 C C . ARG A 1 938 ? 12.968 -27.255 35.070 1.00 81.62 938 ARG A C 1
ATOM 7481 O O . ARG A 1 938 ? 12.332 -27.565 34.066 1.00 81.62 938 ARG A O 1
ATOM 7488 N N . SER A 1 939 ? 13.915 -28.048 35.572 1.00 80.38 939 SER A N 1
ATOM 7489 C CA . SER A 1 939 ? 14.394 -29.275 34.907 1.00 80.38 939 SER A CA 1
ATOM 7490 C C . SER A 1 939 ? 13.311 -30.335 34.661 1.00 80.38 939 SER A C 1
ATOM 7492 O O . SER A 1 939 ? 13.415 -31.099 33.703 1.00 80.38 939 SER A O 1
ATOM 7494 N N . HIS A 1 940 ? 12.269 -30.361 35.497 1.00 80.94 940 HIS A N 1
ATOM 7495 C CA . HIS A 1 940 ? 11.120 -31.267 35.398 1.00 80.94 940 HIS A CA 1
ATOM 7496 C C . HIS A 1 940 ? 9.962 -30.719 34.547 1.00 80.94 940 HIS A C 1
ATOM 7498 O O . HIS A 1 940 ? 8.949 -31.399 34.404 1.00 80.94 940 HIS A O 1
ATOM 7504 N N . ALA A 1 941 ? 10.083 -29.510 33.989 1.00 83.06 941 ALA A N 1
ATOM 7505 C CA . ALA A 1 941 ? 9.031 -28.924 33.169 1.00 83.06 941 ALA A CA 1
ATOM 7506 C C . ALA A 1 941 ? 8.852 -29.670 31.839 1.00 83.06 941 ALA A C 1
ATOM 7508 O O . ALA A 1 941 ? 9.809 -30.177 31.240 1.00 83.06 941 ALA A O 1
ATOM 7509 N N . SER A 1 942 ? 7.611 -29.707 31.361 1.00 84.81 942 SER A N 1
ATOM 7510 C CA . SER A 1 942 ? 7.260 -30.287 30.072 1.00 84.81 942 SER A CA 1
ATOM 7511 C C . SER A 1 942 ? 7.462 -29.285 28.929 1.00 84.81 942 SER A C 1
ATOM 7513 O O . SER A 1 942 ? 7.636 -28.082 29.129 1.00 84.81 942 SER A O 1
ATOM 7515 N N . LEU A 1 943 ? 7.406 -29.782 27.690 1.00 83.31 943 LEU A N 1
ATOM 7516 C CA . LEU A 1 943 ? 7.405 -28.917 26.505 1.00 83.31 943 LEU A CA 1
ATOM 7517 C C . LEU A 1 943 ? 6.131 -28.067 26.404 1.00 83.31 943 LEU A C 1
ATOM 7519 O O . LEU A 1 943 ? 6.176 -26.984 25.832 1.00 83.31 943 LEU A O 1
ATOM 7523 N N . GLN A 1 944 ? 5.008 -28.540 26.950 1.00 84.25 944 GLN A N 1
ATOM 7524 C CA . GLN A 1 944 ? 3.761 -27.776 26.963 1.00 84.25 944 GLN A CA 1
ATOM 7525 C C . GLN A 1 944 ? 3.892 -26.545 27.866 1.00 84.25 944 GLN A C 1
ATOM 7527 O O . GLN A 1 944 ? 3.478 -25.453 27.482 1.00 84.25 944 GLN A O 1
ATOM 7532 N N . ASP A 1 945 ? 4.563 -26.694 29.008 1.00 84.44 945 ASP A N 1
ATOM 7533 C CA . ASP A 1 945 ? 4.795 -25.579 29.929 1.00 84.44 945 ASP A CA 1
ATOM 7534 C C . ASP A 1 945 ? 5.694 -24.506 29.294 1.00 84.44 945 ASP A C 1
ATOM 7536 O O . ASP A 1 945 ? 5.489 -23.307 29.481 1.00 84.44 945 ASP A O 1
ATOM 7540 N N . GLU A 1 946 ? 6.668 -24.927 28.482 1.00 84.38 946 GLU A N 1
ATOM 7541 C CA . GLU A 1 946 ? 7.495 -24.018 27.686 1.00 84.38 946 GLU A CA 1
ATOM 7542 C C . GLU A 1 946 ? 6.689 -23.293 26.598 1.00 84.38 946 GLU A C 1
ATOM 7544 O O . GLU A 1 946 ? 6.885 -22.094 26.404 1.00 84.38 946 GLU A O 1
ATOM 7549 N N . VAL A 1 947 ? 5.752 -23.973 25.926 1.00 85.69 947 VAL A N 1
ATOM 7550 C CA . VAL A 1 947 ? 4.853 -23.341 24.943 1.00 85.69 947 VAL A CA 1
ATOM 7551 C C . VAL A 1 947 ? 4.000 -22.256 25.601 1.00 85.69 947 VAL A C 1
ATOM 7553 O O . VAL A 1 947 ? 3.873 -21.165 25.047 1.00 85.69 947 VAL A O 1
ATOM 7556 N N . GLU A 1 948 ? 3.450 -22.516 26.785 1.00 85.75 948 GLU A N 1
ATOM 7557 C CA . GLU A 1 948 ? 2.624 -21.545 27.513 1.00 85.75 948 GLU A CA 1
ATOM 7558 C C . GLU A 1 948 ? 3.447 -20.370 28.068 1.00 85.75 948 GLU A C 1
ATOM 7560 O O . GLU A 1 948 ? 3.022 -19.215 27.971 1.00 85.75 948 GLU A O 1
ATOM 7565 N N . SER A 1 949 ? 4.659 -20.632 28.567 1.00 85.25 949 SER A N 1
ATOM 7566 C CA . SER A 1 949 ? 5.612 -19.591 28.985 1.00 85.25 949 SER A CA 1
ATOM 7567 C C . SER A 1 949 ? 6.040 -18.697 27.810 1.00 85.25 949 SER A C 1
ATOM 7569 O O . SER A 1 949 ? 6.068 -17.462 27.903 1.00 85.25 949 SER A O 1
ATOM 7571 N N . PHE A 1 950 ? 6.309 -19.305 26.653 1.00 87.94 950 PHE A N 1
ATOM 7572 C CA . PHE A 1 950 ? 6.667 -18.580 25.441 1.00 87.94 950 PHE A CA 1
ATOM 7573 C C . PHE A 1 950 ? 5.490 -17.766 24.887 1.00 87.94 950 PHE A C 1
ATOM 7575 O O . PHE A 1 950 ? 5.671 -16.601 24.528 1.00 87.94 950 PHE A O 1
ATOM 7582 N N . LEU A 1 951 ? 4.277 -18.331 24.886 1.00 88.38 951 LEU A N 1
ATOM 7583 C CA . LEU A 1 951 ? 3.052 -17.610 24.538 1.00 88.38 951 LEU A CA 1
ATOM 7584 C C . LEU A 1 951 ? 2.912 -16.351 25.395 1.00 88.38 951 LEU A C 1
ATOM 7586 O O . LEU A 1 951 ? 2.736 -15.269 24.845 1.00 88.38 951 LEU A O 1
ATOM 7590 N N . HIS A 1 952 ? 3.066 -16.456 26.717 1.00 88.56 952 HIS A N 1
ATOM 7591 C CA . HIS A 1 952 ? 3.016 -15.290 27.602 1.00 88.56 952 HIS A CA 1
ATOM 7592 C C . HIS A 1 952 ? 4.044 -14.215 27.206 1.00 88.56 952 HIS A C 1
ATOM 7594 O O . HIS A 1 952 ? 3.696 -13.040 27.117 1.00 88.56 952 HIS A O 1
ATOM 7600 N N . THR A 1 953 ? 5.273 -14.608 26.855 1.00 88.88 953 THR A N 1
ATOM 7601 C CA . THR A 1 953 ? 6.299 -13.671 26.355 1.00 88.88 953 THR A CA 1
ATOM 7602 C C . THR A 1 953 ? 5.836 -12.951 25.078 1.00 88.88 953 THR A C 1
ATOM 7604 O O . THR A 1 953 ? 6.047 -11.746 24.937 1.00 88.88 953 THR A O 1
ATOM 7607 N N . GLN A 1 954 ? 5.151 -13.645 24.159 1.00 88.81 954 GLN A N 1
ATOM 7608 C CA . GLN A 1 954 ? 4.551 -13.018 22.973 1.00 88.81 954 GLN A CA 1
ATOM 7609 C C . GLN A 1 954 ? 3.436 -12.029 23.337 1.00 88.81 954 GLN A C 1
ATOM 7611 O O . GLN A 1 954 ? 3.346 -10.963 22.723 1.00 88.81 954 GLN A O 1
ATOM 7616 N N . LEU A 1 955 ? 2.601 -12.353 24.328 1.00 89.56 955 LEU A N 1
ATOM 7617 C CA . LEU A 1 955 ? 1.538 -11.457 24.792 1.00 89.56 955 LEU A CA 1
ATOM 7618 C C . LEU A 1 955 ? 2.106 -10.191 25.445 1.00 89.56 955 LEU A C 1
ATOM 7620 O O . LEU A 1 955 ? 1.614 -9.100 25.169 1.00 89.56 955 LEU A O 1
ATOM 7624 N N . GLU A 1 956 ? 3.181 -10.311 26.228 1.00 86.00 956 GLU A N 1
ATOM 7625 C CA . GLU A 1 956 ? 3.878 -9.167 26.835 1.00 86.00 956 GLU A CA 1
ATOM 7626 C C . GLU A 1 956 ? 4.432 -8.200 25.780 1.00 86.00 956 GLU A C 1
ATOM 7628 O O . GLU A 1 956 ? 4.338 -6.979 25.934 1.00 86.00 956 GLU A O 1
ATOM 7633 N N . VAL A 1 957 ? 4.919 -8.714 24.642 1.00 87.69 957 VAL A N 1
ATOM 7634 C CA . VAL A 1 957 ? 5.325 -7.854 23.518 1.00 87.69 957 VAL A CA 1
ATOM 7635 C C . VAL A 1 957 ? 4.155 -6.992 23.037 1.00 87.69 957 VAL A C 1
ATOM 7637 O O . VAL A 1 957 ? 4.338 -5.794 22.788 1.00 87.69 957 VAL A O 1
ATOM 7640 N N . MET A 1 958 ? 2.956 -7.576 22.947 1.00 86.75 958 MET A N 1
ATOM 7641 C CA . MET A 1 958 ? 1.749 -6.917 22.436 1.00 86.75 958 MET A CA 1
ATOM 7642 C C . MET A 1 958 ? 1.183 -5.844 23.375 1.00 86.75 958 MET A C 1
ATOM 7644 O O . MET A 1 958 ? 0.399 -5.001 22.938 1.00 86.75 958 MET A O 1
ATOM 7648 N N . VAL A 1 959 ? 1.614 -5.798 24.642 1.00 82.81 959 VAL A N 1
ATOM 7649 C CA . VAL A 1 959 ? 1.192 -4.757 25.597 1.00 82.81 959 VAL A CA 1
ATOM 7650 C C . VAL A 1 959 ? 1.608 -3.368 25.113 1.00 82.81 959 VAL A C 1
ATOM 7652 O O . VAL A 1 959 ? 0.815 -2.430 25.183 1.00 82.81 959 VAL A O 1
ATOM 7655 N N . LYS A 1 960 ? 2.828 -3.223 24.579 1.00 77.38 960 LYS A N 1
ATOM 7656 C CA . LYS A 1 960 ? 3.377 -1.928 24.124 1.00 77.38 960 LYS A CA 1
ATOM 7657 C C . LYS A 1 960 ? 3.694 -1.870 22.631 1.00 77.38 960 LYS A C 1
ATOM 7659 O O . LYS A 1 960 ? 3.864 -0.774 22.101 1.00 77.38 960 LYS A O 1
ATOM 7664 N N . ASN A 1 961 ? 3.754 -3.012 21.951 1.00 79.62 961 ASN A N 1
ATOM 7665 C CA . ASN A 1 961 ? 4.121 -3.102 20.541 1.00 79.62 961 ASN A CA 1
ATOM 7666 C C . ASN A 1 961 ? 2.998 -3.752 19.717 1.00 79.62 961 ASN A C 1
ATOM 7668 O O . ASN A 1 961 ? 2.142 -4.435 20.273 1.00 79.62 961 ASN A O 1
ATOM 7672 N N . PRO A 1 962 ? 2.983 -3.569 18.386 1.00 78.19 962 PRO A N 1
ATOM 7673 C CA . PRO A 1 962 ? 2.121 -4.355 17.509 1.00 78.19 962 PRO A CA 1
ATOM 7674 C C . PRO A 1 962 ? 2.391 -5.866 17.635 1.00 78.19 962 PRO A C 1
ATOM 7676 O O . PRO A 1 962 ? 3.499 -6.252 18.028 1.00 78.19 962 PRO A O 1
ATOM 7679 N N . PRO A 1 963 ? 1.425 -6.719 17.244 1.00 79.75 963 PRO A N 1
ATOM 7680 C CA . PRO A 1 963 ? 1.622 -8.160 17.158 1.00 79.75 963 PRO A CA 1
ATOM 7681 C C . PRO A 1 963 ? 2.886 -8.546 16.394 1.00 79.75 963 PRO A C 1
ATOM 7683 O O . PRO A 1 963 ? 3.235 -7.953 15.370 1.00 79.75 963 PRO A O 1
ATOM 7686 N N . LEU A 1 964 ? 3.574 -9.565 16.904 1.00 76.81 964 LEU A N 1
ATOM 7687 C CA . LEU A 1 964 ? 4.714 -10.151 16.221 1.00 76.81 964 LEU A CA 1
ATOM 7688 C C . LEU A 1 964 ? 4.215 -10.967 15.031 1.00 76.81 964 LEU A C 1
ATOM 7690 O O . LEU A 1 964 ? 3.689 -12.067 15.189 1.00 76.81 964 LEU A O 1
ATOM 7694 N N . GLU A 1 965 ? 4.392 -10.428 13.829 1.00 72.31 965 GLU A N 1
ATOM 7695 C CA . GLU A 1 965 ? 4.130 -11.179 12.604 1.00 72.31 965 GLU A CA 1
ATOM 7696 C C . GLU A 1 965 ? 5.063 -12.383 12.513 1.00 72.31 965 GLU A C 1
ATOM 7698 O O . GLU A 1 965 ? 6.199 -12.312 12.968 1.00 72.31 965 GLU A O 1
ATOM 7703 N N . HIS A 1 966 ? 4.600 -13.488 11.930 1.00 69.44 966 HIS A N 1
ATOM 7704 C CA . HIS A 1 966 ? 5.424 -14.669 11.670 1.00 69.44 966 HIS A CA 1
ATOM 7705 C C . HIS A 1 966 ? 6.077 -14.583 10.286 1.00 69.44 966 HIS A C 1
ATOM 7707 O O . HIS A 1 966 ? 5.657 -13.833 9.404 1.00 69.44 966 HIS A O 1
ATOM 7713 N N . SER A 1 967 ? 7.159 -15.338 10.091 1.00 63.75 967 SER A N 1
ATOM 7714 C CA . SER A 1 967 ? 7.845 -15.377 8.800 1.00 63.75 967 SER A CA 1
ATOM 7715 C C . SER A 1 967 ? 6.955 -16.087 7.786 1.00 63.75 967 SER A C 1
ATOM 7717 O O . SER A 1 967 ? 6.399 -17.134 8.099 1.00 63.75 967 SER A O 1
ATOM 7719 N N . SER A 1 968 ? 6.876 -15.592 6.548 1.00 63.06 968 SER A N 1
ATOM 7720 C CA . SER A 1 968 ? 6.116 -16.251 5.471 1.00 63.06 968 SER A CA 1
ATOM 7721 C C . SER A 1 968 ? 6.644 -17.647 5.108 1.00 63.06 968 SER A C 1
ATOM 7723 O O . SER A 1 968 ? 6.025 -18.356 4.323 1.00 63.06 968 SER A O 1
ATOM 7725 N N . PHE A 1 969 ? 7.809 -18.026 5.640 1.00 63.56 969 PHE A N 1
ATOM 7726 C CA . PHE A 1 969 ? 8.415 -19.348 5.482 1.00 63.56 969 PHE A CA 1
ATOM 7727 C C . PHE A 1 969 ? 8.036 -20.325 6.606 1.00 63.56 969 PHE A C 1
ATOM 7729 O O . PHE A 1 969 ? 8.420 -21.492 6.546 1.00 63.56 969 PHE A O 1
ATOM 7736 N N . LEU A 1 970 ? 7.316 -19.861 7.632 1.00 60.06 970 LEU A N 1
ATOM 7737 C CA . LEU A 1 970 ? 6.810 -20.689 8.719 1.00 60.06 970 LEU A CA 1
ATOM 7738 C C . LEU A 1 970 ? 5.338 -21.010 8.464 1.00 60.06 970 LEU A C 1
ATOM 7740 O O . LEU A 1 970 ? 4.506 -20.118 8.331 1.00 60.06 970 LEU A O 1
ATOM 7744 N N . SER A 1 971 ? 5.029 -22.303 8.414 1.00 69.62 971 SER A N 1
ATOM 7745 C CA . SER A 1 971 ? 3.656 -22.796 8.392 1.00 69.62 971 SER A CA 1
ATOM 7746 C C . SER A 1 971 ? 3.254 -23.134 9.821 1.00 69.62 971 SER A C 1
ATOM 7748 O O . SER A 1 971 ? 3.726 -24.128 10.370 1.00 69.62 971 SER A O 1
ATOM 7750 N N . LEU A 1 972 ? 2.400 -22.310 10.422 1.00 71.75 972 LEU A N 1
ATOM 7751 C CA . LEU A 1 972 ? 1.832 -22.575 11.742 1.00 71.75 972 LEU A CA 1
ATOM 7752 C C . LEU A 1 972 ? 0.452 -23.230 11.583 1.00 71.75 972 LEU A C 1
ATOM 7754 O O . LEU A 1 972 ? -0.287 -22.856 10.668 1.00 71.75 972 LEU A O 1
ATOM 7758 N N . PRO A 1 973 ? 0.089 -24.206 12.433 1.00 74.31 973 PRO A N 1
ATOM 7759 C CA . PRO A 1 973 ? -1.270 -24.726 12.443 1.00 74.31 973 PRO A CA 1
ATOM 7760 C C . PRO A 1 973 ? -2.255 -23.598 12.802 1.00 74.31 973 PRO A C 1
ATOM 7762 O O . PRO A 1 973 ? -1.928 -22.744 13.633 1.00 74.31 973 PRO A O 1
ATOM 7765 N N . PRO A 1 974 ? -3.447 -23.562 12.182 1.00 77.81 974 PRO A N 1
ATOM 7766 C CA . PRO A 1 974 ? -4.467 -22.591 12.549 1.00 77.81 974 PRO A CA 1
ATOM 7767 C C . PRO A 1 974 ? -4.904 -22.832 13.996 1.00 77.81 974 PRO A C 1
ATOM 7769 O O . PRO A 1 974 ? -5.183 -23.970 14.380 1.00 77.81 974 PRO A O 1
ATOM 7772 N N . LYS A 1 975 ? -4.970 -21.754 14.780 1.00 86.00 975 LYS A N 1
ATOM 7773 C CA . LYS A 1 975 ? -5.493 -21.787 16.149 1.00 86.00 975 LYS A CA 1
ATOM 7774 C C . LYS A 1 975 ? -6.999 -22.035 16.126 1.00 86.00 975 LYS A C 1
ATOM 7776 O O . LYS A 1 975 ? -7.671 -21.641 15.171 1.00 86.00 975 LYS A O 1
ATOM 7781 N N . GLN A 1 976 ? -7.525 -22.679 17.165 1.00 89.12 976 GLN A N 1
ATOM 7782 C CA . GLN A 1 976 ? -8.946 -23.026 17.283 1.00 89.12 976 GLN A CA 1
ATOM 7783 C C . GLN A 1 976 ? -9.554 -22.363 18.527 1.00 89.12 976 GLN A C 1
ATOM 7785 O O . GLN A 1 976 ? -9.662 -23.002 19.579 1.00 89.12 976 GLN A O 1
ATOM 7790 N N . PRO A 1 977 ? -9.944 -21.074 18.442 1.00 93.00 977 PRO A N 1
ATOM 7791 C CA . PRO A 1 977 ? -10.498 -20.361 19.582 1.00 93.00 977 PRO A CA 1
ATOM 7792 C C . PRO A 1 977 ? -11.773 -21.013 20.122 1.00 93.00 977 PRO A C 1
ATOM 7794 O O . PRO A 1 977 ? -12.669 -21.377 19.361 1.00 93.00 977 PRO A O 1
ATOM 7797 N N . ASN A 1 978 ? -11.885 -21.115 21.444 1.00 94.06 978 ASN A N 1
ATOM 7798 C CA . ASN A 1 978 ? -13.079 -21.615 22.125 1.00 94.06 978 ASN A CA 1
ATOM 7799 C C . ASN A 1 978 ? -13.402 -20.778 23.370 1.00 94.06 978 ASN A C 1
ATOM 7801 O O . ASN A 1 978 ? -12.658 -19.869 23.718 1.00 94.06 978 ASN A O 1
ATOM 7805 N N . LYS A 1 979 ? -14.528 -21.056 24.031 1.00 95.12 979 LYS A N 1
ATOM 7806 C CA . LYS A 1 979 ? -15.000 -20.294 25.201 1.00 95.12 979 LYS A CA 1
ATOM 7807 C C . LYS A 1 979 ? -14.545 -20.871 26.550 1.00 95.12 979 LYS A C 1
ATOM 7809 O O . LYS A 1 979 ? -15.111 -20.518 27.570 1.00 95.12 979 LYS A O 1
ATOM 7814 N N . MET A 1 980 ? -13.578 -21.794 26.587 1.00 92.19 980 MET A N 1
ATOM 7815 C CA . MET A 1 980 ? -13.061 -22.437 27.816 1.00 92.19 980 MET A CA 1
ATOM 7816 C C . MET A 1 980 ? -14.125 -23.092 28.721 1.00 92.19 980 MET A C 1
ATOM 7818 O O . MET A 1 980 ? -13.896 -23.264 29.912 1.00 92.19 980 MET A O 1
ATOM 7822 N N . GLY A 1 981 ? -15.273 -23.478 28.160 1.00 91.25 981 GLY A N 1
ATOM 7823 C CA . GLY A 1 981 ? -16.390 -24.058 28.912 1.00 91.25 981 GLY A CA 1
ATOM 7824 C C . GLY A 1 981 ? -17.407 -23.044 29.446 1.00 91.25 981 GLY A C 1
ATOM 7825 O O . GLY A 1 981 ? -18.433 -23.468 29.962 1.00 91.25 981 GLY A O 1
ATOM 7826 N N . PHE A 1 982 ? -17.176 -21.738 29.277 1.00 96.06 982 PHE A N 1
ATOM 7827 C CA . PHE A 1 982 ? -18.188 -20.712 29.539 1.00 96.06 982 PHE A CA 1
ATOM 7828 C C . PHE A 1 982 ? -19.268 -20.709 28.452 1.00 96.06 982 PHE A C 1
ATOM 7830 O O . PHE A 1 982 ? -18.984 -20.962 27.275 1.00 96.06 982 PHE A O 1
ATOM 7837 N N . ASP A 1 983 ? -20.490 -20.323 28.820 1.00 97.06 983 ASP A N 1
ATOM 7838 C CA . ASP A 1 983 ? -21.576 -20.136 27.853 1.00 97.06 983 ASP A CA 1
ATOM 7839 C C . ASP A 1 983 ? -21.268 -18.959 26.908 1.00 97.06 983 ASP A C 1
ATOM 7841 O O . ASP A 1 983 ? -21.493 -19.012 25.689 1.00 97.06 983 ASP A O 1
ATOM 7845 N N . GLU A 1 984 ? -20.692 -17.890 27.464 1.00 97.75 984 GLU A N 1
ATOM 7846 C CA . GLU A 1 984 ? -20.229 -16.720 26.728 1.00 97.75 984 GLU A CA 1
ATOM 7847 C C . GLU A 1 984 ? -19.015 -16.066 27.396 1.00 97.75 984 GLU A C 1
ATOM 7849 O O . GLU A 1 984 ? -18.891 -16.020 28.621 1.00 97.75 984 GLU A O 1
ATOM 7854 N N . VAL A 1 985 ? -18.122 -15.535 26.564 1.00 98.06 985 VAL A N 1
ATOM 7855 C CA . VAL A 1 985 ? -17.003 -14.695 26.998 1.00 98.06 985 VAL A CA 1
ATOM 7856 C C . VAL A 1 985 ? -17.230 -13.317 26.397 1.00 98.06 985 VAL A C 1
ATOM 7858 O O . VAL A 1 985 ? -17.212 -13.168 25.178 1.00 98.06 985 VAL A O 1
ATOM 7861 N N . PHE A 1 986 ? -17.464 -12.311 27.227 1.00 98.19 986 PHE A N 1
ATOM 7862 C CA . PHE A 1 986 ? -17.732 -10.940 26.813 1.00 98.19 986 PHE A CA 1
ATOM 7863 C C . PHE A 1 986 ? -16.466 -10.094 26.912 1.00 98.19 986 PHE A C 1
ATOM 7865 O O . PHE A 1 986 ? -15.800 -10.099 27.944 1.00 98.19 986 PHE A O 1
ATOM 7872 N N . MET A 1 987 ? -16.167 -9.335 25.857 1.00 97.31 987 MET A N 1
ATOM 7873 C CA . MET A 1 987 ? -15.098 -8.335 25.855 1.00 97.31 987 MET A CA 1
ATOM 7874 C C . MET A 1 987 ? -15.700 -6.943 25.673 1.00 97.31 987 MET A C 1
ATOM 7876 O O . MET A 1 987 ? -16.266 -6.652 24.616 1.00 97.31 987 MET A O 1
ATOM 7880 N N . ILE A 1 988 ? -15.580 -6.096 26.691 1.00 96.19 988 ILE A N 1
ATOM 7881 C CA . ILE A 1 988 ? -16.071 -4.716 26.677 1.00 96.19 988 ILE A CA 1
ATOM 7882 C C . ILE A 1 988 ? -15.064 -3.850 25.919 1.00 96.19 988 ILE A C 1
ATOM 7884 O O . ILE A 1 988 ? -13.872 -3.879 26.199 1.00 96.19 988 ILE A O 1
ATOM 7888 N N . ASN A 1 989 ? -15.531 -3.106 24.914 1.00 95.62 989 ASN A N 1
ATOM 7889 C CA . ASN A 1 989 ? -14.687 -2.184 24.155 1.00 95.62 989 ASN A CA 1
ATOM 7890 C C . ASN A 1 989 ? -15.488 -0.988 23.640 1.00 95.62 989 ASN A C 1
ATOM 7892 O O . ASN A 1 989 ? -16.568 -1.132 23.062 1.00 95.62 989 ASN A O 1
ATOM 7896 N N . LEU A 1 990 ? -14.918 0.207 23.775 1.00 91.75 990 LEU A N 1
ATOM 7897 C CA . LEU A 1 990 ? -15.458 1.410 23.147 1.00 91.75 990 LEU A CA 1
ATOM 7898 C C . LEU A 1 990 ? -15.205 1.374 21.635 1.00 91.75 990 LEU A C 1
ATOM 7900 O O . LEU A 1 990 ? -14.063 1.265 21.198 1.00 91.75 990 LEU A O 1
ATOM 7904 N N . VAL A 1 991 ? -16.245 1.579 20.819 1.00 90.25 991 VAL A N 1
ATOM 7905 C CA . VAL A 1 991 ? -16.159 1.503 19.341 1.00 90.25 991 VAL A CA 1
ATOM 7906 C C . VAL A 1 991 ? -15.068 2.414 18.760 1.00 90.25 991 VAL A C 1
ATOM 7908 O O . VAL A 1 991 ? -14.383 2.030 17.810 1.00 90.25 991 VAL A O 1
ATOM 7911 N N . ARG A 1 992 ? -14.866 3.597 19.358 1.00 88.75 992 ARG A N 1
ATOM 7912 C CA . ARG A 1 992 ? -13.821 4.558 18.962 1.00 88.75 992 ARG A CA 1
ATOM 7913 C C . ARG A 1 992 ? -12.388 4.100 19.283 1.00 88.75 992 ARG A C 1
ATOM 7915 O O . ARG A 1 992 ? -11.445 4.684 18.761 1.00 88.75 992 ARG A O 1
ATOM 7922 N N . ARG A 1 993 ? -12.208 3.087 20.139 1.00 87.38 993 ARG A N 1
ATOM 7923 C CA . ARG A 1 993 ? -10.918 2.493 20.543 1.00 87.38 993 ARG A CA 1
ATOM 7924 C C . ARG A 1 993 ? -10.621 1.233 19.729 1.00 87.38 993 ARG A C 1
ATOM 7926 O O . ARG A 1 993 ? -10.411 0.145 20.269 1.00 87.38 993 ARG A O 1
ATOM 7933 N N . ALA A 1 994 ? -10.628 1.378 18.403 1.00 87.69 994 ALA A N 1
ATOM 7934 C CA . ALA A 1 994 ? -10.338 0.278 17.483 1.00 87.69 994 ALA A CA 1
ATOM 7935 C C . ALA A 1 994 ? -8.909 -0.278 17.658 1.00 87.69 994 ALA A C 1
ATOM 7937 O O . ALA A 1 994 ? -8.688 -1.465 17.441 1.00 87.69 994 ALA A O 1
ATOM 7938 N N . ASP A 1 995 ? -7.973 0.559 18.111 1.00 84.00 995 ASP A N 1
ATOM 7939 C CA . ASP A 1 995 ? -6.587 0.206 18.423 1.00 84.00 995 ASP A CA 1
ATOM 7940 C C . ASP A 1 995 ? -6.465 -0.755 19.618 1.00 84.00 995 ASP A C 1
ATOM 7942 O O . ASP A 1 995 ? -5.677 -1.704 19.574 1.00 84.00 995 ASP A O 1
ATOM 7946 N N . ARG A 1 996 ? -7.257 -0.539 20.679 1.00 87.19 996 ARG A N 1
ATOM 7947 C CA . ARG A 1 996 ? -7.339 -1.458 21.828 1.00 87.19 996 ARG A CA 1
ATOM 7948 C C . ARG A 1 996 ? -8.035 -2.755 21.433 1.00 87.19 996 ARG A C 1
ATOM 7950 O O . ARG A 1 996 ? -7.525 -3.835 21.716 1.00 87.19 996 ARG A O 1
ATOM 7957 N N . ARG A 1 997 ? -9.132 -2.644 20.674 1.00 90.75 997 ARG A N 1
ATOM 7958 C CA . ARG A 1 997 ? -9.892 -3.791 20.160 1.00 90.75 997 ARG A CA 1
ATOM 7959 C C . ARG A 1 997 ? -9.028 -4.747 19.347 1.00 90.75 997 ARG A C 1
ATOM 7961 O O . ARG A 1 997 ? -9.044 -5.942 19.607 1.00 90.75 997 ARG A O 1
ATOM 7968 N N . GLU A 1 998 ? -8.300 -4.244 18.352 1.00 89.81 998 GLU A N 1
ATOM 7969 C CA . GLU A 1 998 ? -7.483 -5.080 17.463 1.00 89.81 998 GLU A CA 1
ATOM 7970 C C . GLU A 1 998 ? -6.392 -5.824 18.239 1.00 89.81 998 GLU A C 1
ATOM 7972 O O . GLU A 1 998 ? -6.218 -7.033 18.075 1.00 89.81 998 GLU A O 1
ATOM 7977 N N . ARG A 1 999 ? -5.714 -5.115 19.146 1.00 88.19 999 ARG A N 1
ATOM 7978 C CA . ARG A 1 999 ? -4.695 -5.686 20.027 1.00 88.19 999 ARG A CA 1
ATOM 7979 C C . ARG A 1 999 ? -5.274 -6.776 20.923 1.00 88.19 999 ARG A C 1
ATOM 7981 O O . ARG A 1 999 ? -4.723 -7.870 20.968 1.00 88.19 999 ARG A O 1
ATOM 7988 N N . MET A 1 1000 ? -6.393 -6.500 21.591 1.00 91.38 1000 MET A N 1
ATOM 7989 C CA . MET A 1 1000 ? -7.012 -7.445 22.515 1.00 91.38 1000 MET A CA 1
ATOM 7990 C C . MET A 1 1000 ? -7.558 -8.680 21.791 1.00 91.38 1000 MET A C 1
ATOM 7992 O O . MET A 1 1000 ? -7.306 -9.804 22.217 1.00 91.38 1000 MET A O 1
ATOM 7996 N N . LEU A 1 1001 ? -8.214 -8.505 20.638 1.00 92.75 1001 LEU A N 1
ATOM 7997 C CA . LEU A 1 1001 ? -8.657 -9.623 19.800 1.00 92.75 1001 LEU A CA 1
ATOM 7998 C C . LEU A 1 1001 ? -7.483 -10.482 19.324 1.00 92.75 1001 LEU A C 1
ATOM 8000 O O . LEU A 1 1001 ? -7.607 -11.706 19.274 1.00 92.75 1001 LEU A O 1
ATOM 8004 N N . ARG A 1 1002 ? -6.331 -9.872 19.013 1.00 91.50 1002 ARG A N 1
ATOM 8005 C CA . ARG A 1 1002 ? -5.132 -10.640 18.677 1.00 91.50 1002 ARG A CA 1
ATOM 8006 C C . ARG A 1 1002 ? -4.605 -11.421 19.878 1.00 91.50 1002 ARG A C 1
ATOM 8008 O O . ARG A 1 1002 ? -4.333 -12.607 19.727 1.00 91.50 1002 ARG A O 1
ATOM 8015 N N . THR A 1 1003 ? -4.512 -10.804 21.054 1.00 91.75 1003 THR A N 1
ATOM 8016 C CA . THR A 1 1003 ? -4.118 -11.471 22.307 1.00 91.75 1003 THR A CA 1
ATOM 8017 C C . THR A 1 1003 ? -5.022 -12.669 22.616 1.00 91.75 1003 THR A C 1
ATOM 8019 O O . THR A 1 1003 ? -4.526 -13.752 22.923 1.00 91.75 1003 THR A O 1
ATOM 8022 N N . LEU A 1 1004 ? -6.340 -12.511 22.466 1.00 93.00 1004 LEU A N 1
ATOM 8023 C CA . LEU A 1 1004 ? -7.323 -13.578 22.671 1.00 93.00 1004 LEU A CA 1
ATOM 8024 C C . LEU A 1 1004 ? -7.195 -14.701 21.635 1.00 93.00 1004 LEU A C 1
ATOM 8026 O O . LEU A 1 1004 ? -7.233 -15.873 22.000 1.00 93.00 1004 LEU A O 1
ATOM 8030 N N . TYR A 1 1005 ? -6.967 -14.365 20.362 1.00 92.44 1005 TYR A N 1
ATOM 8031 C CA . TYR A 1 1005 ? -6.688 -15.360 19.325 1.00 92.44 1005 TYR A CA 1
ATOM 8032 C C . TYR A 1 1005 ? -5.423 -16.169 19.639 1.00 92.44 1005 TYR A C 1
ATOM 8034 O O . TYR A 1 1005 ? -5.427 -17.392 19.496 1.00 92.44 1005 TYR A O 1
ATOM 8042 N N . GLU A 1 1006 ? -4.355 -15.518 20.114 1.00 90.12 1006 GLU A N 1
ATOM 8043 C CA . GLU A 1 1006 ? -3.129 -16.215 20.507 1.00 90.12 1006 GLU A CA 1
ATOM 8044 C C . GLU A 1 1006 ? -3.344 -17.141 21.723 1.00 90.12 1006 GLU A C 1
ATOM 8046 O O . GLU A 1 1006 ? -2.728 -18.205 21.779 1.00 90.12 1006 GLU A O 1
ATOM 8051 N N . GLN A 1 1007 ? -4.258 -16.796 22.634 1.00 89.62 1007 GLN A N 1
ATOM 8052 C CA . GLN A 1 1007 ? -4.701 -17.633 23.765 1.00 89.62 1007 GLN A CA 1
ATOM 8053 C C . GLN A 1 1007 ? -5.750 -18.702 23.389 1.00 89.62 1007 GLN A C 1
ATOM 8055 O O . GLN A 1 1007 ? -6.204 -19.466 24.245 1.00 89.62 1007 GLN A O 1
ATOM 8060 N N . GLU A 1 1008 ? -6.166 -18.763 22.118 1.00 92.00 1008 GLU A N 1
ATOM 8061 C CA . GLU A 1 1008 ? -7.273 -19.603 21.643 1.00 92.00 1008 GLU A CA 1
ATOM 8062 C C . GLU A 1 1008 ? -8.582 -19.373 22.418 1.00 92.00 1008 GLU A C 1
ATOM 8064 O O . GLU A 1 1008 ? -9.327 -20.312 22.719 1.00 92.00 1008 GLU A O 1
ATOM 8069 N N . LEU A 1 1009 ? -8.866 -18.110 22.734 1.00 93.69 1009 LEU A N 1
ATOM 8070 C CA . LEU A 1 1009 ? -10.068 -17.677 23.431 1.00 93.69 1009 LEU A CA 1
ATOM 8071 C C . LEU A 1 1009 ? -10.993 -16.933 22.462 1.00 93.69 1009 LEU A C 1
ATOM 8073 O O . LEU A 1 1009 ? -10.637 -15.902 21.896 1.00 93.69 1009 LEU A O 1
ATOM 8077 N N . SER A 1 1010 ? -12.193 -17.469 22.257 1.00 95.44 1010 SER A N 1
ATOM 8078 C CA . SER A 1 1010 ? -13.256 -16.811 21.497 1.00 95.44 1010 SER A CA 1
ATOM 8079 C C . SER A 1 1010 ? -14.056 -15.904 22.422 1.00 95.44 1010 SER A C 1
ATOM 8081 O O . SER A 1 1010 ? -14.430 -16.331 23.512 1.00 95.44 1010 SER A O 1
ATOM 8083 N N . CYS A 1 1011 ? -14.395 -14.698 21.966 1.00 96.19 1011 CYS A N 1
ATOM 8084 C CA . CYS A 1 1011 ? -15.240 -13.770 22.713 1.00 96.19 1011 CYS A CA 1
ATOM 8085 C C . CYS A 1 1011 ? -16.306 -13.106 21.831 1.00 96.19 1011 CYS A C 1
ATOM 8087 O O . CYS A 1 1011 ? -16.166 -13.003 20.610 1.00 96.19 1011 CYS A O 1
ATOM 8089 N N . LYS A 1 1012 ? -17.368 -12.622 22.475 1.00 97.25 1012 LYS A N 1
ATOM 8090 C CA . LYS A 1 1012 ? -18.324 -11.666 21.929 1.00 97.25 1012 LYS A CA 1
ATOM 8091 C C . LYS A 1 1012 ? -17.871 -10.257 22.309 1.00 97.25 1012 LYS A C 1
ATOM 8093 O O . LYS A 1 1012 ? -17.820 -9.909 23.488 1.00 97.25 1012 LYS A O 1
ATOM 8098 N N . VAL A 1 1013 ? -17.578 -9.433 21.307 1.00 96.81 1013 VAL A N 1
ATOM 8099 C CA . VAL A 1 1013 ? -17.276 -8.011 21.518 1.00 96.81 1013 VAL A CA 1
ATOM 8100 C C . VAL A 1 1013 ? -18.565 -7.270 21.857 1.00 96.81 1013 VAL A C 1
ATOM 8102 O O . VAL A 1 1013 ? -19.516 -7.279 21.074 1.00 96.81 1013 VAL A O 1
ATOM 8105 N N . VAL A 1 1014 ? -18.586 -6.618 23.015 1.00 96.06 1014 VAL A N 1
ATOM 8106 C CA . VAL A 1 1014 ? -19.686 -5.771 23.475 1.00 96.06 1014 VAL A CA 1
ATOM 8107 C C . VAL A 1 1014 ? -19.302 -4.322 23.224 1.00 96.06 1014 VAL A C 1
ATOM 8109 O O . VAL A 1 1014 ? -18.289 -3.841 23.731 1.00 96.06 1014 VAL A O 1
ATOM 8112 N N . ALA A 1 1015 ? -20.115 -3.625 22.429 1.00 94.25 1015 ALA A N 1
ATOM 8113 C CA . ALA A 1 1015 ? -19.954 -2.195 22.215 1.00 94.25 1015 ALA A CA 1
ATOM 8114 C C . ALA A 1 1015 ? -20.245 -1.458 23.529 1.00 94.25 1015 ALA A C 1
ATOM 8116 O O . ALA A 1 1015 ? -21.398 -1.363 23.951 1.00 94.25 1015 ALA A O 1
ATOM 8117 N N . ALA A 1 1016 ? -19.190 -0.969 24.177 1.00 92.81 1016 ALA A N 1
ATOM 8118 C CA . ALA A 1 1016 ? -19.297 -0.214 25.413 1.00 92.81 1016 ALA A CA 1
ATOM 8119 C C . ALA A 1 1016 ? -20.055 1.099 25.175 1.00 92.81 1016 ALA A C 1
ATOM 8121 O O . ALA A 1 1016 ? -19.917 1.740 24.126 1.00 92.81 1016 ALA A O 1
ATOM 8122 N N . VAL A 1 1017 ? -20.841 1.509 26.166 1.00 91.81 1017 VAL A N 1
ATOM 8123 C CA . VAL A 1 1017 ? -21.588 2.765 26.140 1.00 91.81 1017 VAL A CA 1
ATOM 8124 C C . VAL A 1 1017 ? -20.609 3.928 26.249 1.00 91.81 1017 VAL A C 1
ATOM 8126 O O . VAL A 1 1017 ? -19.877 4.074 27.229 1.00 91.81 1017 VAL A O 1
ATOM 8129 N N . ASP A 1 1018 ? -20.600 4.782 25.228 1.00 89.56 1018 ASP A N 1
ATOM 8130 C CA . ASP A 1 1018 ? -19.721 5.940 25.194 1.00 89.56 1018 ASP A CA 1
ATOM 8131 C C . ASP A 1 1018 ? -20.262 7.069 26.076 1.00 89.56 1018 ASP A C 1
ATOM 8133 O O . ASP A 1 1018 ? -21.118 7.850 25.661 1.00 89.56 1018 ASP A O 1
ATOM 8137 N N . GLY A 1 1019 ? -19.683 7.215 27.268 1.00 85.19 1019 GLY A N 1
ATOM 8138 C CA . GLY A 1 1019 ? -19.983 8.323 28.171 1.00 85.19 1019 GLY A CA 1
ATOM 8139 C C . GLY A 1 1019 ? -19.873 9.715 27.534 1.00 85.19 1019 GLY A C 1
ATOM 8140 O O . GLY A 1 1019 ? -20.624 10.617 27.890 1.00 85.19 1019 GLY A O 1
ATOM 8141 N N . LYS A 1 1020 ? -18.982 9.917 26.552 1.00 81.94 1020 LYS A N 1
ATOM 8142 C CA . LYS A 1 1020 ? -18.848 11.209 25.853 1.00 81.94 1020 LYS A CA 1
ATOM 8143 C C . LYS A 1 1020 ? -20.003 11.484 24.892 1.00 81.94 1020 LYS A C 1
ATOM 8145 O O . LYS A 1 1020 ? -20.252 12.647 24.592 1.00 81.94 1020 LYS A O 1
ATOM 8150 N N . ALA A 1 1021 ? -20.672 10.438 24.412 1.00 82.81 1021 ALA A N 1
ATOM 8151 C CA . ALA A 1 1021 ? -21.818 10.549 23.517 1.00 82.81 1021 ALA A CA 1
ATOM 8152 C C . ALA A 1 1021 ? -23.146 10.720 24.273 1.00 82.81 1021 ALA A C 1
ATOM 8154 O O . ALA A 1 1021 ? -24.111 11.185 23.675 1.00 82.81 1021 ALA A O 1
ATOM 8155 N N . LEU A 1 1022 ? -23.194 10.387 25.570 1.00 82.88 1022 LEU A N 1
ATOM 8156 C CA . LEU A 1 1022 ? -24.391 10.552 26.397 1.00 82.88 1022 LEU A CA 1
ATOM 8157 C C . LEU A 1 1022 ? -24.688 12.035 26.642 1.00 82.88 1022 LEU A C 1
ATOM 8159 O O . LEU A 1 1022 ? -23.867 12.765 27.209 1.00 82.88 1022 LEU A O 1
ATOM 8163 N N . ASN A 1 1023 ? -25.885 12.480 26.273 1.00 80.38 1023 ASN A N 1
ATOM 8164 C CA . ASN A 1 1023 ? -26.407 13.799 26.629 1.00 80.38 1023 ASN A CA 1
ATOM 8165 C C . ASN A 1 1023 ? -27.372 13.704 27.830 1.00 80.38 1023 ASN A C 1
ATOM 8167 O O . ASN A 1 1023 ? -27.741 12.618 28.278 1.00 80.38 1023 ASN A O 1
ATOM 8171 N N . LYS A 1 1024 ? -27.780 14.854 28.379 1.00 77.12 1024 LYS A N 1
ATOM 8172 C CA . LYS A 1 1024 ? -28.667 14.895 29.553 1.00 77.12 1024 LYS A CA 1
ATOM 8173 C C . LYS A 1 1024 ? -30.035 14.240 29.298 1.00 77.12 1024 LYS A C 1
ATOM 8175 O O . LYS A 1 1024 ? -30.530 13.536 30.173 1.00 77.12 1024 LYS A O 1
ATOM 8180 N N . SER A 1 1025 ? -30.614 14.424 28.109 1.00 80.44 1025 SER A N 1
ATOM 8181 C CA . SER A 1 1025 ? -31.896 13.800 27.752 1.00 80.44 1025 SER A CA 1
ATOM 8182 C C . SER A 1 1025 ? -31.814 12.276 27.669 1.00 80.44 1025 SER A C 1
ATOM 8184 O O . SER A 1 1025 ? -32.762 11.609 28.074 1.00 80.44 1025 SER A O 1
ATOM 8186 N N . ASP A 1 1026 ? -30.686 11.713 27.227 1.00 81.25 1026 ASP A N 1
ATOM 8187 C CA . ASP A 1 1026 ? -30.491 10.261 27.179 1.00 81.25 1026 ASP A CA 1
ATOM 8188 C C . ASP A 1 1026 ? -30.546 9.674 28.596 1.00 81.25 1026 ASP A C 1
ATOM 8190 O O . ASP A 1 1026 ? -31.288 8.727 28.850 1.00 81.25 1026 ASP A O 1
ATOM 8194 N N . VAL A 1 1027 ? -29.827 10.291 29.542 1.00 82.56 1027 VAL A N 1
ATOM 8195 C CA . VAL A 1 1027 ? -29.779 9.869 30.954 1.00 82.56 1027 VAL A CA 1
ATOM 8196 C C . VAL A 1 1027 ? -31.164 9.942 31.607 1.00 82.56 1027 VAL A C 1
ATOM 8198 O O . VAL A 1 1027 ? -31.574 9.007 32.298 1.00 82.56 1027 VAL A O 1
ATOM 8201 N N . GLU A 1 1028 ? -31.910 11.020 31.347 1.00 81.44 1028 GLU A N 1
ATOM 8202 C CA . GLU A 1 1028 ? -33.284 11.190 31.834 1.00 81.44 1028 GLU A CA 1
ATOM 8203 C C . GLU A 1 1028 ? -34.241 10.153 31.224 1.00 81.44 1028 GLU A C 1
ATOM 8205 O O . GLU A 1 1028 ? -35.043 9.559 31.946 1.00 81.44 1028 GLU A O 1
ATOM 8210 N N . SER A 1 1029 ? -34.122 9.875 29.921 1.00 83.62 1029 SER A N 1
ATOM 8211 C CA . SER A 1 1029 ? -34.962 8.891 29.220 1.00 83.62 1029 SER A CA 1
ATOM 8212 C C . SER A 1 1029 ? -34.751 7.458 29.717 1.00 83.62 1029 SER A C 1
ATOM 8214 O O . SER A 1 1029 ? -35.694 6.670 29.762 1.00 83.62 1029 SER A O 1
ATOM 8216 N N . MET A 1 1030 ? -33.531 7.134 30.158 1.00 84.56 1030 MET A N 1
ATOM 8217 C CA . MET A 1 1030 ? -33.187 5.844 30.760 1.00 84.56 1030 MET A CA 1
ATOM 8218 C C . MET A 1 1030 ? -33.641 5.735 32.226 1.00 84.56 1030 MET A C 1
ATOM 8220 O O . MET A 1 1030 ? -33.488 4.679 32.840 1.00 84.56 1030 MET A O 1
ATOM 8224 N N . GLY A 1 1031 ? -34.200 6.808 32.801 1.00 84.81 1031 GLY A N 1
ATOM 8225 C CA . GLY A 1 1031 ? -34.665 6.845 34.187 1.00 84.81 1031 GLY A CA 1
ATOM 8226 C C . GLY A 1 1031 ? -33.537 6.789 35.218 1.00 84.81 1031 GLY A C 1
ATOM 8227 O O . GLY A 1 1031 ? -33.783 6.395 36.361 1.00 84.81 1031 GLY A O 1
ATOM 8228 N N . ILE A 1 1032 ? -32.315 7.163 34.823 1.00 88.12 1032 ILE A N 1
ATOM 8229 C CA . ILE A 1 1032 ? -31.128 7.062 35.671 1.00 88.12 1032 ILE A CA 1
ATOM 8230 C C . ILE A 1 1032 ? -31.167 8.158 36.738 1.00 88.12 1032 ILE A C 1
ATOM 8232 O O . ILE A 1 1032 ? -31.308 9.343 36.429 1.00 88.12 1032 ILE A O 1
ATOM 8236 N N . LYS A 1 1033 ? -31.027 7.770 38.007 1.00 85.12 1033 LYS A N 1
ATOM 8237 C CA . LYS A 1 1033 ? -30.975 8.684 39.154 1.00 85.12 1033 LYS A CA 1
ATOM 8238 C C . LYS A 1 1033 ? -29.740 8.394 39.992 1.00 85.12 1033 LYS A C 1
ATOM 8240 O O . LYS A 1 1033 ? -29.519 7.257 40.400 1.00 85.12 1033 LYS A O 1
ATOM 8245 N N . MET A 1 1034 ? -28.955 9.434 40.255 1.00 83.62 1034 MET A N 1
ATOM 8246 C CA . MET A 1 1034 ? -27.759 9.330 41.092 1.00 83.62 1034 MET A CA 1
ATOM 8247 C C . MET A 1 1034 ? -28.123 9.070 42.548 1.00 83.62 1034 MET A C 1
ATOM 8249 O O . MET A 1 1034 ? -29.127 9.594 43.042 1.00 83.62 1034 MET A O 1
ATOM 8253 N N . LEU A 1 1035 ? -27.288 8.289 43.234 1.00 85.94 1035 LEU A N 1
ATOM 8254 C CA . LEU A 1 1035 ? -27.425 8.097 44.669 1.00 85.94 1035 LEU A CA 1
ATOM 8255 C C . LEU A 1 1035 ? -27.267 9.451 45.397 1.00 85.94 1035 LEU A C 1
ATOM 8257 O O . LEU A 1 1035 ? -26.256 10.135 45.190 1.00 85.94 1035 LEU A O 1
ATOM 8261 N N . PRO A 1 1036 ? -28.238 9.877 46.227 1.00 78.25 1036 PRO A N 1
ATOM 8262 C CA . PRO A 1 1036 ? -28.139 11.136 46.956 1.00 78.25 1036 PRO A CA 1
ATOM 8263 C C . PRO A 1 1036 ? -26.883 11.186 47.832 1.00 78.25 1036 PRO A C 1
ATOM 8265 O O . PRO A 1 1036 ? -26.615 10.262 48.588 1.00 78.25 1036 PRO A O 1
ATOM 8268 N N . GLY A 1 1037 ? -26.117 12.275 47.741 1.00 73.56 1037 GLY A N 1
ATOM 8269 C CA . GLY A 1 1037 ? -24.931 12.484 48.580 1.00 73.56 1037 GLY A CA 1
ATOM 8270 C C . GLY A 1 1037 ? -23.644 11.806 48.096 1.00 73.56 1037 GLY A C 1
ATOM 8271 O O . GLY A 1 1037 ? -22.596 12.078 48.679 1.00 73.56 1037 GLY A O 1
ATOM 8272 N N . TYR A 1 1038 ? -23.677 11.014 47.016 1.00 80.25 1038 TYR A N 1
ATOM 8273 C CA . TYR A 1 1038 ? -22.470 10.379 46.482 1.00 80.25 1038 TYR A CA 1
ATOM 8274 C C . TYR A 1 1038 ? -21.399 11.406 46.079 1.00 80.25 1038 TYR A C 1
ATOM 8276 O O . TYR A 1 1038 ? -21.651 12.339 45.306 1.00 80.25 1038 TYR A O 1
ATOM 8284 N N . LYS A 1 1039 ? -20.178 11.184 46.571 1.00 74.06 1039 LYS A N 1
ATOM 8285 C CA . LYS A 1 1039 ? -18.945 11.815 46.096 1.00 74.06 1039 LYS A CA 1
ATOM 8286 C C . LYS A 1 1039 ? -17.866 10.747 45.977 1.00 74.06 1039 LYS A C 1
ATOM 8288 O O . LYS A 1 1039 ? -17.738 9.911 46.870 1.00 74.06 1039 LYS A O 1
ATOM 8293 N N . ASP A 1 1040 ? -17.082 10.828 44.906 1.00 65.75 1040 ASP A N 1
ATOM 8294 C CA . ASP A 1 1040 ? -15.861 10.046 44.706 1.00 65.75 1040 ASP A CA 1
ATOM 8295 C C . ASP A 1 1040 ? -14.994 10.124 45.985 1.00 65.75 1040 ASP A C 1
ATOM 8297 O O . ASP A 1 1040 ? -14.614 11.237 46.381 1.00 65.75 1040 ASP A O 1
ATOM 8301 N N . PRO A 1 1041 ? -14.690 8.991 46.647 1.00 58.03 1041 PRO A N 1
ATOM 8302 C CA . PRO A 1 1041 ? -13.978 8.966 47.928 1.00 58.03 1041 PRO A CA 1
ATOM 8303 C C . PRO A 1 1041 ? -12.560 9.556 47.888 1.00 58.03 1041 PRO A C 1
ATOM 8305 O O . PRO A 1 1041 ? -12.022 9.942 48.930 1.00 58.03 1041 PRO A O 1
ATOM 8308 N N . TYR A 1 1042 ? -11.939 9.648 46.708 1.00 59.44 1042 TYR A N 1
ATOM 8309 C CA . TYR A 1 1042 ? -10.557 10.106 46.545 1.00 59.44 1042 TYR A CA 1
ATOM 8310 C C . TYR A 1 1042 ? -10.468 11.535 46.028 1.00 59.44 1042 TYR A C 1
ATOM 8312 O O . TYR A 1 1042 ? -9.627 12.308 46.494 1.00 59.44 1042 TYR A O 1
ATOM 8320 N N . HIS A 1 1043 ? -11.340 11.899 45.089 1.00 57.00 1043 HIS A N 1
ATOM 8321 C CA . HIS A 1 1043 ? -11.306 13.209 44.435 1.00 57.00 1043 HIS A CA 1
ATOM 8322 C C . HIS A 1 1043 ? -12.379 14.176 44.958 1.00 57.00 1043 HIS A C 1
ATOM 8324 O O . HIS A 1 1043 ? -12.324 15.370 44.657 1.00 57.00 1043 HIS A O 1
ATOM 8330 N N . GLY A 1 1044 ? -13.364 13.689 45.724 1.00 62.59 1044 GLY A N 1
ATOM 8331 C CA . GLY A 1 1044 ? -14.474 14.483 46.262 1.00 62.59 1044 GLY A CA 1
ATOM 8332 C C . GLY A 1 1044 ? -15.437 15.021 45.196 1.00 62.59 1044 GLY A C 1
ATOM 8333 O O . GLY A 1 1044 ? -16.202 15.950 45.476 1.00 62.59 1044 GLY A O 1
ATOM 8334 N N . ARG A 1 1045 ? -15.378 14.479 43.972 1.00 69.06 1045 ARG A N 1
ATOM 8335 C CA . ARG A 1 1045 ? -16.153 14.922 42.802 1.00 69.06 1045 ARG A CA 1
ATOM 8336 C C . ARG A 1 1045 ? -17.413 14.066 42.591 1.00 69.06 1045 ARG A C 1
ATOM 8338 O O . ARG A 1 1045 ? -17.446 12.926 43.043 1.00 69.06 1045 ARG A O 1
ATOM 8345 N N . PRO A 1 1046 ? -18.448 14.586 41.910 1.00 74.56 1046 PRO A N 1
ATOM 8346 C CA . PRO A 1 1046 ? -19.581 13.776 41.466 1.00 74.56 1046 PRO A CA 1
ATOM 8347 C C . PRO A 1 1046 ? -19.180 12.801 40.349 1.00 74.56 1046 PRO A C 1
ATOM 8349 O O . PRO A 1 1046 ? -18.127 12.964 39.731 1.00 74.56 1046 PRO A O 1
ATOM 8352 N N . LEU A 1 1047 ? -20.069 11.851 40.046 1.00 81.38 1047 LEU A N 1
ATOM 8353 C CA . LEU A 1 1047 ? -19.908 10.862 38.977 1.00 81.38 1047 LEU A CA 1
ATOM 8354 C C . LEU A 1 1047 ? -19.574 11.511 37.621 1.00 81.38 1047 LEU A C 1
ATOM 8356 O O . LEU A 1 1047 ? -20.135 12.539 37.230 1.00 81.38 1047 LEU A O 1
ATOM 8360 N N . THR A 1 1048 ? -18.683 10.895 36.863 1.00 83.56 1048 THR A N 1
ATOM 8361 C CA . THR A 1 1048 ? -18.339 11.328 35.509 1.00 83.56 1048 THR A CA 1
ATOM 8362 C C . THR A 1 1048 ? -19.192 10.603 34.465 1.00 83.56 1048 THR A C 1
ATOM 8364 O O . THR A 1 1048 ? -19.662 9.483 34.682 1.00 83.56 1048 THR A O 1
ATOM 8367 N N . LYS A 1 1049 ? -19.400 11.206 33.283 1.00 84.06 1049 LYS A N 1
ATOM 8368 C CA . LYS A 1 1049 ? -20.124 10.510 32.199 1.00 84.06 1049 LYS A CA 1
ATOM 8369 C C . LYS A 1 1049 ? -19.394 9.242 31.732 1.00 84.06 1049 LYS A C 1
ATOM 8371 O O . LYS A 1 1049 ? -20.029 8.303 31.261 1.00 84.06 1049 LYS A O 1
ATOM 8376 N N . GLY A 1 1050 ? -18.068 9.205 31.852 1.00 84.88 1050 GLY A N 1
ATOM 8377 C CA . GLY A 1 1050 ? -17.254 8.031 31.550 1.00 84.88 1050 GLY A CA 1
ATOM 8378 C C . GLY A 1 1050 ? -17.539 6.859 32.493 1.00 84.88 1050 GLY A C 1
ATOM 8379 O O . GLY A 1 1050 ? -17.760 5.749 32.017 1.00 84.88 1050 GLY A O 1
ATOM 8380 N N . GLU A 1 1051 ? -17.617 7.104 33.804 1.00 87.88 1051 GLU A N 1
ATOM 8381 C CA . GLU A 1 1051 ? -18.022 6.089 34.795 1.00 87.88 1051 GLU A CA 1
ATOM 8382 C C . GLU A 1 1051 ? -19.460 5.604 34.571 1.00 87.88 1051 GLU A C 1
ATOM 8384 O O . GLU A 1 1051 ? -19.728 4.407 34.670 1.00 87.88 1051 GLU A O 1
ATOM 8389 N N . LEU A 1 1052 ? -20.370 6.510 34.191 1.00 89.75 1052 LEU A N 1
ATOM 8390 C CA . LEU A 1 1052 ? -21.735 6.158 33.787 1.00 89.75 1052 LEU A CA 1
ATOM 8391 C C . LEU A 1 1052 ? -21.741 5.197 32.587 1.00 89.75 1052 LEU A C 1
ATOM 8393 O O . LEU A 1 1052 ? -22.415 4.170 32.620 1.00 89.75 1052 LEU A O 1
ATOM 8397 N N . GLY A 1 1053 ? -20.971 5.507 31.540 1.00 91.06 1053 GLY A N 1
ATOM 8398 C CA . GLY A 1 1053 ? -20.833 4.645 30.363 1.00 91.06 1053 GLY A CA 1
ATOM 8399 C C . GLY A 1 1053 ? -20.233 3.273 30.695 1.00 91.06 1053 GLY A C 1
ATOM 8400 O O . GLY A 1 1053 ? -20.727 2.250 30.216 1.00 91.06 1053 GLY A O 1
ATOM 8401 N N . CYS A 1 1054 ? -19.224 3.230 31.569 1.00 92.50 1054 CYS A N 1
ATOM 8402 C CA . CYS A 1 1054 ? -18.640 1.982 32.069 1.00 92.50 1054 CYS A CA 1
ATOM 8403 C C . CYS A 1 1054 ? -19.697 1.113 32.771 1.00 92.50 1054 CYS A C 1
ATOM 8405 O O . CYS A 1 1054 ? -19.936 -0.029 32.375 1.00 92.50 1054 CYS A O 1
ATOM 8407 N N . PHE A 1 1055 ? -20.429 1.683 33.731 1.00 94.56 1055 PHE A N 1
ATOM 8408 C CA . PHE A 1 1055 ? -21.484 0.964 34.442 1.00 94.56 1055 PHE A CA 1
ATOM 8409 C C . PHE A 1 1055 ? -22.570 0.430 33.499 1.00 94.56 1055 PHE A C 1
ATOM 8411 O O . PHE A 1 1055 ? -22.947 -0.737 33.591 1.00 94.56 1055 PHE A O 1
ATOM 8418 N N . LEU A 1 1056 ? -23.057 1.256 32.564 1.00 94.56 1056 LEU A N 1
ATOM 8419 C CA . LEU A 1 1056 ? -24.085 0.841 31.603 1.00 94.56 1056 LEU A CA 1
ATOM 8420 C C . LEU A 1 1056 ? -23.608 -0.305 30.699 1.00 94.56 1056 LEU A C 1
ATOM 8422 O O . LEU A 1 1056 ? -24.405 -1.162 30.319 1.00 94.56 1056 LEU A O 1
ATOM 8426 N N . SER A 1 1057 ? -22.311 -0.357 30.392 1.00 95.81 1057 SER A N 1
ATOM 8427 C CA . SER A 1 1057 ? -21.712 -1.448 29.617 1.00 95.81 1057 SER A CA 1
ATOM 8428 C C . SER A 1 1057 ? -21.793 -2.780 30.368 1.00 95.81 1057 SER A C 1
ATOM 8430 O O . SER A 1 1057 ? -22.253 -3.770 29.797 1.00 95.81 1057 SER A O 1
ATOM 8432 N N . HIS A 1 1058 ? -21.446 -2.800 31.659 1.00 97.06 1058 HIS A N 1
ATOM 8433 C CA . HIS A 1 1058 ? -21.615 -3.991 32.498 1.00 97.06 1058 HIS A CA 1
ATOM 8434 C C . HIS A 1 1058 ? -23.089 -4.337 32.732 1.00 97.06 1058 HIS A C 1
ATOM 8436 O O . HIS A 1 1058 ? -23.468 -5.500 32.605 1.00 97.06 1058 HIS A O 1
ATOM 8442 N N . TYR A 1 1059 ? -23.940 -3.341 32.997 1.00 96.56 1059 TYR A N 1
ATOM 8443 C CA . TYR A 1 1059 ? -25.378 -3.536 33.193 1.00 96.56 1059 TYR A CA 1
ATOM 8444 C C . TYR A 1 1059 ? -26.035 -4.240 31.998 1.00 96.56 1059 TYR A C 1
ATOM 8446 O O . TYR A 1 1059 ? -26.807 -5.183 32.177 1.00 96.56 1059 TYR A O 1
ATOM 8454 N N . ASN A 1 1060 ? -25.688 -3.831 30.773 1.00 96.94 1060 ASN A N 1
ATOM 8455 C CA . ASN A 1 1060 ? -26.186 -4.464 29.553 1.00 96.94 1060 ASN A CA 1
ATOM 8456 C C . ASN A 1 1060 ? -25.756 -5.934 29.442 1.00 96.94 1060 ASN A C 1
ATOM 8458 O O . ASN A 1 1060 ? -26.543 -6.763 28.988 1.00 96.94 1060 ASN A O 1
ATOM 8462 N N . ILE A 1 1061 ? -24.546 -6.273 29.893 1.00 98.00 1061 ILE A N 1
ATOM 8463 C CA . ILE A 1 1061 ? -24.065 -7.659 29.933 1.00 98.00 1061 ILE A CA 1
ATOM 8464 C C . ILE A 1 1061 ? -24.819 -8.467 30.990 1.00 98.00 1061 ILE A C 1
ATOM 8466 O O . ILE A 1 1061 ? -25.254 -9.576 30.695 1.00 98.00 1061 ILE A O 1
ATOM 8470 N N . TRP A 1 1062 ? -25.032 -7.927 32.195 1.00 98.31 1062 TRP A N 1
ATOM 8471 C CA . TRP A 1 1062 ? -25.813 -8.609 33.236 1.00 98.31 1062 TRP A CA 1
ATOM 8472 C C . TRP A 1 1062 ? -27.232 -8.901 32.754 1.00 98.31 1062 TRP A C 1
ATOM 8474 O O . TRP A 1 1062 ? -27.736 -10.010 32.935 1.00 98.31 1062 TRP A O 1
ATOM 8484 N N . LYS A 1 1063 ? -27.853 -7.920 32.089 1.00 97.69 1063 LYS A N 1
ATOM 8485 C CA . LYS A 1 1063 ? -29.161 -8.074 31.458 1.00 97.69 1063 LYS A CA 1
ATOM 8486 C C . LYS A 1 1063 ? -29.139 -9.168 30.397 1.00 97.69 1063 LYS A C 1
ATOM 8488 O O . LYS A 1 1063 ? -29.989 -10.046 30.427 1.00 97.69 1063 LYS A O 1
ATOM 8493 N N . GLU A 1 1064 ? -28.144 -9.171 29.514 1.00 98.00 1064 GLU A N 1
ATOM 8494 C CA . GLU A 1 1064 ? -28.013 -10.210 28.492 1.00 98.00 1064 GLU A CA 1
ATOM 8495 C C . GLU A 1 1064 ? -27.830 -11.614 29.099 1.00 98.00 1064 GLU A C 1
ATOM 8497 O O . GLU A 1 1064 ? -28.446 -12.566 28.622 1.00 98.00 1064 GLU A O 1
ATOM 8502 N N . ILE A 1 1065 ? -27.020 -11.752 30.153 1.00 98.38 1065 ILE A N 1
ATOM 8503 C CA . ILE A 1 1065 ? -26.819 -13.018 30.876 1.00 98.38 1065 ILE A CA 1
ATOM 8504 C C . ILE A 1 1065 ? -28.147 -13.527 31.443 1.00 98.38 1065 ILE A C 1
ATOM 8506 O O . ILE A 1 1065 ? -28.479 -14.699 31.258 1.00 98.38 1065 ILE A O 1
ATOM 8510 N N . ALA A 1 1066 ? -28.923 -12.646 32.080 1.00 97.81 1066 ALA A N 1
ATOM 8511 C CA . ALA A 1 1066 ? -30.228 -12.984 32.638 1.00 97.81 1066 ALA A CA 1
ATOM 8512 C C . ALA A 1 1066 ? -31.258 -13.331 31.549 1.00 97.81 1066 ALA A C 1
ATOM 8514 O O . ALA A 1 1066 ? -31.919 -14.363 31.651 1.00 97.81 1066 ALA A O 1
ATOM 8515 N N . ASP A 1 1067 ? -31.350 -12.516 30.495 1.00 97.56 1067 ASP A N 1
ATOM 8516 C CA . ASP A 1 1067 ? -32.310 -12.676 29.396 1.00 97.56 1067 ASP A CA 1
ATOM 8517 C C . ASP A 1 1067 ? -32.049 -13.962 28.594 1.00 97.56 1067 ASP A C 1
ATOM 8519 O O . ASP A 1 1067 ? -32.987 -14.632 28.159 1.00 97.56 1067 ASP A O 1
ATOM 8523 N N . ARG A 1 1068 ? -30.775 -14.334 28.405 1.00 98.00 1068 ARG A N 1
ATOM 8524 C CA . ARG A 1 1068 ? -30.371 -15.560 27.694 1.00 98.00 1068 ARG A CA 1
ATOM 8525 C C . ARG A 1 1068 ? -30.253 -16.789 28.600 1.00 98.00 1068 ARG A C 1
ATOM 8527 O O . ARG A 1 1068 ? -30.061 -17.885 28.081 1.00 98.00 1068 ARG A O 1
ATOM 8534 N N . GLY A 1 1069 ? -30.333 -16.629 29.922 1.00 97.31 1069 GLY A N 1
ATOM 8535 C CA . GLY A 1 1069 ? -30.181 -17.725 30.883 1.00 97.31 1069 GLY A CA 1
ATOM 8536 C C . GLY A 1 1069 ? -28.780 -18.354 30.912 1.00 97.31 1069 GLY A C 1
ATOM 8537 O O . GLY A 1 1069 ? -28.667 -19.563 31.127 1.00 97.31 1069 GLY A O 1
ATOM 8538 N N . LEU A 1 1070 ? -27.724 -17.563 30.679 1.00 97.75 1070 LEU A N 1
ATOM 8539 C CA . LEU A 1 1070 ? -26.335 -18.048 30.659 1.00 97.75 1070 LEU A CA 1
ATOM 8540 C C . LEU A 1 1070 ? -25.892 -18.410 32.081 1.00 97.75 1070 LEU A C 1
ATOM 8542 O O . LEU A 1 1070 ? -25.900 -17.552 32.960 1.00 97.75 1070 LEU A O 1
ATOM 8546 N N . GLN A 1 1071 ? -25.510 -19.667 32.312 1.00 96.88 1071 GLN A N 1
ATOM 8547 C CA . GLN A 1 1071 ? -25.170 -20.184 33.639 1.00 96.88 1071 GLN A CA 1
ATOM 8548 C C . GLN A 1 1071 ? -23.845 -19.627 34.142 1.00 96.88 1071 GLN A C 1
ATOM 8550 O O . GLN A 1 1071 ? -23.752 -19.227 35.302 1.00 96.88 1071 GLN A O 1
ATOM 8555 N N . THR A 1 1072 ? -22.836 -19.588 33.271 1.00 96.50 1072 THR A N 1
ATOM 8556 C CA . THR A 1 1072 ? -21.504 -19.069 33.597 1.00 96.50 1072 THR A CA 1
ATOM 8557 C C . THR A 1 1072 ? -20.965 -18.229 32.449 1.00 96.50 1072 THR A C 1
ATOM 8559 O O . THR A 1 1072 ? -20.945 -18.649 31.291 1.00 96.50 1072 THR A O 1
ATOM 8562 N N . SER A 1 1073 ? -20.536 -17.010 32.763 1.00 98.31 1073 SER A N 1
ATOM 8563 C CA . SER A 1 1073 ? -19.980 -16.077 31.784 1.00 98.31 1073 SER A CA 1
ATOM 8564 C C . SER A 1 1073 ? -18.689 -15.456 32.292 1.00 98.31 1073 SER A C 1
ATOM 8566 O O . SER A 1 1073 ? -18.557 -15.172 33.482 1.00 98.31 1073 SER A O 1
ATOM 8568 N N . LEU A 1 1074 ? -17.754 -15.214 31.377 1.00 98.00 1074 LEU A N 1
ATOM 8569 C CA . LEU A 1 1074 ? -16.527 -14.467 31.640 1.00 98.00 1074 LEU A CA 1
ATOM 8570 C C . LEU A 1 1074 ? -16.666 -13.064 31.051 1.00 98.00 1074 LEU A C 1
ATOM 8572 O O . LEU A 1 1074 ? -16.994 -12.930 29.876 1.00 98.00 1074 LEU A O 1
ATOM 8576 N N . VAL A 1 1075 ? -16.401 -12.028 31.840 1.00 97.88 1075 VAL A N 1
ATOM 8577 C CA . VAL A 1 1075 ? -16.427 -10.627 31.403 1.00 97.88 1075 VAL A CA 1
ATOM 8578 C C . VAL A 1 1075 ? -15.031 -10.040 31.554 1.00 97.88 1075 VAL A C 1
ATOM 8580 O O . VAL A 1 1075 ? -14.432 -10.155 32.622 1.00 97.88 1075 VAL A O 1
ATOM 8583 N N . ILE A 1 1076 ? -14.514 -9.431 30.489 1.00 96.44 1076 ILE A N 1
ATOM 8584 C CA . ILE A 1 1076 ? -13.179 -8.826 30.446 1.00 96.44 1076 ILE A CA 1
ATOM 8585 C C . ILE A 1 1076 ? -13.179 -7.472 29.722 1.00 96.44 1076 ILE A C 1
ATOM 8587 O O . ILE A 1 1076 ? -13.953 -7.260 28.788 1.00 96.44 1076 ILE A O 1
ATOM 8591 N N . GLU A 1 1077 ? -12.281 -6.581 30.135 1.00 94.00 1077 GLU A N 1
ATOM 8592 C CA . GLU A 1 1077 ? -12.022 -5.282 29.492 1.00 94.00 1077 GLU A CA 1
ATOM 8593 C C . GLU A 1 1077 ? -11.015 -5.374 28.322 1.00 94.00 1077 GLU A C 1
ATOM 8595 O O . GLU A 1 1077 ? -10.383 -6.410 28.089 1.00 94.00 1077 GLU A O 1
ATOM 8600 N N . ASP A 1 1078 ? -10.865 -4.281 27.562 1.00 90.12 1078 ASP A N 1
ATOM 8601 C CA . ASP A 1 1078 ? -10.009 -4.204 26.365 1.00 90.12 1078 ASP A CA 1
ATOM 8602 C C . ASP A 1 1078 ? -8.532 -3.851 26.615 1.00 90.12 1078 ASP A C 1
ATOM 8604 O O . ASP A 1 1078 ? -7.726 -3.878 25.679 1.00 90.12 1078 ASP A O 1
ATOM 8608 N N . ASP A 1 1079 ? -8.158 -3.531 27.854 1.00 85.94 1079 ASP A N 1
ATOM 8609 C CA . ASP A 1 1079 ? -6.841 -3.005 28.222 1.00 85.94 1079 ASP A CA 1
ATOM 8610 C C . ASP A 1 1079 ? -6.139 -3.807 29.326 1.00 85.94 1079 ASP A C 1
ATOM 8612 O O . ASP A 1 1079 ? -5.397 -3.259 30.151 1.00 85.94 1079 ASP A O 1
ATOM 8616 N N . LEU A 1 1080 ? -6.287 -5.131 29.267 1.00 89.19 1080 LEU A N 1
ATOM 8617 C CA . LEU A 1 1080 ? -5.686 -6.078 30.202 1.00 89.19 1080 LEU A CA 1
ATOM 8618 C C . LEU A 1 1080 ? -4.474 -6.840 29.632 1.00 89.19 1080 LEU A C 1
ATOM 8620 O O . LEU A 1 1080 ? -4.313 -7.015 28.422 1.00 89.19 1080 LEU A O 1
ATOM 8624 N N . ARG A 1 1081 ? -3.615 -7.317 30.536 1.00 88.50 1081 ARG A N 1
ATOM 8625 C CA . ARG A 1 1081 ? -2.537 -8.287 30.293 1.00 88.50 1081 ARG A CA 1
ATOM 8626 C C . ARG A 1 1081 ? -2.821 -9.569 31.080 1.00 88.50 1081 ARG A C 1
ATOM 8628 O O . ARG A 1 1081 ? -3.355 -9.505 32.187 1.00 88.50 1081 ARG A O 1
ATOM 8635 N N . PHE A 1 1082 ? -2.464 -10.718 30.514 1.00 89.94 1082 PHE A N 1
ATOM 8636 C CA . PHE A 1 1082 ? -2.731 -12.038 31.095 1.00 89.94 1082 PHE A CA 1
ATOM 8637 C C . PHE A 1 1082 ? -1.520 -12.578 31.849 1.00 89.94 1082 PHE A C 1
ATOM 8639 O O . PHE A 1 1082 ? -0.399 -12.509 31.345 1.00 89.94 1082 PHE A O 1
ATOM 8646 N N . GLU A 1 1083 ? -1.755 -13.185 33.008 1.00 87.00 1083 GLU A N 1
ATOM 8647 C CA . GLU A 1 1083 ? -0.710 -13.876 33.761 1.00 87.00 1083 GLU A CA 1
ATOM 8648 C C . GLU A 1 1083 ? -0.248 -15.158 33.042 1.00 87.00 1083 GLU A C 1
ATOM 8650 O O . GLU A 1 1083 ? -0.972 -15.743 32.227 1.00 87.00 1083 GLU A O 1
ATOM 8655 N N . VAL A 1 1084 ? 0.974 -15.614 33.329 1.00 84.75 1084 VAL A N 1
ATOM 8656 C CA . VAL A 1 1084 ? 1.479 -16.884 32.788 1.00 84.75 1084 VAL A CA 1
ATOM 8657 C C . VAL A 1 1084 ? 0.571 -18.050 33.210 1.00 84.75 1084 VAL A C 1
ATOM 8659 O O . VAL A 1 1084 ? 0.023 -18.056 34.315 1.00 84.75 1084 VAL A O 1
ATOM 8662 N N . PHE A 1 1085 ? 0.384 -19.027 32.317 1.00 87.69 1085 PHE A N 1
ATOM 8663 C CA . PHE A 1 1085 ? -0.529 -20.165 32.509 1.00 87.69 1085 PHE A CA 1
ATOM 8664 C C . PHE A 1 1085 ? -2.002 -19.770 32.745 1.00 87.69 1085 PHE A C 1
ATOM 8666 O O . PHE A 1 1085 ? -2.760 -20.549 33.320 1.00 87.69 1085 PHE A O 1
ATOM 8673 N N . PHE A 1 1086 ? -2.434 -18.579 32.302 1.00 91.31 1086 PHE A N 1
ATOM 8674 C CA . PHE A 1 1086 ? -3.793 -18.048 32.507 1.00 91.31 1086 PHE A CA 1
ATOM 8675 C C . PHE A 1 1086 ? -4.911 -19.082 32.294 1.00 91.31 1086 PHE A C 1
ATOM 8677 O O . PHE A 1 1086 ? -5.740 -19.289 33.178 1.00 91.31 1086 PHE A O 1
ATOM 8684 N N . LYS A 1 1087 ? -4.924 -19.740 31.128 1.00 89.62 1087 LYS A N 1
ATOM 8685 C CA . LYS A 1 1087 ? -5.975 -20.688 30.739 1.00 89.62 1087 LYS A CA 1
ATOM 8686 C C . LYS A 1 1087 ? -6.019 -21.891 31.674 1.00 89.62 1087 LYS A C 1
ATOM 8688 O O . LYS A 1 1087 ? -7.082 -22.204 32.201 1.00 89.62 1087 LYS A O 1
ATOM 8693 N N . HIS A 1 1088 ? -4.863 -22.501 31.930 1.00 88.88 1088 HIS A N 1
ATOM 8694 C CA . HIS A 1 1088 ? -4.747 -23.635 32.837 1.00 88.88 1088 HIS A CA 1
ATOM 8695 C C . HIS A 1 1088 ? -5.183 -23.243 34.256 1.00 88.88 1088 HIS A C 1
ATOM 8697 O O . HIS A 1 1088 ? -6.051 -23.894 34.826 1.00 88.88 1088 HIS A O 1
ATOM 8703 N N . ARG A 1 1089 ? -4.683 -22.121 34.793 1.00 90.56 1089 ARG A N 1
ATOM 8704 C CA . ARG A 1 1089 ? -5.035 -21.648 36.144 1.00 90.56 1089 ARG A CA 1
ATOM 8705 C C . ARG A 1 1089 ? -6.529 -21.356 36.288 1.00 90.56 1089 ARG A C 1
ATOM 8707 O O . ARG A 1 1089 ? -7.129 -21.744 37.287 1.00 90.56 1089 ARG A O 1
ATOM 8714 N N . LEU A 1 1090 ? -7.144 -20.724 35.288 1.00 92.69 1090 LEU A N 1
ATOM 8715 C CA . LEU A 1 1090 ? -8.578 -20.436 35.305 1.00 92.69 1090 LEU A CA 1
ATOM 8716 C C . LEU A 1 1090 ? -9.428 -21.712 35.209 1.00 92.69 1090 LEU A C 1
ATOM 8718 O O . LEU A 1 1090 ? -10.422 -21.841 35.921 1.00 92.69 1090 LEU A O 1
ATOM 8722 N N . GLN A 1 1091 ? -9.041 -22.666 34.359 1.00 91.75 1091 GLN A N 1
ATOM 8723 C CA . GLN A 1 1091 ? -9.748 -23.942 34.223 1.00 91.75 1091 GLN A CA 1
ATOM 8724 C C . GLN A 1 1091 ? -9.642 -24.796 35.490 1.00 91.75 1091 GLN A C 1
ATOM 8726 O O . GLN A 1 1091 ? -10.653 -25.347 35.923 1.00 91.75 1091 GLN A O 1
ATOM 8731 N N . THR A 1 1092 ? -8.465 -24.853 36.120 1.00 91.25 1092 THR A N 1
ATOM 8732 C CA . THR A 1 1092 ? -8.272 -25.543 37.403 1.00 91.25 1092 THR A CA 1
ATOM 8733 C C . THR A 1 1092 ? -9.139 -24.918 38.491 1.00 91.25 1092 THR A C 1
ATOM 8735 O O . THR A 1 1092 ? -9.864 -25.636 39.176 1.00 91.25 1092 THR A O 1
ATOM 8738 N N . LEU A 1 1093 ? -9.159 -23.583 38.591 1.00 92.62 1093 LEU A N 1
ATOM 8739 C CA . LEU A 1 1093 ? -10.016 -22.882 39.548 1.00 92.62 1093 LEU A CA 1
ATOM 8740 C C . LEU A 1 1093 ? -11.503 -23.218 39.337 1.00 92.62 1093 LEU A C 1
ATOM 8742 O O . LEU A 1 1093 ? -12.204 -23.553 40.288 1.00 92.62 1093 LEU A O 1
ATOM 8746 N N . LEU A 1 1094 ? -11.989 -23.181 38.092 1.00 92.06 1094 LEU A N 1
ATOM 8747 C CA . LEU A 1 1094 ? -13.374 -23.541 37.760 1.00 92.06 1094 LEU A CA 1
ATOM 8748 C C . LEU A 1 1094 ? -13.704 -24.998 38.097 1.00 92.06 1094 LEU A C 1
ATOM 8750 O O . LEU A 1 1094 ? -14.804 -25.296 38.574 1.00 92.06 1094 LEU A O 1
ATOM 8754 N N . GLN A 1 1095 ? -12.763 -25.907 37.845 1.00 91.88 1095 GLN A N 1
ATOM 8755 C CA . GLN A 1 1095 ? -12.923 -27.320 38.155 1.00 91.88 1095 GLN A CA 1
ATOM 8756 C C . GLN A 1 1095 ? -13.036 -27.543 39.665 1.00 91.88 1095 GLN A C 1
ATOM 8758 O O . GLN A 1 1095 ? -13.919 -28.286 40.097 1.00 91.88 1095 GLN A O 1
ATOM 8763 N N . GLU A 1 1096 ? -12.207 -26.882 40.473 1.00 92.94 1096 GLU A N 1
ATOM 8764 C CA . GLU A 1 1096 ? -12.270 -26.971 41.935 1.00 92.94 1096 GLU A CA 1
ATOM 8765 C C . GLU A 1 1096 ? -13.552 -26.350 42.493 1.00 92.94 1096 GLU A C 1
ATOM 8767 O O . GLU A 1 1096 ? -14.249 -26.995 43.276 1.00 92.94 1096 GLU A O 1
ATOM 8772 N N . VAL A 1 1097 ? -13.929 -25.159 42.018 1.00 92.56 1097 VAL A N 1
ATOM 8773 C CA . VAL A 1 1097 ? -15.194 -24.492 42.370 1.00 92.56 1097 VAL A CA 1
ATOM 8774 C C . VAL A 1 1097 ? -16.393 -25.406 42.099 1.00 92.56 1097 VAL A C 1
ATOM 8776 O O . VAL A 1 1097 ? -17.282 -25.539 42.943 1.00 92.56 1097 VAL A O 1
ATOM 8779 N N . THR A 1 1098 ? -16.393 -26.096 40.955 1.00 90.88 1098 THR A N 1
ATOM 8780 C CA . THR A 1 1098 ? -17.450 -27.048 40.581 1.00 90.88 1098 THR A CA 1
ATOM 8781 C C . THR A 1 1098 ? -17.412 -28.313 41.444 1.00 90.88 1098 THR A C 1
ATOM 8783 O O . THR A 1 1098 ? -18.449 -28.770 41.924 1.00 90.88 1098 THR A O 1
ATOM 8786 N N . THR A 1 1099 ? -16.222 -28.873 41.676 1.00 92.31 1099 THR A N 1
ATOM 8787 C CA . THR A 1 1099 ? -16.025 -30.126 42.429 1.00 92.31 1099 THR A CA 1
ATOM 8788 C C . THR A 1 1099 ? -16.415 -29.967 43.896 1.00 92.31 1099 THR A C 1
ATOM 8790 O O . THR A 1 1099 ? -17.125 -30.811 44.446 1.00 92.31 1099 THR A O 1
ATOM 8793 N N . HIS A 1 1100 ? -16.017 -28.856 44.514 1.00 92.75 1100 HIS A N 1
ATOM 8794 C CA . HIS A 1 1100 ? -16.345 -28.519 45.898 1.00 92.75 1100 HIS A CA 1
ATOM 8795 C C . HIS A 1 1100 ? -17.727 -27.872 46.055 1.00 92.75 1100 HIS A C 1
ATOM 8797 O O . HIS A 1 1100 ? -18.138 -27.597 47.181 1.00 92.75 1100 HIS A O 1
ATOM 8803 N N . LYS A 1 1101 ? -18.466 -27.680 44.950 1.00 91.19 1101 LYS A N 1
ATOM 8804 C CA . LYS A 1 1101 ? -19.814 -27.090 44.918 1.00 91.19 1101 LYS A CA 1
ATOM 8805 C C . LYS A 1 1101 ? -19.883 -25.760 45.670 1.00 91.19 1101 LYS A C 1
ATOM 8807 O O . LYS A 1 1101 ? -20.815 -25.526 46.441 1.00 91.19 1101 LYS A O 1
ATOM 8812 N N . LEU A 1 1102 ? -18.879 -24.907 45.467 1.00 94.31 1102 LEU A N 1
ATOM 8813 C CA . LEU A 1 1102 ? -18.888 -23.568 46.039 1.00 94.31 1102 LEU A CA 1
ATOM 8814 C C . LEU A 1 1102 ? -20.077 -22.798 45.461 1.00 94.31 1102 LEU A C 1
ATOM 8816 O O . LEU A 1 1102 ? -20.275 -22.762 44.250 1.00 94.31 1102 LEU A O 1
ATOM 8820 N N . ASP A 1 1103 ? -20.862 -22.184 46.333 1.00 93.75 1103 ASP A N 1
ATOM 8821 C CA . ASP A 1 1103 ? -21.983 -21.338 45.939 1.00 93.75 1103 ASP A CA 1
ATOM 8822 C C . ASP A 1 1103 ? -21.481 -19.893 45.784 1.00 93.75 1103 ASP A C 1
ATOM 8824 O O . ASP A 1 1103 ? -21.198 -19.214 46.779 1.00 93.75 1103 ASP A O 1
ATOM 8828 N N . TRP A 1 1104 ? -21.299 -19.473 44.528 1.00 96.50 1104 TRP A N 1
ATOM 8829 C CA . TRP A 1 1104 ? -20.682 -18.209 44.126 1.00 96.50 1104 TRP A CA 1
ATOM 8830 C C . TRP A 1 1104 ? -21.557 -17.433 43.135 1.00 96.50 1104 TRP A C 1
ATOM 8832 O O . TRP A 1 1104 ? -22.231 -18.003 42.275 1.00 96.50 1104 TRP A O 1
ATOM 8842 N N . ASP A 1 1105 ? -21.501 -16.104 43.224 1.00 98.06 1105 ASP A N 1
ATOM 8843 C CA . ASP A 1 1105 ? -22.181 -15.209 42.286 1.00 98.06 1105 ASP A CA 1
ATOM 8844 C C . ASP A 1 1105 ? -21.195 -14.497 41.358 1.00 98.06 1105 ASP A C 1
ATOM 8846 O O . ASP A 1 1105 ? -21.450 -14.366 40.159 1.00 98.06 1105 ASP A O 1
ATOM 8850 N N . LEU A 1 1106 ? -20.062 -14.053 41.913 1.00 97.94 1106 LEU A N 1
ATOM 8851 C CA . LEU A 1 1106 ? -19.027 -13.306 41.204 1.00 97.94 1106 LEU A CA 1
ATOM 8852 C C . LEU A 1 1106 ? -17.633 -13.772 41.641 1.00 97.94 1106 LEU A C 1
ATOM 8854 O O . LEU A 1 1106 ? -17.371 -13.907 42.834 1.00 97.94 1106 LEU A O 1
ATOM 8858 N N . ILE A 1 1107 ? -16.722 -13.989 40.689 1.00 97.62 1107 ILE A N 1
ATOM 8859 C CA . ILE A 1 1107 ? -15.305 -14.266 40.982 1.00 97.62 1107 ILE A CA 1
ATOM 8860 C C . ILE A 1 1107 ? -14.433 -13.289 40.200 1.00 97.62 1107 ILE A C 1
ATOM 8862 O O . ILE A 1 1107 ? -14.370 -13.356 38.973 1.00 97.62 1107 ILE A O 1
ATOM 8866 N N . TYR A 1 1108 ? -13.732 -12.396 40.891 1.00 97.06 1108 TYR A N 1
ATOM 8867 C CA . TYR A 1 1108 ? -12.762 -11.504 40.266 1.00 97.06 1108 TYR A CA 1
ATOM 8868 C C . TYR A 1 1108 ? -11.541 -12.278 39.771 1.00 97.06 1108 TYR A C 1
ATOM 8870 O O . TYR A 1 1108 ? -10.945 -13.064 40.508 1.00 97.06 1108 TYR A O 1
ATOM 8878 N N . ILE A 1 1109 ? -11.126 -11.988 38.538 1.00 95.38 1109 ILE A N 1
ATOM 8879 C CA . ILE A 1 1109 ? -9.850 -12.460 37.979 1.00 95.38 1109 ILE A CA 1
ATOM 8880 C C . ILE A 1 1109 ? -8.843 -11.324 37.787 1.00 95.38 1109 ILE A C 1
ATOM 8882 O O . ILE A 1 1109 ? -7.649 -11.591 37.665 1.00 95.38 1109 ILE A O 1
ATOM 8886 N N . GLY A 1 1110 ? -9.309 -10.072 37.803 1.00 91.94 1110 GLY A N 1
ATOM 8887 C CA . GLY A 1 1110 ? -8.477 -8.874 37.809 1.00 91.94 1110 GLY A CA 1
ATOM 8888 C C . GLY A 1 1110 ? -9.202 -7.699 38.453 1.00 91.94 1110 GLY A C 1
ATOM 8889 O O . GLY A 1 1110 ? -10.297 -7.329 38.025 1.00 91.94 1110 GLY A O 1
ATOM 8890 N N . ARG A 1 1111 ? -8.581 -7.128 39.488 1.00 89.12 1111 ARG A N 1
ATOM 8891 C CA . ARG A 1 1111 ? -9.046 -5.947 40.228 1.00 89.12 1111 ARG A CA 1
ATOM 8892 C C . ARG A 1 1111 ? -7.880 -5.263 40.942 1.00 89.12 1111 ARG A C 1
ATOM 8894 O O . ARG A 1 1111 ? -6.839 -5.881 41.151 1.00 89.12 1111 ARG A O 1
ATOM 8901 N N . LYS A 1 1112 ? -8.056 -4.018 41.377 1.00 83.81 1112 LYS A N 1
ATOM 8902 C CA . LYS A 1 1112 ? -7.133 -3.308 42.273 1.00 83.81 1112 LYS A CA 1
ATOM 8903 C C . LYS A 1 1112 ? -7.633 -3.386 43.717 1.00 83.81 1112 LYS A C 1
ATOM 8905 O O . LYS A 1 1112 ? -8.668 -2.819 44.051 1.00 83.81 1112 LYS A O 1
ATOM 8910 N N . ARG A 1 1113 ? -6.885 -4.060 44.590 1.00 80.12 1113 ARG A N 1
ATOM 8911 C CA . ARG A 1 1113 ? -7.192 -4.132 46.029 1.00 80.12 1113 ARG A CA 1
ATOM 8912 C C . ARG A 1 1113 ? -6.874 -2.807 46.710 1.00 80.12 1113 ARG A C 1
ATOM 8914 O O . ARG A 1 1113 ? -5.832 -2.220 46.421 1.00 80.12 1113 ARG A O 1
ATOM 8921 N N . MET A 1 1114 ? -7.759 -2.352 47.597 1.00 71.75 1114 MET A N 1
ATOM 8922 C CA . MET A 1 1114 ? -7.557 -1.098 48.336 1.00 71.75 1114 MET A CA 1
ATOM 8923 C C . MET A 1 1114 ? -7.231 -1.293 49.814 1.00 71.75 1114 MET A C 1
ATOM 8925 O O . MET A 1 1114 ? -6.678 -0.376 50.416 1.00 71.75 1114 MET A O 1
ATOM 8929 N N . GLN A 1 1115 ? -7.545 -2.458 50.383 1.00 63.97 1115 GLN A N 1
ATOM 8930 C CA . GLN A 1 1115 ? -7.183 -2.807 51.751 1.00 63.97 1115 GLN A CA 1
ATOM 8931 C C . GLN A 1 1115 ? -5.931 -3.693 51.741 1.00 63.97 1115 GLN A C 1
ATOM 8933 O O . GLN A 1 1115 ? -5.927 -4.748 51.112 1.00 63.97 1115 GLN A O 1
ATOM 8938 N N . VAL A 1 1116 ? -4.868 -3.231 52.401 1.00 58.72 1116 VAL A N 1
ATOM 8939 C CA . VAL A 1 1116 ? -3.549 -3.898 52.479 1.00 58.72 1116 VAL A CA 1
ATOM 8940 C C . VAL A 1 1116 ? -3.139 -4.194 53.926 1.00 58.72 1116 VAL A C 1
ATOM 8942 O O . VAL A 1 1116 ? -2.184 -4.925 54.153 1.00 58.72 1116 VAL A O 1
ATOM 8945 N N . ASP A 1 1117 ? -3.880 -3.700 54.918 1.00 55.41 1117 ASP A N 1
ATOM 8946 C CA . ASP A 1 1117 ? -3.496 -3.866 56.324 1.00 55.41 1117 ASP A CA 1
ATOM 8947 C C . ASP A 1 1117 ? -3.679 -5.311 56.829 1.00 55.41 1117 ASP A C 1
ATOM 8949 O O . ASP A 1 1117 ? -2.994 -5.737 57.764 1.00 55.41 1117 ASP A O 1
ATOM 8953 N N . HIS A 1 1118 ? -4.584 -6.088 56.215 1.00 67.44 1118 HIS A N 1
ATOM 8954 C CA . HIS A 1 1118 ? -4.894 -7.468 56.601 1.00 67.44 1118 HIS A CA 1
ATOM 8955 C C . HIS A 1 1118 ? -5.099 -8.376 55.377 1.00 67.44 1118 HIS A C 1
ATOM 8957 O O . HIS A 1 1118 ? -5.652 -7.920 54.374 1.00 67.44 1118 HIS A O 1
ATOM 8963 N N . PRO A 1 1119 ? -4.693 -9.657 55.456 1.00 71.75 1119 PRO A N 1
ATOM 8964 C CA . PRO A 1 1119 ? -4.886 -10.609 54.374 1.00 71.75 1119 PRO A CA 1
ATOM 8965 C C . PRO A 1 1119 ? -6.368 -10.953 54.157 1.00 71.75 1119 PRO A C 1
ATOM 8967 O O . PRO A 1 1119 ? -7.140 -11.082 55.110 1.00 71.75 1119 PRO A O 1
ATOM 8970 N N . GLU A 1 1120 ? -6.762 -11.140 52.897 1.00 85.50 1120 GLU A N 1
ATOM 8971 C CA . GLU A 1 1120 ? -8.096 -11.630 52.540 1.00 85.50 1120 GLU A CA 1
ATOM 8972 C C . GLU A 1 1120 ? -8.240 -13.104 52.939 1.00 85.50 1120 GLU A C 1
ATOM 8974 O O . GLU A 1 1120 ? -7.312 -13.910 52.827 1.00 85.50 1120 GLU A O 1
ATOM 8979 N N . LYS A 1 1121 ? -9.429 -13.471 53.418 1.00 87.25 1121 LYS A N 1
ATOM 8980 C CA . LYS A 1 1121 ? -9.688 -14.802 53.967 1.00 87.25 1121 LYS A CA 1
ATOM 8981 C C . LYS A 1 1121 ? -9.718 -15.858 52.859 1.00 87.25 1121 LYS A C 1
ATOM 8983 O O . LYS A 1 1121 ? -10.498 -15.743 51.914 1.00 87.25 1121 LYS A O 1
ATOM 8988 N N . SER A 1 1122 ? -8.914 -16.910 53.001 1.00 88.69 1122 SER A N 1
ATOM 8989 C CA . SER A 1 1122 ? -8.871 -18.032 52.058 1.00 88.69 1122 SER A CA 1
ATOM 8990 C C . SER A 1 1122 ? -10.158 -18.861 52.073 1.00 88.69 1122 SER A C 1
ATOM 8992 O O . SER A 1 1122 ? -10.795 -19.048 53.115 1.00 88.69 1122 SER A O 1
ATOM 8994 N N . VAL A 1 1123 ? -10.548 -19.369 50.900 1.00 90.31 1123 VAL A N 1
ATOM 8995 C CA . VAL A 1 1123 ? -11.687 -20.284 50.765 1.00 90.31 1123 VAL A CA 1
ATOM 8996 C C . VAL A 1 1123 ? -11.222 -21.709 51.090 1.00 90.31 1123 VAL A C 1
ATOM 8998 O O . VAL A 1 1123 ? -10.319 -22.222 50.430 1.00 90.31 1123 VAL A O 1
ATOM 9001 N N . PRO A 1 1124 ? -11.815 -22.392 52.087 1.00 84.75 1124 PRO A N 1
ATOM 9002 C CA . PRO A 1 1124 ? -11.380 -23.735 52.456 1.00 84.75 1124 PRO A CA 1
ATOM 9003 C C . PRO A 1 1124 ? -11.511 -24.736 51.300 1.00 84.75 1124 PRO A C 1
ATOM 9005 O O . PRO A 1 1124 ? -12.562 -24.822 50.666 1.00 84.75 1124 PRO A O 1
ATOM 9008 N N . ASN A 1 1125 ? -10.478 -25.563 51.106 1.00 85.44 1125 ASN A N 1
ATOM 9009 C CA . ASN A 1 1125 ? -10.408 -26.645 50.108 1.00 85.44 1125 ASN A CA 1
ATOM 9010 C C . ASN A 1 1125 ? -10.395 -26.213 48.632 1.00 85.44 1125 ASN A C 1
ATOM 9012 O O . ASN A 1 1125 ? -10.454 -27.083 47.771 1.00 85.44 1125 ASN A O 1
ATOM 9016 N N . ILE A 1 1126 ? -10.318 -24.916 48.330 1.00 89.69 1126 ILE A N 1
ATOM 9017 C CA . ILE A 1 1126 ? -10.142 -24.423 46.960 1.00 89.69 1126 ILE A CA 1
ATOM 9018 C C . ILE A 1 1126 ? -8.842 -23.631 46.920 1.00 89.69 1126 ILE A C 1
ATOM 9020 O O . ILE A 1 1126 ? -8.647 -22.696 47.698 1.00 89.69 1126 ILE A O 1
ATOM 9024 N N . HIS A 1 1127 ? -7.939 -24.025 46.031 1.00 88.62 1127 HIS A N 1
ATOM 9025 C CA . HIS A 1 1127 ? -6.651 -23.375 45.874 1.00 88.62 1127 HIS A CA 1
ATOM 9026 C C . HIS A 1 1127 ? -6.833 -21.994 45.253 1.00 88.62 1127 HIS A C 1
ATOM 9028 O O . HIS A 1 1127 ? -7.705 -21.777 44.408 1.00 88.62 1127 HIS A O 1
ATOM 9034 N N . ASN A 1 1128 ? -5.953 -21.065 45.627 1.00 88.19 1128 ASN A N 1
ATOM 9035 C CA . ASN A 1 1128 ? -5.814 -19.781 44.939 1.00 88.19 1128 ASN A CA 1
ATOM 9036 C C . ASN A 1 1128 ? -7.102 -18.929 44.898 1.00 88.19 1128 ASN A C 1
ATOM 9038 O O . ASN A 1 1128 ? -7.319 -18.169 43.950 1.00 88.19 1128 ASN A O 1
ATOM 9042 N N . LEU A 1 1129 ? -7.977 -19.063 45.902 1.00 93.12 1129 LEU A N 1
ATOM 9043 C CA . LEU A 1 1129 ? -9.255 -18.357 45.986 1.00 93.12 1129 LEU A CA 1
ATOM 9044 C C . LEU A 1 1129 ? -9.457 -17.759 47.384 1.00 93.12 1129 LEU A C 1
ATOM 9046 O O . LEU A 1 1129 ? -9.286 -18.436 48.400 1.00 93.12 1129 LEU A O 1
ATOM 9050 N N . VAL A 1 1130 ? -9.861 -16.491 47.428 1.00 92.81 1130 VAL A N 1
ATOM 9051 C CA . VAL A 1 1130 ? -10.153 -15.745 48.662 1.00 92.81 1130 VAL A CA 1
ATOM 9052 C C . VAL A 1 1130 ? -11.539 -15.099 48.600 1.00 92.81 1130 VAL A C 1
ATOM 9054 O O . VAL A 1 1130 ? -12.068 -14.842 47.514 1.00 92.81 1130 VAL A O 1
ATOM 9057 N N . GLU A 1 1131 ? -12.137 -14.832 49.760 1.00 92.94 1131 GLU A N 1
ATOM 9058 C CA . GLU A 1 1131 ? -13.309 -13.956 49.880 1.00 92.94 1131 GLU A CA 1
ATOM 9059 C C . GLU A 1 1131 ? -12.912 -12.534 49.445 1.00 92.94 1131 GLU A C 1
ATOM 9061 O O . GLU A 1 1131 ? -11.922 -11.990 49.932 1.00 92.94 1131 GLU A O 1
ATOM 9066 N N . ALA A 1 1132 ? -13.648 -11.941 48.498 1.00 91.00 1132 ALA A N 1
ATOM 9067 C CA . ALA A 1 1132 ? -13.293 -10.627 47.968 1.00 91.00 1132 ALA A CA 1
ATOM 9068 C C . ALA A 1 1132 ? -13.589 -9.518 48.989 1.00 91.00 1132 ALA A C 1
ATOM 9070 O O . ALA A 1 1132 ? -14.698 -9.434 49.516 1.00 91.00 1132 ALA A O 1
ATOM 9071 N N . ASP A 1 1133 ? -12.618 -8.634 49.221 1.00 89.19 1133 ASP A N 1
ATOM 9072 C CA . ASP A 1 1133 ? -12.803 -7.399 49.988 1.00 89.19 1133 ASP A CA 1
ATOM 9073 C C . ASP A 1 1133 ? -12.968 -6.170 49.063 1.00 89.19 1133 ASP A C 1
ATOM 9075 O O . ASP A 1 1133 ? -13.143 -6.300 47.843 1.00 89.19 1133 ASP A O 1
ATOM 9079 N N . TYR A 1 1134 ? -12.941 -4.963 49.633 1.00 86.88 1134 TYR A N 1
ATOM 9080 C CA . TYR A 1 1134 ? -13.071 -3.703 48.908 1.00 86.88 1134 TYR A CA 1
ATOM 9081 C C . TYR A 1 1134 ? -11.972 -3.513 47.853 1.00 86.88 1134 TYR A C 1
ATOM 9083 O O . TYR A 1 1134 ? -10.768 -3.661 48.106 1.00 86.88 1134 TYR A O 1
ATOM 9091 N N . SER A 1 1135 ? -12.391 -3.135 46.648 1.00 83.00 1135 SER A N 1
ATOM 9092 C CA . SER A 1 1135 ? -11.511 -2.975 45.494 1.00 83.00 1135 SER A CA 1
ATOM 9093 C C . SER A 1 1135 ? -12.039 -1.968 44.485 1.00 83.00 1135 SER A C 1
ATOM 9095 O O . SER A 1 1135 ? -13.239 -1.740 44.418 1.00 83.00 1135 SER A O 1
ATOM 9097 N N . TYR A 1 1136 ? -11.131 -1.459 43.655 1.00 80.19 1136 TYR A N 1
ATOM 9098 C CA . TYR A 1 1136 ? -11.404 -0.644 42.469 1.00 80.19 1136 TYR A CA 1
ATOM 9099 C C . TYR A 1 1136 ? -10.891 -1.312 41.196 1.00 80.19 1136 TYR A C 1
ATOM 9101 O O . TYR A 1 1136 ? -10.215 -2.337 41.256 1.00 80.19 1136 TYR A O 1
ATOM 9109 N N . TRP A 1 1137 ? -11.151 -0.681 40.049 1.00 80.19 1137 TRP A N 1
ATOM 9110 C CA . TRP A 1 1137 ? -10.651 -1.059 38.730 1.00 80.19 1137 TRP A CA 1
ATOM 9111 C C . TRP A 1 1137 ? -11.001 -2.499 38.393 1.00 80.19 1137 TRP A C 1
ATOM 9113 O O . TRP A 1 1137 ? -10.134 -3.369 38.322 1.00 80.19 1137 TRP A O 1
ATOM 9123 N N . THR A 1 1138 ? -12.287 -2.752 38.200 1.00 86.62 1138 THR A N 1
ATOM 9124 C CA . THR A 1 1138 ? -12.778 -4.047 37.737 1.00 86.62 1138 THR A CA 1
ATOM 9125 C C . THR A 1 1138 ? -12.279 -4.330 36.313 1.00 86.62 1138 THR A C 1
ATOM 9127 O O . THR A 1 1138 ? -12.803 -3.782 35.352 1.00 86.62 1138 THR A O 1
ATOM 9130 N N . LEU A 1 1139 ? -11.262 -5.189 36.164 1.00 90.38 1139 LEU A N 1
ATOM 9131 C CA . LEU A 1 1139 ? -10.654 -5.528 34.860 1.00 90.38 1139 LEU A CA 1
ATOM 9132 C C . LEU A 1 1139 ? -11.281 -6.770 34.223 1.00 90.38 1139 LEU A C 1
ATOM 9134 O O . LEU A 1 1139 ? -11.316 -6.919 33.000 1.00 90.38 1139 LEU A O 1
ATOM 9138 N N . GLY A 1 1140 ? -11.728 -7.700 35.064 1.00 94.88 1140 GLY A N 1
ATOM 9139 C CA . GLY A 1 1140 ? -12.405 -8.904 34.617 1.00 94.88 1140 GLY A CA 1
ATOM 9140 C C . GLY A 1 1140 ? -12.910 -9.763 35.767 1.00 94.88 1140 GLY A C 1
ATOM 9141 O O . GLY A 1 1140 ? -12.304 -9.829 36.844 1.00 94.88 1140 GLY A O 1
ATOM 9142 N N . TYR A 1 1141 ? -14.026 -10.441 35.526 1.00 97.44 1141 TYR A N 1
ATOM 9143 C CA . TYR A 1 1141 ? -14.687 -11.308 36.495 1.00 97.44 1141 TYR A CA 1
ATOM 9144 C C . TYR A 1 1141 ? -15.524 -12.388 35.810 1.00 97.44 1141 TYR A C 1
ATOM 9146 O O . TYR A 1 1141 ? -15.947 -12.261 34.660 1.00 97.44 1141 TYR A O 1
ATOM 9154 N N . LEU A 1 1142 ? -15.777 -13.459 36.550 1.00 97.81 1142 LEU A N 1
ATOM 9155 C CA . LEU A 1 1142 ? -16.768 -14.469 36.222 1.00 97.81 1142 LEU A CA 1
ATOM 9156 C C . LEU A 1 1142 ? -18.087 -14.066 36.869 1.00 97.81 1142 LEU A C 1
ATOM 9158 O O . LEU A 1 1142 ? -18.092 -13.568 37.996 1.00 97.81 1142 LEU A O 1
ATOM 9162 N N . LEU A 1 1143 ? -19.194 -14.324 36.180 1.00 98.25 1143 LEU A N 1
ATOM 9163 C CA . LEU A 1 1143 ? -20.536 -14.058 36.684 1.00 98.25 1143 LEU A CA 1
ATOM 9164 C C . LEU A 1 1143 ? -21.435 -15.275 36.465 1.00 98.25 1143 LEU A C 1
ATOM 9166 O O . LEU A 1 1143 ? -21.492 -15.816 35.355 1.00 98.25 1143 LEU A O 1
ATOM 9170 N N . SER A 1 1144 ? -22.135 -15.689 37.521 1.00 98.06 1144 SER A N 1
ATOM 9171 C CA . SER A 1 1144 ? -23.175 -16.714 37.432 1.00 98.06 1144 SER A CA 1
ATOM 9172 C C . SER A 1 1144 ? -24.522 -16.102 37.030 1.00 98.06 1144 SER A C 1
ATOM 9174 O O . SER A 1 1144 ? -24.758 -14.902 37.216 1.00 98.06 1144 SER A O 1
ATOM 9176 N N . LEU A 1 1145 ? -25.445 -16.923 36.516 1.00 97.94 1145 LEU A N 1
ATOM 9177 C CA . LEU A 1 1145 ? -26.820 -16.479 36.235 1.00 97.94 1145 LEU A CA 1
ATOM 9178 C C . LEU A 1 1145 ? -27.476 -15.850 37.473 1.00 97.94 1145 LEU A C 1
ATOM 9180 O O . LEU A 1 1145 ? -28.132 -14.810 37.387 1.00 97.94 1145 LEU A O 1
ATOM 9184 N N . GLN A 1 1146 ? -27.285 -16.482 38.633 1.00 97.50 1146 GLN A N 1
ATOM 9185 C CA . GLN A 1 1146 ? -27.820 -16.007 39.903 1.00 97.50 1146 GLN A CA 1
ATOM 9186 C C . GLN A 1 1146 ? -27.214 -14.654 40.289 1.00 97.50 1146 GLN A C 1
ATOM 9188 O O . GLN A 1 1146 ? -27.956 -13.748 40.675 1.00 97.50 1146 GLN A O 1
ATOM 9193 N N . GLY A 1 1147 ? -25.901 -14.487 40.107 1.00 97.62 1147 GLY A N 1
ATOM 9194 C CA . GLY A 1 1147 ? -25.214 -13.222 40.338 1.00 97.62 1147 GLY A CA 1
ATOM 9195 C C . GLY A 1 1147 ? -25.772 -12.095 39.473 1.00 97.62 1147 GLY A C 1
ATOM 9196 O O . GLY A 1 1147 ? -26.155 -11.050 39.999 1.00 97.62 1147 GLY A O 1
ATOM 9197 N N . ALA A 1 1148 ? -25.932 -12.326 38.166 1.00 98.06 1148 ALA A N 1
ATOM 9198 C CA . ALA A 1 1148 ? -26.533 -11.347 37.257 1.00 98.06 1148 ALA A CA 1
ATOM 9199 C C . ALA A 1 1148 ? -27.951 -10.937 37.698 1.00 98.06 1148 ALA A C 1
ATOM 9201 O O . ALA A 1 1148 ? -28.281 -9.751 37.744 1.00 98.06 1148 ALA A O 1
ATOM 9202 N N . GLN A 1 1149 ? -28.783 -11.904 38.099 1.00 97.81 1149 GLN A N 1
ATOM 9203 C CA . GLN A 1 1149 ? -30.134 -11.636 38.597 1.00 97.81 1149 GLN A CA 1
ATOM 9204 C C . GLN A 1 1149 ? -30.139 -10.838 39.908 1.00 97.81 1149 GLN A C 1
ATOM 9206 O O . GLN A 1 1149 ? -30.991 -9.963 40.076 1.00 97.81 1149 GLN A O 1
ATOM 9211 N N . LYS A 1 1150 ? -29.210 -11.112 40.835 1.00 97.50 1150 LYS A N 1
ATOM 9212 C CA . LYS A 1 1150 ? -29.062 -10.348 42.087 1.00 97.50 1150 LYS A CA 1
ATOM 9213 C C . LYS A 1 1150 ? -28.658 -8.897 41.814 1.00 97.50 1150 LYS A C 1
ATOM 9215 O O . LYS A 1 1150 ? -29.292 -7.991 42.353 1.00 97.50 1150 LYS A O 1
ATOM 9220 N N . LEU A 1 1151 ? -27.685 -8.673 40.926 1.00 97.25 1151 LEU A N 1
ATOM 9221 C CA . LEU A 1 1151 ? -27.231 -7.331 40.538 1.00 97.25 1151 LEU A CA 1
ATOM 9222 C C . LEU A 1 1151 ? -28.356 -6.504 39.893 1.00 97.25 1151 LEU A C 1
ATOM 9224 O O . LEU A 1 1151 ? -28.556 -5.345 40.249 1.00 97.25 1151 LEU A O 1
ATOM 9228 N N . LEU A 1 1152 ? -29.143 -7.102 38.991 1.00 96.12 1152 LEU A N 1
ATOM 9229 C CA . LEU A 1 1152 ? -30.270 -6.419 38.338 1.00 96.12 1152 LEU A CA 1
ATOM 9230 C C . LEU A 1 1152 ? -31.428 -6.130 39.305 1.00 96.12 1152 LEU A C 1
ATOM 9232 O O . LEU A 1 1152 ? -32.058 -5.075 39.221 1.00 96.12 1152 LEU A O 1
ATOM 9236 N N . ARG A 1 1153 ? -31.699 -7.043 40.248 1.00 95.50 1153 ARG A N 1
ATOM 9237 C CA . ARG A 1 1153 ? -32.771 -6.907 41.251 1.00 95.50 1153 ARG A CA 1
ATOM 9238 C C . ARG A 1 1153 ? -32.570 -5.711 42.183 1.00 95.50 1153 ARG A C 1
ATOM 9240 O O . ARG A 1 1153 ? -33.549 -5.204 42.723 1.00 95.50 1153 ARG A O 1
ATOM 9247 N N . ALA A 1 1154 ? -31.333 -5.250 42.358 1.00 93.12 1154 ALA A N 1
ATOM 9248 C CA . ALA A 1 1154 ? -31.003 -4.097 43.193 1.00 93.12 1154 ALA A CA 1
ATOM 9249 C C . ALA A 1 1154 ? -31.561 -2.755 42.665 1.00 93.12 1154 ALA A C 1
ATOM 9251 O O . ALA A 1 1154 ? -31.508 -1.754 43.388 1.00 93.12 1154 ALA A O 1
ATOM 9252 N N . ASP A 1 1155 ? -32.098 -2.746 41.437 1.00 91.50 1155 ASP A N 1
ATOM 9253 C CA . ASP A 1 1155 ? -32.566 -1.567 40.696 1.00 91.50 1155 ASP A CA 1
ATOM 9254 C C . ASP A 1 1155 ? -31.493 -0.459 40.628 1.00 91.50 1155 ASP A C 1
ATOM 9256 O O . ASP A 1 1155 ? -31.714 0.670 41.083 1.00 91.50 1155 ASP A O 1
ATOM 9260 N N . PRO A 1 1156 ? -30.286 -0.775 40.109 1.00 92.12 1156 PRO A N 1
ATOM 9261 C CA . PRO A 1 1156 ? -29.138 0.119 40.223 1.00 92.12 1156 PRO A CA 1
ATOM 9262 C C . PRO A 1 1156 ? -29.292 1.421 39.433 1.00 92.12 1156 PRO A C 1
ATOM 9264 O O . PRO A 1 1156 ? -28.739 2.440 39.832 1.00 92.12 1156 PRO A O 1
ATOM 9267 N N . LEU A 1 1157 ? -30.076 1.436 38.348 1.00 92.19 1157 LEU A N 1
ATOM 9268 C CA . LEU A 1 1157 ? -30.256 2.644 37.537 1.00 92.19 1157 LEU A CA 1
ATOM 9269 C C . LEU A 1 1157 ? -30.950 3.768 38.321 1.00 92.19 1157 LEU A C 1
ATOM 9271 O O . LEU A 1 1157 ? -30.673 4.939 38.081 1.00 92.19 1157 LEU A O 1
ATOM 9275 N N . ARG A 1 1158 ? -31.806 3.445 39.300 1.00 90.38 1158 ARG A N 1
ATOM 9276 C CA . ARG A 1 1158 ? -32.454 4.450 40.163 1.00 90.38 1158 ARG A CA 1
ATOM 9277 C C . ARG A 1 1158 ? -31.592 4.909 41.345 1.00 90.38 1158 ARG A C 1
ATOM 9279 O O . ARG A 1 1158 ? -32.000 5.825 42.059 1.00 90.38 1158 ARG A O 1
ATOM 9286 N N . LYS A 1 1159 ? -30.457 4.248 41.573 1.00 90.31 1159 LYS A N 1
ATOM 9287 C CA . LYS A 1 1159 ? -29.533 4.443 42.700 1.00 90.31 1159 LYS A CA 1
ATOM 9288 C C . LYS A 1 1159 ? -28.091 4.343 42.195 1.00 90.31 1159 LYS A C 1
ATOM 9290 O O . LYS A 1 1159 ? -27.311 3.513 42.650 1.00 90.31 1159 LYS A O 1
ATOM 9295 N N . MET A 1 1160 ? -27.782 5.150 41.188 1.00 90.00 1160 MET A N 1
ATOM 9296 C CA . MET A 1 1160 ? -26.587 4.997 40.371 1.00 90.00 1160 MET A CA 1
ATOM 9297 C C . MET A 1 1160 ? -25.305 5.284 41.164 1.00 90.00 1160 MET A C 1
ATOM 9299 O O . MET A 1 1160 ? -25.170 6.347 41.776 1.00 90.00 1160 MET A O 1
ATOM 9303 N N . LEU A 1 1161 ? -24.367 4.342 41.079 1.00 91.31 1161 LEU A N 1
ATOM 9304 C CA . LEU A 1 1161 ? -22.992 4.390 41.578 1.00 91.31 1161 LEU A CA 1
ATOM 9305 C C . LEU A 1 1161 ? -22.048 3.899 40.462 1.00 91.31 1161 LEU A C 1
ATOM 9307 O O . LEU A 1 1161 ? -22.501 3.164 39.579 1.00 91.31 1161 LEU A O 1
ATOM 9311 N N . PRO A 1 1162 ? -20.748 4.252 40.467 1.00 90.44 1162 PRO A N 1
ATOM 9312 C CA . PRO A 1 1162 ? -19.776 3.587 39.603 1.00 90.44 1162 PRO A CA 1
ATOM 9313 C C . PRO A 1 1162 ? -19.742 2.082 39.877 1.00 90.44 1162 PRO A C 1
ATOM 9315 O O . PRO A 1 1162 ? -20.018 1.642 40.994 1.00 90.44 1162 PRO A O 1
ATOM 9318 N N . VAL A 1 1163 ? -19.366 1.285 38.873 1.00 92.00 1163 VAL A N 1
ATOM 9319 C CA . VAL A 1 1163 ? -19.364 -0.187 38.990 1.00 92.00 1163 VAL A CA 1
ATOM 9320 C C . VAL A 1 1163 ? -18.467 -0.671 40.132 1.00 92.00 1163 VAL A C 1
ATOM 9322 O O . VAL A 1 1163 ? -18.854 -1.571 40.874 1.00 92.00 1163 VAL A O 1
ATOM 9325 N N . ASP A 1 1164 ? -17.329 -0.003 40.318 1.00 87.94 1164 ASP A N 1
ATOM 9326 C CA . ASP A 1 1164 ? -16.347 -0.305 41.358 1.00 87.94 1164 ASP A CA 1
ATOM 9327 C C . ASP A 1 1164 ? -16.860 -0.019 42.779 1.00 87.94 1164 ASP A C 1
ATOM 9329 O O . ASP A 1 1164 ? -16.375 -0.630 43.719 1.00 87.94 1164 ASP A O 1
ATOM 9333 N N . GLU A 1 1165 ? -17.866 0.844 42.946 1.00 90.75 1165 GLU A N 1
ATOM 9334 C CA . GLU A 1 1165 ? -18.506 1.093 44.249 1.00 90.75 1165 GLU A CA 1
ATOM 9335 C C . GLU A 1 1165 ? -19.737 0.203 44.433 1.00 90.75 1165 GLU A C 1
ATOM 9337 O O . GLU A 1 1165 ? -20.001 -0.321 45.515 1.00 90.75 1165 GLU A O 1
ATOM 9342 N N . PHE A 1 1166 ? -20.501 0.012 43.353 1.00 94.19 1166 PHE A N 1
ATOM 9343 C CA . PHE A 1 1166 ? -21.731 -0.767 43.369 1.00 94.19 1166 PHE A CA 1
ATOM 9344 C C . PHE A 1 1166 ? -21.473 -2.238 43.696 1.00 94.19 1166 PHE A C 1
ATOM 9346 O O . PHE A 1 1166 ? -22.183 -2.802 44.527 1.00 94.19 1166 PHE A O 1
ATOM 9353 N N . LEU A 1 1167 ? -20.464 -2.868 43.080 1.00 94.88 1167 LEU A N 1
ATOM 9354 C CA . LEU A 1 1167 ? -20.181 -4.282 43.329 1.00 94.88 1167 LEU A CA 1
ATOM 9355 C C . LEU A 1 1167 ? -19.855 -4.541 44.817 1.00 94.88 1167 LEU A C 1
ATOM 9357 O O . LEU A 1 1167 ? -20.573 -5.354 45.402 1.00 94.88 1167 LEU A O 1
ATOM 9361 N N . PRO A 1 1168 ? -18.911 -3.829 45.476 1.00 93.12 1168 PRO A N 1
ATOM 9362 C CA . PRO A 1 1168 ? -18.657 -3.979 46.914 1.00 93.12 1168 PRO A CA 1
ATOM 9363 C C . PRO A 1 1168 ? -19.846 -3.719 47.828 1.00 93.12 1168 PRO A C 1
ATOM 9365 O O . PRO A 1 1168 ? -19.968 -4.379 48.861 1.00 93.12 1168 PRO A O 1
ATOM 9368 N N . VAL A 1 1169 ? -20.739 -2.793 47.462 1.00 93.62 1169 VAL A N 1
ATOM 9369 C CA . VAL A 1 1169 ? -21.995 -2.607 48.199 1.00 93.62 1169 VAL A CA 1
ATOM 9370 C C . VAL A 1 1169 ? -22.814 -3.897 48.164 1.00 93.62 1169 VAL A C 1
ATOM 9372 O O . VAL A 1 1169 ? -23.304 -4.340 49.196 1.00 93.62 1169 VAL A O 1
ATOM 9375 N N . MET A 1 1170 ? -22.927 -4.555 47.011 1.00 95.94 1170 MET A N 1
ATOM 9376 C CA . MET A 1 1170 ? -23.767 -5.748 46.868 1.00 95.94 1170 MET A CA 1
ATOM 9377 C C . MET A 1 1170 ? -23.271 -6.980 47.641 1.00 95.94 1170 MET A C 1
ATOM 9379 O O . MET A 1 1170 ? -24.079 -7.883 47.869 1.00 95.94 1170 MET A O 1
ATOM 9383 N N . TYR A 1 1171 ? -22.000 -7.014 48.060 1.00 94.44 1171 TYR A N 1
ATOM 9384 C CA . TYR A 1 1171 ? -21.421 -8.066 48.911 1.00 94.44 1171 TYR A CA 1
ATOM 9385 C C . TYR A 1 1171 ? -20.968 -7.569 50.302 1.00 94.44 1171 TYR A C 1
ATOM 9387 O O . TYR A 1 1171 ? -20.184 -8.238 50.970 1.00 94.44 1171 TYR A O 1
ATOM 9395 N N . ASP A 1 1172 ? -21.494 -6.421 50.753 1.00 92.94 1172 ASP A N 1
ATOM 9396 C CA . ASP A 1 1172 ? -21.354 -5.879 52.121 1.00 92.94 1172 ASP A CA 1
ATOM 9397 C C . ASP A 1 1172 ? -19.898 -5.599 52.560 1.00 92.94 1172 ASP A C 1
ATOM 9399 O O . ASP A 1 1172 ? -19.520 -5.792 53.715 1.00 92.94 1172 ASP A O 1
ATOM 9403 N N . LYS A 1 1173 ? -19.058 -5.135 51.623 1.00 90.88 1173 LYS A N 1
ATOM 9404 C CA . LYS A 1 1173 ? -17.638 -4.791 51.862 1.00 90.88 1173 LYS A CA 1
ATOM 9405 C C . LYS A 1 1173 ? -17.287 -3.340 51.531 1.00 90.88 1173 LYS A C 1
ATOM 9407 O O . LYS A 1 1173 ? -16.117 -2.986 51.442 1.00 90.88 1173 LYS A O 1
ATOM 9412 N N . HIS A 1 1174 ? -18.281 -2.483 51.319 1.00 90.12 1174 HIS A N 1
ATOM 9413 C CA . HIS A 1 1174 ? -18.039 -1.075 51.015 1.00 90.12 1174 HIS A CA 1
ATOM 9414 C C . HIS A 1 1174 ? -17.692 -0.278 52.296 1.00 90.12 1174 HIS A C 1
ATOM 9416 O O . HIS A 1 1174 ? -18.393 -0.415 53.298 1.00 90.12 1174 HIS A O 1
ATOM 9422 N N . PRO A 1 1175 ? -16.662 0.596 52.300 1.00 85.62 1175 PRO A N 1
ATOM 9423 C CA . PRO A 1 1175 ? -16.221 1.309 53.508 1.00 85.62 1175 PRO A CA 1
ATOM 9424 C C . PRO A 1 1175 ? -17.192 2.400 53.990 1.00 85.62 1175 PRO A C 1
ATOM 9426 O O . PRO A 1 1175 ? -17.149 2.800 55.151 1.00 85.62 1175 PRO A O 1
ATOM 9429 N N . VAL A 1 1176 ? -18.058 2.907 53.107 1.00 86.06 1176 VAL A N 1
ATOM 9430 C CA . VAL A 1 1176 ? -19.073 3.926 53.432 1.00 86.06 1176 VAL A CA 1
ATOM 9431 C C . VAL A 1 1176 ? -20.425 3.255 53.669 1.00 86.06 1176 VAL A C 1
ATOM 9433 O O . VAL A 1 1176 ? -21.055 2.799 52.712 1.00 86.06 1176 VAL A O 1
ATOM 9436 N N . SER A 1 1177 ? -20.881 3.229 54.924 1.00 85.31 1177 SER A N 1
ATOM 9437 C CA . SER A 1 1177 ? -22.146 2.594 55.327 1.00 85.31 1177 SER A CA 1
ATOM 9438 C C . SER A 1 1177 ? -23.382 3.280 54.740 1.00 85.31 1177 SER A C 1
ATOM 9440 O O . SER A 1 1177 ? -24.317 2.600 54.333 1.00 85.31 1177 SER A O 1
ATOM 9442 N N . GLU A 1 1178 ? -23.348 4.609 54.599 1.00 87.19 1178 GLU A N 1
ATOM 9443 C CA . GLU A 1 1178 ? -24.448 5.410 54.036 1.00 87.19 1178 GLU A CA 1
ATOM 9444 C C . GLU A 1 1178 ? -24.843 4.935 52.630 1.00 87.19 1178 GLU A C 1
ATOM 9446 O O . GLU A 1 1178 ? -26.021 4.910 52.282 1.00 87.19 1178 GLU A O 1
ATOM 9451 N N . TYR A 1 1179 ? -23.870 4.507 51.816 1.00 89.12 1179 TYR A N 1
ATOM 9452 C CA . TYR A 1 1179 ? -24.149 3.998 50.472 1.00 89.12 1179 TYR A CA 1
ATOM 9453 C C . TYR A 1 1179 ? -24.839 2.635 50.525 1.00 89.12 1179 TYR A C 1
ATOM 9455 O O . TYR A 1 1179 ? -25.724 2.363 49.714 1.00 89.12 1179 TYR A O 1
ATOM 9463 N N . MET A 1 1180 ? -24.471 1.794 51.495 1.00 88.94 1180 MET A N 1
ATOM 9464 C CA . MET A 1 1180 ? -25.044 0.460 51.670 1.00 88.94 1180 MET A CA 1
ATOM 9465 C C . MET A 1 1180 ? -26.498 0.509 52.145 1.00 88.94 1180 MET A C 1
ATOM 9467 O O . MET A 1 1180 ? -27.300 -0.321 51.715 1.00 88.94 1180 MET A O 1
ATOM 9471 N N . ASP A 1 1181 ? -26.863 1.496 52.968 1.00 89.94 1181 ASP A N 1
ATOM 9472 C CA . ASP A 1 1181 ? -28.216 1.656 53.523 1.00 89.94 1181 ASP A CA 1
ATOM 9473 C C . ASP A 1 1181 ? -29.295 1.850 52.441 1.00 89.94 1181 ASP A C 1
ATOM 9475 O O . ASP A 1 1181 ? -30.461 1.510 52.639 1.00 89.94 1181 ASP A O 1
ATOM 9479 N N . HIS A 1 1182 ? -28.913 2.318 51.249 1.00 89.81 1182 HIS A N 1
ATOM 9480 C CA . HIS A 1 1182 ? -29.811 2.443 50.096 1.00 89.81 1182 HIS A CA 1
ATOM 9481 C C . HIS A 1 1182 ? -30.111 1.113 49.374 1.00 89.81 1182 HIS A C 1
ATOM 9483 O O . HIS A 1 1182 ? -30.950 1.063 48.460 1.00 89.81 1182 HIS A O 1
ATOM 9489 N N . PHE A 1 1183 ? -29.437 0.027 49.753 1.00 91.50 1183 PHE A N 1
ATOM 9490 C CA . PHE A 1 1183 ? -29.593 -1.301 49.168 1.00 91.50 1183 PHE A CA 1
ATOM 9491 C C . PHE A 1 1183 ? -29.934 -2.311 50.264 1.00 91.50 1183 PHE A C 1
ATOM 9493 O O . PHE A 1 1183 ? -29.055 -2.819 50.946 1.00 91.50 1183 PHE A O 1
ATOM 9500 N N . GLU A 1 1184 ? -31.220 -2.629 50.426 1.00 85.56 1184 GLU A N 1
ATOM 9501 C CA . GLU A 1 1184 ? -31.695 -3.519 51.501 1.00 85.56 1184 GLU A CA 1
ATOM 9502 C C . GLU A 1 1184 ? -31.199 -4.970 51.373 1.00 85.56 1184 GLU A C 1
ATOM 9504 O O . GLU A 1 1184 ? -30.983 -5.644 52.376 1.00 85.56 1184 GLU A O 1
ATOM 9509 N N . ARG A 1 1185 ? -31.035 -5.476 50.142 1.00 90.25 1185 ARG A N 1
ATOM 9510 C CA . ARG A 1 1185 ? -30.598 -6.854 49.867 1.00 90.25 1185 ARG A CA 1
ATOM 9511 C C . ARG A 1 1185 ? -29.208 -6.849 49.236 1.00 90.25 1185 ARG A C 1
ATOM 9513 O O . ARG A 1 1185 ? -29.085 -6.534 48.056 1.00 90.25 1185 ARG A O 1
ATOM 9520 N N . ARG A 1 1186 ? -28.196 -7.199 50.033 1.00 93.75 1186 ARG A N 1
ATOM 9521 C CA . ARG A 1 1186 ? -26.765 -7.245 49.673 1.00 93.75 1186 ARG A CA 1
ATOM 9522 C C . ARG A 1 1186 ? -26.225 -8.666 49.871 1.00 93.75 1186 ARG A C 1
ATOM 9524 O O . ARG A 1 1186 ? -25.414 -8.928 50.748 1.00 93.75 1186 ARG A O 1
ATOM 9531 N N . ASP A 1 1187 ? -26.794 -9.614 49.129 1.00 94.19 1187 ASP A N 1
ATOM 9532 C CA . ASP A 1 1187 ? -26.558 -11.059 49.264 1.00 94.19 1187 ASP A CA 1
ATOM 9533 C C . ASP A 1 1187 ? -25.688 -11.645 48.134 1.00 94.19 1187 ASP A C 1
ATOM 9535 O O . ASP A 1 1187 ? -25.759 -12.849 47.850 1.00 94.19 1187 ASP A O 1
ATOM 9539 N N . LEU A 1 1188 ? -24.893 -10.804 47.460 1.00 96.44 1188 LEU A N 1
ATOM 9540 C CA . LEU A 1 1188 ? -23.960 -11.238 46.424 1.00 96.44 1188 LEU A CA 1
ATOM 9541 C C . LEU A 1 1188 ? -22.751 -11.929 47.070 1.00 96.44 1188 LEU A C 1
ATOM 9543 O O . LEU A 1 1188 ? -22.106 -11.380 47.957 1.00 96.44 1188 LEU A O 1
ATOM 9547 N N . ARG A 1 1189 ? -22.417 -13.135 46.614 1.00 96.81 1189 ARG A N 1
ATOM 9548 C CA . ARG A 1 1189 ? -21.249 -13.897 47.070 1.00 96.81 1189 ARG A CA 1
ATOM 9549 C C . ARG A 1 1189 ? -20.083 -13.674 46.119 1.00 96.81 1189 ARG A C 1
ATOM 9551 O O . ARG A 1 1189 ? -20.037 -14.275 45.042 1.00 96.81 1189 ARG A O 1
ATOM 9558 N N . ALA A 1 1190 ? -19.172 -12.793 46.520 1.00 96.56 1190 ALA A N 1
ATOM 9559 C CA . ALA A 1 1190 ? -18.019 -12.394 45.725 1.00 96.56 1190 ALA A CA 1
ATOM 9560 C C . ALA A 1 1190 ? -16.714 -13.027 46.236 1.00 96.56 1190 ALA A C 1
ATOM 9562 O O . ALA A 1 1190 ? -16.385 -12.959 47.420 1.00 96.56 1190 ALA A O 1
ATOM 9563 N N . PHE A 1 1191 ? -15.946 -13.598 45.312 1.00 96.69 1191 PHE A N 1
ATOM 9564 C CA . PHE A 1 1191 ? -14.617 -14.159 45.555 1.00 96.69 1191 PHE A CA 1
ATOM 9565 C C . PHE A 1 1191 ? -13.591 -13.533 44.609 1.00 96.69 1191 PHE A C 1
ATOM 9567 O O . PHE A 1 1191 ? -13.938 -12.813 43.672 1.00 96.69 1191 PHE A O 1
ATOM 9574 N N . SER A 1 1192 ? -12.310 -13.798 44.836 1.00 94.12 1192 SER A N 1
ATOM 9575 C CA . SER A 1 1192 ? -11.219 -13.306 43.996 1.00 94.12 1192 SER A CA 1
ATOM 9576 C C . SER A 1 1192 ? -10.144 -14.368 43.841 1.00 94.12 1192 SER A C 1
ATOM 9578 O O . SER A 1 1192 ? -9.741 -14.983 44.825 1.00 94.12 1192 SER A O 1
ATOM 9580 N N . ALA A 1 1193 ? -9.631 -14.532 42.622 1.00 92.25 1193 ALA A N 1
ATOM 9581 C CA . ALA A 1 1193 ? -8.417 -15.308 42.396 1.00 92.25 1193 ALA A CA 1
ATOM 9582 C C . ALA A 1 1193 ? -7.223 -14.679 43.145 1.00 92.25 1193 ALA A C 1
ATOM 9584 O O . ALA A 1 1193 ? -7.113 -13.449 43.228 1.00 92.25 1193 ALA A O 1
ATOM 9585 N N . GLU A 1 1194 ? -6.339 -15.526 43.670 1.00 85.62 1194 GLU A N 1
ATOM 9586 C CA . GLU A 1 1194 ? -5.115 -15.171 44.388 1.00 85.62 1194 GLU A CA 1
ATOM 9587 C C . GLU A 1 1194 ? -3.951 -16.075 43.949 1.00 85.62 1194 GLU A C 1
ATOM 9589 O O . GLU A 1 1194 ? -4.005 -17.272 44.214 1.00 85.62 1194 GLU A O 1
ATOM 9594 N N . PRO A 1 1195 ? -2.881 -15.533 43.342 1.00 84.31 1195 PRO A N 1
ATOM 9595 C CA . PRO A 1 1195 ? -2.777 -14.191 42.783 1.00 84.31 1195 PRO A CA 1
ATOM 9596 C C . PRO A 1 1195 ? -3.728 -14.004 41.594 1.00 84.31 1195 PRO A C 1
ATOM 9598 O O . PRO A 1 1195 ? -4.164 -14.969 40.959 1.00 84.31 1195 PRO A O 1
ATOM 9601 N N . LEU A 1 1196 ? -4.006 -12.740 41.265 1.00 88.44 1196 LEU A N 1
ATOM 9602 C CA . LEU A 1 1196 ? -4.857 -12.365 40.135 1.00 88.44 1196 LEU A CA 1
ATOM 9603 C C . LEU A 1 1196 ? -4.333 -12.943 38.811 1.00 88.44 1196 LEU A C 1
ATOM 9605 O O . LEU A 1 1196 ? -3.132 -13.165 38.624 1.00 88.44 1196 LEU A O 1
ATOM 9609 N N . LEU A 1 1197 ? -5.262 -13.175 37.885 1.00 90.69 1197 LEU A N 1
ATOM 9610 C CA . LEU A 1 1197 ? -5.007 -13.817 36.596 1.00 90.69 1197 LEU A CA 1
ATOM 9611 C C . LEU A 1 1197 ? -4.883 -12.809 35.446 1.00 90.69 1197 LEU A C 1
ATOM 9613 O O . LEU A 1 1197 ? -4.303 -13.135 34.408 1.00 90.69 1197 LEU A O 1
ATOM 9617 N N . VAL A 1 1198 ? -5.420 -11.599 35.619 1.00 90.81 1198 VAL A N 1
ATOM 9618 C CA . VAL A 1 1198 ? -5.260 -10.484 34.679 1.00 90.81 1198 VAL A CA 1
ATOM 9619 C C . VAL A 1 1198 ? -4.944 -9.185 35.417 1.00 90.81 1198 VAL A C 1
ATOM 9621 O O . VAL A 1 1198 ? -5.396 -8.953 36.538 1.00 90.81 1198 VAL A O 1
ATOM 9624 N N . TYR A 1 1199 ? -4.169 -8.326 34.761 1.00 87.81 1199 TYR A N 1
ATOM 9625 C CA . TYR A 1 1199 ? -3.677 -7.049 35.286 1.00 87.81 1199 TYR A CA 1
ATOM 9626 C C . TYR A 1 1199 ? -3.883 -5.943 34.246 1.00 87.81 1199 TYR A C 1
ATOM 9628 O O . TYR A 1 1199 ? -4.042 -6.259 33.066 1.00 87.81 1199 TYR A O 1
ATOM 9636 N N . PRO A 1 1200 ? -3.860 -4.652 34.617 1.00 84.00 1200 PRO A N 1
ATOM 9637 C CA . PRO A 1 1200 ? -4.026 -3.593 33.633 1.00 84.00 1200 PRO A CA 1
ATOM 9638 C C . PRO A 1 1200 ? -2.747 -3.446 32.800 1.00 84.00 1200 PRO A C 1
ATOM 9640 O O . PRO A 1 1200 ? -1.634 -3.661 33.289 1.00 84.00 1200 PRO A O 1
ATOM 9643 N N . THR A 1 1201 ? -2.889 -3.060 31.532 1.00 79.38 1201 THR A N 1
ATOM 9644 C CA . THR A 1 1201 ? -1.730 -2.758 30.670 1.00 79.38 1201 THR A CA 1
ATOM 9645 C C . THR A 1 1201 ? -0.985 -1.495 31.112 1.00 79.38 1201 THR A C 1
ATOM 9647 O O . THR A 1 1201 ? 0.230 -1.415 30.927 1.00 79.38 1201 THR A O 1
ATOM 9650 N N . HIS A 1 1202 ? -1.704 -0.522 31.683 1.00 73.12 1202 HIS A N 1
ATOM 9651 C CA . HIS A 1 1202 ? -1.196 0.767 32.161 1.00 73.12 1202 HIS A CA 1
ATOM 9652 C C . HIS A 1 1202 ? -1.965 1.203 33.411 1.00 73.12 1202 HIS A C 1
ATOM 9654 O O . HIS A 1 1202 ? -3.154 0.912 33.540 1.00 73.12 1202 HIS A O 1
ATOM 9660 N N . TYR A 1 1203 ? -1.311 1.945 34.301 1.00 67.12 1203 TYR A N 1
ATOM 9661 C CA . TYR A 1 1203 ? -1.954 2.561 35.459 1.00 67.12 1203 TYR A CA 1
ATOM 9662 C C . TYR A 1 1203 ? -2.331 4.017 35.146 1.00 67.12 1203 TYR A C 1
ATOM 9664 O O . TYR A 1 1203 ? -1.626 4.733 34.426 1.00 67.12 1203 TYR A O 1
ATOM 9672 N N . THR A 1 1204 ? -3.465 4.488 35.677 1.00 53.41 1204 THR A N 1
ATOM 9673 C CA . THR A 1 1204 ? -3.865 5.898 35.558 1.00 53.41 1204 THR A CA 1
ATOM 9674 C C . THR A 1 1204 ? -2.776 6.800 36.143 1.00 53.41 1204 THR A C 1
ATOM 9676 O O . THR A 1 1204 ? -2.445 6.692 37.319 1.00 53.41 1204 THR A O 1
ATOM 9679 N N . GLY A 1 1205 ? -2.218 7.685 35.311 1.00 52.34 1205 GLY A N 1
ATOM 9680 C CA . GLY A 1 1205 ? -1.072 8.529 35.664 1.00 52.34 1205 GLY A CA 1
ATOM 9681 C C . GLY A 1 1205 ? 0.196 8.217 34.864 1.00 52.34 1205 GLY A C 1
ATOM 9682 O O . GLY A 1 1205 ? 1.046 9.108 34.738 1.00 52.34 1205 GLY A O 1
ATOM 9683 N N . ASP A 1 1206 ? 0.284 7.039 34.236 1.00 53.38 1206 ASP A N 1
ATOM 9684 C CA . ASP A 1 1206 ? 1.414 6.635 33.395 1.00 53.38 1206 ASP A CA 1
ATOM 9685 C C . ASP A 1 1206 ? 1.674 7.621 32.246 1.00 53.38 1206 ASP A C 1
ATOM 9687 O O . ASP A 1 1206 ? 0.774 8.246 31.675 1.00 53.38 1206 ASP A O 1
ATOM 9691 N N . GLN A 1 1207 ? 2.950 7.809 31.898 1.00 48.31 1207 GLN A N 1
ATOM 9692 C CA . GLN A 1 1207 ? 3.345 8.768 30.869 1.00 48.31 1207 GLN A CA 1
ATOM 9693 C C . GLN A 1 1207 ? 2.772 8.392 29.495 1.00 48.31 1207 GLN A C 1
ATOM 9695 O O . GLN A 1 1207 ? 3.193 7.420 28.880 1.00 48.31 1207 GLN A O 1
ATOM 9700 N N . GLY A 1 1208 ? 1.846 9.217 28.993 1.00 52.84 1208 GLY A N 1
ATOM 9701 C CA . GLY A 1 1208 ? 1.195 9.020 27.694 1.00 52.84 1208 GLY A CA 1
ATOM 9702 C C . GLY A 1 1208 ? -0.113 8.223 27.747 1.00 52.84 1208 GLY A C 1
ATOM 9703 O O . GLY A 1 1208 ? -0.751 8.078 26.707 1.00 52.84 1208 GLY A O 1
ATOM 9704 N N . TYR A 1 1209 ? -0.537 7.755 28.927 1.00 59.75 1209 TYR A N 1
ATOM 9705 C CA . TYR A 1 1209 ? -1.811 7.062 29.116 1.00 59.75 1209 TYR A CA 1
ATOM 9706 C C . TYR A 1 1209 ? -2.941 8.046 29.465 1.00 59.75 1209 TYR A C 1
ATOM 9708 O O . TYR A 1 1209 ? -2.769 8.932 30.301 1.00 59.75 1209 TYR A O 1
ATOM 9716 N N . ILE A 1 1210 ? -4.102 7.897 28.816 1.00 61.12 1210 ILE A N 1
ATOM 9717 C CA . ILE A 1 1210 ? -5.308 8.707 29.051 1.00 61.12 1210 ILE A CA 1
ATOM 9718 C C . ILE A 1 1210 ? -6.459 7.749 29.362 1.00 61.12 1210 ILE A C 1
ATOM 9720 O O . ILE A 1 1210 ? -6.843 6.965 28.492 1.00 61.12 1210 ILE A O 1
ATOM 9724 N N . SER A 1 1211 ? -7.014 7.836 30.574 1.00 68.25 1211 SER A N 1
ATOM 9725 C CA . SER A 1 1211 ? -8.173 7.037 30.990 1.00 68.25 1211 SER A CA 1
ATOM 9726 C C . SER A 1 1211 ? -9.477 7.600 30.410 1.00 68.25 1211 SER A C 1
ATOM 9728 O O . SER A 1 1211 ? -9.732 8.805 30.483 1.00 68.25 1211 SER A O 1
ATOM 9730 N N . ASP A 1 1212 ? -10.301 6.729 29.818 1.00 73.94 1212 ASP A N 1
ATOM 9731 C CA . ASP A 1 1212 ? -11.580 7.093 29.195 1.00 73.94 1212 ASP A CA 1
ATOM 9732 C C . ASP A 1 1212 ? -12.706 7.354 30.209 1.00 73.94 1212 ASP A C 1
ATOM 9734 O O . ASP A 1 1212 ? -13.648 8.082 29.882 1.00 73.94 1212 ASP A O 1
ATOM 9738 N N . THR A 1 1213 ? -12.598 6.815 31.426 1.00 64.31 1213 THR A N 1
ATOM 9739 C CA . THR A 1 1213 ? -13.544 7.064 32.523 1.00 64.31 1213 THR A CA 1
ATOM 9740 C C . THR A 1 1213 ? -13.217 8.386 33.224 1.00 64.31 1213 THR A C 1
ATOM 9742 O O . THR A 1 1213 ? -14.053 9.285 33.309 1.00 64.31 1213 THR A O 1
ATOM 9745 N N . GLU A 1 1214 ? -11.949 8.559 33.592 1.00 64.56 1214 GLU A N 1
ATOM 9746 C CA . GLU A 1 1214 ? -11.446 9.613 34.481 1.00 64.56 1214 GLU A CA 1
ATOM 9747 C C . GLU A 1 1214 ? -11.348 11.019 33.861 1.00 64.56 1214 GLU A C 1
ATOM 9749 O O . GLU A 1 1214 ? -11.343 12.013 34.589 1.00 64.56 1214 GLU A O 1
ATOM 9754 N N . THR A 1 1215 ? -11.228 11.118 32.529 1.00 56.47 1215 THR A N 1
ATOM 9755 C CA . THR A 1 1215 ? -10.988 12.385 31.795 1.00 56.47 1215 THR A CA 1
ATOM 9756 C C . THR A 1 1215 ? -12.239 12.957 31.113 1.00 56.47 1215 THR A C 1
ATOM 9758 O O . THR A 1 1215 ? -12.151 13.740 30.160 1.00 56.47 1215 THR A O 1
ATOM 9761 N N . SER A 1 1216 ? -13.425 12.538 31.557 1.00 63.72 1216 SER A N 1
ATOM 9762 C CA . SER A 1 1216 ? -14.712 12.946 30.982 1.00 63.72 1216 SER A CA 1
ATOM 9763 C C . SER A 1 1216 ? -15.341 14.149 31.715 1.00 63.72 1216 SER A C 1
ATOM 9765 O O . SER A 1 1216 ? -14.754 14.715 32.629 1.00 63.72 1216 SER A O 1
ATOM 9767 N N . VAL A 1 1217 ? -16.494 14.647 31.253 1.00 70.69 1217 VAL A N 1
ATOM 9768 C CA . VAL A 1 1217 ? -17.211 15.739 31.946 1.00 70.69 1217 VAL A CA 1
ATOM 9769 C C . VAL A 1 1217 ? -18.052 15.186 33.095 1.00 70.69 1217 VAL A C 1
ATOM 9771 O O . VAL A 1 1217 ? -18.426 14.008 33.087 1.00 70.69 1217 VAL A O 1
ATOM 9774 N N . VAL A 1 1218 ? -18.375 16.044 34.063 1.00 72.12 1218 VAL A N 1
ATOM 9775 C CA . VAL A 1 1218 ? -19.302 15.696 35.150 1.00 72.12 1218 VAL A CA 1
ATOM 9776 C C . VAL A 1 1218 ? -20.675 15.349 34.563 1.00 72.12 1218 VAL A C 1
ATOM 9778 O O . VAL A 1 1218 ? -21.107 15.954 33.577 1.00 72.12 1218 VAL A O 1
ATOM 9781 N N . TRP A 1 1219 ? -21.350 14.358 35.148 1.00 65.75 1219 TRP A N 1
ATOM 9782 C CA . TRP A 1 1219 ? -22.596 13.793 34.621 1.00 65.75 1219 TRP A CA 1
ATOM 9783 C C . TRP A 1 1219 ? -23.717 14.825 34.380 1.00 65.75 1219 TRP A C 1
ATOM 9785 O O . TRP A 1 1219 ? -24.456 14.695 33.405 1.00 65.75 1219 TRP A O 1
ATOM 9795 N N . ASP A 1 1220 ? -23.818 15.861 35.218 1.00 66.31 1220 ASP A N 1
ATOM 9796 C CA . ASP A 1 1220 ? -24.878 16.880 35.208 1.00 66.31 1220 ASP A CA 1
ATOM 9797 C C . ASP A 1 1220 ? -24.444 18.244 34.644 1.00 66.31 1220 ASP A C 1
ATOM 9799 O O . ASP A 1 1220 ? -25.275 19.148 34.505 1.00 66.31 1220 ASP A O 1
ATOM 9803 N N . ASN A 1 1221 ? -23.162 18.415 34.302 1.00 62.19 1221 ASN A N 1
ATOM 9804 C CA . ASN A 1 1221 ? -22.625 19.704 33.882 1.00 62.19 1221 ASN A CA 1
ATOM 9805 C C . ASN A 1 1221 ? -21.540 19.581 32.804 1.00 62.19 1221 ASN A C 1
ATOM 9807 O O . ASN A 1 1221 ? -20.350 19.414 33.073 1.00 62.19 1221 ASN A O 1
ATOM 9811 N N . GLU A 1 1222 ? -21.957 19.786 31.556 1.00 60.97 1222 GLU A N 1
ATOM 9812 C CA . GLU A 1 1222 ? -21.117 19.650 30.359 1.00 60.97 1222 GLU A CA 1
ATOM 9813 C C . GLU A 1 1222 ? -20.019 20.719 30.236 1.00 60.97 1222 GLU A C 1
ATOM 9815 O O . GL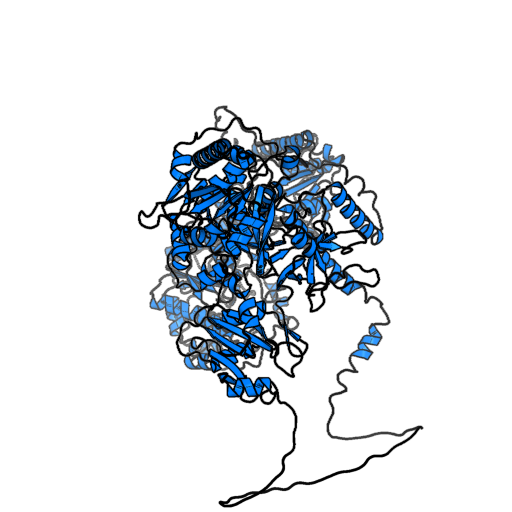U A 1 1222 ? -19.103 20.582 29.425 1.00 60.97 1222 GLU A O 1
ATOM 9820 N N . LYS A 1 1223 ? -20.083 21.786 31.045 1.00 54.16 1223 LYS A N 1
ATOM 9821 C CA . LYS A 1 1223 ? -19.087 22.869 31.045 1.00 54.16 1223 LYS A CA 1
ATOM 9822 C C . LYS A 1 1223 ? -17.905 22.594 31.974 1.00 54.16 1223 LYS A C 1
ATOM 9824 O O . LYS A 1 1223 ? -16.885 23.273 31.861 1.00 54.16 1223 LYS A O 1
ATOM 9829 N N . VAL A 1 1224 ? -18.023 21.618 32.876 1.00 56.88 1224 VAL A N 1
ATOM 9830 C CA . VAL A 1 1224 ? -16.977 21.274 33.844 1.00 56.88 1224 VAL A CA 1
ATOM 9831 C C . VAL A 1 1224 ? -16.224 20.048 33.340 1.00 56.88 1224 VAL A C 1
ATOM 9833 O O . VAL A 1 1224 ? -16.678 18.911 33.462 1.00 56.88 1224 VAL A O 1
ATOM 9836 N N . LYS A 1 1225 ? -15.052 20.288 32.747 1.00 53.75 1225 LYS A N 1
ATOM 9837 C CA . LYS A 1 1225 ? -14.089 19.226 32.436 1.00 53.75 1225 LYS A CA 1
ATOM 9838 C C . LYS A 1 1225 ? -13.367 18.827 33.718 1.00 53.75 1225 LYS A C 1
ATOM 9840 O O . LYS A 1 1225 ? -12.878 19.705 34.427 1.00 53.75 1225 LYS A O 1
ATOM 9845 N N . THR A 1 1226 ? -13.272 17.531 34.003 1.00 56.53 1226 THR A N 1
ATOM 9846 C CA . THR A 1 1226 ? -12.402 17.056 35.080 1.00 56.53 1226 THR A CA 1
ATOM 9847 C C . THR A 1 1226 ? -10.981 16.949 34.537 1.00 56.53 1226 THR A C 1
ATOM 9849 O O . THR A 1 1226 ? -10.719 16.140 33.647 1.00 56.53 1226 THR A O 1
ATOM 9852 N N . ASP A 1 1227 ? -10.074 17.795 35.024 1.00 48.56 1227 ASP A N 1
ATOM 9853 C CA . ASP A 1 1227 ? -8.650 17.684 34.703 1.00 48.56 1227 ASP A CA 1
ATOM 9854 C C . ASP A 1 1227 ? -7.992 16.724 35.700 1.00 48.56 1227 ASP A C 1
ATOM 9856 O O . ASP A 1 1227 ? -8.180 16.856 36.914 1.00 48.56 1227 ASP A O 1
ATOM 9860 N N . TRP A 1 1228 ? -7.250 15.739 35.195 1.00 47.62 1228 TRP A N 1
ATOM 9861 C CA . TRP A 1 1228 ? -6.510 14.794 36.032 1.00 47.62 1228 TRP A CA 1
ATOM 9862 C C . TRP A 1 1228 ? -5.195 15.467 36.446 1.00 47.62 1228 TRP A C 1
ATOM 9864 O O . TRP A 1 1228 ? -4.160 15.330 35.791 1.00 47.62 1228 TRP A O 1
ATOM 9874 N N . ASP A 1 1229 ? -5.251 16.294 37.491 1.00 44.38 1229 ASP A N 1
ATOM 9875 C CA . ASP A 1 1229 ? -4.101 17.076 37.941 1.00 44.38 1229 ASP A CA 1
ATOM 9876 C C . ASP A 1 1229 ? -3.090 16.183 38.685 1.00 44.38 1229 ASP A C 1
ATOM 9878 O O . ASP A 1 1229 ? -3.230 15.891 39.878 1.00 44.38 1229 ASP A O 1
ATOM 9882 N N . ARG A 1 1230 ? -2.036 15.768 37.965 1.00 43.22 1230 ARG A N 1
ATOM 9883 C CA . ARG A 1 1230 ? -0.889 14.988 38.475 1.00 43.22 1230 ARG A CA 1
ATOM 9884 C C . ARG A 1 1230 ? -0.261 15.561 39.751 1.00 43.22 1230 ARG A C 1
ATOM 9886 O O . ARG A 1 1230 ? 0.405 14.820 40.464 1.00 43.22 1230 ARG A O 1
ATOM 9893 N N . ALA A 1 1231 ? -0.429 16.854 40.036 1.00 37.66 1231 ALA A N 1
ATOM 9894 C CA . ALA A 1 1231 ? 0.185 17.505 41.191 1.00 37.66 1231 ALA A CA 1
ATOM 9895 C C . ALA A 1 1231 ? -0.593 17.322 42.510 1.00 37.66 1231 ALA A C 1
ATOM 9897 O O . ALA A 1 1231 ? -0.040 17.602 43.574 1.00 37.66 1231 ALA A O 1
ATOM 9898 N N . LYS A 1 1232 ? -1.859 16.873 42.471 1.00 39.88 1232 LYS A N 1
ATOM 9899 C CA . LYS A 1 1232 ? -2.728 16.812 43.663 1.00 39.88 1232 LYS A CA 1
ATOM 9900 C C . LYS A 1 1232 ? -2.905 15.426 44.279 1.00 39.88 1232 LYS A C 1
ATOM 9902 O O . LYS A 1 1232 ? -3.313 15.357 45.438 1.00 39.88 1232 LYS A O 1
ATOM 9907 N N . SER A 1 1233 ? -2.567 14.336 43.587 1.00 42.88 1233 SER A N 1
ATOM 9908 C CA . SER A 1 1233 ? -2.756 12.988 44.144 1.00 42.88 1233 SER A CA 1
ATOM 9909 C C . SER A 1 1233 ? -1.555 12.493 44.951 1.00 42.88 1233 SER A C 1
ATOM 9911 O O . SER A 1 1233 ? -0.864 11.542 44.591 1.00 42.88 1233 SER A O 1
ATOM 9913 N N . ARG A 1 1234 ? -1.303 13.148 46.085 1.00 36.38 1234 ARG A N 1
ATOM 9914 C CA . ARG A 1 1234 ? -0.277 12.722 47.049 1.00 36.38 1234 ARG A CA 1
ATOM 9915 C C . ARG A 1 1234 ? -0.592 11.336 47.654 1.00 36.38 1234 ARG A C 1
ATOM 9917 O O . ARG A 1 1234 ? 0.324 10.577 47.939 1.00 36.38 1234 ARG A O 1
ATOM 9924 N N . LYS A 1 1235 ? -1.883 10.968 47.727 1.00 41.59 1235 LYS A N 1
ATOM 9925 C CA . LYS A 1 1235 ? -2.369 9.657 48.203 1.00 41.59 1235 LYS A CA 1
ATOM 9926 C C . LYS A 1 1235 ? -2.077 8.486 47.254 1.00 41.59 1235 LYS A C 1
ATOM 9928 O O . LYS A 1 1235 ? -1.941 7.367 47.728 1.00 41.59 1235 LYS A O 1
ATOM 9933 N N . THR A 1 1236 ? -1.973 8.706 45.937 1.00 41.53 1236 THR A N 1
ATOM 9934 C CA . THR A 1 1236 ? -1.670 7.613 44.988 1.00 41.53 1236 THR A CA 1
ATOM 9935 C C . THR A 1 1236 ? -0.196 7.200 45.047 1.00 41.53 1236 THR A C 1
ATOM 9937 O O . THR A 1 1236 ? 0.094 6.020 44.898 1.00 41.53 1236 THR A O 1
ATOM 9940 N N . GLN A 1 1237 ? 0.720 8.137 45.329 1.00 38.09 1237 GLN A N 1
ATOM 9941 C CA . GLN A 1 1237 ? 2.148 7.835 45.522 1.00 38.09 1237 GLN A CA 1
ATOM 9942 C C . GLN A 1 1237 ? 2.425 7.098 46.839 1.00 38.09 1237 GLN A C 1
ATOM 9944 O O . GLN A 1 1237 ? 3.190 6.143 46.841 1.00 38.09 1237 GLN A O 1
ATOM 9949 N N . GLU A 1 1238 ? 1.757 7.476 47.935 1.00 38.91 1238 GLU A N 1
ATOM 9950 C CA . GLU A 1 1238 ? 1.855 6.763 49.223 1.00 38.91 1238 GLU A CA 1
ATOM 9951 C C . GLU A 1 1238 ? 1.290 5.324 49.139 1.00 38.91 1238 GLU A C 1
ATOM 9953 O O . GLU A 1 1238 ? 1.703 4.449 49.892 1.00 38.91 1238 GLU A O 1
ATOM 9958 N N . GLN A 1 1239 ? 0.392 5.042 48.183 1.00 43.31 1239 GLN A N 1
ATOM 9959 C CA . GLN A 1 1239 ? -0.199 3.713 47.956 1.00 43.31 1239 GLN A CA 1
ATOM 9960 C C . GLN A 1 1239 ? 0.609 2.786 47.033 1.00 43.31 1239 GLN A C 1
ATOM 9962 O O . GLN A 1 1239 ? 0.476 1.569 47.152 1.00 43.31 1239 GLN A O 1
ATOM 9967 N N . GLU A 1 1240 ? 1.450 3.309 46.132 1.00 38.91 1240 GLU A N 1
ATOM 9968 C CA . GLU A 1 1240 ? 2.367 2.470 45.335 1.00 38.91 1240 GLU A CA 1
ATOM 9969 C C . GLU A 1 1240 ? 3.420 1.783 46.223 1.00 38.91 1240 GLU A C 1
ATOM 9971 O O . GLU A 1 1240 ? 3.779 0.630 45.971 1.00 38.91 1240 GLU A O 1
ATOM 9976 N N . GLU A 1 1241 ? 3.850 2.454 47.299 1.00 33.28 1241 GLU A N 1
ATOM 9977 C CA . GLU A 1 1241 ? 4.774 1.911 48.304 1.00 33.28 1241 GLU A CA 1
ATOM 9978 C C . GLU A 1 1241 ? 4.125 0.824 49.188 1.00 33.28 1241 GLU A C 1
ATOM 9980 O O . GLU A 1 1241 ? 4.802 -0.127 49.571 1.00 33.28 1241 GLU A O 1
ATOM 9985 N N . LEU A 1 1242 ? 2.807 0.891 49.428 1.00 33.16 1242 LEU A N 1
ATOM 9986 C CA . LEU A 1 1242 ? 2.051 -0.056 50.267 1.00 33.16 1242 LEU A CA 1
ATOM 9987 C C . LEU A 1 1242 ? 1.774 -1.426 49.603 1.00 33.16 1242 LEU A C 1
ATOM 9989 O O . LEU A 1 1242 ? 1.447 -2.390 50.292 1.00 33.16 1242 LEU A O 1
ATOM 9993 N N . SER A 1 1243 ? 1.904 -1.556 48.274 1.00 39.00 1243 SER A N 1
ATOM 9994 C CA . SER A 1 1243 ? 1.486 -2.773 47.539 1.00 39.00 1243 SER A CA 1
ATOM 9995 C C . SER A 1 1243 ? 2.381 -4.010 47.726 1.00 39.00 1243 SER A C 1
ATOM 9997 O O . SER A 1 1243 ? 2.018 -5.097 47.279 1.00 39.00 1243 SER A O 1
ATOM 9999 N N . PHE A 1 1244 ? 3.536 -3.877 48.386 1.00 35.06 1244 PHE A N 1
ATOM 10000 C CA . PHE A 1 1244 ? 4.498 -4.975 48.544 1.00 35.06 1244 PHE A CA 1
ATOM 10001 C C . PHE A 1 1244 ? 4.355 -5.779 49.849 1.00 35.06 1244 PHE A C 1
ATOM 10003 O O . PHE A 1 1244 ? 4.916 -6.872 49.920 1.00 35.06 1244 PHE A O 1
ATOM 10010 N N . GLU A 1 1245 ? 3.628 -5.287 50.860 1.00 34.62 1245 GLU A N 1
ATOM 10011 C CA . GLU A 1 1245 ? 3.658 -5.872 52.217 1.00 34.62 1245 GLU A CA 1
ATOM 10012 C C . GLU A 1 1245 ? 2.475 -6.802 52.560 1.00 34.62 1245 GLU A C 1
ATOM 10014 O O . GLU A 1 1245 ? 2.600 -7.624 53.465 1.00 34.62 1245 GLU A O 1
ATOM 10019 N N . ALA A 1 1246 ? 1.370 -6.780 51.805 1.00 40.72 1246 ALA A N 1
ATOM 10020 C CA . ALA A 1 1246 ? 0.193 -7.617 52.075 1.00 40.72 1246 ALA A CA 1
ATOM 10021 C C . ALA A 1 1246 ? 0.141 -8.866 51.175 1.00 40.72 1246 ALA A C 1
ATOM 10023 O O . ALA A 1 1246 ? -0.611 -8.927 50.201 1.00 40.72 1246 ALA A O 1
ATOM 10024 N N . GLN A 1 1247 ? 0.967 -9.873 51.460 1.00 49.16 1247 GLN A N 1
ATOM 10025 C CA . GLN A 1 1247 ? 0.822 -11.190 50.830 1.00 49.16 1247 GLN A CA 1
ATOM 10026 C C . GLN A 1 1247 ? -0.072 -12.085 51.693 1.00 49.16 1247 GLN A C 1
ATOM 10028 O O . GLN A 1 1247 ? 0.224 -12.310 52.864 1.00 49.16 1247 GLN A O 1
ATOM 10033 N N . ASN A 1 1248 ? -1.136 -12.637 51.102 1.00 51.34 1248 ASN A N 1
ATOM 10034 C CA . ASN A 1 1248 ? -1.965 -13.668 51.726 1.00 51.34 1248 ASN A CA 1
ATOM 10035 C C . ASN A 1 1248 ? -1.134 -14.960 51.871 1.00 51.34 1248 ASN A C 1
ATOM 10037 O O . ASN A 1 1248 ? -1.081 -15.775 50.952 1.00 51.34 1248 ASN A O 1
ATOM 10041 N N . SER A 1 1249 ? -0.433 -15.139 52.997 1.00 49.44 1249 SER A N 1
ATOM 10042 C CA . SER A 1 1249 ? 0.455 -16.291 53.237 1.00 49.44 1249 SER A CA 1
ATOM 10043 C C . SER A 1 1249 ? -0.278 -17.622 53.424 1.00 49.44 1249 SER A C 1
ATOM 10045 O O . SER A 1 1249 ? 0.342 -18.675 53.287 1.00 49.44 1249 SER A O 1
ATOM 10047 N N . ASP A 1 1250 ? -1.580 -17.568 53.709 1.00 52.19 1250 ASP A N 1
ATOM 10048 C CA . ASP A 1 1250 ? -2.365 -18.693 54.235 1.00 52.19 1250 ASP A CA 1
ATOM 10049 C C . ASP A 1 1250 ? -3.286 -19.336 53.175 1.00 52.19 1250 ASP A C 1
ATOM 10051 O O . ASP A 1 1250 ? -4.190 -20.114 53.495 1.00 52.19 1250 ASP A O 1
ATOM 10055 N N . VAL A 1 1251 ? -3.093 -18.998 51.895 1.00 59.00 1251 VAL A N 1
ATOM 10056 C CA . VAL A 1 1251 ? -3.849 -19.570 50.770 1.00 59.00 1251 VAL A CA 1
ATOM 10057 C C . VAL A 1 1251 ? -3.206 -20.886 50.337 1.00 59.00 1251 VAL A C 1
ATOM 10059 O O . VAL A 1 1251 ? -1.992 -20.958 50.150 1.00 59.00 1251 VAL A O 1
ATOM 10062 N N . LEU A 1 1252 ? -4.019 -21.935 50.163 1.00 58.75 1252 LEU A N 1
ATOM 10063 C CA . LEU A 1 1252 ? -3.562 -23.203 49.593 1.00 58.75 1252 LEU A CA 1
ATOM 10064 C C . LEU A 1 1252 ? -3.067 -22.948 48.162 1.00 58.75 1252 LEU A C 1
ATOM 10066 O O . LEU A 1 1252 ? -3.863 -22.619 47.283 1.00 58.75 1252 LEU A O 1
ATOM 10070 N N . GLN A 1 1253 ? -1.759 -23.086 47.940 1.00 52.34 1253 GLN A N 1
ATOM 10071 C CA . GLN A 1 1253 ? -1.136 -22.881 46.631 1.00 52.34 1253 GLN A CA 1
ATOM 10072 C C . GLN A 1 1253 ? -1.181 -24.166 45.806 1.00 52.34 1253 GLN A C 1
ATOM 10074 O O . GLN A 1 1253 ? -0.841 -25.243 46.298 1.00 52.34 1253 GLN A O 1
ATOM 10079 N N . SER A 1 1254 ? -1.570 -24.055 44.537 1.00 57.59 1254 SER A N 1
ATOM 10080 C CA . SER A 1 1254 ? -1.481 -25.178 43.595 1.00 57.59 1254 SER A CA 1
ATOM 10081 C C . SER A 1 1254 ? -0.022 -25.507 43.235 1.00 57.59 1254 SER A C 1
ATOM 10083 O O . SER A 1 1254 ? 0.850 -24.635 43.255 1.00 57.59 1254 SER A O 1
ATOM 10085 N N . GLU A 1 1255 ? 0.266 -26.755 42.836 1.00 54.62 1255 GLU A N 1
ATOM 10086 C CA . GLU A 1 1255 ? 1.620 -27.166 42.405 1.00 54.62 1255 GLU A CA 1
ATOM 10087 C C . GLU A 1 1255 ? 2.170 -26.308 41.248 1.00 54.62 1255 GLU A C 1
ATOM 10089 O O . GLU A 1 1255 ? 3.378 -26.094 41.162 1.00 54.62 1255 GLU A O 1
ATOM 10094 N N . LEU A 1 1256 ? 1.288 -25.755 40.407 1.00 53.97 1256 LEU A N 1
ATOM 10095 C CA . LEU A 1 1256 ? 1.619 -24.844 39.304 1.00 53.97 1256 LEU A CA 1
ATOM 10096 C C . LEU A 1 1256 ? 2.208 -23.504 39.782 1.00 53.97 1256 LEU A C 1
ATOM 10098 O O . LEU A 1 1256 ? 2.964 -22.866 39.051 1.00 53.97 1256 LEU A O 1
ATOM 10102 N N . GLU A 1 1257 ? 1.920 -23.063 41.010 1.00 51.19 1257 GLU A N 1
ATOM 10103 C CA . GLU A 1 1257 ? 2.466 -21.809 41.548 1.00 51.19 1257 GLU A CA 1
ATOM 10104 C C . GLU A 1 1257 ? 3.883 -21.941 42.083 1.00 51.19 1257 GLU A C 1
ATOM 10106 O O . GLU A 1 1257 ? 4.671 -20.998 41.938 1.00 51.19 1257 GLU A O 1
ATOM 10111 N N . ASN A 1 1258 ? 4.253 -23.133 42.565 1.00 48.16 1258 ASN A N 1
ATOM 10112 C CA . ASN A 1 1258 ? 5.639 -23.458 42.904 1.00 48.16 1258 ASN A CA 1
ATOM 10113 C C . ASN A 1 1258 ? 6.575 -23.292 41.699 1.00 48.16 1258 ASN A C 1
ATOM 10115 O O . ASN A 1 1258 ? 7.770 -23.080 41.878 1.00 48.16 1258 ASN A O 1
ATOM 10119 N N . TRP A 1 1259 ? 6.052 -23.335 40.471 1.00 48.00 1259 TRP A N 1
ATOM 10120 C CA . TRP A 1 1259 ? 6.824 -23.126 39.248 1.00 48.00 1259 TRP A CA 1
ATOM 10121 C C . TRP A 1 1259 ? 7.016 -21.641 38.921 1.00 48.00 1259 TRP A C 1
ATOM 10123 O O . TRP A 1 1259 ? 7.915 -21.295 38.159 1.00 48.00 1259 TRP A O 1
ATOM 10133 N N . SER A 1 1260 ? 6.187 -20.765 39.498 1.00 43.69 1260 SER A N 1
ATOM 10134 C CA . SER A 1 1260 ? 6.052 -19.365 39.094 1.00 43.69 1260 SER A CA 1
ATOM 10135 C C . SER A 1 1260 ? 6.625 -18.338 40.075 1.00 43.69 1260 SER A C 1
ATOM 10137 O O . SER A 1 1260 ? 6.797 -17.194 39.652 1.00 43.69 1260 SER A O 1
ATOM 10139 N N . ALA A 1 1261 ? 6.894 -18.696 41.343 1.00 38.09 1261 ALA A N 1
ATOM 10140 C CA . ALA A 1 1261 ? 6.973 -17.664 42.384 1.00 38.09 1261 ALA A CA 1
ATOM 10141 C C . ALA A 1 1261 ? 8.071 -17.735 43.465 1.00 38.09 1261 ALA A C 1
ATOM 10143 O O . ALA A 1 1261 ? 8.197 -16.730 44.161 1.00 38.09 1261 ALA A O 1
ATOM 10144 N N . ARG A 1 1262 ? 8.861 -18.804 43.687 1.00 37.47 1262 ARG A N 1
ATOM 10145 C CA . ARG A 1 1262 ? 9.595 -18.871 44.983 1.00 37.47 1262 ARG A CA 1
ATOM 10146 C C . ARG A 1 1262 ? 11.071 -19.258 45.079 1.00 37.47 1262 ARG A C 1
ATOM 10148 O O . ARG A 1 1262 ? 11.569 -19.198 46.189 1.00 37.47 1262 ARG A O 1
ATOM 10155 N N . ASP A 1 1263 ? 11.813 -19.468 43.993 1.00 31.64 1263 ASP A N 1
ATOM 10156 C CA . ASP A 1 1263 ? 13.277 -19.677 44.101 1.00 31.64 1263 ASP A CA 1
ATOM 10157 C C . ASP A 1 1263 ? 14.065 -18.928 43.009 1.00 31.64 1263 ASP A C 1
ATOM 10159 O O . ASP A 1 1263 ? 14.850 -19.513 42.269 1.00 31.64 1263 ASP A O 1
ATOM 10163 N N . GLU A 1 1264 ? 13.837 -17.618 42.872 1.00 32.94 1264 GLU A N 1
ATOM 10164 C CA . GLU A 1 1264 ? 14.753 -16.727 42.137 1.00 32.94 1264 GLU A CA 1
ATOM 10165 C C . GLU A 1 1264 ? 15.757 -16.079 43.110 1.00 32.94 1264 GLU A C 1
ATOM 10167 O O . GLU A 1 1264 ? 15.739 -14.860 43.318 1.00 32.94 1264 GLU A O 1
ATOM 10172 N N . LEU A 1 1265 ? 16.626 -16.892 43.724 1.00 24.42 1265 LEU A N 1
ATOM 10173 C CA . LEU A 1 1265 ? 17.847 -16.431 44.398 1.00 24.42 1265 LEU A CA 1
ATOM 10174 C C . LEU A 1 1265 ? 19.036 -17.348 44.115 1.00 24.42 1265 LEU A C 1
ATOM 10176 O O . LEU A 1 1265 ? 18.966 -18.539 44.483 1.00 24.42 1265 LEU A O 1
#

Foldseek 3Di:
DVVQQVVLPFLLNLLVVLCVVWVQQFLEAELVVRDTAGSVNLLLLLQLLLQLCVVVVDAAPAEEEEQEFWDSNVVSNLSSCVLRNYAYELDDNVDADPLRQVSCVLSNHQEYEYELVSVVRCLNCVVVHDPRYAAEYEDDDDPPDDPPPDDYHHVVVSSVPGGRDHDPRDHPHGQFDFSYWAWDQDPVRHTFTATDGRVNLLQLCQCLCQQQVDDLAAEEEAQATCSDCLRVRPASVCCSNRNYHYYIYRHDDLACRLVSQLVVLHQEYEAEQLSLLSVLLDDDDPSLVRGNHAEYEYEDNALLSLVVSCVSSVHNYYWAKDDDPQDLDIATDRPCPRQFNHFAFPLPCVLFVKFFFDADLQRHFDADPVRETHGDDAPDKGWIKGWADCVDSSRHGPATSDVVNRVVQWDARHPHHGTIIGTPQWIWGAHLLGGIGTFAGRVFWKDFPNDIEGQVVLQSQLCVVVSNWHKGWGFEDFPPGPITAIEIETADQDDDDDQLSSLVSCPVRDDPRHRHQKYKYANDFDADSSRHGDCPVVRVVGQDDDDPRMWMWGQQVVVRTTDTDDPVNVVCRRVVVDDNDDPDDDDDDDDDDDDDDDDDDDDDDDDDDDDDDDDDDDDDDDDDDDDDDDDDDPDPPPPVVVVVVVVVDVPDDDPPPPVVVVVVVSVVSSVVVVCVSVVSGVSRDDPVVVVVVSVVVVVVVVCVVDDDDPPPPVVVVPDQAEEEDEDPAQDLPLQPPPPDDPDDDRYDHDHDPPPPPDDPDPPDPPDDPPQPAPQADDLVNLQVVLVVVQVRLVVCVVVPHQKYKAAHNLWFFNDNCLVVVQVVVVAQKEFEWADEPDLDTQAAQDADPQQHGDDDPVSVCVNVVVPAFKDWGLFGDRIMMGGPVDPLSVQFGQPDQDPPDDHDSHSRSSRSVSCVVSVGIHIYGVNDHGTHHFDRFDSNDHVVLVVLSSLLSQLLCLLPHPHRHGDPPDDDDQQAADALPFPAEEEEDAPVPVVLVVSQVVNRRSVSHDHDYQHFQQLQPDDPVNLVVLVFAEAPPDADPQPRHAFFSLLVSRVVSVLVVLVVCLVVVGFKYKYFYSFKRFDRPLSVVVSLQVVQCVVVVPDAFKEAQEWADDDQPAEFAADPRGFQKGFDAQTHDRGMMMGGSVNSVLLVVQVCRNHPDRPSQSLNLLQVRHPDVSSNVSGPHSPHGYMYGHPHGMYGSDDPPPDPDDDSRQQGARPPDRVRTRDPPPVPPPVVVVVVVSVPRRHNPPGHHDPVVVRPDPPPD

pLDDT: mean 77.41, std 22.69, range [20.02, 98.75]